Protein 5CW2 (pdb70)

Structure (mmCIF, N/CA/C/O backbone):
data_5CW2
#
_entry.id   5CW2
#
_cell.length_a   61.800
_cell.length_b   105.010
_cell.length_c   108.950
_cell.angle_alpha   90.00
_cell.angle_beta   90.11
_cell.angle_gamma   90.00
#
_symmetry.space_group_name_H-M   'P 1 21 1'
#
loop_
_entity.id
_entity.type
_entity.pdbx_description
1 polymer 'Putative epoxide hydrolase EPHA'
2 non-polymer 1,3-DIPHENYLUREA
3 non-polymer 'SODIUM ION'
4 water water
#
loop_
_atom_site.group_PDB
_atom_site.id
_atom_site.type_symbol
_atom_site.label_atom_id
_atom_site.label_alt_id
_atom_site.label_comp_id
_atom_site.label_asym_id
_atom_site.label_entity_id
_atom_site.label_seq_id
_atom_site.pdbx_PDB_ins_code
_atom_site.Cartn_x
_atom_site.Cartn_y
_atom_site.Cartn_z
_atom_site.occupancy
_atom_site.B_iso_or_equiv
_atom_site.auth_seq_id
_atom_site.auth_comp_id
_atom_site.auth_asym_id
_atom_site.auth_atom_id
_atom_site.pdbx_PDB_model_num
ATOM 1 N N . THR A 1 7 ? -11.211 -11.084 5.865 1.00 36.60 3 THR C N 1
ATOM 2 C CA . THR A 1 7 ? -12.432 -10.607 5.230 1.00 23.72 3 THR C CA 1
ATOM 3 C C . THR A 1 7 ? -12.314 -10.498 3.722 1.00 29.66 3 THR C C 1
ATOM 4 O O . THR A 1 7 ? -12.918 -9.601 3.150 1.00 40.84 3 THR C O 1
ATOM 14 N N . PRO A 1 8 ? -11.548 -11.396 3.065 1.00 27.19 4 PRO C N 1
ATOM 15 C CA . PRO A 1 8 ? -11.801 -11.399 1.637 1.00 30.38 4 PRO C CA 1
ATOM 16 C C . PRO A 1 8 ? -13.134 -12.105 1.423 1.00 33.91 4 PRO C C 1
ATOM 17 O O . PRO A 1 8 ? -13.435 -13.113 2.070 1.00 37.19 4 PRO C O 1
ATOM 28 N N . SER A 1 9 ? -13.943 -11.523 0.553 1.00 26.33 5 SER C N 1
ATOM 29 C CA . SER A 1 9 ? -15.247 -12.046 0.205 1.00 25.91 5 SER C CA 1
ATOM 30 C C . SER A 1 9 ? -15.174 -12.878 -1.045 1.00 16.45 5 SER C C 1
ATOM 31 O O . SER A 1 9 ? -14.185 -12.841 -1.753 1.00 11.28 5 SER C O 1
ATOM 39 N N . GLU A 1 10 ? -16.257 -13.614 -1.287 1.00 26.19 6 GLU C N 1
ATOM 40 C CA . GLU A 1 10 ? -16.465 -14.316 -2.529 1.00 16.91 6 GLU C CA 1
ATOM 41 C C . GLU A 1 10 ? -17.914 -14.129 -2.980 1.00 19.33 6 GLU C C 1
ATOM 42 O O . GLU A 1 10 ? -18.831 -14.018 -2.165 1.00 23.28 6 GLU C O 1
ATOM 54 N N . ARG A 1 11 ? -18.086 -14.034 -4.295 1.00 17.18 7 ARG C N 1
ATOM 55 C CA . ARG A 1 11 ? -19.392 -13.959 -4.911 1.00 18.38 7 ARG C CA 1
ATOM 56 C C . ARG A 1 11 ? -19.352 -14.648 -6.243 1.00 16.84 7 ARG C C 1
ATOM 57 O O . ARG A 1 11 ? -18.306 -14.794 -6.839 1.00 13.38 7 ARG C O 1
ATOM 78 N N . SER A 1 12 ? -20.504 -15.117 -6.684 1.00 24.80 8 SER C N 1
ATOM 79 C CA . SER A 1 12 ? -20.608 -15.718 -7.994 1.00 28.88 8 SER C CA 1
ATOM 80 C C . SER A 1 12 ? -20.791 -14.620 -9.008 1.00 24.25 8 SER C C 1
ATOM 81 O O . SER A 1 12 ? -21.568 -13.692 -8.811 1.00 28.20 8 SER C O 1
ATOM 89 N N . VAL A 1 13 ? -20.052 -14.728 -10.092 1.00 16.23 9 VAL C N 1
ATOM 90 C CA . VAL A 1 13 ? -20.050 -13.685 -11.088 1.00 18.69 9 VAL C CA 1
ATOM 91 C C . VAL A 1 13 ? -20.327 -14.315 -12.458 1.00 18.67 9 VAL C C 1
ATOM 92 O O . VAL A 1 13 ? -19.708 -15.296 -12.827 1.00 15.42 9 VAL C O 1
ATOM 105 N N . GLU A 1 14 ? -21.321 -13.788 -13.173 1.00 13.72 10 GLU C N 1
ATOM 106 C CA . GLU A 1 14 ? -21.579 -14.186 -14.555 1.00 18.55 10 GLU C CA 1
ATOM 107 C C . GLU A 1 14 ? -20.763 -13.364 -15.535 1.00 15.51 10 GLU C C 1
ATOM 108 O O . GLU A 1 14 ? -20.871 -12.153 -15.584 1.00 21.34 10 GLU C O 1
ATOM 120 N N . THR A 1 15 ? -19.950 -14.046 -16.323 1.00 14.68 11 THR C N 1
ATOM 121 C CA . THR A 1 15 ? -19.024 -13.384 -17.214 1.00 12.84 11 THR C CA 1
ATOM 122 C C . THR A 1 15 ? -18.822 -14.184 -18.485 1.00 17.24 11 THR C C 1
ATOM 123 O O . THR A 1 15 ? -18.607 -15.375 -18.435 1.00 20.79 11 THR C O 1
ATOM 134 N N . ASN A 1 16 ? -18.919 -13.526 -19.632 1.00 20.76 12 ASN C N 1
ATOM 135 C CA . ASN A 1 16 ? -18.497 -14.145 -20.878 1.00 19.99 12 ASN C CA 1
ATOM 136 C C . ASN A 1 16 ? -19.201 -15.502 -21.076 1.00 13.59 12 ASN C C 1
ATOM 137 O O . ASN A 1 16 ? -18.638 -16.478 -21.581 1.00 14.04 12 ASN C O 1
ATOM 148 N N . GLY A 1 17 ? -20.464 -15.549 -20.665 1.00 17.66 13 GLY C N 1
ATOM 149 C CA . GLY A 1 17 ? -21.315 -16.682 -20.954 1.00 7.98 13 GLY C CA 1
ATOM 150 C C . GLY A 1 17 ? -21.076 -17.856 -20.038 1.00 18.02 13 GLY C C 1
ATOM 151 O O . GLY A 1 17 ? -21.510 -18.983 -20.322 1.00 18.21 13 GLY C O 1
ATOM 155 N N . VAL A 1 18 ? -20.371 -17.580 -18.938 1.00 21.01 14 VAL C N 1
ATOM 156 C CA . VAL A 1 18 ? -20.082 -18.570 -17.913 1.00 9.61 14 VAL C CA 1
ATOM 157 C C . VAL A 1 18 ? -20.133 -17.906 -16.549 1.00 8.75 14 VAL C C 1
ATOM 158 O O . VAL A 1 18 ? -20.412 -16.735 -16.448 1.00 16.24 14 VAL C O 1
ATOM 171 N N . ARG A 1 19 ? -19.841 -18.669 -15.510 1.00 9.77 15 ARG C N 1
ATOM 172 C CA . ARG A 1 19 ? -19.927 -18.207 -14.138 1.00 4.80 15 ARG C CA 1
ATOM 173 C C . ARG A 1 19 ? -18.688 -18.588 -13.365 1.00 19.96 15 ARG C C 1
ATOM 174 O O . ARG A 1 19 ? -18.401 -19.763 -13.221 1.00 26.08 15 ARG C O 1
ATOM 195 N N . LEU A 1 20 ? -17.994 -17.590 -12.823 1.00 15.73 16 LEU C N 1
ATOM 196 C CA . LEU A 1 20 ? -16.752 -17.799 -12.072 1.00 10.59 16 LEU C CA 1
ATOM 197 C C . LEU A 1 20 ? -16.930 -17.525 -10.585 1.00 9.49 16 LEU C C 1
ATOM 198 O O . LEU A 1 20 ? -17.694 -16.664 -10.179 1.00 17.67 16 LEU C O 1
ATOM 214 N N . ARG A 1 21 ? -16.260 -18.315 -9.768 1.00 14.40 17 ARG C N 1
ATOM 215 C CA . ARG A 1 21 ? -16.179 -18.026 -8.346 1.00 16.92 17 ARG C CA 1
ATOM 216 C C . ARG A 1 21 ? -15.104 -16.988 -8.103 1.00 16.96 17 ARG C C 1
ATOM 217 O O . ARG A 1 21 ? -13.912 -17.216 -8.328 1.00 13.56 17 ARG C O 1
ATOM 238 N N . LEU A 1 22 ? -15.552 -15.847 -7.612 1.00 11.88 18 LEU C N 1
ATOM 239 C CA . LEU A 1 22 ? -14.727 -14.682 -7.506 1.00 13.11 18 LEU C CA 1
ATOM 240 C C . LEU A 1 22 ? -14.390 -14.458 -6.061 1.00 18.88 18 LEU C C 1
ATOM 241 O O . LEU A 1 22 ? -15.285 -14.433 -5.233 1.00 25.99 18 LEU C O 1
ATOM 257 N N . VAL A 1 23 ? -13.109 -14.309 -5.764 1.00 15.23 19 VAL C N 1
ATOM 258 C CA . VAL A 1 23 ? -12.672 -13.799 -4.476 1.00 16.60 19 VAL C CA 1
ATOM 259 C C . VAL A 1 23 ? -12.225 -12.352 -4.672 1.00 23.65 19 VAL C C 1
ATOM 260 O O . VAL A 1 23 ? -11.480 -12.054 -5.593 1.00 27.87 19 VAL C O 1
ATOM 273 N N . GLU A 1 24 ? -12.723 -11.443 -3.841 1.00 15.13 20 GLU C N 1
ATOM 274 C CA . GLU A 1 24 ? -12.328 -10.050 -3.942 1.00 13.73 20 GLU C CA 1
ATOM 275 C C . GLU A 1 24 ? -12.283 -9.387 -2.566 1.00 21.54 20 GLU C C 1
ATOM 276 O O . GLU A 1 24 ? -12.974 -9.809 -1.633 1.00 30.88 20 GLU C O 1
ATOM 288 N N . ALA A 1 25 ? -11.478 -8.332 -2.467 1.00 21.37 21 ALA C N 1
ATOM 289 C CA . ALA A 1 25 ? -11.255 -7.610 -1.226 1.00 27.24 21 ALA C CA 1
ATOM 290 C C . ALA A 1 25 ? -10.996 -6.146 -1.548 1.00 34.71 21 ALA C C 1
ATOM 291 O O . ALA A 1 25 ? -10.535 -5.818 -2.645 1.00 33.13 21 ALA C O 1
ATOM 298 N N . GLY A 1 26 ? -11.280 -5.262 -0.598 1.00 32.91 22 GLY C N 1
ATOM 299 C CA . GLY A 1 26 ? -11.103 -3.842 -0.830 1.00 37.42 22 GLY C CA 1
ATOM 300 C C . GLY A 1 26 ? -12.403 -3.198 -1.291 1.00 41.77 22 GLY C C 1
ATOM 301 O O . GLY A 1 26 ? -13.461 -3.839 -1.260 1.00 40.98 22 GLY C O 1
ATOM 305 N N . GLU A 1 27 ? -12.313 -1.936 -1.730 1.00 31.76 23 GLU C N 1
ATOM 306 C CA . GLU A 1 27 ? -13.474 -1.111 -1.969 1.00 18.37 23 GLU C CA 1
ATOM 307 C C . GLU A 1 27 ? -13.611 -0.801 -3.442 1.00 20.93 23 GLU C C 1
ATOM 308 O O . GLU A 1 27 ? -12.695 -0.302 -4.076 1.00 26.16 23 GLU C O 1
ATOM 320 N N . ARG A 1 28 ? -14.778 -1.138 -3.976 1.00 37.14 24 ARG C N 1
ATOM 321 C CA . ARG A 1 28 ? -15.071 -0.836 -5.369 1.00 41.87 24 ARG C CA 1
ATOM 322 C C . ARG A 1 28 ? -14.861 0.666 -5.591 1.00 36.33 24 ARG C C 1
ATOM 323 O O . ARG A 1 28 ? -15.204 1.482 -4.733 1.00 31.84 24 ARG C O 1
ATOM 344 N N . GLY A 1 29 ? -14.309 1.013 -6.751 1.00 38.72 25 GLY C N 1
ATOM 345 C CA . GLY A 1 29 ? -13.934 2.390 -7.025 1.00 31.41 25 GLY C CA 1
ATOM 346 C C . GLY A 1 29 ? -12.443 2.561 -6.873 1.00 28.81 25 GLY C C 1
ATOM 347 O O . GLY A 1 29 ? -11.844 3.378 -7.569 1.00 31.75 25 GLY C O 1
ATOM 351 N N . ASP A 1 30 ? -11.840 1.787 -5.973 1.00 28.54 26 ASP C N 1
ATOM 352 C CA . ASP A 1 30 ? -10.392 1.743 -5.880 1.00 24.65 26 ASP C CA 1
ATOM 353 C C . ASP A 1 30 ? -9.792 1.099 -7.113 1.00 28.62 26 ASP C C 1
ATOM 354 O O . ASP A 1 30 ? -10.408 0.234 -7.720 1.00 30.57 26 ASP C O 1
ATOM 363 N N . PRO A 1 31 ? -8.568 1.509 -7.475 1.00 22.72 27 PRO C N 1
ATOM 364 C CA . PRO A 1 31 ? -8.068 1.064 -8.771 1.00 28.44 27 PRO C CA 1
ATOM 365 C C . PRO A 1 31 ? -7.982 -0.450 -8.801 1.00 28.92 27 PRO C C 1
ATOM 366 O O . PRO A 1 31 ? -7.674 -1.066 -7.782 1.00 25.14 27 PRO C O 1
ATOM 377 N N . LEU A 1 32 ? -8.294 -1.041 -9.946 1.00 25.10 28 LEU C N 1
ATOM 378 C CA . LEU A 1 32 ? -8.543 -2.476 -9.999 1.00 25.33 28 LEU C CA 1
ATOM 379 C C . LEU A 1 32 ? -7.343 -3.296 -10.468 1.00 23.04 28 LEU C C 1
ATOM 380 O O . LEU A 1 32 ? -6.707 -3.041 -11.487 1.00 18.87 28 LEU C O 1
ATOM 396 N N . VAL A 1 33 ? -7.070 -4.292 -9.645 1.00 24.09 29 VAL C N 1
ATOM 397 C CA . VAL A 1 33 ? -6.041 -5.267 -9.849 1.00 20.46 29 VAL C CA 1
ATOM 398 C C . VAL A 1 33 ? -6.661 -6.665 -9.922 1.00 20.68 29 VAL C C 1
ATOM 399 O O . VAL A 1 33 ? -7.337 -7.090 -9.001 1.00 16.26 29 VAL C O 1
ATOM 412 N N . VAL A 1 34 ? -6.446 -7.364 -11.030 1.00 26.38 30 VAL C N 1
ATOM 413 C CA . VAL A 1 34 ? -7.031 -8.682 -11.230 1.00 21.47 30 VAL C CA 1
ATOM 414 C C . VAL A 1 34 ? -5.945 -9.749 -11.058 1.00 16.79 30 VAL C C 1
ATOM 415 O O . VAL A 1 34 ? -4.851 -9.584 -11.563 1.00 22.00 30 VAL C O 1
ATOM 428 N N . LEU A 1 35 ? -6.242 -10.818 -10.317 1.00 14.81 31 LEU C N 1
ATOM 429 C CA . LEU A 1 35 ? -5.297 -11.909 -10.087 1.00 10.11 31 LEU C CA 1
ATOM 430 C C . LEU A 1 35 ? -5.775 -13.206 -10.697 1.00 11.22 31 LEU C C 1
ATOM 431 O O . LEU A 1 35 ? -6.852 -13.693 -10.383 1.00 23.32 31 LEU C O 1
ATOM 447 N N . ALA A 1 36 ? -4.955 -13.745 -11.588 1.00 7.43 32 ALA C N 1
ATOM 448 C CA . ALA A 1 36 ? -5.293 -14.911 -12.370 1.00 14.10 32 ALA C CA 1
ATOM 449 C C . ALA A 1 36 ? -4.351 -16.046 -12.043 1.00 16.34 32 ALA C C 1
ATOM 450 O O . ALA A 1 36 ? -3.199 -16.034 -12.403 1.00 12.36 32 ALA C O 1
ATOM 457 N N . HIS A 1 37 ? -4.846 -17.032 -11.330 1.00 13.54 33 HIS C N 1
ATOM 458 C CA . HIS A 1 37 ? -4.000 -18.118 -10.936 1.00 8.35 33 HIS C CA 1
ATOM 459 C C . HIS A 1 37 ? -3.498 -18.955 -12.104 1.00 19.01 33 HIS C C 1
ATOM 460 O O . HIS A 1 37 ? -3.667 -18.606 -13.279 1.00 17.75 33 HIS C O 1
ATOM 473 N N . GLY A 1 38 ? -2.869 -20.075 -11.761 1.00 18.57 34 GLY C N 1
ATOM 474 C CA . GLY A 1 38 ? -2.344 -20.984 -12.751 1.00 16.04 34 GLY C CA 1
ATOM 475 C C . GLY A 1 38 ? -2.720 -22.428 -12.563 1.00 16.26 34 GLY C C 1
ATOM 476 O O . GLY A 1 38 ? -3.705 -22.751 -11.918 1.00 15.01 34 GLY C O 1
ATOM 480 N N . PHE A 1 39 ? -1.890 -23.290 -13.143 1.00 28.23 35 PHE C N 1
ATOM 481 C CA . PHE A 1 39 ? -2.099 -24.728 -13.135 1.00 26.22 35 PHE C CA 1
ATOM 482 C C . PHE A 1 39 ? -1.223 -25.464 -12.130 1.00 15.48 35 PHE C C 1
ATOM 483 O O . PHE A 1 39 ? -0.031 -25.212 -12.063 1.00 10.06 35 PHE C O 1
ATOM 500 N N . PRO A 1 40 ? -1.818 -26.349 -11.305 1.00 17.72 36 PRO C N 1
ATOM 501 C CA . PRO A 1 40 ? -3.203 -26.634 -10.913 1.00 20.93 36 PRO C CA 1
ATOM 502 C C . PRO A 1 40 ? -3.523 -25.883 -9.643 1.00 19.41 36 PRO C C 1
ATOM 503 O O . PRO A 1 40 ? -3.300 -26.383 -8.560 1.00 24.28 36 PRO C O 1
ATOM 514 N N . GLU A 1 41 ? -4.012 -24.665 -9.789 1.00 24.20 37 GLU C N 1
ATOM 515 C CA . GLU A 1 41 ? -4.134 -23.792 -8.660 1.00 9.91 37 GLU C CA 1
ATOM 516 C C . GLU A 1 41 ? -5.484 -23.124 -8.665 1.00 13.28 37 GLU C C 1
ATOM 517 O O . GLU A 1 41 ? -6.343 -23.464 -9.459 1.00 21.08 37 GLU C O 1
ATOM 529 N N . LEU A 1 42 ? -5.660 -22.201 -7.731 1.00 15.92 38 LEU C N 1
ATOM 530 C CA . LEU A 1 42 ? -6.933 -21.612 -7.441 1.00 4.56 38 LEU C CA 1
ATOM 531 C C . LEU A 1 42 ? -6.760 -20.146 -7.074 1.00 4.86 38 LEU C C 1
ATOM 532 O O . LEU A 1 42 ? -5.654 -19.628 -7.074 1.00 16.40 38 LEU C O 1
ATOM 548 N N . ALA A 1 43 ? -7.869 -19.480 -6.772 1.00 15.39 39 ALA C N 1
ATOM 549 C CA . ALA A 1 43 ? -7.854 -18.129 -6.229 1.00 15.93 39 ALA C CA 1
ATOM 550 C C . ALA A 1 43 ? -7.295 -18.126 -4.802 1.00 21.03 39 ALA C C 1
ATOM 551 O O . ALA A 1 43 ? -6.946 -17.095 -4.244 1.00 20.41 39 ALA C O 1
ATOM 558 N N . TYR A 1 44 ? -7.223 -19.314 -4.224 1.00 23.49 40 TYR C N 1
ATOM 559 C CA . TYR A 1 44 ? -6.591 -19.551 -2.924 1.00 18.48 40 TYR C CA 1
ATOM 560 C C . TYR A 1 44 ? -5.077 -19.279 -2.904 1.00 14.39 40 TYR C C 1
ATOM 561 O O . TYR A 1 44 ? -4.522 -18.936 -1.871 1.00 16.07 40 TYR C O 1
ATOM 579 N N . SER A 1 45 ? -4.431 -19.434 -4.060 1.00 11.72 41 SER C N 1
ATOM 580 C CA . SER A 1 45 ? -2.993 -19.276 -4.226 1.00 15.56 41 SER C CA 1
ATOM 581 C C . SER A 1 45 ? -2.531 -17.829 -4.168 1.00 24.28 41 SER C C 1
ATOM 582 O O . SER A 1 45 ? -1.326 -17.570 -4.202 1.00 19.61 41 SER C O 1
ATOM 590 N N . TRP A 1 46 ? -3.490 -16.900 -4.128 1.00 27.96 42 TRP C N 1
ATOM 591 C CA . TRP A 1 46 ? -3.212 -15.469 -3.975 1.00 18.22 42 TRP C CA 1
ATOM 592 C C . TRP A 1 46 ? -3.582 -14.995 -2.584 1.00 9.89 42 TRP C C 1
ATOM 593 O O . TRP A 1 46 ? -3.754 -13.811 -2.344 1.00 13.43 42 TRP C O 1
ATOM 614 N N . ARG A 1 47 ? -3.724 -15.939 -1.674 1.00 8.18 43 ARG C N 1
ATOM 615 C CA . ARG A 1 47 ? -4.165 -15.629 -0.327 1.00 14.11 43 ARG C CA 1
ATOM 616 C C . ARG A 1 47 ? -3.247 -14.611 0.377 1.00 23.73 43 ARG C C 1
ATOM 617 O O . ARG A 1 47 ? -3.734 -13.685 1.009 1.00 30.20 43 ARG C O 1
ATOM 638 N N . HIS A 1 48 ? -1.926 -14.754 0.233 1.00 29.10 44 HIS C N 1
ATOM 639 C CA . HIS A 1 48 ? -0.936 -13.840 0.846 1.00 22.74 44 HIS C CA 1
ATOM 640 C C . HIS A 1 48 ? -0.776 -12.492 0.178 1.00 18.39 44 HIS C C 1
ATOM 641 O O . HIS A 1 48 ? -0.207 -11.580 0.759 1.00 14.13 44 HIS C O 1
ATOM 654 N N . GLN A 1 49 ? -1.233 -12.405 -1.070 1.00 29.62 45 GLN C N 1
ATOM 655 C CA . GLN A 1 49 ? -1.094 -11.213 -1.906 1.00 14.41 45 GLN C CA 1
ATOM 656 C C . GLN A 1 49 ? -2.181 -10.240 -1.685 1.00 14.39 45 GLN C C 1
ATOM 657 O O . GLN A 1 49 ? -1.955 -9.043 -1.718 1.00 19.81 45 GLN C O 1
ATOM 671 N N . ILE A 1 50 ? -3.371 -10.775 -1.479 1.00 17.60 46 ILE C N 1
ATOM 672 C CA . ILE A 1 50 ? -4.584 -9.994 -1.583 1.00 21.15 46 ILE C CA 1
ATOM 673 C C . ILE A 1 50 ? -4.662 -8.924 -0.511 1.00 19.79 46 ILE C C 1
ATOM 674 O O . ILE A 1 50 ? -4.930 -7.765 -0.814 1.00 31.20 46 ILE C O 1
ATOM 690 N N . PRO A 1 51 ? -4.422 -9.290 0.742 1.00 20.83 47 PRO C N 1
ATOM 691 C CA . PRO A 1 51 ? -4.462 -8.239 1.767 1.00 11.93 47 PRO C CA 1
ATOM 692 C C . PRO A 1 51 ? -3.386 -7.180 1.618 1.00 8.22 47 PRO C C 1
ATOM 693 O O . PRO A 1 51 ? -3.562 -6.048 2.039 1.00 24.14 47 PRO C O 1
ATOM 704 N N . ALA A 1 52 ? -2.261 -7.557 1.041 1.00 16.08 48 ALA C N 1
ATOM 705 C CA . ALA A 1 52 ? -1.190 -6.623 0.778 1.00 19.44 48 ALA C CA 1
ATOM 706 C C . ALA A 1 52 ? -1.668 -5.591 -0.207 1.00 21.65 48 ALA C C 1
ATOM 707 O O . ALA A 1 52 ? -1.527 -4.381 -0.000 1.00 26.45 48 ALA C O 1
ATOM 714 N N . LEU A 1 53 ? -2.229 -6.099 -1.295 1.00 24.87 49 LEU C N 1
ATOM 715 C CA . LEU A 1 53 ? -2.675 -5.267 -2.401 1.00 24.09 49 LEU C CA 1
ATOM 716 C C . LEU A 1 53 ? -3.819 -4.386 -1.961 1.00 18.57 49 LEU C C 1
ATOM 717 O O . LEU A 1 53 ? -3.907 -3.225 -2.344 1.00 23.93 49 LEU C O 1
ATOM 733 N N . VAL A 1 54 ? -4.681 -4.930 -1.126 1.00 21.93 50 VAL C N 1
ATOM 734 C CA . VAL A 1 54 ? -5.728 -4.131 -0.525 1.00 20.86 50 VAL C CA 1
ATOM 735 C C . VAL A 1 54 ? -5.133 -3.017 0.293 1.00 18.45 50 VAL C C 1
ATOM 736 O O . VAL A 1 54 ? -5.470 -1.865 0.090 1.00 24.33 50 VAL C O 1
ATOM 749 N N . ASP A 1 55 ? -4.246 -3.358 1.219 1.00 31.46 51 ASP C N 1
ATOM 750 C CA . ASP A 1 55 ? -3.661 -2.358 2.108 1.00 29.00 51 ASP C CA 1
ATOM 751 C C . ASP A 1 55 ? -2.955 -1.281 1.298 1.00 35.83 51 ASP C C 1
ATOM 752 O O . ASP A 1 55 ? -2.962 -0.116 1.676 1.00 39.75 51 ASP C O 1
ATOM 761 N N . ALA A 1 56 ? -2.376 -1.683 0.169 1.00 36.54 52 ALA C N 1
ATOM 762 C CA . ALA A 1 56 ? -1.769 -0.759 -0.800 1.00 26.36 52 ALA C CA 1
ATOM 763 C C . ALA A 1 56 ? -2.756 0.148 -1.551 1.00 24.83 52 ALA C C 1
ATOM 764 O O . ALA A 1 56 ? -2.354 0.917 -2.408 1.00 24.58 52 ALA C O 1
ATOM 771 N N . GLY A 1 57 ? -4.040 0.048 -1.243 1.00 26.49 53 GLY C N 1
ATOM 772 C CA . GLY A 1 57 ? -5.019 0.957 -1.801 1.00 28.91 53 GLY C CA 1
ATOM 773 C C . GLY A 1 57 ? -5.718 0.452 -3.049 1.00 29.91 53 GLY C C 1
ATOM 774 O O . GLY A 1 57 ? -6.256 1.251 -3.810 1.00 25.08 53 GLY C O 1
ATOM 778 N N . TYR A 1 58 ? -5.730 -0.865 -3.250 1.00 34.19 54 TYR C N 1
ATOM 779 C CA . TYR A 1 58 ? -6.314 -1.442 -4.458 1.00 31.55 54 TYR C CA 1
ATOM 780 C C . TYR A 1 58 ? -7.586 -2.247 -4.228 1.00 29.83 54 TYR C C 1
ATOM 781 O O . TYR A 1 58 ? -7.875 -2.744 -3.133 1.00 23.75 54 TYR C O 1
ATOM 799 N N . HIS A 1 59 ? -8.356 -2.324 -5.303 1.00 21.38 55 HIS C N 1
ATOM 800 C CA . HIS A 1 59 ? -9.463 -3.238 -5.405 1.00 15.88 55 HIS C CA 1
ATOM 801 C C . HIS A 1 59 ? -8.929 -4.497 -6.014 1.00 9.31 55 HIS C C 1
ATOM 802 O O . HIS A 1 59 ? -8.370 -4.465 -7.083 1.00 20.26 55 HIS C O 1
ATOM 815 N N . VAL A 1 60 ? -9.123 -5.607 -5.335 1.00 17.20 56 VAL C N 1
ATOM 816 C CA . VAL A 1 60 ? -8.550 -6.851 -5.767 1.00 14.84 56 VAL C CA 1
ATOM 817 C C . VAL A 1 60 ? -9.649 -7.801 -6.182 1.00 12.59 56 VAL C C 1
ATOM 818 O O . VAL A 1 60 ? -10.679 -7.876 -5.546 1.00 14.73 56 VAL C O 1
ATOM 831 N N . MET A 1 61 ? -9.414 -8.507 -7.284 1.00 16.86 57 MET C N 1
ATOM 832 C CA . MET A 1 61 ? -10.298 -9.562 -7.768 1.00 11.88 57 MET C CA 1
ATOM 833 C C . MET A 1 61 ? -9.491 -10.815 -8.084 1.00 18.44 57 MET C C 1
ATOM 834 O O . MET A 1 61 ? -8.527 -10.731 -8.818 1.00 33.91 57 MET C O 1
ATOM 848 N N . ALA A 1 62 ? -9.864 -11.955 -7.501 1.00 17.60 58 ALA C N 1
ATOM 849 C CA . ALA A 1 62 ? -9.187 -13.246 -7.723 1.00 18.31 58 ALA C CA 1
ATOM 850 C C . ALA A 1 62 ? -10.181 -14.380 -7.985 1.00 25.59 58 ALA C C 1
ATOM 851 O O . ALA A 1 62 ? -10.549 -15.105 -7.066 1.00 30.16 58 ALA C O 1
ATOM 858 N N . PRO A 1 63 ? -10.594 -14.558 -9.241 1.00 23.71 59 PRO C N 1
ATOM 859 C CA . PRO A 1 63 ? -11.495 -15.642 -9.643 1.00 17.11 59 PRO C CA 1
ATOM 860 C C . PRO A 1 63 ? -10.870 -17.037 -9.621 1.00 14.03 59 PRO C C 1
ATOM 861 O O . PRO A 1 63 ? -9.668 -17.163 -9.796 1.00 5.89 59 PRO C O 1
ATOM 872 N N . ASP A 1 64 ? -11.686 -18.066 -9.406 1.00 16.96 60 ASP C N 1
ATOM 873 C CA . ASP A 1 64 ? -11.313 -19.387 -9.827 1.00 8.42 60 ASP C CA 1
ATOM 874 C C . ASP A 1 64 ? -11.595 -19.365 -11.307 1.00 8.82 60 ASP C C 1
ATOM 875 O O . ASP A 1 64 ? -12.701 -19.097 -11.713 1.00 15.45 60 ASP C O 1
ATOM 884 N N . GLN A 1 65 ? -10.595 -19.599 -12.120 1.00 6.84 61 GLN C N 1
ATOM 885 C CA . GLN A 1 65 ? -10.778 -19.462 -13.541 1.00 6.28 61 GLN C CA 1
ATOM 886 C C . GLN A 1 65 ? -11.499 -20.669 -14.131 1.00 13.36 61 GLN C C 1
ATOM 887 O O . GLN A 1 65 ? -11.666 -21.692 -13.489 1.00 16.96 61 GLN C O 1
ATOM 901 N N . ARG A 1 66 ? -11.970 -20.516 -15.356 1.00 14.42 62 ARG C N 1
ATOM 902 C CA . ARG A 1 66 ? -12.851 -21.491 -15.960 1.00 13.99 62 ARG C CA 1
ATOM 903 C C . ARG A 1 66 ? -12.226 -22.893 -15.916 1.00 21.01 62 ARG C C 1
ATOM 904 O O . ARG A 1 66 ? -11.088 -23.073 -16.317 1.00 30.29 62 ARG C O 1
ATOM 925 N N . GLY A 1 67 ? -12.963 -23.870 -15.395 1.00 10.70 63 GLY C N 1
ATOM 926 C CA . GLY A 1 67 ? -12.434 -25.209 -15.200 1.00 16.09 63 GLY C CA 1
ATOM 927 C C . GLY A 1 67 ? -11.905 -25.485 -13.805 1.00 22.25 63 GLY C C 1
ATOM 928 O O . GLY A 1 67 ? -11.503 -26.601 -13.503 1.00 27.81 63 GLY C O 1
ATOM 932 N N . TYR A 1 68 ? -11.897 -24.478 -12.945 1.00 21.03 64 TYR C N 1
ATOM 933 C CA . TYR A 1 68 ? -11.370 -24.658 -11.600 1.00 10.40 64 TYR C CA 1
ATOM 934 C C . TYR A 1 68 ? -12.326 -24.229 -10.537 1.00 13.97 64 TYR C C 1
ATOM 935 O O . TYR A 1 68 ? -13.166 -23.377 -10.752 1.00 16.07 64 TYR C O 1
ATOM 953 N N . GLY A 1 69 ? -12.113 -24.786 -9.353 1.00 26.40 65 GLY C N 1
ATOM 954 C CA . GLY A 1 69 ? -12.793 -24.353 -8.159 1.00 16.63 65 GLY C CA 1
ATOM 955 C C . GLY A 1 69 ? -14.284 -24.287 -8.287 1.00 17.35 65 GLY C C 1
ATOM 956 O O . GLY A 1 69 ? -14.919 -25.237 -8.719 1.00 20.01 65 GLY C O 1
ATOM 960 N N . GLY A 1 70 ? -14.838 -23.146 -7.909 1.00 12.35 66 GLY C N 1
ATOM 961 C CA . GLY A 1 70 ? -16.267 -23.000 -7.824 1.00 16.22 66 GLY C CA 1
ATOM 962 C C . GLY A 1 70 ? -16.835 -22.494 -9.119 1.00 24.42 66 GLY C C 1
ATOM 963 O O . GLY A 1 70 ? -18.003 -22.136 -9.205 1.00 27.55 66 GLY C O 1
ATOM 967 N N . SER A 1 71 ? -15.990 -22.492 -10.140 1.00 29.30 67 SER C N 1
ATOM 968 C CA . SER A 1 71 ? -16.336 -21.921 -11.426 1.00 17.40 67 SER C CA 1
ATOM 969 C C . SER A 1 71 ? -16.806 -22.950 -12.421 1.00 17.64 67 SER C C 1
ATOM 970 O O . SER A 1 71 ? -16.601 -24.138 -12.240 1.00 20.03 67 SER C O 1
ATOM 978 N N . SER A 1 72 ? -17.436 -22.462 -13.485 1.00 22.41 68 SER C N 1
ATOM 979 C CA . SER A 1 72 ? -17.873 -23.298 -14.589 1.00 20.14 68 SER C CA 1
ATOM 980 C C . SER A 1 72 ? -16.764 -24.148 -15.187 1.00 17.03 68 SER C C 1
ATOM 981 O O . SER A 1 72 ? -15.645 -23.697 -15.400 1.00 27.00 68 SER C O 1
ATOM 989 N N . ALA A 1 73 ? -17.130 -25.381 -15.485 1.00 11.69 69 ALA C N 1
ATOM 990 C CA . ALA A 1 73 ? -16.236 -26.376 -16.013 1.00 9.46 69 ALA C CA 1
ATOM 991 C C . ALA A 1 73 ? -16.801 -27.050 -17.271 1.00 11.58 69 ALA C C 1
ATOM 992 O O . ALA A 1 73 ? -17.201 -28.199 -17.225 1.00 25.20 69 ALA C O 1
ATOM 999 N N . PRO A 1 74 ? -16.824 -26.343 -18.403 1.00 10.87 70 PRO C N 1
ATOM 1000 C CA . PRO A 1 74 ? -17.376 -26.942 -19.620 1.00 11.39 70 PRO C CA 1
ATOM 1001 C C . PRO A 1 74 ? -16.675 -28.217 -20.033 1.00 16.35 70 PRO C C 1
ATOM 1002 O O . PRO A 1 74 ? -15.455 -28.320 -19.979 1.00 22.14 70 PRO C O 1
ATOM 1013 N N . GLU A 1 75 ? -17.479 -29.206 -20.384 1.00 18.32 71 GLU C N 1
ATOM 1014 C CA . GLU A 1 75 ? -16.984 -30.455 -20.911 1.00 16.56 71 GLU C CA 1
ATOM 1015 C C . GLU A 1 75 ? -16.206 -30.247 -22.216 1.00 29.29 71 GLU C C 1
ATOM 1016 O O . GLU A 1 75 ? -15.362 -31.062 -22.571 1.00 31.19 71 GLU C O 1
ATOM 1028 N N . ALA A 1 76 ? -16.471 -29.139 -22.907 1.00 32.90 72 ALA C N 1
ATOM 1029 C CA . ALA A 1 76 ? -15.819 -28.857 -24.182 1.00 23.10 72 ALA C CA 1
ATOM 1030 C C . ALA A 1 76 ? -14.426 -28.307 -23.986 1.00 14.24 72 ALA C C 1
ATOM 1031 O O . ALA A 1 76 ? -14.211 -27.466 -23.129 1.00 27.80 72 ALA C O 1
ATOM 1038 N N . ILE A 1 77 ? -13.483 -28.821 -24.770 1.00 18.53 73 ILE C N 1
ATOM 1039 C CA . ILE A 1 77 ? -12.076 -28.383 -24.734 1.00 21.70 73 ILE C CA 1
ATOM 1040 C C . ILE A 1 77 ? -11.862 -27.016 -25.389 1.00 19.70 73 ILE C C 1
ATOM 1041 O O . ILE A 1 77 ? -11.111 -26.189 -24.877 1.00 10.36 73 ILE C O 1
ATOM 1057 N N . GLU A 1 78 ? -12.519 -26.791 -26.530 1.00 21.52 74 GLU C N 1
ATOM 1058 C CA . GLU A 1 78 ? -12.410 -25.528 -27.269 1.00 10.56 74 GLU C CA 1
ATOM 1059 C C . GLU A 1 78 ? -12.930 -24.382 -26.425 1.00 12.61 74 GLU C C 1
ATOM 1060 O O . GLU A 1 78 ? -12.598 -23.227 -26.665 1.00 23.18 74 GLU C O 1
ATOM 1072 N N . ALA A 1 79 ? -13.751 -24.704 -25.435 1.00 14.13 75 ALA C N 1
ATOM 1073 C CA . ALA A 1 79 ? -14.228 -23.713 -24.476 1.00 18.49 75 ALA C CA 1
ATOM 1074 C C . ALA A 1 79 ? -13.136 -23.134 -23.616 1.00 17.25 75 ALA C C 1
ATOM 1075 O O . ALA A 1 79 ? -13.391 -22.214 -22.863 1.00 18.59 75 ALA C O 1
ATOM 1082 N N . TYR A 1 80 ? -11.934 -23.694 -23.712 1.00 20.36 76 TYR C N 1
ATOM 1083 C CA . TYR A 1 80 ? -10.805 -23.279 -22.885 1.00 17.13 76 TYR C CA 1
ATOM 1084 C C . TYR A 1 80 ? -9.692 -22.567 -23.672 1.00 22.75 76 TYR C C 1
ATOM 1085 O O . TYR A 1 80 ? -8.571 -22.414 -23.177 1.00 20.37 76 TYR C O 1
ATOM 1103 N N . ASP A 1 81 ? -9.985 -22.116 -24.889 1.00 27.52 77 ASP C N 1
ATOM 1104 C CA . ASP A 1 81 ? -8.933 -21.504 -25.663 1.00 17.12 77 ASP C CA 1
ATOM 1105 C C . ASP A 1 81 ? -8.664 -20.096 -25.119 1.00 14.52 77 ASP C C 1
ATOM 1106 O O . ASP A 1 81 ? -9.360 -19.613 -24.250 1.00 16.40 77 ASP C O 1
ATOM 1115 N N . ILE A 1 82 ? -7.621 -19.470 -25.637 1.00 12.03 78 ILE C N 1
ATOM 1116 C CA . ILE A 1 82 ? -7.125 -18.210 -25.133 1.00 11.21 78 ILE C CA 1
ATOM 1117 C C . ILE A 1 82 ? -8.108 -17.064 -25.205 1.00 11.97 78 ILE C C 1
ATOM 1118 O O . ILE A 1 82 ? -8.149 -16.207 -24.316 1.00 15.48 78 ILE C O 1
ATOM 1134 N N . THR A 1 83 ? -8.930 -17.039 -26.238 1.00 18.08 79 THR C N 1
ATOM 1135 C CA . THR A 1 83 ? -9.871 -15.940 -26.407 1.00 12.43 79 THR C CA 1
ATOM 1136 C C . THR A 1 83 ? -10.941 -16.039 -25.347 1.00 7.36 79 THR C C 1
ATOM 1137 O O . THR A 1 83 ? -11.358 -15.044 -24.834 1.00 15.06 79 THR C O 1
ATOM 1148 N N . ARG A 1 84 ? -11.332 -17.264 -25.006 1.00 14.64 80 ARG C N 1
ATOM 1149 C CA . ARG A 1 84 ? -12.305 -17.553 -23.961 1.00 8.29 80 ARG C CA 1
ATOM 1150 C C . ARG A 1 84 ? -11.843 -17.068 -22.590 1.00 7.24 80 ARG C C 1
ATOM 1151 O O . ARG A 1 84 ? -12.528 -16.312 -21.911 1.00 18.14 80 ARG C O 1
ATOM 1172 N N . LEU A 1 85 ? -10.690 -17.568 -22.162 1.00 19.36 81 LEU C N 1
ATOM 1173 C CA . LEU A 1 85 ? -10.062 -17.205 -20.871 1.00 16.02 81 LEU C CA 1
ATOM 1174 C C . LEU A 1 85 ? -9.742 -15.714 -20.610 1.00 19.16 81 LEU C C 1
ATOM 1175 O O . LEU A 1 85 ? -9.925 -15.211 -19.498 1.00 15.97 81 LEU C O 1
ATOM 1191 N N . THR A 1 86 ? -9.260 -14.999 -21.618 1.00 22.18 82 THR C N 1
ATOM 1192 C CA . THR A 1 86 ? -9.078 -13.533 -21.506 1.00 21.59 82 THR C CA 1
ATOM 1193 C C . THR A 1 86 ? -10.403 -12.763 -21.343 1.00 10.31 82 THR C C 1
ATOM 1194 O O . THR A 1 86 ? -10.534 -11.883 -20.490 1.00 14.29 82 THR C O 1
ATOM 1205 N N . ALA A 1 87 ? -11.386 -13.097 -22.170 1.00 19.97 83 ALA C N 1
ATOM 1206 C CA . ALA A 1 87 ? -12.669 -12.390 -22.136 1.00 31.21 83 ALA C CA 1
ATOM 1207 C C . ALA A 1 87 ? -13.391 -12.676 -20.818 1.00 29.77 83 ALA C C 1
ATOM 1208 O O . ALA A 1 87 ? -14.070 -11.806 -20.263 1.00 22.11 83 ALA C O 1
ATOM 1215 N N . ASP A 1 88 ? -13.218 -13.900 -20.320 1.00 35.78 84 ASP C N 1
ATOM 1216 C CA . ASP A 1 88 ? -13.590 -14.239 -18.941 1.00 26.16 84 ASP C CA 1
ATOM 1217 C C . ASP A 1 88 ? -13.156 -13.164 -17.959 1.00 16.51 84 ASP C C 1
ATOM 1218 O O . ASP A 1 88 ? -13.924 -12.749 -17.115 1.00 16.01 84 ASP C O 1
ATOM 1227 N N . LEU A 1 89 ? -11.915 -12.714 -18.081 1.00 16.96 85 LEU C N 1
ATOM 1228 C CA . LEU A 1 89 ? -11.359 -11.763 -17.136 1.00 13.23 85 LEU C CA 1
ATOM 1229 C C . LEU A 1 89 ? -11.884 -10.382 -17.394 1.00 6.41 85 LEU C C 1
ATOM 1230 O O . LEU A 1 89 ? -12.160 -9.641 -16.482 1.00 13.55 85 LEU C O 1
ATOM 1246 N N . MET A 1 90 ? -12.001 -10.016 -18.648 1.00 20.76 86 MET C N 1
ATOM 1247 C CA . MET A 1 90 ? -12.499 -8.681 -18.985 1.00 19.63 86 MET C CA 1
ATOM 1248 C C . MET A 1 90 ? -13.952 -8.446 -18.552 1.00 21.32 86 MET C C 1
ATOM 1249 O O . MET A 1 90 ? -14.363 -7.319 -18.231 1.00 18.05 86 MET C O 1
ATOM 1263 N N . GLY A 1 91 ? -14.742 -9.513 -18.598 1.00 24.51 87 GLY C N 1
ATOM 1264 C CA . GLY A 1 91 ? -16.088 -9.473 -18.039 1.00 23.42 87 GLY C CA 1
ATOM 1265 C C . GLY A 1 91 ? -16.168 -9.174 -16.544 1.00 13.32 87 GLY C C 1
ATOM 1266 O O . GLY A 1 91 ? -17.184 -8.713 -16.061 1.00 13.56 87 GLY C O 1
ATOM 1270 N N . LEU A 1 92 ? -15.084 -9.393 -15.813 1.00 20.53 88 LEU C N 1
ATOM 1271 C CA . LEU A 1 92 ? -14.997 -8.989 -14.405 1.00 21.26 88 LEU C CA 1
ATOM 1272 C C . LEU A 1 92 ? -14.933 -7.474 -14.307 1.00 18.00 88 LEU C C 1
ATOM 1273 O O . LEU A 1 92 ? -15.550 -6.875 -13.436 1.00 17.27 88 LEU C O 1
ATOM 1289 N N . LEU A 1 93 ? -14.166 -6.859 -15.198 1.00 18.44 89 LEU C N 1
ATOM 1290 C CA . LEU A 1 93 ? -14.088 -5.410 -15.250 1.00 17.20 89 LEU C CA 1
ATOM 1291 C C . LEU A 1 93 ? -15.472 -4.895 -15.551 1.00 20.90 89 LEU C C 1
ATOM 1292 O O . LEU A 1 93 ? -15.993 -4.038 -14.826 1.00 21.41 89 LEU C O 1
ATOM 1308 N N . ASP A 1 94 ? -16.057 -5.439 -16.622 1.00 23.58 90 ASP C N 1
ATOM 1309 C CA . ASP A 1 94 ? -17.418 -5.065 -17.031 1.00 18.13 90 ASP C CA 1
ATOM 1310 C C . ASP A 1 94 ? -18.398 -5.115 -15.883 1.00 22.55 90 ASP C C 1
ATOM 1311 O O . ASP A 1 94 ? -19.112 -4.164 -15.655 1.00 32.04 90 ASP C O 1
ATOM 1320 N N . ASP A 1 95 ? -18.439 -6.243 -15.185 1.00 25.74 91 ASP C N 1
ATOM 1321 C CA . ASP A 1 95 ? -19.365 -6.455 -14.070 1.00 22.75 91 ASP C CA 1
ATOM 1322 C C . ASP A 1 95 ? -19.573 -5.246 -13.179 1.00 27.46 91 ASP C C 1
ATOM 1323 O O . ASP A 1 95 ? -20.676 -5.008 -12.709 1.00 24.96 91 ASP C O 1
ATOM 1332 N N . ILE A 1 96 ? -18.519 -4.473 -12.957 1.00 35.87 92 ILE C N 1
ATOM 1333 C CA . ILE A 1 96 ? -18.560 -3.376 -11.986 1.00 24.99 92 ILE C CA 1
ATOM 1334 C C . ILE A 1 96 ? -18.298 -2.042 -12.658 1.00 21.68 92 ILE C C 1
ATOM 1335 O O . ILE A 1 96 ? -18.136 -1.028 -12.002 1.00 25.78 92 ILE C O 1
ATOM 1351 N N . GLY A 1 97 ? -18.253 -2.053 -13.980 1.00 23.47 93 GLY C N 1
ATOM 1352 C CA . GLY A 1 97 ? -18.080 -0.829 -14.733 1.00 28.12 93 GLY C CA 1
ATOM 1353 C C . GLY A 1 97 ? -16.649 -0.431 -15.029 1.00 21.53 93 GLY C C 1
ATOM 1354 O O . GLY A 1 97 ? -16.394 0.701 -15.410 1.00 19.60 93 GLY C O 1
ATOM 1358 N N . ALA A 1 98 ? -15.711 -1.348 -14.856 1.00 22.45 94 ALA C N 1
ATOM 1359 C CA . ALA A 1 98 ? -14.306 -0.982 -14.947 1.00 24.22 94 ALA C CA 1
ATOM 1360 C C . ALA A 1 98 ? -13.772 -0.878 -16.354 1.00 16.89 94 ALA C C 1
ATOM 1361 O O . ALA A 1 98 ? -13.783 -1.817 -17.122 1.00 18.22 94 ALA C O 1
ATOM 1368 N N . GLU A 1 99 ? -13.259 0.296 -16.665 1.00 19.79 95 GLU C N 1
ATOM 1369 C CA . GLU A 1 99 ? -12.724 0.557 -17.981 1.00 23.34 95 GLU C CA 1
ATOM 1370 C C . GLU A 1 99 ? -11.361 -0.099 -18.192 1.00 17.36 95 GLU C C 1
ATOM 1371 O O . GLU A 1 99 ? -11.065 -0.635 -19.254 1.00 18.31 95 GLU C O 1
ATOM 1383 N N . LYS A 1 100 ? -10.514 -0.031 -17.185 1.00 22.63 96 LYS C N 1
ATOM 1384 C CA . LYS A 1 100 ? -9.220 -0.665 -17.300 1.00 20.47 96 LYS C CA 1
ATOM 1385 C C . LYS A 1 100 ? -8.761 -1.175 -15.934 1.00 24.45 96 LYS C C 1
ATOM 1386 O O . LYS A 1 100 ? -9.317 -0.811 -14.891 1.00 26.91 96 LYS C O 1
ATOM 1405 N N . ALA A 1 101 ? -7.793 -2.082 -15.952 1.00 19.68 97 ALA C N 1
ATOM 1406 C CA . ALA A 1 101 ? -7.256 -2.637 -14.716 1.00 21.99 97 ALA C CA 1
ATOM 1407 C C . ALA A 1 101 ? -5.843 -3.166 -14.872 1.00 21.57 97 ALA C C 1
ATOM 1408 O O . ALA A 1 101 ? -5.332 -3.358 -15.978 1.00 22.04 97 ALA C O 1
ATOM 1415 N N . ALA A 1 102 ? -5.245 -3.466 -13.733 1.00 17.16 98 ALA C N 1
ATOM 1416 C CA . ALA A 1 102 ? -3.965 -4.150 -13.701 1.00 14.25 98 ALA C CA 1
ATOM 1417 C C . ALA A 1 102 ? -4.126 -5.676 -13.654 1.00 16.88 98 ALA C C 1
ATOM 1418 O O . ALA A 1 102 ? -4.799 -6.207 -12.792 1.00 17.81 98 ALA C O 1
ATOM 1425 N N . PHE A 1 103 ? -3.469 -6.376 -14.569 1.00 15.58 99 PHE C N 1
ATOM 1426 C CA . PHE A 1 103 ? -3.622 -7.815 -14.673 1.00 13.47 99 PHE C CA 1
ATOM 1427 C C . PHE A 1 103 ? -2.369 -8.564 -14.328 1.00 16.56 99 PHE C C 1
ATOM 1428 O O . PHE A 1 103 ? -1.359 -8.461 -15.024 1.00 18.52 99 PHE C O 1
ATOM 1445 N N . ILE A 1 104 ? -2.467 -9.344 -13.259 1.00 15.91 100 ILE C N 1
ATOM 1446 C CA . ILE A 1 104 ? -1.350 -10.066 -12.700 1.00 16.43 100 ILE C CA 1
ATOM 1447 C C . ILE A 1 104 ? -1.635 -11.523 -12.840 1.00 15.03 100 ILE C C 1
ATOM 1448 O O . ILE A 1 104 ? -2.711 -11.970 -12.503 1.00 15.25 100 ILE C O 1
ATOM 1464 N N . GLY A 1 105 ? -0.662 -12.266 -13.338 1.00 9.96 101 GLY C N 1
ATOM 1465 C CA . GLY A 1 105 ? -0.853 -13.672 -13.569 1.00 7.11 101 GLY C CA 1
ATOM 1466 C C . GLY A 1 105 ? 0.345 -14.518 -13.240 1.00 10.29 101 GLY C C 1
ATOM 1467 O O . GLY A 1 105 ? 1.466 -14.158 -13.530 1.00 12.94 101 GLY C O 1
ATOM 1471 N N . HIS A 1 106 ? 0.088 -15.642 -12.587 1.00 19.32 102 HIS C N 1
ATOM 1472 C CA . HIS A 1 106 ? 1.124 -16.620 -12.320 1.00 27.71 102 HIS C CA 1
ATOM 1473 C C . HIS A 1 106 ? 0.900 -17.878 -13.159 1.00 26.50 102 HIS C C 1
ATOM 1474 O O . HIS A 1 106 ? -0.168 -18.459 -13.112 1.00 35.85 102 HIS C O 1
ATOM 1487 N N . ASP A 1 107 ? 1.898 -18.268 -13.944 1.00 13.63 103 ASP C N 1
ATOM 1488 C CA . ASP A 1 107 ? 1.836 -19.510 -14.681 1.00 10.83 103 ASP C CA 1
ATOM 1489 C C . ASP A 1 107 ? 0.836 -19.365 -15.833 1.00 16.17 103 ASP C C 1
ATOM 1490 O O . ASP A 1 107 ? 0.879 -18.385 -16.560 1.00 19.77 103 ASP C O 1
ATOM 1499 N N . TRP A 1 108 ? -0.061 -20.328 -16.010 1.00 16.67 104 TRP C N 1
ATOM 1500 C CA . TRP A 1 108 ? -1.038 -20.245 -17.084 1.00 8.46 104 TRP C CA 1
ATOM 1501 C C . TRP A 1 108 ? -1.768 -18.918 -17.021 1.00 9.66 104 TRP C C 1
ATOM 1502 O O . TRP A 1 108 ? -2.064 -18.325 -18.040 1.00 16.90 104 TRP C O 1
ATOM 1523 N N . GLY A 1 109 ? -2.034 -18.437 -15.816 1.00 16.62 105 GLY C N 1
ATOM 1524 C CA . GLY A 1 109 ? -2.553 -17.101 -15.627 1.00 10.77 105 GLY C CA 1
ATOM 1525 C C . GLY A 1 109 ? -1.694 -16.055 -16.303 1.00 14.72 105 GLY C C 1
ATOM 1526 O O . GLY A 1 109 ? -2.192 -15.104 -16.873 1.00 18.03 105 GLY C O 1
ATOM 1530 N N . ALA A 1 110 ? -0.386 -16.250 -16.268 1.00 28.19 106 ALA C N 1
ATOM 1531 C CA . ALA A 1 110 ? 0.546 -15.249 -16.778 1.00 22.13 106 ALA C CA 1
ATOM 1532 C C . ALA A 1 110 ? 0.433 -15.211 -18.281 1.00 24.90 106 ALA C C 1
ATOM 1533 O O . ALA A 1 110 ? 0.417 -14.181 -18.924 1.00 25.57 106 ALA C O 1
ATOM 1540 N N . LEU A 1 111 ? 0.348 -16.378 -18.856 1.00 25.55 107 LEU C N 1
ATOM 1541 C CA . LEU A 1 111 ? 0.149 -16.445 -20.265 1.00 23.67 107 LEU C CA 1
ATOM 1542 C C . LEU A 1 111 ? -1.157 -15.709 -20.602 1.00 18.00 107 LEU C C 1
ATOM 1543 O O . LEU A 1 111 ? -1.196 -14.884 -21.504 1.00 18.51 107 LEU C O 1
ATOM 1559 N N . VAL A 1 112 ? -2.211 -15.981 -19.844 1.00 16.77 108 VAL C N 1
ATOM 1560 C CA . VAL A 1 112 ? -3.521 -15.393 -20.103 1.00 13.69 108 VAL C CA 1
ATOM 1561 C C . VAL A 1 112 ? -3.443 -13.883 -20.096 1.00 18.23 108 VAL C C 1
ATOM 1562 O O . VAL A 1 112 ? -4.016 -13.237 -20.974 1.00 17.10 108 VAL C O 1
ATOM 1575 N N . VAL A 1 113 ? -2.719 -13.322 -19.130 1.00 20.82 109 VAL C N 1
ATOM 1576 C CA . VAL A 1 113 ? -2.581 -11.863 -19.019 1.00 21.73 109 VAL C CA 1
ATOM 1577 C C . VAL A 1 113 ? -1.687 -11.286 -20.094 1.00 11.72 109 VAL C C 1
ATOM 1578 O O . VAL A 1 113 ? -1.893 -10.170 -20.544 1.00 16.88 109 VAL C O 1
ATOM 1591 N N . TRP A 1 114 ? -0.682 -12.035 -20.504 1.00 18.21 110 TRP C N 1
ATOM 1592 C CA . TRP A 1 114 ? 0.160 -11.577 -21.588 1.00 15.38 110 TRP C CA 1
ATOM 1593 C C . TRP A 1 114 ? -0.664 -11.453 -22.844 1.00 16.92 110 TRP C C 1
ATOM 1594 O O . TRP A 1 114 ? -0.572 -10.489 -23.581 1.00 13.84 110 TRP C O 1
ATOM 1615 N N . ASN A 1 115 ? -1.469 -12.467 -23.098 1.00 20.81 111 ASN C N 1
ATOM 1616 C CA . ASN A 1 115 ? -2.345 -12.433 -24.241 1.00 9.17 111 ASN C CA 1
ATOM 1617 C C . ASN A 1 115 ? -3.426 -11.374 -24.069 1.00 11.43 111 ASN C C 1
ATOM 1618 O O . ASN A 1 115 ? -3.842 -10.749 -25.023 1.00 12.04 111 ASN C O 1
ATOM 1629 N N . ALA A 1 116 ? -3.860 -11.139 -22.842 1.00 13.12 112 ALA C N 1
ATOM 1630 C CA . ALA A 1 116 ? -4.774 -10.051 -22.584 1.00 7.57 112 ALA C CA 1
ATOM 1631 C C . ALA A 1 116 ? -4.221 -8.689 -22.957 1.00 16.08 112 ALA C C 1
ATOM 1632 O O . ALA A 1 116 ? -4.927 -7.873 -23.498 1.00 24.84 112 ALA C O 1
ATOM 1639 N N . ALA A 1 117 ? -2.973 -8.418 -22.630 1.00 21.98 113 ALA C N 1
ATOM 1640 C CA . ALA A 1 117 ? -2.344 -7.163 -23.025 1.00 12.02 113 ALA C CA 1
ATOM 1641 C C . ALA A 1 117 ? -2.414 -6.892 -24.485 1.00 9.75 113 ALA C C 1
ATOM 1642 O O . ALA A 1 117 ? -2.515 -5.760 -24.898 1.00 18.67 113 ALA C O 1
ATOM 1649 N N . LEU A 1 118 ? -2.263 -7.944 -25.263 1.00 15.51 114 LEU C N 1
ATOM 1650 C CA . LEU A 1 118 ? -2.237 -7.826 -26.705 1.00 16.53 114 LEU C CA 1
ATOM 1651 C C . LEU A 1 118 ? -3.653 -7.803 -27.242 1.00 20.06 114 LEU C C 1
ATOM 1652 O O . LEU A 1 118 ? -3.928 -7.153 -28.241 1.00 19.15 114 LEU C O 1
ATOM 1668 N N . LEU A 1 119 ? -4.559 -8.506 -26.570 1.00 23.57 115 LEU C N 1
ATOM 1669 C CA . LEU A 1 119 ? -5.935 -8.614 -27.061 1.00 24.66 115 LEU C CA 1
ATOM 1670 C C . LEU A 1 119 ? -6.854 -7.500 -26.595 1.00 27.01 115 LEU C C 1
ATOM 1671 O O . LEU A 1 119 ? -7.779 -7.161 -27.307 1.00 40.67 115 LEU C O 1
ATOM 1687 N N . TYR A 1 120 ? -6.608 -6.922 -25.430 1.00 18.69 116 TYR C N 1
ATOM 1688 C CA . TYR A 1 120 ? -7.426 -5.830 -24.922 1.00 11.59 116 TYR C CA 1
ATOM 1689 C C . TYR A 1 120 ? -6.571 -4.699 -24.385 1.00 12.34 116 TYR C C 1
ATOM 1690 O O . TYR A 1 120 ? -6.691 -4.319 -23.235 1.00 17.29 116 TYR C O 1
ATOM 1708 N N . PRO A 1 121 ? -5.719 -4.143 -25.233 1.00 14.03 117 PRO C N 1
ATOM 1709 C CA . PRO A 1 121 ? -4.754 -3.109 -24.868 1.00 17.49 117 PRO C CA 1
ATOM 1710 C C . PRO A 1 121 ? -5.408 -1.912 -24.258 1.00 19.64 117 PRO C C 1
ATOM 1711 O O . PRO A 1 121 ? -4.800 -1.183 -23.494 1.00 20.51 117 PRO C O 1
ATOM 1722 N N . ASP A 1 122 ? -6.658 -1.723 -24.632 1.00 25.77 118 ASP C N 1
ATOM 1723 C CA . ASP A 1 122 ? -7.466 -0.639 -24.123 1.00 23.35 118 ASP C CA 1
ATOM 1724 C C . ASP A 1 122 ? -7.821 -0.850 -22.668 1.00 29.25 118 ASP C C 1
ATOM 1725 O O . ASP A 1 122 ? -7.940 0.101 -21.917 1.00 34.52 118 ASP C O 1
ATOM 1734 N N . ARG A 1 123 ? -7.984 -2.109 -22.274 1.00 32.52 119 ARG C N 1
ATOM 1735 C CA . ARG A 1 123 ? -8.441 -2.446 -20.929 1.00 21.64 119 ARG C CA 1
ATOM 1736 C C . ARG A 1 123 ? -7.300 -2.627 -19.939 1.00 16.63 119 ARG C C 1
ATOM 1737 O O . ARG A 1 123 ? -7.490 -2.628 -18.720 1.00 14.93 119 ARG C O 1
ATOM 1758 N N . VAL A 1 124 ? -6.106 -2.799 -20.472 1.00 26.30 120 VAL C N 1
ATOM 1759 C CA . VAL A 1 124 ? -4.971 -3.214 -19.656 1.00 24.18 120 VAL C CA 1
ATOM 1760 C C . VAL A 1 124 ? -4.013 -2.065 -19.369 1.00 14.32 120 VAL C C 1
ATOM 1761 O O . VAL A 1 124 ? -3.267 -1.599 -20.219 1.00 19.98 120 VAL C O 1
ATOM 1774 N N . ALA A 1 125 ? -4.089 -1.608 -18.131 1.00 15.48 121 ALA C N 1
ATOM 1775 C CA . ALA A 1 125 ? -3.334 -0.465 -17.626 1.00 16.03 121 ALA C CA 1
ATOM 1776 C C . ALA A 1 125 ? -1.932 -0.850 -17.246 1.00 14.63 121 ALA C C 1
ATOM 1777 O O . ALA A 1 125 ? -1.009 -0.047 -17.299 1.00 18.87 121 ALA C O 1
ATOM 1784 N N . ALA A 1 126 ? -1.801 -2.099 -16.840 1.00 16.50 122 ALA C N 1
ATOM 1785 C CA . ALA A 1 126 ? -0.517 -2.685 -16.518 1.00 16.63 122 ALA C CA 1
ATOM 1786 C C . ALA A 1 126 ? -0.648 -4.199 -16.443 1.00 11.39 122 ALA C C 1
ATOM 1787 O O . ALA A 1 126 ? -1.695 -4.722 -16.102 1.00 10.14 122 ALA C O 1
ATOM 1794 N N . VAL A 1 127 ? 0.439 -4.886 -16.763 1.00 20.38 123 VAL C N 1
ATOM 1795 C CA . VAL A 1 127 ? 0.442 -6.344 -16.779 1.00 23.18 123 VAL C CA 1
ATOM 1796 C C . VAL A 1 127 ? 1.703 -6.898 -16.139 1.00 13.98 123 VAL C C 1
ATOM 1797 O O . VAL A 1 127 ? 2.821 -6.446 -16.395 1.00 9.67 123 VAL C O 1
ATOM 1810 N N . ALA A 1 128 ? 1.492 -7.892 -15.288 1.00 17.44 124 ALA C N 1
ATOM 1811 C CA . ALA A 1 128 ? 2.579 -8.590 -14.617 1.00 19.44 124 ALA C CA 1
ATOM 1812 C C . ALA A 1 128 ? 2.388 -10.083 -14.864 1.00 10.10 124 ALA C C 1
ATOM 1813 O O . ALA A 1 128 ? 1.276 -10.558 -14.849 1.00 14.57 124 ALA C O 1
ATOM 1820 N N . GLY A 1 129 ? 3.457 -10.802 -15.177 1.00 12.24 125 GLY C N 1
ATOM 1821 C CA . GLY A 1 129 ? 3.376 -12.236 -15.357 1.00 16.02 125 GLY C CA 1
ATOM 1822 C C . GLY A 1 129 ? 4.406 -12.937 -14.511 1.00 15.52 125 GLY C C 1
ATOM 1823 O O . GLY A 1 129 ? 5.595 -12.679 -14.659 1.00 19.34 125 GLY C O 1
ATOM 1827 N N . LEU A 1 130 ? 3.959 -13.838 -13.650 1.00 16.06 126 LEU C N 1
ATOM 1828 C CA . LEU A 1 130 ? 4.883 -14.587 -12.818 1.00 18.11 126 LEU C CA 1
ATOM 1829 C C . LEU A 1 130 ? 5.242 -15.938 -13.440 1.00 24.84 126 LEU C C 1
ATOM 1830 O O . LEU A 1 130 ? 4.396 -16.633 -14.031 1.00 15.35 126 LEU C O 1
ATOM 1846 N N . SER A 1 131 ? 6.511 -16.307 -13.256 1.00 30.78 127 SER C N 1
ATOM 1847 C CA . SER A 1 131 ? 7.067 -17.566 -13.749 1.00 32.09 127 SER C CA 1
ATOM 1848 C C . SER A 1 131 ? 7.180 -17.611 -15.279 1.00 21.50 127 SER C C 1
ATOM 1849 O O . SER A 1 131 ? 8.283 -17.764 -15.812 1.00 23.80 127 SER C O 1
ATOM 1857 N N . VAL A 1 132 ? 6.053 -17.460 -15.974 1.00 23.90 128 VAL C N 1
ATOM 1858 C CA . VAL A 1 132 ? 6.020 -17.575 -17.444 1.00 26.19 128 VAL C CA 1
ATOM 1859 C C . VAL A 1 132 ? 6.234 -16.216 -18.192 1.00 27.63 128 VAL C C 1
ATOM 1860 O O . VAL A 1 132 ? 5.435 -15.288 -18.061 1.00 20.16 128 VAL C O 1
ATOM 1873 N N . PRO A 1 133 ? 7.323 -16.104 -18.989 1.00 20.79 129 PRO C N 1
ATOM 1874 C CA . PRO A 1 133 ? 7.677 -14.817 -19.581 1.00 16.30 129 PRO C CA 1
ATOM 1875 C C . PRO A 1 133 ? 6.944 -14.511 -20.876 1.00 27.88 129 PRO C C 1
ATOM 1876 O O . PRO A 1 133 ? 6.361 -15.406 -21.463 1.00 22.11 129 PRO C O 1
ATOM 1887 N N . PRO A 1 134 ? 6.980 -13.250 -21.318 1.00 25.12 130 PRO C N 1
ATOM 1888 C CA . PRO A 1 134 ? 6.640 -12.894 -22.696 1.00 24.87 130 PRO C CA 1
ATOM 1889 C C . PRO A 1 134 ? 7.479 -13.669 -23.690 1.00 20.78 130 PRO C C 1
ATOM 1890 O O . PRO A 1 134 ? 8.707 -13.600 -23.623 1.00 21.07 130 PRO C O 1
ATOM 1901 N N . VAL A 1 135 ? 6.827 -14.393 -24.595 1.00 28.65 131 VAL C N 1
ATOM 1902 C CA . VAL A 1 135 ? 7.529 -15.067 -25.682 1.00 24.75 131 VAL C CA 1
ATOM 1903 C C . VAL A 1 135 ? 6.953 -14.646 -27.045 1.00 19.47 131 VAL C C 1
ATOM 1904 O O . VAL A 1 135 ? 5.744 -14.591 -27.238 1.00 20.29 131 VAL C O 1
ATOM 1917 N N . PRO A 1 136 ? 7.824 -14.320 -27.998 1.00 23.56 132 PRO C N 1
ATOM 1918 C CA . PRO A 1 136 ? 7.376 -14.159 -29.381 1.00 27.93 132 PRO C CA 1
ATOM 1919 C C . PRO A 1 136 ? 6.670 -15.383 -29.965 1.00 33.13 132 PRO C C 1
ATOM 1920 O O . PRO A 1 136 ? 7.045 -16.510 -29.659 1.00 34.57 132 PRO C O 1
ATOM 1931 N N . ARG A 1 137 ? 5.650 -15.143 -30.790 1.00 29.78 133 ARG C N 1
ATOM 1932 C CA . ARG A 1 137 ? 4.908 -16.213 -31.454 1.00 31.63 133 ARG C CA 1
ATOM 1933 C C . ARG A 1 137 ? 5.824 -17.092 -32.314 1.00 22.11 133 ARG C C 1
ATOM 1934 O O . ARG A 1 137 ? 6.549 -16.621 -33.189 1.00 21.30 133 ARG C O 1
ATOM 1955 N N . SER A 1 138 ? 5.785 -18.384 -32.044 1.00 18.48 134 SER C N 1
ATOM 1956 C CA . SER A 1 138 ? 6.677 -19.309 -32.709 1.00 24.00 134 SER C CA 1
ATOM 1957 C C . SER A 1 138 ? 6.316 -19.400 -34.145 1.00 19.30 134 SER C C 1
ATOM 1958 O O . SER A 1 138 ? 5.213 -19.083 -34.531 1.00 25.98 134 SER C O 1
ATOM 1966 N N . LEU A 1 139 ? 7.248 -19.871 -34.938 1.00 22.47 135 LEU C N 1
ATOM 1967 C CA . LEU A 1 139 ? 6.992 -20.042 -36.344 1.00 26.18 135 LEU C CA 1
ATOM 1968 C C . LEU A 1 139 ? 6.248 -21.338 -36.593 1.00 21.05 135 LEU C C 1
ATOM 1969 O O . LEU A 1 139 ? 5.544 -21.467 -37.588 1.00 20.05 135 LEU C O 1
ATOM 1985 N N . THR A 1 140 ? 6.410 -22.294 -35.683 1.00 12.20 136 THR C N 1
ATOM 1986 C CA . THR A 1 140 ? 5.763 -23.584 -35.798 1.00 12.40 136 THR C CA 1
ATOM 1987 C C . THR A 1 140 ? 4.803 -23.726 -34.656 1.00 17.20 136 THR C C 1
ATOM 1988 O O . THR A 1 140 ? 4.987 -23.111 -33.610 1.00 22.93 136 THR C O 1
ATOM 1999 N N . ARG A 1 141 ? 3.772 -24.533 -34.844 1.00 19.66 137 ARG C N 1
ATOM 2000 C CA . ARG A 1 141 ? 2.840 -24.718 -33.760 1.00 26.44 137 ARG C CA 1
ATOM 2001 C C . ARG A 1 141 ? 3.535 -25.432 -32.618 1.00 30.69 137 ARG C C 1
ATOM 2002 O O . ARG A 1 141 ? 4.342 -26.334 -32.843 1.00 30.14 137 ARG C O 1
ATOM 2023 N N . PRO A 1 142 ? 3.211 -25.041 -31.383 1.00 25.57 138 PRO C N 1
ATOM 2024 C CA . PRO A 1 142 ? 3.953 -25.462 -30.197 1.00 19.19 138 PRO C CA 1
ATOM 2025 C C . PRO A 1 142 ? 4.196 -26.970 -30.093 1.00 16.50 138 PRO C C 1
ATOM 2026 O O . PRO A 1 142 ? 5.253 -27.382 -29.655 1.00 19.39 138 PRO C O 1
ATOM 2037 N N . THR A 1 143 ? 3.235 -27.789 -30.483 1.00 27.64 139 THR C N 1
ATOM 2038 C CA . THR A 1 143 ? 3.421 -29.228 -30.384 1.00 27.87 139 THR C CA 1
ATOM 2039 C C . THR A 1 143 ? 4.477 -29.685 -31.366 1.00 31.86 139 THR C C 1
ATOM 2040 O O . THR A 1 143 ? 5.146 -30.680 -31.123 1.00 33.84 139 THR C O 1
ATOM 2051 N N . GLU A 1 144 ? 4.640 -28.953 -32.464 1.00 35.02 140 GLU C N 1
ATOM 2052 C CA . GLU A 1 144 ? 5.707 -29.248 -33.418 1.00 32.74 140 GLU C CA 1
ATOM 2053 C C . GLU A 1 144 ? 7.006 -28.808 -32.784 1.00 23.57 140 GLU C C 1
ATOM 2054 O O . GLU A 1 144 ? 7.976 -29.554 -32.764 1.00 21.98 140 GLU C O 1
ATOM 2066 N N . ALA A 1 145 ? 7.005 -27.596 -32.242 1.00 21.81 141 ALA C N 1
ATOM 2067 C CA . ALA A 1 145 ? 8.177 -27.025 -31.582 1.00 22.30 141 ALA C CA 1
ATOM 2068 C C . ALA A 1 145 ? 8.703 -27.924 -30.498 1.00 28.53 141 ALA C C 1
ATOM 2069 O O . ALA A 1 145 ? 9.907 -28.087 -30.345 1.00 37.59 141 ALA C O 1
ATOM 2076 N N . PHE A 1 146 ? 7.785 -28.502 -29.746 1.00 34.08 142 PHE C N 1
ATOM 2077 C CA . PHE A 1 146 ? 8.125 -29.335 -28.593 1.00 32.16 142 PHE C CA 1
ATOM 2078 C C . PHE A 1 146 ? 8.587 -30.730 -28.990 1.00 16.46 142 PHE C C 1
ATOM 2079 O O . PHE A 1 146 ? 9.375 -31.327 -28.292 1.00 8.32 142 PHE C O 1
ATOM 2096 N N . ARG A 1 147 ? 8.080 -31.263 -30.093 1.00 16.36 143 ARG C N 1
ATOM 2097 C CA . ARG A 1 147 ? 8.602 -32.539 -30.552 1.00 16.37 143 ARG C CA 1
ATOM 2098 C C . ARG A 1 147 ? 9.953 -32.345 -31.223 1.00 13.79 143 ARG C C 1
ATOM 2099 O O . ARG A 1 147 ? 10.772 -33.236 -31.259 1.00 18.69 143 ARG C O 1
ATOM 2119 N N . ALA A 1 148 ? 10.146 -31.183 -31.814 1.00 21.70 144 ALA C N 1
ATOM 2120 C CA . ALA A 1 148 ? 11.460 -30.781 -32.293 1.00 20.05 144 ALA C CA 1
ATOM 2121 C C . ALA A 1 148 ? 12.440 -30.754 -31.147 1.00 15.11 144 ALA C C 1
ATOM 2122 O O . ALA A 1 148 ? 13.488 -31.354 -31.185 1.00 15.51 144 ALA C O 1
ATOM 2129 N N . LEU A 1 149 ? 12.053 -30.045 -30.117 1.00 15.23 145 LEU C N 1
ATOM 2130 C CA . LEU A 1 149 ? 12.807 -30.016 -28.903 1.00 5.65 145 LEU C CA 1
ATOM 2131 C C . LEU A 1 149 ? 13.113 -31.368 -28.291 1.00 10.62 145 LEU C C 1
ATOM 2132 O O . LEU A 1 149 ? 14.258 -31.637 -28.028 1.00 15.16 145 LEU C O 1
ATOM 2148 N N . VAL A 1 150 ? 12.114 -32.201 -28.015 1.00 18.27 146 VAL C N 1
ATOM 2149 C CA . VAL A 1 150 ? 12.349 -33.448 -27.260 1.00 16.80 146 VAL C CA 1
ATOM 2150 C C . VAL A 1 150 ? 12.131 -34.759 -28.009 1.00 15.01 146 VAL C C 1
ATOM 2151 O O . VAL A 1 150 ? 12.358 -35.827 -27.471 1.00 17.05 146 VAL C O 1
ATOM 2164 N N . GLY A 1 151 ? 11.690 -34.675 -29.248 1.00 10.16 147 GLY C N 1
ATOM 2165 C CA . GLY A 1 151 ? 11.376 -35.858 -30.012 1.00 15.74 147 GLY C CA 1
ATOM 2166 C C . GLY A 1 151 ? 10.100 -36.549 -29.560 1.00 21.29 147 GLY C C 1
ATOM 2167 O O . GLY A 1 151 ? 9.281 -35.997 -28.833 1.00 19.11 147 GLY C O 1
ATOM 2171 N N . GLU A 1 152 ? 9.973 -37.805 -29.967 1.00 33.56 148 GLU C N 1
ATOM 2172 C CA . GLU A 1 152 ? 8.743 -38.570 -29.811 1.00 26.02 148 GLU C CA 1
ATOM 2173 C C . GLU A 1 152 ? 8.866 -39.821 -28.958 1.00 27.83 148 GLU C C 1
ATOM 2174 O O . GLU A 1 152 ? 7.915 -40.585 -28.844 1.00 36.34 148 GLU C O 1
ATOM 2186 N N . ASP A 1 153 ? 10.030 -40.031 -28.358 1.00 26.22 149 ASP C N 1
ATOM 2187 C CA . ASP A 1 153 ? 10.249 -41.195 -27.504 1.00 26.77 149 ASP C CA 1
ATOM 2188 C C . ASP A 1 153 ? 10.526 -40.754 -26.070 1.00 26.19 149 ASP C C 1
ATOM 2189 O O . ASP A 1 153 ? 9.999 -41.338 -25.130 1.00 26.16 149 ASP C O 1
ATOM 2198 N N . ASN A 1 154 ? 11.310 -39.692 -25.908 1.00 29.50 150 ASN C N 1
ATOM 2199 C CA . ASN A 1 154 ? 11.486 -39.080 -24.597 1.00 15.64 150 ASN C CA 1
ATOM 2200 C C . ASN A 1 154 ? 10.161 -38.687 -24.003 1.00 12.82 150 ASN C C 1
ATOM 2201 O O . ASN A 1 154 ? 9.173 -38.564 -24.711 1.00 16.59 150 ASN C O 1
ATOM 2212 N N . PHE A 1 155 ? 10.147 -38.439 -22.702 1.00 14.43 151 PHE C N 1
ATOM 2213 C CA . PHE A 1 155 ? 8.924 -38.016 -22.036 1.00 17.10 151 PHE C CA 1
ATOM 2214 C C . PHE A 1 155 ? 8.937 -36.534 -21.828 1.00 8.84 151 PHE C C 1
ATOM 2215 O O . PHE A 1 155 ? 9.931 -35.975 -21.431 1.00 16.91 151 PHE C O 1
ATOM 2232 N N . PHE A 1 156 ? 7.818 -35.897 -22.122 1.00 14.62 152 PHE C N 1
ATOM 2233 C CA . PHE A 1 156 ? 7.659 -34.465 -21.886 1.00 17.14 152 PHE C CA 1
ATOM 2234 C C . PHE A 1 156 ? 6.208 -34.184 -21.528 1.00 13.62 152 PHE C C 1
ATOM 2235 O O . PHE A 1 156 ? 5.307 -34.579 -22.225 1.00 14.97 152 PHE C O 1
ATOM 2252 N N . TYR A 1 157 ? 5.989 -33.512 -20.414 1.00 15.74 153 TYR C N 1
ATOM 2253 C CA . TYR A 1 157 ? 4.677 -33.477 -19.832 1.00 13.55 153 TYR C CA 1
ATOM 2254 C C . TYR A 1 157 ? 3.643 -32.819 -20.721 1.00 20.73 153 TYR C C 1
ATOM 2255 O O . TYR A 1 157 ? 2.587 -33.384 -20.914 1.00 25.63 153 TYR C O 1
ATOM 2273 N N . ILE A 1 158 ? 3.943 -31.664 -21.305 1.00 21.53 154 ILE C N 1
ATOM 2274 C CA . ILE A 1 158 ? 2.933 -30.905 -22.044 1.00 15.08 154 ILE C CA 1
ATOM 2275 C C . ILE A 1 158 ? 2.465 -31.731 -23.243 1.00 20.09 154 ILE C C 1
ATOM 2276 O O . ILE A 1 158 ? 1.306 -31.658 -23.646 1.00 22.80 154 ILE C O 1
ATOM 2292 N N . LEU A 1 159 ? 3.360 -32.534 -23.806 1.00 17.49 155 LEU C N 1
ATOM 2293 C CA . LEU A 1 159 ? 2.965 -33.482 -24.834 1.00 16.15 155 LEU C CA 1
ATOM 2294 C C . LEU A 1 159 ? 2.168 -34.630 -24.222 1.00 19.55 155 LEU C C 1
ATOM 2295 O O . LEU A 1 159 ? 1.231 -35.118 -24.830 1.00 23.94 155 LEU C O 1
ATOM 2311 N N . TYR A 1 160 ? 2.531 -35.066 -23.019 1.00 23.80 156 TYR C N 1
ATOM 2312 C CA . TYR A 1 160 ? 1.777 -36.104 -22.311 1.00 13.90 156 TYR C CA 1
ATOM 2313 C C . TYR A 1 160 ? 0.336 -35.692 -21.950 1.00 15.67 156 TYR C C 1
ATOM 2314 O O . TYR A 1 160 ? -0.559 -36.543 -21.863 1.00 24.59 156 TYR C O 1
ATOM 2332 N N . PHE A 1 161 ? 0.111 -34.388 -21.798 1.00 17.34 157 PHE C N 1
ATOM 2333 C CA . PHE A 1 161 ? -1.201 -33.831 -21.428 1.00 21.81 157 PHE C CA 1
ATOM 2334 C C . PHE A 1 161 ? -2.160 -33.671 -22.605 1.00 13.65 157 PHE C C 1
ATOM 2335 O O . PHE A 1 161 ? -3.332 -33.401 -22.403 1.00 20.98 157 PHE C O 1
ATOM 2352 N N . GLN A 1 162 ? -1.665 -33.801 -23.829 1.00 13.08 158 GLN C N 1
ATOM 2353 C CA . GLN A 1 162 ? -2.502 -33.545 -24.991 1.00 17.80 158 GLN C CA 1
ATOM 2354 C C . GLN A 1 162 ? -3.638 -34.573 -25.096 1.00 24.03 158 GLN C C 1
ATOM 2355 O O . GLN A 1 162 ? -4.809 -34.182 -25.082 1.00 20.17 158 GLN C O 1
ATOM 2369 N N . GLU A 1 163 ? -3.332 -35.871 -25.205 1.00 30.21 159 GLU C N 1
ATOM 2370 C CA . GLU A 1 163 ? -4.408 -36.833 -25.461 1.00 26.16 159 GLU C CA 1
ATOM 2371 C C . GLU A 1 163 ? -5.374 -36.771 -24.298 1.00 25.08 159 GLU C C 1
ATOM 2372 O O . GLU A 1 163 ? -4.972 -36.964 -23.158 1.00 36.56 159 GLU C O 1
ATOM 2384 N N . PRO A 1 164 ? -6.651 -36.465 -24.582 1.00 30.70 160 PRO C N 1
ATOM 2385 C CA . PRO A 1 164 ? -7.659 -36.384 -23.526 1.00 22.01 160 PRO C CA 1
ATOM 2386 C C . PRO A 1 164 ? -7.892 -37.681 -22.812 1.00 14.82 160 PRO C C 1
ATOM 2387 O O . PRO A 1 164 ? -8.003 -38.714 -23.451 1.00 14.43 160 PRO C O 1
ATOM 2398 N N . GLY A 1 165 ? -7.973 -37.601 -21.491 1.00 19.02 161 GLY C N 1
ATOM 2399 C CA . GLY A 1 165 ? -8.221 -38.758 -20.660 1.00 22.04 161 GLY C CA 1
ATOM 2400 C C . GLY A 1 165 ? -7.032 -39.324 -19.916 1.00 15.95 161 GLY C C 1
ATOM 2401 O O . GLY A 1 165 ? -7.150 -39.835 -18.802 1.00 20.20 161 GLY C O 1
ATOM 2405 N N . VAL A 1 166 ? -5.874 -39.255 -20.533 1.00 11.12 162 VAL C N 1
ATOM 2406 C CA . VAL A 1 166 ? -4.764 -40.057 -20.040 1.00 15.22 162 VAL C CA 1
ATOM 2407 C C . VAL A 1 166 ? -4.089 -39.427 -18.821 1.00 18.22 162 VAL C C 1
ATOM 2408 O O . VAL A 1 166 ? -3.971 -40.064 -17.757 1.00 14.30 162 VAL C O 1
ATOM 2421 N N . ALA A 1 167 ? -3.697 -38.169 -18.946 1.00 20.81 163 ALA C N 1
ATOM 2422 C CA . ALA A 1 167 ? -3.141 -37.491 -17.790 1.00 11.62 163 ALA C CA 1
ATOM 2423 C C . ALA A 1 167 ? -4.229 -37.268 -16.757 1.00 14.74 163 ALA C C 1
ATOM 2424 O O . ALA A 1 167 ? -3.963 -37.177 -15.570 1.00 20.72 163 ALA C O 1
ATOM 2431 N N . ASP A 1 168 ? -5.465 -37.172 -17.219 1.00 25.81 164 ASP C N 1
ATOM 2432 C CA . ASP A 1 168 ? -6.606 -36.954 -16.326 1.00 29.64 164 ASP C CA 1
ATOM 2433 C C . ASP A 1 168 ? -6.777 -38.092 -15.319 1.00 25.47 164 ASP C C 1
ATOM 2434 O O . ASP A 1 168 ? -6.922 -37.876 -14.133 1.00 26.68 164 ASP C O 1
ATOM 2443 N N . ALA A 1 169 ? -6.754 -39.314 -15.822 1.00 23.85 165 ALA C N 1
ATOM 2444 C CA . ALA A 1 169 ? -6.872 -40.490 -14.988 1.00 24.79 165 ALA C CA 1
ATOM 2445 C C . ALA A 1 169 ? -5.735 -40.500 -14.004 1.00 22.70 165 ALA C C 1
ATOM 2446 O O . ALA A 1 169 ? -5.927 -40.725 -12.810 1.00 30.75 165 ALA C O 1
ATOM 2453 N N . GLU A 1 170 ? -4.544 -40.208 -14.509 1.00 19.75 166 GLU C N 1
ATOM 2454 C CA . GLU A 1 170 ? -3.347 -40.296 -13.697 1.00 15.75 166 GLU C CA 1
ATOM 2455 C C . GLU A 1 170 ? -3.434 -39.315 -12.537 1.00 16.31 166 GLU C C 1
ATOM 2456 O O . GLU A 1 170 ? -3.239 -39.677 -11.394 1.00 17.16 166 GLU C O 1
ATOM 2468 N N . LEU A 1 171 ? -3.717 -38.062 -12.836 1.00 15.14 167 LEU C N 1
ATOM 2469 C CA . LEU A 1 171 ? -3.741 -37.046 -11.800 1.00 8.99 167 LEU C CA 1
ATOM 2470 C C . LEU A 1 171 ? -4.938 -37.153 -10.903 1.00 12.11 167 LEU C C 1
ATOM 2471 O O . LEU A 1 171 ? -4.834 -36.872 -9.728 1.00 16.74 167 LEU C O 1
ATOM 2487 N N . ASP A 1 172 ? -6.078 -37.539 -11.458 1.00 18.75 168 ASP C N 1
ATOM 2488 C CA . ASP A 1 172 ? -7.288 -37.739 -10.664 1.00 17.16 168 ASP C CA 1
ATOM 2489 C C . ASP A 1 172 ? -7.170 -38.929 -9.740 1.00 21.19 168 ASP C C 1
ATOM 2490 O O . ASP A 1 172 ? -7.680 -38.911 -8.629 1.00 32.99 168 ASP C O 1
ATOM 2499 N N . GLY A 1 173 ? -6.502 -39.967 -10.205 1.00 23.76 169 GLY C N 1
ATOM 2500 C CA . GLY A 1 173 ? -6.342 -41.180 -9.433 1.00 25.47 169 GLY C CA 1
ATOM 2501 C C . GLY A 1 173 ? -5.896 -41.013 -7.991 1.00 24.58 169 GLY C C 1
ATOM 2502 O O . GLY A 1 173 ? -6.275 -41.805 -7.140 1.00 23.72 169 GLY C O 1
ATOM 2506 N N . ASP A 1 174 ? -5.088 -39.995 -7.712 1.00 31.97 170 ASP C N 1
ATOM 2507 C CA . ASP A 1 174 ? -4.568 -39.764 -6.363 1.00 23.86 170 ASP C CA 1
ATOM 2508 C C . ASP A 1 174 ? -4.315 -38.281 -6.184 1.00 20.77 170 ASP C C 1
ATOM 2509 O O . ASP A 1 174 ? -3.225 -37.794 -6.451 1.00 21.89 170 ASP C O 1
ATOM 2518 N N . PRO A 1 175 ? -5.339 -37.544 -5.769 1.00 20.56 171 PRO C N 1
ATOM 2519 C CA . PRO A 1 175 ? -5.179 -36.098 -5.802 1.00 17.26 171 PRO C CA 1
ATOM 2520 C C . PRO A 1 175 ? -4.185 -35.621 -4.782 1.00 20.14 171 PRO C C 1
ATOM 2521 O O . PRO A 1 175 ? -3.548 -34.608 -4.994 1.00 21.14 171 PRO C O 1
ATOM 2532 N N . ALA A 1 176 ? -4.056 -36.351 -3.683 1.00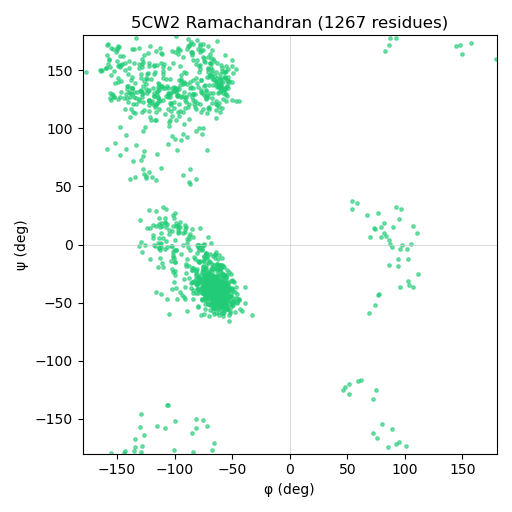 28.52 172 ALA C N 1
ATOM 2533 C CA . ALA A 1 176 ? -3.106 -35.988 -2.647 1.00 21.10 172 ALA C CA 1
ATOM 2534 C C . ALA A 1 176 ? -1.688 -36.152 -3.147 1.00 25.41 172 ALA C C 1
ATOM 2535 O O . ALA A 1 176 ? -0.850 -35.271 -2.972 1.00 34.85 172 ALA C O 1
ATOM 2542 N N . ARG A 1 177 ? -1.404 -37.295 -3.750 1.00 20.37 173 ARG C N 1
ATOM 2543 C CA . ARG A 1 177 ? -0.075 -37.549 -4.269 1.00 15.77 173 ARG C CA 1
ATOM 2544 C C . ARG A 1 177 ? 0.250 -36.466 -5.274 1.00 19.50 173 ARG C C 1
ATOM 2545 O O . ARG A 1 177 ? 1.351 -35.911 -5.274 1.00 34.51 173 ARG C O 1
ATOM 2566 N N . THR A 1 178 ? -0.733 -36.110 -6.091 1.00 19.49 174 THR C N 1
ATOM 2567 C CA . THR A 1 178 ? -0.511 -35.125 -7.132 1.00 15.34 174 THR C CA 1
ATOM 2568 C C . THR A 1 178 ? -0.077 -33.809 -6.500 1.00 15.05 174 THR C C 1
ATOM 2569 O O . THR A 1 178 ? 0.991 -33.282 -6.790 1.00 14.57 174 THR C O 1
ATOM 2580 N N . MET A 1 179 ? -0.884 -33.300 -5.594 1.00 17.79 175 MET C N 1
ATOM 2581 C CA . MET A 1 179 ? -0.654 -31.961 -5.078 1.00 22.65 175 MET C CA 1
ATOM 2582 C C . MET A 1 179 ? 0.665 -31.873 -4.286 1.00 27.04 175 MET C C 1
ATOM 2583 O O . MET A 1 179 ? 1.402 -30.875 -4.360 1.00 31.04 175 MET C O 1
ATOM 2597 N N . ARG A 1 180 ? 0.986 -32.929 -3.553 1.00 27.44 176 ARG C N 1
ATOM 2598 C CA . ARG A 1 180 ? 2.188 -32.922 -2.718 1.00 21.69 176 ARG C CA 1
ATOM 2599 C C . ARG A 1 180 ? 3.456 -33.075 -3.543 1.00 5.85 176 ARG C C 1
ATOM 2600 O O . ARG A 1 180 ? 4.442 -32.394 -3.282 1.00 12.53 176 ARG C O 1
ATOM 2621 N N . ARG A 1 181 ? 3.424 -33.920 -4.566 1.00 26.15 177 ARG C N 1
ATOM 2622 C CA . ARG A 1 181 ? 4.547 -33.985 -5.504 1.00 23.29 177 ARG C CA 1
ATOM 2623 C C . ARG A 1 181 ? 4.621 -32.737 -6.412 1.00 14.74 177 ARG C C 1
ATOM 2624 O O . ARG A 1 181 ? 5.698 -32.336 -6.830 1.00 17.25 177 ARG C O 1
ATOM 2645 N N . MET A 1 182 ? 3.487 -32.127 -6.728 1.00 17.73 178 MET C N 1
ATOM 2646 C CA . MET A 1 182 ? 3.499 -30.914 -7.537 1.00 22.02 178 MET C CA 1
ATOM 2647 C C . MET A 1 182 ? 4.195 -29.786 -6.814 1.00 26.11 178 MET C C 1
ATOM 2648 O O . MET A 1 182 ? 5.024 -29.069 -7.383 1.00 16.11 178 MET C O 1
ATOM 2662 N N . PHE A 1 183 ? 3.795 -29.610 -5.559 1.00 19.91 179 PHE C N 1
ATOM 2663 C CA . PHE A 1 183 ? 4.278 -28.534 -4.749 1.00 3.49 179 PHE C CA 1
ATOM 2664 C C . PHE A 1 183 ? 5.654 -28.794 -4.213 1.00 14.70 179 PHE C C 1
ATOM 2665 O O . PHE A 1 183 ? 6.478 -27.888 -4.148 1.00 23.90 179 PHE C O 1
ATOM 2682 N N . GLY A 1 184 ? 5.926 -30.023 -3.807 1.00 24.64 180 GLY C N 1
ATOM 2683 C CA . GLY A 1 184 ? 7.213 -30.302 -3.213 1.00 18.33 180 GLY C CA 1
ATOM 2684 C C . GLY A 1 184 ? 8.190 -30.923 -4.166 1.00 15.73 180 GLY C C 1
ATOM 2685 O O . GLY A 1 184 ? 9.382 -30.963 -3.898 1.00 16.41 180 GLY C O 1
ATOM 2689 N N . GLY A 1 185 ? 7.682 -31.407 -5.283 1.00 21.87 181 GLY C N 1
ATOM 2690 C CA . GLY A 1 185 ? 8.484 -32.202 -6.174 1.00 21.76 181 GLY C CA 1
ATOM 2691 C C . GLY A 1 185 ? 8.976 -31.447 -7.371 1.00 19.04 181 GLY C C 1
ATOM 2692 O O . GLY A 1 185 ? 9.770 -31.990 -8.122 1.00 31.71 181 GLY C O 1
ATOM 2696 N N . LEU A 1 186 ? 8.544 -30.207 -7.561 1.00 21.24 182 LEU C N 1
ATOM 2697 C CA . LEU A 1 186 ? 8.990 -29.474 -8.749 1.00 29.18 182 LEU C CA 1
ATOM 2698 C C . LEU A 1 186 ? 10.363 -28.859 -8.508 1.00 32.83 182 LEU C C 1
ATOM 2699 O O . LEU A 1 186 ? 10.549 -28.099 -7.574 1.00 39.39 182 LEU C O 1
ATOM 2715 N N . THR A 1 187 ? 11.312 -29.208 -9.373 1.00 27.46 183 THR C N 1
ATOM 2716 C CA . THR A 1 187 ? 12.712 -28.903 -9.180 1.00 24.82 183 THR C CA 1
ATOM 2717 C C . THR A 1 187 ? 13.381 -28.809 -10.521 1.00 26.82 183 THR C C 1
ATOM 2718 O O . THR A 1 187 ? 12.976 -29.500 -11.443 1.00 27.48 183 THR C O 1
ATOM 2729 N N . SER A 1 188 ? 14.413 -27.968 -10.620 1.00 31.72 184 SER C N 1
ATOM 2730 C CA . SER A 1 188 ? 15.284 -27.944 -11.792 1.00 33.45 184 SER C CA 1
ATOM 2731 C C . SER A 1 188 ? 16.549 -28.798 -11.588 1.00 30.71 184 SER C C 1
ATOM 2732 O O . SER A 1 188 ? 17.531 -28.634 -12.303 1.00 29.20 184 SER C O 1
ATOM 2740 N N . ASP A 1 189 ? 16.514 -29.713 -10.622 1.00 25.18 185 ASP C N 1
ATOM 2741 C CA . ASP A 1 189 ? 17.638 -30.612 -10.354 1.00 26.30 185 ASP C CA 1
ATOM 2742 C C . ASP A 1 189 ? 17.902 -31.489 -11.580 1.00 20.19 185 ASP C C 1
ATOM 2743 O O . ASP A 1 189 ? 16.960 -31.941 -12.219 1.00 17.67 185 ASP C O 1
ATOM 2752 N N . PRO A 1 190 ? 19.180 -31.690 -11.944 1.00 28.46 186 PRO C N 1
ATOM 2753 C CA . PRO A 1 190 ? 19.487 -32.477 -13.146 1.00 31.52 186 PRO C CA 1
ATOM 2754 C C . PRO A 1 190 ? 19.402 -33.982 -12.989 1.00 18.70 186 PRO C C 1
ATOM 2755 O O . PRO A 1 190 ? 19.388 -34.674 -13.996 1.00 22.20 186 PRO C O 1
ATOM 2766 N N . ASP A 1 191 ? 19.358 -34.492 -11.772 1.00 15.39 187 ASP C N 1
ATOM 2767 C CA . ASP A 1 191 ? 19.184 -35.923 -11.622 1.00 24.19 187 ASP C CA 1
ATOM 2768 C C . ASP A 1 191 ? 17.746 -36.193 -11.968 1.00 29.61 187 ASP C C 1
ATOM 2769 O O . ASP A 1 191 ? 17.417 -37.113 -12.713 1.00 28.49 187 ASP C O 1
ATOM 2778 N N . ALA A 1 192 ? 16.894 -35.325 -11.447 1.00 30.96 188 ALA C N 1
ATOM 2779 C CA . ALA A 1 192 ? 15.461 -35.417 -11.649 1.00 18.30 188 ALA C CA 1
ATOM 2780 C C . ALA A 1 192 ? 15.067 -35.220 -13.098 1.00 21.83 188 ALA C C 1
ATOM 2781 O O . ALA A 1 192 ? 14.351 -36.034 -13.651 1.00 25.37 188 ALA C O 1
ATOM 2788 N N . ALA A 1 193 ? 15.545 -34.144 -13.707 1.00 23.73 189 ALA C N 1
ATOM 2789 C CA . ALA A 1 193 ? 15.202 -33.812 -15.081 1.00 26.00 189 ALA C CA 1
ATOM 2790 C C . ALA A 1 193 ? 15.411 -35.012 -15.968 1.00 18.24 189 ALA C C 1
ATOM 2791 O O . ALA A 1 193 ? 14.545 -35.404 -16.752 1.00 29.05 189 ALA C O 1
ATOM 2798 N N . HIS A 1 194 ? 16.591 -35.593 -15.828 1.00 24.61 190 HIS C N 1
ATOM 2799 C CA . HIS A 1 194 ? 16.985 -36.753 -16.612 1.00 24.90 190 HIS C CA 1
ATOM 2800 C C . HIS A 1 194 ? 15.966 -37.864 -16.441 1.00 17.42 190 HIS C C 1
ATOM 2801 O O . HIS A 1 194 ? 15.626 -38.550 -17.386 1.00 29.82 190 HIS C O 1
ATOM 2814 N N . ARG A 1 195 ? 15.461 -38.027 -15.233 1.00 12.12 191 ARG C N 1
ATOM 2815 C CA . ARG A 1 195 ? 14.550 -39.118 -14.943 1.00 11.66 191 ARG C CA 1
ATOM 2816 C C . ARG A 1 195 ? 13.108 -38.825 -15.368 1.00 18.50 191 ARG C C 1
ATOM 2817 O O . ARG A 1 195 ? 12.331 -39.728 -15.654 1.00 14.73 191 ARG C O 1
ATOM 2838 N N . MET A 1 196 ? 12.758 -37.546 -15.402 1.00 27.39 192 MET C N 1
ATOM 2839 C CA . MET A 1 196 ? 11.503 -37.102 -15.984 1.00 13.94 192 MET C CA 1
ATOM 2840 C C . MET A 1 196 ? 11.502 -37.309 -17.481 1.00 18.40 192 MET C C 1
ATOM 2841 O O . MET A 1 196 ? 10.498 -37.698 -18.036 1.00 26.14 192 MET C O 1
ATOM 2855 N N . LEU A 1 197 ? 12.614 -37.048 -18.148 1.00 13.68 193 LEU C N 1
ATOM 2856 C CA . LEU A 1 197 ? 12.620 -37.160 -19.580 1.00 4.57 193 LEU C CA 1
ATOM 2857 C C . LEU A 1 197 ? 12.644 -38.578 -20.090 1.00 15.74 193 LEU C C 1
ATOM 2858 O O . LEU A 1 197 ? 12.229 -38.827 -21.218 1.00 25.18 193 LEU C O 1
ATOM 2874 N N . GLN A 1 198 ? 13.072 -39.533 -19.291 1.00 11.80 194 GLN C N 1
ATOM 2875 C CA . GLN A 1 198 ? 13.464 -40.803 -19.886 1.00 17.56 194 GLN C CA 1
ATOM 2876 C C . GLN A 1 198 ? 12.266 -41.557 -20.423 1.00 21.78 194 GLN C C 1
ATOM 2877 O O . GLN A 1 198 ? 11.213 -41.599 -19.792 1.00 27.85 194 GLN C O 1
ATOM 2891 N N . PRO A 1 199 ? 12.414 -42.145 -21.611 1.00 21.45 195 PRO C N 1
ATOM 2892 C CA . PRO A 1 199 ? 11.332 -42.931 -22.217 1.00 25.08 195 PRO C CA 1
ATOM 2893 C C . PRO A 1 199 ? 10.848 -44.109 -21.387 1.00 20.01 195 PRO C C 1
ATOM 2894 O O . PRO A 1 199 ? 11.610 -44.714 -20.650 1.00 26.42 195 PRO C O 1
ATOM 2905 N N . GLY A 1 200 ? 9.564 -44.406 -21.546 1.00 18.93 196 GLY C N 1
ATOM 2906 C CA . GLY A 1 200 ? 8.881 -45.471 -20.842 1.00 24.87 196 GLY C CA 1
ATOM 2907 C C . GLY A 1 200 ? 7.454 -45.025 -20.554 1.00 32.08 196 GLY C C 1
ATOM 2908 O O . GLY A 1 200 ? 7.109 -43.859 -20.733 1.00 35.64 196 GLY C O 1
ATOM 2912 N N . PRO A 1 201 ? 6.618 -45.949 -20.087 1.00 28.66 197 PRO C N 1
ATOM 2913 C CA . PRO A 1 201 ? 5.186 -45.727 -19.899 1.00 16.99 197 PRO C CA 1
ATOM 2914 C C . PRO A 1 201 ? 4.794 -44.878 -18.707 1.00 19.89 197 PRO C C 1
ATOM 2915 O O . PRO A 1 201 ? 3.636 -44.488 -18.638 1.00 33.73 197 PRO C O 1
ATOM 2926 N N . ALA A 1 202 ? 5.717 -44.573 -17.809 1.00 15.53 198 ALA C N 1
ATOM 2927 C CA . ALA A 1 202 ? 5.345 -43.967 -16.535 1.00 17.26 198 ALA C CA 1
ATOM 2928 C C . ALA A 1 202 ? 4.770 -42.566 -16.704 1.00 19.57 198 ALA C C 1
ATOM 2929 O O . ALA A 1 202 ? 5.011 -41.889 -17.698 1.00 26.34 198 ALA C O 1
ATOM 2936 N N . GLY A 1 203 ? 4.012 -42.136 -15.708 1.00 23.75 199 GLY C N 1
ATOM 2937 C CA . GLY A 1 203 ? 3.306 -40.879 -15.782 1.00 23.34 199 GLY C CA 1
ATOM 2938 C C . GLY A 1 203 ? 4.175 -39.722 -15.402 1.00 8.69 199 GLY C C 1
ATOM 2939 O O . GLY A 1 203 ? 5.316 -39.897 -15.094 1.00 20.94 199 GLY C O 1
ATOM 2943 N N . PHE A 1 204 ? 3.589 -38.542 -15.416 1.00 11.56 200 PHE C N 1
ATOM 2944 C CA . PHE A 1 204 ? 4.217 -37.321 -14.971 1.00 11.39 200 PHE C CA 1
ATOM 2945 C C . PHE A 1 204 ? 4.321 -37.281 -13.442 1.00 11.81 200 PHE C C 1
ATOM 2946 O O . PHE A 1 204 ? 5.377 -37.094 -12.870 1.00 8.79 200 PHE C O 1
ATOM 2963 N N . ILE A 1 205 ? 3.198 -37.438 -12.775 1.00 16.70 201 ILE C N 1
ATOM 2964 C CA . ILE A 1 205 ? 3.188 -37.523 -11.330 1.00 16.13 201 ILE C CA 1
ATOM 2965 C C . ILE A 1 205 ? 4.041 -38.705 -10.844 1.00 19.51 201 ILE C C 1
ATOM 2966 O O . ILE A 1 205 ? 4.621 -38.666 -9.772 1.00 17.49 201 ILE C O 1
ATOM 2982 N N . ASP A 1 206 ? 4.106 -39.764 -11.635 1.00 18.93 202 ASP C N 1
ATOM 2983 C CA . ASP A 1 206 ? 4.932 -40.891 -11.286 1.00 11.60 202 ASP C CA 1
ATOM 2984 C C . ASP A 1 206 ? 6.357 -40.448 -11.307 1.00 18.89 202 ASP C C 1
ATOM 2985 O O . ASP A 1 206 ? 7.117 -40.752 -10.400 1.00 40.42 202 ASP C O 1
ATOM 2994 N N . ARG A 1 207 ? 6.725 -39.718 -12.348 1.00 25.33 203 ARG C N 1
ATOM 2995 C CA . ARG A 1 207 ? 8.105 -39.285 -12.536 1.00 16.40 203 ARG C CA 1
ATOM 2996 C C . ARG A 1 207 ? 8.542 -38.287 -11.496 1.00 16.31 203 ARG C C 1
ATOM 2997 O O . ARG A 1 207 ? 9.734 -38.080 -11.276 1.00 28.67 203 ARG C O 1
ATOM 3018 N N . LEU A 1 208 ? 7.574 -37.673 -10.849 1.00 10.96 204 LEU C N 1
ATOM 3019 C CA . LEU A 1 208 ? 7.871 -36.650 -9.884 1.00 11.13 204 LEU C CA 1
ATOM 3020 C C . LEU A 1 208 ? 8.367 -37.191 -8.553 1.00 23.52 204 LEU C C 1
ATOM 3021 O O . LEU A 1 208 ? 7.877 -38.202 -8.052 1.00 30.01 204 LEU C O 1
ATOM 3037 N N . PRO A 1 209 ? 9.333 -36.497 -7.947 1.00 15.51 205 PRO C N 1
ATOM 3038 C CA . PRO A 1 209 ? 9.729 -36.971 -6.635 1.00 19.72 205 PRO C CA 1
ATOM 3039 C C . PRO A 1 209 ? 8.673 -36.723 -5.593 1.00 31.20 205 PRO C C 1
ATOM 3040 O O . PRO A 1 209 ? 7.872 -35.802 -5.697 1.00 34.64 205 PRO C O 1
ATOM 3051 N N . GLU A 1 210 ? 8.660 -37.588 -4.595 1.00 29.44 206 GLU C N 1
ATOM 3052 C CA . GLU A 1 210 ? 7.812 -37.406 -3.443 1.00 32.76 206 GLU C CA 1
ATOM 3053 C C . GLU A 1 210 ? 8.576 -36.939 -2.216 1.00 38.12 206 GLU C C 1
ATOM 3054 O O . GLU A 1 210 ? 9.189 -37.733 -1.520 1.00 40.62 206 GLU C O 1
ATOM 3066 N N . PRO A 1 211 ? 8.481 -35.651 -1.916 1.00 46.12 207 PRO C N 1
ATOM 3067 C CA . PRO A 1 211 ? 9.119 -35.083 -0.731 1.00 46.34 207 PRO C CA 1
ATOM 3068 C C . PRO A 1 211 ? 8.713 -35.700 0.605 1.00 40.86 207 PRO C C 1
ATOM 3069 O O . PRO A 1 211 ? 7.540 -35.987 0.845 1.00 49.06 207 PRO C O 1
ATOM 3080 N N . GLU A 1 212 ? 9.709 -35.860 1.474 1.00 31.45 208 GLU C N 1
ATOM 3081 C CA . GLU A 1 212 ? 9.516 -36.453 2.789 1.00 28.20 208 GLU C CA 1
ATOM 3082 C C . GLU A 1 212 ? 8.668 -35.581 3.676 1.00 26.24 208 GLU C C 1
ATOM 3083 O O . GLU A 1 212 ? 7.639 -36.018 4.202 1.00 35.76 208 GLU C O 1
ATOM 3095 N N . ALA A 1 213 ? 9.137 -34.350 3.861 1.00 20.25 209 ALA C N 1
ATOM 3096 C CA . ALA A 1 213 ? 8.423 -33.372 4.659 1.00 18.08 209 ALA C CA 1
ATOM 3097 C C . ALA A 1 213 ? 7.811 -32.251 3.810 1.00 25.23 209 ALA C C 1
ATOM 3098 O O . ALA A 1 213 ? 8.279 -31.960 2.713 1.00 19.54 209 ALA C O 1
ATOM 3105 N N . LEU A 1 214 ? 6.764 -31.627 4.340 1.00 24.88 210 LEU C N 1
ATOM 3106 C CA . LEU A 1 214 ? 6.108 -30.513 3.672 1.00 16.02 210 LEU C CA 1
ATOM 3107 C C . LEU A 1 214 ? 7.074 -29.393 3.357 1.00 17.44 210 LEU C C 1
ATOM 3108 O O . LEU A 1 214 ? 8.024 -29.160 4.099 1.00 24.08 210 LEU C O 1
ATOM 3124 N N . PRO A 1 215 ? 6.825 -28.674 2.262 1.00 20.86 211 PRO C N 1
ATOM 3125 C CA . PRO A 1 215 ? 7.696 -27.535 2.007 1.00 14.97 211 PRO C CA 1
ATOM 3126 C C . PRO A 1 215 ? 7.565 -26.523 3.113 1.00 13.11 211 PRO C C 1
ATOM 3127 O O . PRO A 1 215 ? 6.556 -26.514 3.794 1.00 15.88 211 PRO C O 1
ATOM 3138 N N . ASP A 1 216 ? 8.585 -25.702 3.302 1.00 16.55 212 ASP C N 1
ATOM 3139 C CA . ASP A 1 216 ? 8.636 -24.794 4.443 1.00 23.74 212 ASP C CA 1
ATOM 3140 C C . ASP A 1 216 ? 7.556 -23.726 4.294 1.00 32.88 212 ASP C C 1
ATOM 3141 O O . ASP A 1 216 ? 7.061 -23.189 5.280 1.00 31.11 212 ASP C O 1
ATOM 3150 N N . TRP A 1 217 ? 7.185 -23.441 3.045 1.00 27.68 213 TRP C N 1
ATOM 3151 C CA . TRP A 1 217 ? 6.199 -22.403 2.726 1.00 9.11 213 TRP C CA 1
ATOM 3152 C C . TRP A 1 217 ? 4.754 -22.848 2.684 1.00 13.07 213 TRP C C 1
ATOM 3153 O O . TRP A 1 217 ? 3.875 -22.055 2.366 1.00 16.81 213 TRP C O 1
ATOM 3174 N N . LEU A 1 218 ? 4.500 -24.102 3.023 1.00 10.70 214 LEU C N 1
ATOM 3175 C CA . LEU A 1 218 ? 3.181 -24.652 2.872 1.00 17.45 214 LEU C CA 1
ATOM 3176 C C . LEU A 1 218 ? 2.791 -25.557 4.037 1.00 30.69 214 LEU C C 1
ATOM 3177 O O . LEU A 1 218 ? 3.464 -26.541 4.351 1.00 37.59 214 LEU C O 1
ATOM 3193 N N . THR A 1 219 ? 1.686 -25.205 4.678 1.00 27.00 215 THR C N 1
ATOM 3194 C CA . THR A 1 219 ? 1.191 -25.972 5.792 1.00 28.25 215 THR C CA 1
ATOM 3195 C C . THR A 1 219 ? 0.274 -27.097 5.313 1.00 23.16 215 THR C C 1
ATOM 3196 O O . THR A 1 219 ? -0.070 -27.182 4.151 1.00 22.32 215 THR C O 1
ATOM 3207 N N . ALA A 1 220 ? -0.087 -27.967 6.240 1.00 23.88 216 ALA C N 1
ATOM 3208 C CA . ALA A 1 220 ? -1.013 -29.060 6.015 1.00 13.37 216 ALA C CA 1
ATOM 3209 C C . ALA A 1 220 ? -2.406 -28.609 5.622 1.00 14.13 216 ALA C C 1
ATOM 3210 O O . ALA A 1 220 ? -3.007 -29.162 4.718 1.00 18.62 216 ALA C O 1
ATOM 3217 N N . GLU A 1 221 ? -2.924 -27.622 6.333 1.00 16.56 217 GLU C N 1
ATOM 3218 C CA . GLU A 1 221 ? -4.253 -27.068 6.094 1.00 15.79 217 GLU C CA 1
ATOM 3219 C C . GLU A 1 221 ? -4.375 -26.558 4.663 1.00 24.03 217 GLU C C 1
ATOM 3220 O O . GLU A 1 221 ? -5.277 -26.946 3.915 1.00 28.08 217 GLU C O 1
ATOM 3232 N N . GLU A 1 222 ? -3.444 -25.684 4.297 1.00 27.94 218 GLU C N 1
ATOM 3233 C CA . GLU A 1 222 ? -3.364 -25.130 2.959 1.00 20.93 218 GLU C CA 1
ATOM 3234 C C . GLU A 1 222 ? -3.370 -26.261 1.938 1.00 24.27 218 GLU C C 1
ATOM 3235 O O . GLU A 1 222 ? -4.255 -26.341 1.089 1.00 28.80 218 GLU C O 1
ATOM 3247 N N . LEU A 1 223 ? -2.398 -27.158 2.044 1.00 22.33 219 LEU C N 1
ATOM 3248 C CA . LEU A 1 223 ? -2.280 -28.262 1.102 1.00 25.65 219 LEU C CA 1
ATOM 3249 C C . LEU A 1 223 ? -3.560 -29.080 1.039 1.00 32.84 219 LEU C C 1
ATOM 3250 O O . LEU A 1 223 ? -3.952 -29.573 -0.020 1.00 34.41 219 LEU C O 1
ATOM 3266 N N . ASP A 1 224 ? -4.203 -29.251 2.182 1.00 31.67 220 ASP C N 1
ATOM 3267 C CA . ASP A 1 224 ? -5.406 -30.064 2.235 1.00 35.88 220 ASP C CA 1
ATOM 3268 C C . ASP A 1 224 ? -6.503 -29.402 1.419 1.00 33.98 220 ASP C C 1
ATOM 3269 O O . ASP A 1 224 ? -7.316 -30.073 0.784 1.00 37.30 220 ASP C O 1
ATOM 3278 N N . HIS A 1 225 ? -6.493 -28.077 1.402 1.00 28.18 221 HIS C N 1
ATOM 3279 C CA . HIS A 1 225 ? -7.511 -27.319 0.697 1.00 28.87 221 HIS C CA 1
ATOM 3280 C C . HIS A 1 225 ? -7.468 -27.605 -0.799 1.00 24.97 221 HIS C C 1
ATOM 3281 O O . HIS A 1 225 ? -8.488 -27.906 -1.426 1.00 33.07 221 HIS C O 1
ATOM 3294 N N . TYR A 1 226 ? -6.272 -27.542 -1.369 1.00 24.92 222 TYR C N 1
ATOM 3295 C CA . TYR A 1 226 ? -6.052 -27.847 -2.788 1.00 27.79 222 TYR C CA 1
ATOM 3296 C C . TYR A 1 226 ? -6.553 -29.234 -3.148 1.00 21.67 222 TYR C C 1
ATOM 3297 O O . TYR A 1 226 ? -7.271 -29.406 -4.123 1.00 19.64 222 TYR C O 1
ATOM 3315 N N . ILE A 1 227 ? -6.152 -30.205 -2.334 1.00 26.94 223 ILE C N 1
ATOM 3316 C CA . ILE A 1 227 ? -6.485 -31.605 -2.507 1.00 20.86 223 ILE C CA 1
ATOM 3317 C C . ILE A 1 227 ? -7.975 -31.811 -2.472 1.00 17.51 223 ILE C C 1
ATOM 3318 O O . ILE A 1 227 ? -8.517 -32.591 -3.240 1.00 16.97 223 ILE C O 1
ATOM 3334 N N . ALA A 1 228 ? -8.630 -31.137 -1.535 1.00 24.25 224 ALA C N 1
ATOM 3335 C CA . ALA A 1 228 ? -10.094 -31.165 -1.424 1.00 23.84 224 ALA C CA 1
ATOM 3336 C C . ALA A 1 228 ? -10.773 -30.669 -2.685 1.00 16.14 224 ALA C C 1
ATOM 3337 O O . ALA A 1 228 ? -11.563 -31.383 -3.300 1.00 13.55 224 ALA C O 1
ATOM 3344 N N . GLU A 1 229 ? -10.472 -29.436 -3.066 1.00 13.76 225 GLU C N 1
ATOM 3345 C CA . GLU A 1 229 ? -11.093 -28.859 -4.235 1.00 13.76 225 GLU C CA 1
ATOM 3346 C C . GLU A 1 229 ? -10.829 -29.637 -5.504 1.00 20.36 225 GLU C C 1
ATOM 3347 O O . GLU A 1 229 ? -11.723 -29.788 -6.330 1.00 22.65 225 GLU C O 1
ATOM 3359 N N . PHE A 1 230 ? -9.612 -30.130 -5.691 1.00 22.86 226 PHE C N 1
ATOM 3360 C CA . PHE A 1 230 ? -9.302 -30.879 -6.906 1.00 14.12 226 PHE C CA 1
ATOM 3361 C C . PHE A 1 230 ? -9.784 -32.328 -6.792 1.00 12.94 226 PHE C C 1
ATOM 3362 O O . PHE A 1 230 ? -10.035 -32.982 -7.779 1.00 21.19 226 PHE C O 1
ATOM 3379 N N . THR A 1 231 ? -9.981 -32.809 -5.582 1.00 16.62 227 THR C N 1
ATOM 3380 C CA . THR A 1 231 ? -10.695 -34.061 -5.403 1.00 15.47 227 THR C CA 1
ATOM 3381 C C . THR A 1 231 ? -12.153 -33.902 -5.845 1.00 16.81 227 THR C C 1
ATOM 3382 O O . THR A 1 231 ? -12.693 -34.770 -6.526 1.00 23.82 227 THR C O 1
ATOM 3393 N N . ARG A 1 232 ? -12.779 -32.789 -5.475 1.00 17.73 228 ARG C N 1
ATOM 3394 C CA . ARG A 1 232 ? -14.126 -32.488 -5.939 1.00 19.38 228 ARG C CA 1
ATOM 3395 C C . ARG A 1 232 ? -14.213 -32.246 -7.435 1.00 28.37 228 ARG C C 1
ATOM 3396 O O . ARG A 1 232 ? -15.024 -32.863 -8.105 1.00 34.85 228 ARG C O 1
ATOM 3417 N N . THR A 1 233 ? -13.397 -31.350 -7.971 1.00 23.58 229 THR C N 1
ATOM 3418 C CA . THR A 1 233 ? -13.491 -30.995 -9.387 1.00 17.00 229 THR C CA 1
ATOM 3419 C C . THR A 1 233 ? -12.802 -31.959 -10.325 1.00 21.70 229 THR C C 1
ATOM 3420 O O . THR A 1 233 ? -13.255 -32.177 -11.442 1.00 20.32 229 THR C O 1
ATOM 3431 N N . GLY A 1 234 ? -11.695 -32.530 -9.882 1.00 28.71 230 GLY C N 1
ATOM 3432 C CA . GLY A 1 234 ? -10.802 -33.209 -10.796 1.00 27.62 230 GLY C CA 1
ATOM 3433 C C . GLY A 1 234 ? -9.841 -32.216 -11.414 1.00 14.40 230 GLY C C 1
ATOM 3434 O O . GLY A 1 234 ? -9.857 -31.050 -11.057 1.00 16.50 230 GLY C O 1
ATOM 3438 N N . PHE A 1 235 ? -9.041 -32.694 -12.368 1.00 21.37 231 PHE C N 1
ATOM 3439 C CA . PHE A 1 235 ? -8.027 -31.896 -13.056 1.00 15.01 231 PHE C CA 1
ATOM 3440 C C . PHE A 1 235 ? -8.244 -31.660 -14.559 1.00 14.91 231 PHE C C 1
ATOM 3441 O O . PHE A 1 235 ? -7.424 -31.008 -15.207 1.00 19.35 231 PHE C O 1
ATOM 3458 N N . THR A 1 236 ? -9.337 -32.162 -15.120 1.00 15.57 232 THR C N 1
ATOM 3459 C CA . THR A 1 236 ? -9.566 -32.036 -16.550 1.00 16.95 232 THR C CA 1
ATOM 3460 C C . THR A 1 236 ? -9.644 -30.563 -16.958 1.00 28.35 232 THR C C 1
ATOM 3461 O O . THR A 1 236 ? -9.073 -30.169 -17.974 1.00 47.69 232 THR C O 1
ATOM 3472 N N . GLY A 1 237 ? -10.280 -29.738 -16.137 1.00 25.30 233 GLY C N 1
ATOM 3473 C CA . GLY A 1 237 ? -10.524 -28.344 -16.479 1.00 12.99 233 GLY C CA 1
ATOM 3474 C C . GLY A 1 237 ? -9.277 -27.561 -16.803 1.00 7.70 233 GLY C C 1
ATOM 3475 O O . GLY A 1 237 ? -9.235 -26.887 -17.803 1.00 13.13 233 GLY C O 1
ATOM 3479 N N . GLY A 1 238 ? -8.270 -27.646 -15.951 1.00 13.73 234 GLY C N 1
ATOM 3480 C CA . GLY A 1 238 ? -6.960 -27.075 -16.233 1.00 23.73 234 GLY C CA 1
ATOM 3481 C C . GLY A 1 238 ? -6.142 -27.748 -17.332 1.00 8.77 234 GLY C C 1
ATOM 3482 O O . GLY A 1 238 ? -5.356 -27.120 -17.990 1.00 6.93 234 GLY C O 1
ATOM 3486 N N . LEU A 1 239 ? -6.340 -29.039 -17.510 1.00 14.83 235 LEU C N 1
ATOM 3487 C CA . LEU A 1 239 ? -5.590 -29.802 -18.479 1.00 13.59 235 LEU C CA 1
ATOM 3488 C C . LEU A 1 239 ? -6.020 -29.420 -19.846 1.00 8.81 235 LEU C C 1
ATOM 3489 O O . LEU A 1 239 ? -5.262 -29.473 -20.799 1.00 20.42 235 LEU C O 1
ATOM 3505 N N . ASN A 1 240 ? -7.280 -29.051 -19.941 1.00 13.88 236 ASN C N 1
ATOM 3506 C CA . ASN A 1 240 ? -7.855 -28.635 -21.194 1.00 5.90 236 ASN C CA 1
ATOM 3507 C C . ASN A 1 240 ? -7.339 -27.281 -21.630 1.00 7.30 236 ASN C C 1
ATOM 3508 O O . ASN A 1 240 ? -7.598 -26.884 -22.743 1.00 13.48 236 ASN C O 1
ATOM 3519 N N . TRP A 1 241 ? -6.619 -26.577 -20.755 1.00 14.50 237 TRP C N 1
ATOM 3520 C CA . TRP A 1 241 ? -5.885 -25.353 -21.139 1.00 15.75 237 TRP C CA 1
ATOM 3521 C C . TRP A 1 241 ? -4.672 -25.685 -21.992 1.00 11.39 237 TRP C C 1
ATOM 3522 O O . TRP A 1 241 ? -4.332 -24.978 -22.926 1.00 25.33 237 TRP C O 1
ATOM 3543 N N . TYR A 1 242 ? -4.027 -26.786 -21.674 1.00 8.44 238 TYR C N 1
ATOM 3544 C CA . TYR A 1 242 ? -2.891 -27.237 -22.439 1.00 6.18 238 TYR C CA 1
ATOM 3545 C C . TYR A 1 242 ? -3.278 -27.855 -23.735 1.00 10.40 238 TYR C C 1
ATOM 3546 O O . TYR A 1 242 ? -2.477 -27.985 -24.641 1.00 9.11 238 TYR C O 1
ATOM 3564 N N . ARG A 1 243 ? -4.500 -28.344 -23.787 1.00 11.50 239 ARG C N 1
ATOM 3565 C CA . ARG A 1 243 ? -4.973 -29.016 -24.975 1.00 14.54 239 ARG C CA 1
ATOM 3566 C C . ARG A 1 243 ? -5.368 -28.007 -26.064 1.00 16.53 239 ARG C C 1
ATOM 3567 O O . ARG A 1 243 ? -5.728 -28.372 -27.191 1.00 18.48 239 ARG C O 1
ATOM 3588 N N . ASN A 1 244 ? -5.223 -26.729 -25.735 1.00 20.77 240 ASN C N 1
ATOM 3589 C CA . ASN A 1 244 ? -5.557 -25.640 -26.642 1.00 16.14 240 ASN C CA 1
ATOM 3590 C C . ASN A 1 244 ? -4.400 -24.838 -27.198 1.00 16.77 240 ASN C C 1
ATOM 3591 O O . ASN A 1 244 ? -4.602 -23.870 -27.895 1.00 17.82 240 ASN C O 1
ATOM 3602 N N . MET A 1 245 ? -3.182 -25.254 -26.903 1.00 31.60 241 MET C N 1
ATOM 3603 C CA . MET A 1 245 ? -1.991 -24.514 -27.314 1.00 17.69 241 MET C CA 1
ATOM 3604 C C . MET A 1 245 ? -1.905 -24.284 -28.834 1.00 15.00 241 MET C C 1
ATOM 3605 O O . MET A 1 245 ? -1.711 -23.159 -29.299 1.00 17.42 241 MET C O 1
ATOM 3619 N N . ASP A 1 246 ? -2.070 -25.344 -29.603 1.00 16.49 242 ASP C N 1
ATOM 3620 C CA . ASP A 1 246 ? -2.075 -25.244 -31.061 1.00 24.87 242 ASP C CA 1
ATOM 3621 C C . ASP A 1 246 ? -3.213 -24.377 -31.615 1.00 19.62 242 ASP C C 1
ATOM 3622 O O . ASP A 1 246 ? -3.004 -23.550 -32.497 1.00 22.19 242 ASP C O 1
ATOM 3631 N N . ARG A 1 247 ? -4.415 -24.559 -31.082 1.00 25.63 243 ARG C N 1
ATOM 3632 C CA . ARG A 1 247 ? -5.578 -23.744 -31.454 1.00 19.20 243 ARG C CA 1
ATOM 3633 C C . ARG A 1 247 ? -5.312 -22.272 -31.131 1.00 18.44 243 ARG C C 1
ATOM 3634 O O . ARG A 1 247 ? -5.602 -21.410 -31.948 1.00 15.75 243 ARG C O 1
ATOM 3655 N N . ASN A 1 248 ? -4.743 -21.996 -29.950 1.00 27.32 244 ASN C N 1
ATOM 3656 C CA . ASN A 1 248 ? -4.356 -20.639 -29.512 1.00 18.78 244 ASN C CA 1
ATOM 3657 C C . ASN A 1 248 ? -3.251 -20.057 -30.351 1.00 15.56 244 ASN C C 1
ATOM 3658 O O . ASN A 1 248 ? -3.106 -18.856 -30.451 1.00 14.94 244 ASN C O 1
ATOM 3669 N N . TRP A 1 249 ? -2.421 -20.926 -30.888 1.00 12.17 245 TRP C N 1
ATOM 3670 C CA . TRP A 1 249 ? -1.469 -20.509 -31.881 1.00 16.50 245 TRP C CA 1
ATOM 3671 C C . TRP A 1 249 ? -2.191 -20.064 -33.177 1.00 16.44 245 TRP C C 1
ATOM 3672 O O . TRP A 1 249 ? -1.904 -18.991 -33.704 1.00 15.83 245 TRP C O 1
ATOM 3693 N N . GLU A 1 250 ? -3.110 -20.874 -33.697 1.00 22.24 246 GLU C N 1
ATOM 3694 C CA . GLU A 1 250 ? -3.906 -20.432 -34.858 1.00 22.38 246 GLU C CA 1
ATOM 3695 C C . GLU A 1 250 ? -4.656 -19.135 -34.616 1.00 24.74 246 GLU C C 1
ATOM 3696 O O . GLU A 1 250 ? -4.679 -18.270 -35.473 1.00 32.66 246 GLU C O 1
ATOM 3708 N N . LEU A 1 251 ? -5.316 -19.021 -33.475 1.00 18.09 247 LEU C N 1
ATOM 3709 C CA . LEU A 1 251 ? -6.144 -17.871 -33.172 1.00 11.52 247 LEU C CA 1
ATOM 3710 C C . LEU A 1 251 ? -5.438 -16.537 -33.153 1.00 13.35 247 LEU C C 1
ATOM 3711 O O . LEU A 1 251 ? -6.085 -15.503 -33.201 1.00 21.69 247 LEU C O 1
ATOM 3727 N N . THR A 1 252 ? -4.115 -16.545 -33.061 1.00 23.23 248 THR C N 1
ATOM 3728 C CA . THR A 1 252 ? -3.349 -15.327 -32.753 1.00 20.65 248 THR C CA 1
ATOM 3729 C C . THR A 1 252 ? -2.321 -14.952 -33.830 1.00 19.04 248 THR C C 1
ATOM 3730 O O . THR A 1 252 ? -1.433 -14.145 -33.608 1.00 24.90 248 THR C O 1
ATOM 3741 N N . GLU A 1 253 ? -2.441 -15.552 -34.997 1.00 21.97 249 GLU C N 1
ATOM 3742 C CA . GLU A 1 253 ? -1.618 -15.177 -36.134 1.00 26.25 249 GLU C CA 1
ATOM 3743 C C . GLU A 1 253 ? -1.562 -13.650 -36.279 1.00 26.77 249 GLU C C 1
ATOM 3744 O O . GLU A 1 253 ? -0.483 -13.080 -36.476 1.00 22.96 249 GLU C O 1
ATOM 3756 N N . HIS A 1 254 ? -2.714 -12.996 -36.112 1.00 18.83 250 HIS C N 1
ATOM 3757 C CA . HIS A 1 254 ? -2.849 -11.538 -36.309 1.00 19.45 250 HIS C CA 1
ATOM 3758 C C . HIS A 1 254 ? -2.200 -10.643 -35.265 1.00 16.68 250 HIS C C 1
ATOM 3759 O O . HIS A 1 254 ? -2.392 -9.438 -35.317 1.00 28.87 250 HIS C O 1
ATOM 3772 N N . LEU A 1 255 ? -1.447 -11.196 -34.325 1.00 29.65 251 LEU C N 1
ATOM 3773 C CA . LEU A 1 255 ? -0.665 -10.353 -33.395 1.00 44.99 251 LEU C CA 1
ATOM 3774 C C . LEU A 1 255 ? 0.848 -10.644 -33.430 1.00 57.04 251 LEU C C 1
ATOM 3775 O O . LEU A 1 255 ? 1.566 -10.451 -32.438 1.00 53.28 251 LEU C O 1
ATOM 3791 N N . ALA A 1 256 ? 1.338 -11.084 -34.581 1.00 64.45 252 ALA C N 1
ATOM 3792 C CA . ALA A 1 256 ? 2.745 -11.435 -34.717 1.00 69.83 252 ALA C CA 1
ATOM 3793 C C . ALA A 1 256 ? 3.645 -10.205 -34.756 1.00 65.36 252 ALA C C 1
ATOM 3794 O O . ALA A 1 256 ? 4.854 -10.307 -34.511 1.00 64.14 252 ALA C O 1
ATOM 3801 N N . GLY A 1 257 ? 3.062 -9.051 -35.073 1.00 56.82 253 GLY C N 1
ATOM 3802 C CA . GLY A 1 257 ? 3.793 -7.793 -35.058 1.00 57.15 253 GLY C CA 1
ATOM 3803 C C . GLY A 1 257 ? 3.284 -6.878 -33.951 1.00 61.41 253 GLY C C 1
ATOM 3804 O O . GLY A 1 257 ? 3.761 -5.749 -33.754 1.00 62.15 253 GLY C O 1
ATOM 3808 N N . ALA A 1 258 ? 2.300 -7.384 -33.212 1.00 58.16 254 ALA C N 1
ATOM 3809 C CA . ALA A 1 258 ? 1.719 -6.644 -32.098 1.00 41.32 254 ALA C CA 1
ATOM 3810 C C . ALA A 1 258 ? 2.599 -6.708 -30.876 1.00 32.04 254 ALA C C 1
ATOM 3811 O O . ALA A 1 258 ? 3.354 -7.657 -30.674 1.00 29.86 254 ALA C O 1
ATOM 3818 N N . THR A 1 259 ? 2.476 -5.684 -30.049 1.00 35.87 255 THR C N 1
ATOM 3819 C CA . THR A 1 259 ? 3.387 -5.494 -28.952 1.00 37.72 255 THR C CA 1
ATOM 3820 C C . THR A 1 259 ? 2.641 -5.037 -27.700 1.00 43.47 255 THR C C 1
ATOM 3821 O O . THR A 1 259 ? 1.512 -4.542 -27.787 1.00 47.14 255 THR C O 1
ATOM 3832 N N . ILE A 1 260 ? 3.260 -5.265 -26.542 1.00 32.67 256 ILE C N 1
ATOM 3833 C CA . ILE A 1 260 ? 2.765 -4.752 -25.282 1.00 20.91 256 ILE C CA 1
ATOM 3834 C C . ILE A 1 260 ? 3.503 -3.480 -24.982 1.00 22.61 256 ILE C C 1
ATOM 3835 O O . ILE A 1 260 ? 4.704 -3.497 -24.676 1.00 20.36 256 ILE C O 1
ATOM 3851 N N . THR A 1 261 ? 2.770 -2.382 -25.066 1.00 13.23 257 THR C N 1
ATOM 3852 C CA . THR A 1 261 ? 3.301 -1.076 -24.755 1.00 16.87 257 THR C CA 1
ATOM 3853 C C . THR A 1 261 ? 3.004 -0.705 -23.325 1.00 24.40 257 THR C C 1
ATOM 3854 O O . THR A 1 261 ? 3.459 0.314 -22.822 1.00 23.38 257 THR C O 1
ATOM 3865 N N . ALA A 1 262 ? 2.192 -1.532 -22.687 1.00 32.24 258 ALA C N 1
ATOM 3866 C CA . ALA A 1 262 ? 1.794 -1.283 -21.325 1.00 20.28 258 ALA C CA 1
ATOM 3867 C C . ALA A 1 262 ? 3.000 -1.483 -20.451 1.00 9.50 258 ALA C C 1
ATOM 3868 O O . ALA A 1 262 ? 3.905 -2.204 -20.820 1.00 15.91 258 ALA C O 1
ATOM 3875 N N . PRO A 1 263 ? 3.008 -0.851 -19.278 1.00 17.56 259 PRO C N 1
ATOM 3876 C CA . PRO A 1 263 ? 4.030 -1.089 -18.263 1.00 17.28 259 PRO C CA 1
ATOM 3877 C C . PRO A 1 263 ? 4.059 -2.543 -17.828 1.00 17.87 259 PRO C C 1
ATOM 3878 O O . PRO A 1 263 ? 3.074 -3.033 -17.298 1.00 20.84 259 PRO C O 1
ATOM 3889 N N . ALA A 1 264 ? 5.173 -3.222 -18.068 1.00 17.73 260 ALA C N 1
ATOM 3890 C CA . ALA A 1 264 ? 5.266 -4.651 -17.797 1.00 21.15 260 ALA C CA 1
ATOM 3891 C C . ALA A 1 264 ? 6.175 -4.975 -16.622 1.00 17.84 260 ALA C C 1
ATOM 3892 O O . ALA A 1 264 ? 7.081 -4.229 -16.286 1.00 19.22 260 ALA C O 1
ATOM 3899 N N . LEU A 1 265 ? 5.882 -6.099 -15.988 1.00 20.07 261 LEU C N 1
ATOM 3900 C CA . LEU A 1 265 ? 6.789 -6.737 -15.043 1.00 19.79 261 LEU C CA 1
ATOM 3901 C C . LEU A 1 265 ? 6.787 -8.256 -15.239 1.00 20.96 261 LEU C C 1
ATOM 3902 O O . LEU A 1 265 ? 5.735 -8.887 -15.313 1.00 18.21 261 LEU C O 1
ATOM 3918 N N . PHE A 1 266 ? 7.981 -8.823 -15.339 1.00 18.89 262 PHE C N 1
ATOM 3919 C CA . PHE A 1 266 ? 8.181 -10.270 -15.337 1.00 17.15 262 PHE C CA 1
ATOM 3920 C C . PHE A 1 266 ? 8.974 -10.674 -14.076 1.00 16.29 262 PHE C C 1
ATOM 3921 O O . PHE A 1 266 ? 9.908 -10.008 -13.668 1.00 18.29 262 PHE C O 1
ATOM 3938 N N . LEU A 1 267 ? 8.576 -11.773 -13.458 1.00 14.63 263 LEU C N 1
ATOM 3939 C CA . LEU A 1 267 ? 9.073 -12.147 -12.165 1.00 16.14 263 LEU C CA 1
ATOM 3940 C C . LEU A 1 267 ? 8.952 -13.645 -11.975 1.00 23.90 263 LEU C C 1
ATOM 3941 O O . LEU A 1 267 ? 7.865 -14.204 -12.075 1.00 19.46 263 LEU C O 1
ATOM 3957 N N . ALA A 1 268 ? 10.080 -14.272 -11.661 1.00 28.01 264 ALA C N 1
ATOM 3958 C CA . ALA A 1 268 ? 10.200 -15.716 -11.605 1.00 21.52 264 ALA C CA 1
ATOM 3959 C C . ALA A 1 268 ? 11.184 -16.147 -10.548 1.00 17.37 264 ALA C C 1
ATOM 3960 O O . ALA A 1 268 ? 12.076 -15.409 -10.181 1.00 14.21 264 ALA C O 1
ATOM 3967 N N . GLY A 1 269 ? 10.975 -17.348 -10.027 1.00 23.16 265 GLY C N 1
ATOM 3968 C CA . GLY A 1 269 ? 11.965 -17.990 -9.212 1.00 16.69 265 GLY C CA 1
ATOM 3969 C C . GLY A 1 269 ? 13.041 -18.412 -10.156 1.00 19.89 265 GLY C C 1
ATOM 3970 O O . GLY A 1 269 ? 12.763 -19.048 -11.156 1.00 35.64 265 GLY C O 1
ATOM 3974 N N . ALA A 1 270 ? 14.274 -18.040 -9.867 1.00 19.58 266 ALA C N 1
ATOM 3975 C CA . ALA A 1 270 ? 15.360 -18.368 -10.767 1.00 12.49 266 ALA C CA 1
ATOM 3976 C C . ALA A 1 270 ? 15.460 -19.855 -10.991 1.00 7.59 266 ALA C C 1
ATOM 3977 O O . ALA A 1 270 ? 16.046 -20.288 -11.952 1.00 20.17 266 ALA C O 1
ATOM 3984 N N . ALA A 1 271 ? 14.855 -20.634 -10.113 1.00 12.91 267 ALA C N 1
ATOM 3985 C CA . ALA A 1 271 ? 14.943 -22.098 -10.167 1.00 18.61 267 ALA C CA 1
ATOM 3986 C C . ALA A 1 271 ? 13.704 -22.753 -10.763 1.00 31.93 267 ALA C C 1
ATOM 3987 O O . ALA A 1 271 ? 13.496 -23.953 -10.596 1.00 43.19 267 ALA C O 1
ATOM 3994 N N . ASP A 1 272 ? 12.870 -21.964 -11.434 1.00 32.20 268 ASP C N 1
ATOM 3995 C CA . ASP A 1 272 ? 11.648 -22.479 -12.048 1.00 15.20 268 ASP C CA 1
ATOM 3996 C C . ASP A 1 272 ? 11.936 -23.352 -13.265 1.00 15.34 268 ASP C C 1
ATOM 3997 O O . ASP A 1 272 ? 12.481 -22.868 -14.257 1.00 10.79 268 ASP C O 1
ATOM 4006 N N . PRO A 1 273 ? 11.564 -24.641 -13.202 1.00 13.98 269 PRO C N 1
ATOM 4007 C CA . PRO A 1 273 ? 11.803 -25.557 -14.323 1.00 18.04 269 PRO C CA 1
ATOM 4008 C C . PRO A 1 273 ? 11.286 -25.105 -15.696 1.00 16.21 269 PRO C C 1
ATOM 4009 O O . PRO A 1 273 ? 11.800 -25.582 -16.703 1.00 22.01 269 PRO C O 1
ATOM 4020 N N . VAL A 1 274 ? 10.286 -24.235 -15.748 1.00 19.27 270 VAL C N 1
ATOM 4021 C CA . VAL A 1 274 ? 9.619 -23.952 -17.019 1.00 20.24 270 VAL C CA 1
ATOM 4022 C C . VAL A 1 274 ? 10.387 -22.908 -17.839 1.00 19.52 270 VAL C C 1
ATOM 4023 O O . VAL A 1 274 ? 10.152 -22.745 -19.035 1.00 18.36 270 VAL C O 1
ATOM 4036 N N . LEU A 1 275 ? 11.368 -22.260 -17.222 1.00 23.19 271 LEU C N 1
ATOM 4037 C CA 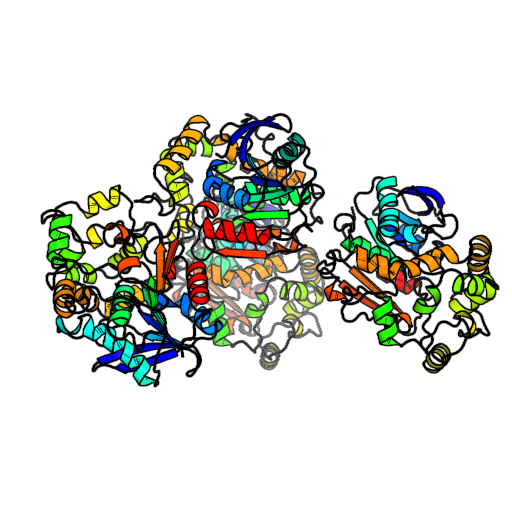. LEU A 1 275 ? 12.219 -21.314 -17.944 1.00 14.56 271 LEU C CA 1
ATOM 4038 C C . LEU A 1 275 ? 13.268 -21.992 -18.830 1.00 18.55 271 LEU C C 1
ATOM 4039 O O . LEU A 1 275 ? 13.980 -21.340 -19.580 1.00 28.36 271 LEU C O 1
ATOM 4055 N N . GLY A 1 276 ? 13.344 -23.303 -18.787 1.00 11.75 272 GLY C N 1
ATOM 4056 C CA . GLY A 1 276 ? 14.227 -24.009 -19.676 1.00 9.46 272 GLY C CA 1
ATOM 4057 C C . GLY A 1 276 ? 13.630 -23.984 -21.064 1.00 26.16 272 GLY C C 1
ATOM 4058 O O . GLY A 1 276 ? 14.343 -23.853 -22.044 1.00 32.05 272 GLY C O 1
ATOM 4062 N N . PHE A 1 277 ? 12.310 -24.107 -21.162 1.00 33.29 273 PHE C N 1
ATOM 4063 C CA . PHE A 1 277 ? 11.646 -24.081 -22.464 1.00 33.60 273 PHE C CA 1
ATOM 4064 C C . PHE A 1 277 ? 10.690 -22.900 -22.572 1.00 26.31 273 PHE C C 1
ATOM 4065 O O . PHE A 1 277 ? 10.054 -22.740 -23.603 1.00 32.40 273 PHE C O 1
ATOM 4082 N N . MET A 1 278 ? 10.582 -22.088 -21.516 1.00 23.30 274 MET C N 1
ATOM 4083 C CA . MET A 1 278 ? 9.902 -20.805 -21.613 1.00 25.94 274 MET C CA 1
ATOM 4084 C C . MET A 1 278 ? 10.868 -19.657 -21.366 1.00 27.00 274 MET C C 1
ATOM 4085 O O . MET A 1 278 ? 10.659 -18.839 -20.479 1.00 25.66 274 MET C O 1
ATOM 4099 N N . ARG A 1 279 ? 11.952 -19.627 -22.144 1.00 26.27 275 ARG C N 1
ATOM 4100 C CA . ARG A 1 279 ? 13.044 -18.684 -21.866 1.00 29.10 275 ARG C CA 1
ATOM 4101 C C . ARG A 1 279 ? 12.564 -17.229 -21.842 1.00 27.67 275 ARG C C 1
ATOM 4102 O O . ARG A 1 279 ? 11.662 -16.870 -22.585 1.00 34.28 275 ARG C O 1
ATOM 4123 N N . PRO A 1 280 ? 13.139 -16.403 -20.954 1.00 25.46 276 PRO C N 1
ATOM 4124 C CA . PRO A 1 280 ? 12.740 -14.991 -20.940 1.00 23.71 276 PRO C CA 1
ATOM 4125 C C . PRO A 1 280 ? 13.689 -14.044 -21.679 1.00 19.38 276 PRO C C 1
ATOM 4126 O O . PRO A 1 280 ? 13.581 -12.850 -21.446 1.00 17.81 276 PRO C O 1
ATOM 4137 N N . GLU A 1 281 ? 14.544 -14.551 -22.571 1.00 18.90 277 GLU C N 1
ATOM 4138 C CA . GLU A 1 281 ? 15.551 -13.699 -23.213 1.00 28.37 277 GLU C CA 1
ATOM 4139 C C . GLU A 1 281 ? 14.886 -12.685 -24.138 1.00 29.04 277 GLU C C 1
ATOM 4140 O O . GLU A 1 281 ? 15.276 -11.521 -24.195 1.00 23.81 277 GLU C O 1
ATOM 4152 N N . ARG A 1 282 ? 13.862 -13.127 -24.848 1.00 33.61 278 ARG C N 1
ATOM 4153 C CA . ARG A 1 282 ? 13.221 -12.303 -25.873 1.00 26.38 278 ARG C CA 1
ATOM 4154 C C . ARG A 1 282 ? 11.926 -11.629 -25.399 1.00 25.16 278 ARG C C 1
ATOM 4155 O O . ARG A 1 282 ? 11.068 -11.333 -26.211 1.00 34.81 278 ARG C O 1
ATOM 4176 N N . ALA A 1 283 ? 11.788 -11.378 -24.100 1.00 22.69 279 ALA C N 1
ATOM 4177 C CA . ALA A 1 283 ? 10.580 -10.792 -23.553 1.00 5.50 279 ALA C CA 1
ATOM 4178 C C . ALA A 1 283 ? 10.383 -9.319 -23.957 1.00 34.57 279 ALA C C 1
ATOM 4179 O O . ALA A 1 283 ? 9.250 -8.806 -24.012 1.00 29.18 279 ALA C O 1
ATOM 4186 N N . THR A 1 284 ? 11.488 -8.633 -24.226 1.00 33.64 280 THR C N 1
ATOM 4187 C CA . THR A 1 284 ? 11.452 -7.229 -24.648 1.00 29.19 280 THR C CA 1
ATOM 4188 C C . THR A 1 284 ? 11.136 -7.107 -26.133 1.00 27.72 280 THR C C 1
ATOM 4189 O O . THR A 1 284 ? 10.954 -6.010 -26.659 1.00 28.35 280 THR C O 1
ATOM 4200 N N . GLU A 1 285 ? 11.101 -8.240 -26.816 1.00 24.23 281 GLU C N 1
ATOM 4201 C CA . GLU A 1 285 ? 10.602 -8.274 -28.176 1.00 24.31 281 GLU C CA 1
ATOM 4202 C C . GLU A 1 285 ? 9.065 -8.108 -28.170 1.00 23.75 281 GLU C C 1
ATOM 4203 O O . GLU A 1 285 ? 8.470 -7.595 -29.119 1.00 26.44 281 GLU C O 1
ATOM 4215 N N . VAL A 1 286 ? 8.431 -8.481 -27.071 1.00 19.41 282 VAL C N 1
ATOM 4216 C CA . VAL A 1 286 ? 6.979 -8.451 -26.981 1.00 22.49 282 VAL C CA 1
ATOM 4217 C C . VAL A 1 286 ? 6.560 -7.304 -26.099 1.00 25.24 282 VAL C C 1
ATOM 4218 O O . VAL A 1 286 ? 5.687 -6.528 -26.447 1.00 22.37 282 VAL C O 1
ATOM 4231 N N . ALA A 1 287 ? 7.218 -7.202 -24.955 1.00 28.79 283 ALA C N 1
ATOM 4232 C CA . ALA A 1 287 ? 6.927 -6.159 -24.005 1.00 26.00 283 ALA C CA 1
ATOM 4233 C C . ALA A 1 287 ? 7.834 -4.974 -24.257 1.00 28.22 283 ALA C C 1
ATOM 4234 O O . ALA A 1 287 ? 8.976 -4.941 -23.780 1.00 21.57 283 ALA C O 1
ATOM 4241 N N . VAL A 1 288 ? 7.334 -4.002 -25.019 1.00 26.18 284 VAL C N 1
ATOM 4242 C CA . VAL A 1 288 ? 8.198 -2.929 -25.501 1.00 17.04 284 VAL C CA 1
ATOM 4243 C C . VAL A 1 288 ? 8.039 -1.629 -24.743 1.00 21.00 284 VAL C C 1
ATOM 4244 O O . VAL A 1 288 ? 8.885 -0.753 -24.835 1.00 27.07 284 VAL C O 1
ATOM 4257 N N . GLY A 1 289 ? 6.989 -1.501 -23.954 1.00 23.23 285 GLY C N 1
ATOM 4258 C CA . GLY A 1 289 ? 6.939 -0.395 -23.029 1.00 23.57 285 GLY C CA 1
ATOM 4259 C C . GLY A 1 289 ? 7.926 -0.570 -21.879 1.00 25.95 285 GLY C C 1
ATOM 4260 O O . GLY A 1 289 ? 8.938 -1.258 -22.001 1.00 36.97 285 GLY C O 1
ATOM 4264 N N . PRO A 1 290 ? 7.655 0.085 -20.750 1.00 15.16 286 PRO C N 1
ATOM 4265 C CA . PRO A 1 290 ? 8.449 -0.220 -19.571 1.00 15.81 286 PRO C CA 1
ATOM 4266 C C . PRO A 1 290 ? 8.394 -1.687 -19.220 1.00 18.25 286 PRO C C 1
ATOM 4267 O O . PRO A 1 290 ? 7.336 -2.294 -19.238 1.00 20.51 286 PRO C O 1
ATOM 4278 N N . TYR A 1 291 ? 9.569 -2.246 -18.950 1.00 23.62 287 TYR C N 1
ATOM 4279 C CA . TYR A 1 291 ? 9.727 -3.663 -18.676 1.00 15.04 287 TYR C CA 1
ATOM 4280 C C . TYR A 1 291 ? 10.707 -3.884 -17.555 1.00 23.41 287 TYR C C 1
ATOM 4281 O O . TYR A 1 291 ? 11.612 -3.091 -17.322 1.00 32.00 287 TYR C O 1
ATOM 4299 N N . ARG A 1 292 ? 10.503 -4.981 -16.855 1.00 19.95 288 ARG C N 1
ATOM 4300 C CA . ARG A 1 292 ? 11.356 -5.324 -15.763 1.00 22.66 288 ARG C CA 1
ATOM 4301 C C . ARG A 1 292 ? 11.343 -6.815 -15.472 1.00 27.56 288 ARG C C 1
ATOM 4302 O O . ARG A 1 292 ? 10.290 -7.437 -15.347 1.00 18.48 288 ARG C O 1
ATOM 4323 N N . GLN A 1 293 ? 12.545 -7.371 -15.372 1.00 30.33 289 GLN C N 1
ATOM 4324 C CA . GLN A 1 293 ? 12.740 -8.755 -14.983 1.00 26.36 289 GLN C CA 1
ATOM 4325 C C . GLN A 1 293 ? 13.238 -8.866 -13.547 1.00 28.40 289 GLN C C 1
ATOM 4326 O O . GLN A 1 293 ? 14.198 -8.205 -13.139 1.00 25.95 289 GLN C O 1
ATOM 4340 N N . VAL A 1 294 ? 12.553 -9.709 -12.789 1.00 31.48 290 VAL C N 1
ATOM 4341 C CA . VAL A 1 294 ? 12.924 -10.006 -11.417 1.00 32.32 290 VAL C CA 1
ATOM 4342 C C . VAL A 1 294 ? 13.074 -11.526 -11.237 1.00 31.01 290 VAL C C 1
ATOM 4343 O O . VAL A 1 294 ? 12.071 -12.215 -11.124 1.00 26.73 290 VAL C O 1
ATOM 4356 N N . LEU A 1 295 ? 14.314 -12.039 -11.227 1.00 22.37 291 LEU C N 1
ATOM 4357 C CA . LEU A 1 295 ? 14.567 -13.440 -10.874 1.00 15.80 291 LEU C CA 1
ATOM 4358 C C . LEU A 1 295 ? 14.895 -13.536 -9.393 1.00 9.54 291 LEU C C 1
ATOM 4359 O O . LEU A 1 295 ? 15.740 -12.832 -8.908 1.00 12.76 291 LEU C O 1
ATOM 4375 N N . LEU A 1 296 ? 14.197 -14.407 -8.680 1.00 21.19 292 LEU C N 1
ATOM 4376 C CA . LEU A 1 296 ? 14.430 -14.623 -7.253 1.00 15.11 292 LEU C CA 1
ATOM 4377 C C . LEU A 1 296 ? 15.334 -15.834 -7.033 1.00 15.71 292 LEU C C 1
ATOM 4378 O O . LEU A 1 296 ? 14.961 -16.964 -7.345 1.00 17.21 292 LEU C O 1
ATOM 4394 N N . ASP A 1 297 ? 16.533 -15.571 -6.514 1.00 24.68 293 ASP C N 1
ATOM 4395 C CA . ASP A 1 297 ? 17.526 -16.597 -6.213 1.00 19.93 293 ASP C CA 1
ATOM 4396 C C . ASP A 1 297 ? 17.021 -17.669 -5.305 1.00 25.58 293 ASP C C 1
ATOM 4397 O O . ASP A 1 297 ? 16.477 -17.381 -4.236 1.00 33.17 293 ASP C O 1
ATOM 4406 N N . GLY A 1 298 ? 17.234 -18.910 -5.738 1.00 17.96 294 GLY C N 1
ATOM 4407 C CA . GLY A 1 298 ? 16.817 -20.070 -4.991 1.00 5.37 294 GLY C CA 1
ATOM 4408 C C . GLY A 1 298 ? 15.315 -20.297 -4.911 1.00 13.87 294 GLY C C 1
ATOM 4409 O O . GLY A 1 298 ? 14.883 -21.172 -4.167 1.00 22.75 294 GLY C O 1
ATOM 4413 N N . ALA A 1 299 ? 14.512 -19.513 -5.632 1.00 18.12 295 ALA C N 1
ATOM 4414 C CA . ALA A 1 299 ? 13.065 -19.745 -5.675 1.00 5.53 295 ALA C CA 1
ATOM 4415 C C . ALA A 1 299 ? 12.744 -20.587 -6.874 1.00 7.96 295 ALA C C 1
ATOM 4416 O O . ALA A 1 299 ? 13.373 -20.461 -7.905 1.00 22.46 295 ALA C O 1
ATOM 4423 N N . GLY A 1 300 ? 11.746 -21.440 -6.739 1.00 12.56 296 GLY C N 1
ATOM 4424 C CA . GLY A 1 300 ? 11.300 -22.270 -7.837 1.00 20.04 296 GLY C CA 1
ATOM 4425 C C . GLY A 1 300 ? 9.971 -21.811 -8.408 1.00 29.73 296 GLY C C 1
ATOM 4426 O O . GLY A 1 300 ? 9.734 -20.612 -8.566 1.00 49.21 296 GLY C O 1
ATOM 4430 N N . HIS A 1 301 ? 9.093 -22.761 -8.712 1.00 14.29 297 HIS C N 1
ATOM 4431 C CA . HIS A 1 301 ? 7.844 -22.471 -9.418 1.00 19.42 297 HIS C CA 1
ATOM 4432 C C . HIS A 1 301 ? 6.739 -21.711 -8.672 1.00 23.98 297 HIS C C 1
ATOM 4433 O O . HIS A 1 301 ? 6.218 -20.732 -9.197 1.00 32.74 297 HIS C O 1
ATOM 4446 N N . TRP A 1 302 ? 6.369 -22.158 -7.478 1.00 18.33 298 TRP C N 1
ATOM 4447 C CA . TRP A 1 302 ? 5.170 -21.677 -6.813 1.00 14.02 298 TRP C CA 1
ATOM 4448 C C . TRP A 1 302 ? 5.472 -20.346 -6.121 1.00 13.44 298 TRP C C 1
ATOM 4449 O O . TRP A 1 302 ? 5.285 -20.179 -4.925 1.00 8.47 298 TRP C O 1
ATOM 4470 N N . VAL A 1 303 ? 5.943 -19.398 -6.915 1.00 12.82 299 VAL C N 1
ATOM 4471 C CA . VAL A 1 303 ? 6.637 -18.196 -6.408 1.00 20.94 299 VAL C CA 1
ATOM 4472 C C . VAL A 1 303 ? 5.912 -17.285 -5.434 1.00 17.19 299 VAL C C 1
ATOM 4473 O O . VAL A 1 303 ? 6.519 -16.770 -4.503 1.00 13.71 299 VAL C O 1
ATOM 4486 N N . GLN A 1 304 ? 4.644 -17.022 -5.698 1.00 22.91 300 GLN C N 1
ATOM 4487 C CA . GLN A 1 304 ? 3.860 -16.100 -4.884 1.00 21.25 300 GLN C CA 1
ATOM 4488 C C . GLN A 1 304 ? 3.593 -16.708 -3.516 1.00 14.25 300 GLN C C 1
ATOM 4489 O O . GLN A 1 304 ? 3.331 -16.016 -2.552 1.00 17.32 300 GLN C O 1
ATOM 4503 N N . GLN A 1 305 ? 3.666 -18.026 -3.462 1.00 19.00 301 GLN C N 1
ATOM 4504 C CA . GLN A 1 305 ? 3.376 -18.781 -2.270 1.00 14.63 301 GLN C CA 1
ATOM 4505 C C . GLN A 1 305 ? 4.661 -18.972 -1.480 1.00 17.85 301 GLN C C 1
ATOM 4506 O O . GLN A 1 305 ? 4.649 -18.937 -0.263 1.00 19.17 301 GLN C O 1
ATOM 4520 N N . GLU A 1 306 ? 5.774 -19.168 -2.176 1.00 18.95 302 GLU C N 1
ATOM 4521 C CA . GLU A 1 306 ? 7.063 -19.388 -1.533 1.00 17.29 302 GLU C CA 1
ATOM 4522 C C . GLU A 1 306 ? 7.670 -18.099 -0.968 1.00 26.53 302 GLU C C 1
ATOM 4523 O O . GLU A 1 306 ? 8.143 -18.065 0.173 1.00 24.17 302 GLU C O 1
ATOM 4535 N N . ARG A 1 307 ? 7.647 -17.046 -1.784 1.00 26.51 303 ARG C N 1
ATOM 4536 C CA . ARG A 1 307 ? 8.292 -15.779 -1.479 1.00 13.24 303 ARG C CA 1
ATOM 4537 C C . ARG A 1 307 ? 7.303 -14.645 -1.426 1.00 13.39 303 ARG C C 1
ATOM 4538 O O . ARG A 1 307 ? 7.421 -13.684 -2.155 1.00 21.62 303 ARG C O 1
ATOM 4559 N N . PRO A 1 308 ? 6.314 -14.752 -0.557 1.00 16.40 304 PRO C N 1
ATOM 4560 C CA . PRO A 1 308 ? 5.155 -13.863 -0.528 1.00 17.35 304 PRO C CA 1
ATOM 4561 C C . PRO A 1 308 ? 5.458 -12.401 -0.236 1.00 22.68 304 PRO C C 1
ATOM 4562 O O . PRO A 1 308 ? 4.847 -11.550 -0.846 1.00 26.59 304 PRO C O 1
ATOM 4573 N N . GLN A 1 309 ? 6.387 -12.102 0.654 1.00 21.02 305 GLN C N 1
ATOM 4574 C CA . GLN A 1 309 ? 6.673 -10.711 1.022 1.00 14.51 305 GLN C CA 1
ATOM 4575 C C . GLN A 1 309 ? 7.422 -10.056 -0.101 1.00 11.16 305 GLN C C 1
ATOM 4576 O O . GLN A 1 309 ? 7.289 -8.878 -0.356 1.00 14.47 305 GLN C O 1
ATOM 4590 N N . GLU A 1 310 ? 8.226 -10.865 -0.756 1.00 13.00 306 GLU C N 1
ATOM 4591 C CA . GLU A 1 310 ? 9.045 -10.453 -1.871 1.00 15.61 306 GLU C CA 1
ATOM 4592 C C . GLU A 1 310 ? 8.182 -10.121 -3.097 1.00 28.19 306 GLU C C 1
ATOM 4593 O O . GLU A 1 310 ? 8.394 -9.114 -3.800 1.00 24.00 306 GLU C O 1
ATOM 4605 N N . VAL A 1 311 ? 7.213 -10.999 -3.349 1.00 28.41 307 VAL C N 1
ATOM 4606 C CA . VAL A 1 311 ? 6.305 -10.888 -4.492 1.00 24.49 307 VAL C CA 1
ATOM 4607 C C . VAL A 1 311 ? 5.300 -9.771 -4.211 1.00 22.97 307 VAL C C 1
ATOM 4608 O O . VAL A 1 311 ? 4.928 -9.002 -5.097 1.00 24.09 307 VAL C O 1
ATOM 4621 N N . ASN A 1 312 ? 4.900 -9.639 -2.957 1.00 16.63 308 ASN C N 1
ATOM 4622 C CA . ASN A 1 312 ? 4.123 -8.484 -2.574 1.00 11.54 308 ASN C CA 1
ATOM 4623 C C . ASN A 1 312 ? 4.925 -7.229 -2.902 1.00 15.44 308 ASN C C 1
ATOM 4624 O O . ASN A 1 312 ? 4.536 -6.500 -3.815 1.00 25.35 308 ASN C O 1
ATOM 4635 N N . ALA A 1 313 ? 6.102 -7.052 -2.293 1.00 21.26 309 ALA C N 1
ATOM 4636 C CA . ALA A 1 313 ? 6.894 -5.827 -2.490 1.00 19.59 309 ALA C CA 1
ATOM 4637 C C . ALA A 1 313 ? 7.125 -5.503 -3.975 1.00 19.46 309 ALA C C 1
ATOM 4638 O O . ALA A 1 313 ? 6.975 -4.360 -4.391 1.00 22.17 309 ALA C O 1
ATOM 4645 N N . ALA A 1 314 ? 7.486 -6.486 -4.789 1.00 15.81 310 ALA C N 1
ATOM 4646 C CA . ALA A 1 314 ? 7.597 -6.210 -6.217 1.00 13.41 310 ALA C CA 1
ATOM 4647 C C . ALA A 1 314 ? 6.250 -5.793 -6.857 1.00 27.53 310 ALA C C 1
ATOM 4648 O O . ALA A 1 314 ? 6.199 -4.844 -7.640 1.00 28.52 310 ALA C O 1
ATOM 4655 N N . LEU A 1 315 ? 5.158 -6.484 -6.550 1.00 30.97 311 LEU C N 1
ATOM 4656 C CA . LEU A 1 315 ? 3.873 -6.081 -7.111 1.00 19.11 311 LEU C CA 1
ATOM 4657 C C . LEU A 1 315 ? 3.518 -4.681 -6.698 1.00 19.31 311 LEU C C 1
ATOM 4658 O O . LEU A 1 315 ? 3.222 -3.837 -7.519 1.00 21.36 311 LEU C O 1
ATOM 4674 N N . ILE A 1 316 ? 3.579 -4.417 -5.414 1.00 17.18 312 ILE C N 1
ATOM 4675 C CA . ILE A 1 316 ? 3.200 -3.133 -4.910 1.00 12.28 312 ILE C CA 1
ATOM 4676 C C . ILE A 1 316 ? 4.083 -2.019 -5.478 1.00 20.45 312 ILE C C 1
ATOM 4677 O O . ILE A 1 316 ? 3.588 -0.974 -5.860 1.00 29.80 312 ILE C O 1
ATOM 4693 N N . ASP A 1 317 ? 5.388 -2.229 -5.541 1.00 27.38 313 ASP C N 1
ATOM 4694 C CA . ASP A 1 317 ? 6.264 -1.190 -6.057 1.00 27.99 313 ASP C CA 1
ATOM 4695 C C . ASP A 1 317 ? 6.049 -1.019 -7.563 1.00 34.04 313 ASP C C 1
ATOM 4696 O O . ASP A 1 317 ? 6.111 0.090 -8.081 1.00 37.40 313 ASP C O 1
ATOM 4705 N N . PHE A 1 318 ? 5.787 -2.111 -8.272 1.00 34.51 314 PHE C N 1
ATOM 4706 C CA . PHE A 1 318 ? 5.482 -2.022 -9.699 1.00 24.28 314 PHE C CA 1
ATOM 4707 C C . PHE A 1 318 ? 4.284 -1.141 -9.872 1.00 30.59 314 PHE C C 1
ATOM 4708 O O . PHE A 1 318 ? 4.255 -0.285 -10.740 1.00 33.07 314 PHE C O 1
ATOM 4725 N N . LEU A 1 319 ? 3.292 -1.350 -9.022 1.00 38.16 315 LEU C N 1
ATOM 4726 C CA . LEU A 1 319 ? 2.026 -0.660 -9.180 1.00 45.24 315 LEU C CA 1
ATOM 4727 C C . LEU A 1 319 ? 2.021 0.774 -8.679 1.00 53.60 315 LEU C C 1
ATOM 4728 O O . LEU A 1 319 ? 1.104 1.531 -9.014 1.00 59.46 315 LEU C O 1
ATOM 4744 N N . ARG A 1 320 ? 3.012 1.169 -7.884 1.00 47.98 316 ARG C N 1
ATOM 4745 C CA . ARG A 1 320 ? 2.982 2.516 -7.332 1.00 42.83 316 ARG C CA 1
ATOM 4746 C C . ARG A 1 320 ? 3.336 3.506 -8.433 1.00 34.49 316 ARG C C 1
ATOM 4747 O O . ARG A 1 320 ? 4.326 3.351 -9.143 1.00 28.70 316 ARG C O 1
ATOM 4768 N N . GLY A 1 321 ? 2.489 4.513 -8.578 1.00 33.24 317 GLY C N 1
ATOM 4769 C CA . GLY A 1 321 ? 2.737 5.588 -9.507 1.00 40.34 317 GLY C CA 1
ATOM 4770 C C . GLY A 1 321 ? 2.099 5.410 -10.861 1.00 52.73 317 GLY C C 1
ATOM 4771 O O . GLY A 1 321 ? 2.050 6.370 -11.623 1.00 60.68 317 GLY C O 1
ATOM 4775 N N . LEU A 1 322 ? 1.606 4.214 -11.177 1.00 53.27 318 LEU C N 1
ATOM 4776 C CA . LEU A 1 322 ? 0.987 4.004 -12.495 1.00 49.32 318 LEU C CA 1
ATOM 4777 C C . LEU A 1 322 ? -0.456 4.557 -12.590 1.00 43.17 318 LEU C C 1
ATOM 4778 O O . LEU A 1 322 ? -1.202 4.622 -11.603 1.00 37.05 318 LEU C O 1
ATOM 4794 N N . GLU A 1 323 ? -0.790 4.997 -13.802 1.00 46.08 319 GLU C N 1
ATOM 4795 C CA . GLU A 1 323 ? -2.147 5.365 -14.217 1.00 51.23 319 GLU C CA 1
ATOM 4796 C C . GLU A 1 323 ? -3.007 4.130 -14.478 1.00 34.09 319 GLU C C 1
ATOM 4797 O O . GLU A 1 323 ? -2.952 3.602 -15.587 1.00 29.54 319 GLU C O 1
ATOM 4809 N N . LEU A 1 324 ? -3.789 3.660 -13.501 1.00 28.90 320 LEU C N 1
ATOM 4810 C CA . LEU A 1 324 ? -4.599 2.427 -13.711 1.00 35.84 320 LEU C CA 1
ATOM 4811 C C . LEU A 1 324 ? -6.102 2.696 -13.752 1.00 32.34 320 LEU C C 1
ATOM 4812 O O . LEU A 1 324 ? -6.919 1.776 -13.783 1.00 24.03 320 LEU C O 1
ATOM 4828 N N . GLN A 1 325 ? -6.444 3.977 -13.796 1.00 42.42 321 GLN C N 1
ATOM 4829 C CA . GLN A 1 325 ? -7.829 4.411 -13.772 1.00 32.00 321 GLN C CA 1
ATOM 4830 C C . GLN A 1 325 ? -7.982 5.563 -14.740 1.00 29.88 321 GLN C C 1
ATOM 4831 O O . GLN A 1 325 ? -7.044 6.309 -14.987 1.00 31.20 321 GLN C O 1
ATOM 4846 N N . THR B 1 7 ? 35.993 -8.435 -5.828 1.00 37.81 3 THR A N 1
ATOM 4847 C CA . THR B 1 7 ? 36.085 -9.886 -5.711 1.00 38.51 3 THR A CA 1
ATOM 4848 C C . THR B 1 7 ? 36.940 -10.256 -4.493 1.00 24.61 3 THR A C 1
ATOM 4849 O O . THR B 1 7 ? 37.935 -9.605 -4.227 1.00 29.16 3 THR A O 1
ATOM 4859 N N . PRO B 1 8 ? 36.539 -11.305 -3.763 1.00 20.94 4 PRO A N 1
ATOM 4860 C CA . PRO B 1 8 ? 37.005 -11.422 -2.386 1.00 17.77 4 PRO A CA 1
ATOM 4861 C C . PRO B 1 8 ? 38.392 -11.976 -2.225 1.00 30.51 4 PRO A C 1
ATOM 4862 O O . PRO B 1 8 ? 38.799 -12.928 -2.894 1.00 31.53 4 PRO A O 1
ATOM 4873 N N . SER B 1 9 ? 39.099 -11.344 -1.297 1.00 34.93 5 SER A N 1
ATOM 4874 C CA . SER B 1 9 ? 40.422 -11.747 -0.879 1.00 29.68 5 SER A CA 1
ATOM 4875 C C . SER B 1 9 ? 40.311 -12.813 0.181 1.00 27.00 5 SER A C 1
ATOM 4876 O O . SER B 1 9 ? 39.249 -12.999 0.765 1.00 27.27 5 SER A O 1
ATOM 4884 N N . GLU B 1 10 ? 41.408 -13.523 0.404 1.00 26.30 6 GLU A N 1
ATOM 4885 C CA . GLU B 1 10 ? 41.544 -14.297 1.611 1.00 26.80 6 GLU A CA 1
ATOM 4886 C C . GLU B 1 10 ? 42.984 -14.190 2.142 1.00 26.70 6 GLU A C 1
ATOM 4887 O O . GLU B 1 10 ? 43.955 -14.229 1.385 1.00 26.49 6 GLU A O 1
ATOM 4899 N N . ARG B 1 11 ? 43.099 -14.002 3.453 1.00 26.01 7 ARG A N 1
ATOM 4900 C CA . ARG B 1 11 ? 44.394 -13.957 4.111 1.00 22.42 7 ARG A CA 1
ATOM 4901 C C . ARG B 1 11 ? 44.382 -14.562 5.488 1.00 18.88 7 ARG A C 1
ATOM 4902 O O . ARG B 1 11 ? 43.342 -14.734 6.086 1.00 21.62 7 ARG A O 1
ATOM 4923 N N . SER B 1 12 ? 45.569 -14.886 5.977 1.00 20.78 8 SER A N 1
ATOM 4924 C CA . SER B 1 12 ? 45.722 -15.449 7.306 1.00 28.77 8 SER A CA 1
ATOM 4925 C C . SER B 1 12 ? 45.759 -14.316 8.274 1.00 32.41 8 SER A C 1
ATOM 4926 O O . SER B 1 12 ? 46.332 -13.269 7.983 1.00 38.29 8 SER A O 1
ATOM 4934 N N . VAL B 1 13 ? 45.142 -14.518 9.425 1.00 29.90 9 VAL A N 1
ATOM 4935 C CA . VAL B 1 13 ? 45.116 -13.481 10.428 1.00 24.27 9 VAL A CA 1
ATOM 4936 C C . VAL B 1 13 ? 45.428 -14.103 11.807 1.00 20.93 9 VAL A C 1
ATOM 4937 O O . VAL B 1 13 ? 44.892 -15.123 12.173 1.00 16.70 9 VAL A O 1
ATOM 4950 N N . GLU B 1 14 ? 46.419 -13.521 12.482 1.00 20.96 10 GLU A N 1
ATOM 4951 C CA . GLU B 1 14 ? 46.765 -13.795 13.877 1.00 8.75 10 GLU A CA 1
ATOM 4952 C C . GLU B 1 14 ? 45.903 -13.032 14.855 1.00 13.69 10 GLU A C 1
ATOM 4953 O O . GLU B 1 14 ? 45.948 -11.816 14.893 1.00 24.04 10 GLU A O 1
ATOM 4965 N N . THR B 1 15 ? 45.157 -13.743 15.687 1.00 16.21 11 THR A N 1
ATOM 4966 C CA . THR B 1 15 ? 44.185 -13.102 16.566 1.00 10.05 11 THR A CA 1
ATOM 4967 C C . THR B 1 15 ? 43.896 -13.886 17.815 1.00 14.67 11 THR A C 1
ATOM 4968 O O . THR B 1 15 ? 43.566 -15.045 17.741 1.00 20.63 11 THR A O 1
ATOM 4979 N N . ASN B 1 16 ? 43.996 -13.236 18.967 1.00 14.93 12 ASN A N 1
ATOM 4980 C CA . ASN B 1 16 ? 43.554 -13.849 20.213 1.00 14.97 12 ASN A CA 1
ATOM 4981 C C . ASN B 1 16 ? 44.294 -15.174 20.491 1.00 18.39 12 ASN A C 1
ATOM 4982 O O . ASN B 1 16 ? 43.743 -16.117 21.046 1.00 25.26 12 ASN A O 1
ATOM 4993 N N . GLY B 1 17 ? 45.574 -15.229 20.121 1.00 12.21 13 GLY A N 1
ATOM 4994 C CA . GLY B 1 17 ? 46.385 -16.406 20.347 1.00 7.17 13 GLY A CA 1
ATOM 4995 C C . GLY B 1 17 ? 46.119 -17.596 19.454 1.00 9.10 13 GLY A C 1
ATOM 4996 O O . GLY B 1 17 ? 46.589 -18.695 19.741 1.00 18.14 13 GLY A O 1
ATOM 5000 N N . VAL B 1 18 ? 45.373 -17.371 18.371 1.00 19.20 14 VAL A N 1
ATOM 5001 C CA . VAL B 1 18 ? 45.117 -18.375 17.334 1.00 15.30 14 VAL A CA 1
ATOM 5002 C C . VAL B 1 18 ? 45.302 -17.692 16.001 1.00 9.64 14 VAL A C 1
ATOM 5003 O O . VAL B 1 18 ? 45.679 -16.544 15.975 1.00 17.97 14 VAL A O 1
ATOM 5016 N N . ARG B 1 19 ? 45.064 -18.406 14.908 1.00 7.24 15 ARG A N 1
ATOM 5017 C CA . ARG B 1 19 ? 45.036 -17.824 13.575 1.00 6.94 15 ARG A CA 1
ATOM 5018 C C . ARG B 1 19 ? 43.880 -18.356 12.758 1.00 12.40 15 ARG A C 1
ATOM 5019 O O . ARG B 1 19 ? 43.687 -19.558 12.606 1.00 19.03 15 ARG A O 1
ATOM 5040 N N . LEU B 1 20 ? 43.150 -17.408 12.195 1.00 15.82 16 LEU A N 1
ATOM 5041 C CA . LEU B 1 20 ? 41.954 -17.643 11.419 1.00 11.85 16 LEU A CA 1
ATOM 5042 C C . LEU B 1 20 ? 42.180 -17.345 9.959 1.00 11.55 16 LEU A C 1
ATOM 5043 O O . LEU B 1 20 ? 42.959 -16.481 9.589 1.00 16.48 16 LEU A O 1
ATOM 5059 N N . ARG B 1 21 ? 41.516 -18.087 9.110 1.00 14.87 17 ARG A N 1
ATOM 5060 C CA . ARG B 1 21 ? 41.507 -17.742 7.701 1.00 21.37 17 ARG A CA 1
ATOM 5061 C C . ARG B 1 21 ? 40.451 -16.671 7.512 1.00 18.16 17 ARG A C 1
ATOM 5062 O O . ARG B 1 21 ? 39.318 -16.833 7.952 1.00 25.09 17 ARG A O 1
ATOM 5083 N N . LEU B 1 22 ? 40.828 -15.583 6.862 1.00 13.08 18 LEU A N 1
ATOM 5084 C CA . LEU B 1 22 ? 39.970 -14.434 6.712 1.00 16.05 18 LEU A CA 1
ATOM 5085 C C . LEU B 1 22 ? 39.628 -14.256 5.243 1.00 16.17 18 LEU A C 1
ATOM 5086 O O . LEU B 1 22 ? 40.533 -14.218 4.409 1.00 17.63 18 LEU A O 1
ATOM 5102 N N . VAL B 1 23 ? 38.335 -14.187 4.924 1.00 17.64 19 VAL A N 1
ATOM 5103 C CA . VAL B 1 23 ? 37.895 -13.723 3.606 1.00 22.81 19 VAL A CA 1
ATOM 5104 C C . VAL B 1 23 ? 37.616 -12.239 3.745 1.00 18.06 19 VAL A C 1
ATOM 5105 O O . VAL B 1 23 ? 37.101 -11.792 4.761 1.00 10.01 19 VAL A O 1
ATOM 5118 N N . GLU B 1 24 ? 37.986 -11.467 2.736 1.00 16.63 20 GLU A N 1
ATOM 5119 C CA . GLU B 1 24 ? 37.979 -10.030 2.874 1.00 16.44 20 GLU A CA 1
ATOM 5120 C C . GLU B 1 24 ? 37.681 -9.404 1.543 1.00 18.59 20 GLU A C 1
ATOM 5121 O O . GLU B 1 24 ? 38.195 -9.845 0.539 1.00 19.74 20 GLU A O 1
ATOM 5133 N N . ALA B 1 25 ? 36.871 -8.355 1.556 1.00 21.44 21 ALA A N 1
ATOM 5134 C CA . ALA B 1 25 ? 36.564 -7.589 0.362 1.00 21.76 21 ALA A CA 1
ATOM 5135 C C . ALA B 1 25 ? 36.318 -6.153 0.769 1.00 26.64 21 ALA A C 1
ATOM 5136 O O . ALA B 1 25 ? 35.927 -5.874 1.898 1.00 31.03 21 ALA A O 1
ATOM 5143 N N . GLY B 1 26 ? 36.562 -5.238 -0.153 1.00 25.15 22 GLY A N 1
ATOM 5144 C CA . GLY B 1 26 ? 36.338 -3.835 0.106 1.00 21.87 22 GLY A CA 1
ATOM 5145 C C . GLY B 1 26 ? 37.637 -3.144 0.417 1.00 20.59 22 GLY A C 1
ATOM 5146 O O . GLY B 1 26 ? 38.700 -3.747 0.311 1.00 24.58 22 GLY A O 1
ATOM 5150 N N . GLU B 1 27 ? 37.533 -1.876 0.802 1.00 18.95 23 GLU A N 1
ATOM 5151 C CA . GLU B 1 27 ? 38.679 -1.035 1.039 1.00 17.18 23 GLU A CA 1
ATOM 5152 C C . GLU B 1 27 ? 38.857 -0.848 2.538 1.00 27.75 23 GLU A C 1
ATOM 5153 O O . GLU B 1 27 ? 37.929 -0.499 3.249 1.00 32.24 23 GLU A O 1
ATOM 5165 N N . ARG B 1 28 ? 40.058 -1.130 3.014 1.00 28.72 24 ARG A N 1
ATOM 5166 C CA . ARG B 1 28 ? 40.396 -0.875 4.396 1.00 30.97 24 ARG A CA 1
ATOM 5167 C C . ARG B 1 28 ? 40.220 0.611 4.622 1.00 33.57 24 ARG A C 1
ATOM 5168 O O . ARG B 1 28 ? 40.665 1.416 3.819 1.00 29.50 24 ARG A O 1
ATOM 5189 N N . GLY B 1 29 ? 39.541 0.971 5.703 1.00 39.00 25 GLY A N 1
ATOM 5190 C CA . GLY B 1 29 ? 39.189 2.360 5.948 1.00 34.15 25 GLY A CA 1
ATOM 5191 C C . GLY B 1 29 ? 37.701 2.611 5.837 1.00 33.57 25 GLY A C 1
ATOM 5192 O O . GLY B 1 29 ? 37.192 3.555 6.436 1.00 36.75 25 GLY A O 1
ATOM 5196 N N . ASP B 1 30 ? 37.000 1.782 5.064 1.00 28.87 26 ASP A N 1
ATOM 5197 C CA . ASP B 1 30 ? 35.550 1.903 4.982 1.00 19.17 26 ASP A CA 1
ATOM 5198 C C . ASP B 1 30 ? 34.965 1.348 6.257 1.00 11.80 26 ASP A C 1
ATOM 5199 O O . ASP B 1 30 ? 35.642 0.638 6.975 1.00 16.66 26 ASP A O 1
ATOM 5208 N N . PRO B 1 31 ? 33.714 1.696 6.558 1.00 19.36 27 PRO A N 1
ATOM 5209 C CA . PRO B 1 31 ? 33.142 1.107 7.761 1.00 28.40 27 PRO A CA 1
ATOM 5210 C C . PRO B 1 31 ? 33.041 -0.418 7.681 1.00 21.88 27 PRO A C 1
ATOM 5211 O O . PRO B 1 31 ? 32.563 -1.030 6.720 1.00 15.46 27 PRO A O 1
ATOM 5222 N N . LEU B 1 32 ? 33.530 -1.031 8.741 1.00 17.34 28 LEU A N 1
ATOM 5223 C CA . LEU B 1 32 ? 33.871 -2.426 8.705 1.00 22.29 28 LEU A CA 1
ATOM 5224 C C . LEU B 1 32 ? 32.721 -3.286 9.223 1.00 25.96 28 LEU A C 1
ATOM 5225 O O . LEU B 1 32 ? 32.079 -2.986 10.229 1.00 26.87 28 LEU A O 1
ATOM 5241 N N . VAL B 1 33 ? 32.492 -4.372 8.506 1.00 24.15 29 VAL A N 1
ATOM 5242 C CA . VAL B 1 33 ? 31.465 -5.322 8.840 1.00 19.57 29 VAL A CA 1
ATOM 5243 C C . VAL B 1 33 ? 32.090 -6.695 9.027 1.00 19.81 29 VAL A C 1
ATOM 5244 O O . VAL B 1 33 ? 32.788 -7.193 8.139 1.00 14.25 29 VAL A O 1
ATOM 5257 N N . VAL B 1 34 ? 31.865 -7.275 10.206 1.00 21.10 30 VAL A N 1
ATOM 5258 C CA . VAL B 1 34 ? 32.347 -8.612 10.529 1.00 25.66 30 VAL A CA 1
ATOM 5259 C C . VAL B 1 34 ? 31.190 -9.621 10.439 1.00 24.89 30 VAL A C 1
ATOM 5260 O O . VAL B 1 34 ? 30.175 -9.476 11.116 1.00 27.68 30 VAL A O 1
ATOM 5273 N N . LEU B 1 35 ? 31.359 -10.628 9.583 1.00 13.58 31 LEU A N 1
ATOM 5274 C CA . LEU B 1 35 ? 30.387 -11.692 9.397 1.00 13.58 31 LEU A CA 1
ATOM 5275 C C . LEU B 1 35 ? 30.860 -12.961 10.091 1.00 14.64 31 LEU A C 1
ATOM 5276 O O . LEU B 1 35 ? 31.996 -13.415 9.866 1.00 12.60 31 LEU A O 1
ATOM 5292 N N . ALA B 1 36 ? 29.996 -13.525 10.934 1.00 13.24 32 ALA A N 1
ATOM 5293 C CA . ALA B 1 36 ? 30.339 -14.700 11.734 1.00 9.51 32 ALA A CA 1
ATOM 5294 C C . ALA B 1 36 ? 29.460 -15.874 11.336 1.00 12.96 32 ALA A C 1
ATOM 5295 O O . ALA B 1 36 ? 28.288 -15.893 11.619 1.00 22.03 32 ALA A O 1
ATOM 5302 N N . HIS B 1 37 ? 30.024 -16.842 10.637 1.00 19.58 33 HIS A N 1
ATOM 5303 C CA . HIS B 1 37 ? 29.233 -17.960 10.161 1.00 15.68 33 HIS A CA 1
ATOM 5304 C C . HIS B 1 37 ? 28.740 -18.829 11.307 1.00 17.00 33 HIS A C 1
ATOM 5305 O O . HIS B 1 37 ? 28.994 -18.548 12.477 1.00 19.60 33 HIS A O 1
ATOM 5318 N N . GLY B 1 38 ? 28.055 -19.908 10.948 1.00 16.64 34 GLY A N 1
ATOM 5319 C CA . GLY B 1 38 ? 27.512 -20.836 11.913 1.00 9.20 34 GLY A CA 1
ATOM 5320 C C . GLY B 1 38 ? 27.878 -22.291 11.721 1.00 10.57 34 GLY A C 1
ATOM 5321 O O . GLY B 1 38 ? 28.798 -22.638 11.002 1.00 10.63 34 GLY A O 1
ATOM 5325 N N . PHE B 1 39 ? 27.107 -23.135 12.397 1.00 22.99 35 PHE A N 1
ATOM 5326 C CA . PHE B 1 39 ? 27.317 -24.580 12.427 1.00 18.57 35 PHE A CA 1
ATOM 5327 C C . PHE B 1 39 ? 26.404 -25.346 11.483 1.00 16.31 35 PHE A C 1
ATOM 5328 O O . PHE B 1 39 ? 25.209 -25.089 11.466 1.00 18.36 35 PHE A O 1
ATOM 5345 N N . PRO B 1 40 ? 26.958 -26.290 10.689 1.00 16.09 36 PRO A N 1
ATOM 5346 C CA . PRO B 1 40 ? 28.357 -26.539 10.312 1.00 8.72 36 PRO A CA 1
ATOM 5347 C C . PRO B 1 40 ?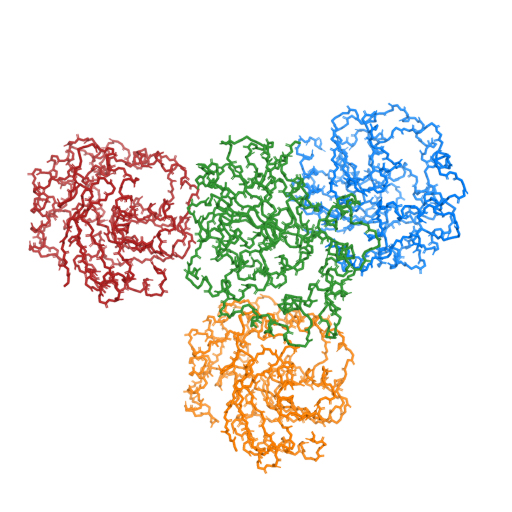 28.669 -25.742 9.069 1.00 15.49 36 PRO A C 1
ATOM 5348 O O . PRO B 1 40 ? 28.384 -26.189 7.967 1.00 17.01 36 PRO A O 1
ATOM 5359 N N . GLU B 1 41 ? 29.187 -24.534 9.236 1.00 16.15 37 GLU A N 1
ATOM 5360 C CA . GLU B 1 41 ? 29.392 -23.707 8.077 1.00 14.05 37 GLU A CA 1
ATOM 5361 C C . GLU B 1 41 ? 30.755 -23.045 8.077 1.00 12.43 37 GLU A C 1
ATOM 5362 O O . GLU B 1 41 ? 31.663 -23.454 8.801 1.00 15.20 37 GLU A O 1
ATOM 5374 N N . LEU B 1 42 ? 30.887 -22.074 7.181 1.00 12.13 38 LEU A N 1
ATOM 5375 C CA . LEU B 1 42 ? 32.154 -21.554 6.755 1.00 9.71 38 LEU A CA 1
ATOM 5376 C C . LEU B 1 42 ? 31.991 -20.120 6.274 1.00 12.31 38 LEU A C 1
ATOM 5377 O O . LEU B 1 42 ? 30.892 -19.661 6.085 1.00 5.47 38 LEU A O 1
ATOM 5393 N N . ALA B 1 43 ? 33.104 -19.412 6.075 1.00 27.72 39 ALA A N 1
ATOM 5394 C CA . ALA B 1 43 ? 33.080 -18.057 5.514 1.00 19.18 39 ALA A CA 1
ATOM 5395 C C . ALA B 1 43 ? 32.398 -18.052 4.144 1.00 17.76 39 ALA A C 1
ATOM 5396 O O . ALA B 1 43 ? 31.939 -17.025 3.664 1.00 11.90 39 ALA A O 1
ATOM 5403 N N . TYR B 1 44 ? 32.332 -19.238 3.545 1.00 20.29 40 TYR A N 1
ATOM 5404 C CA . TYR B 1 44 ? 31.683 -19.487 2.262 1.00 23.16 40 TYR A CA 1
ATOM 5405 C C . TYR B 1 44 ? 30.219 -19.121 2.301 1.00 19.29 40 TYR A C 1
ATOM 5406 O O . TYR B 1 44 ? 29.666 -18.591 1.341 1.00 22.04 40 TYR A O 1
ATOM 5424 N N . SER B 1 45 ? 29.613 -19.406 3.443 1.00 16.03 41 SER A N 1
ATOM 5425 C CA . SER B 1 45 ? 28.197 -19.226 3.673 1.00 18.85 41 SER A CA 1
ATOM 5426 C C . SER B 1 45 ? 27.741 -17.768 3.550 1.00 21.41 41 SER A C 1
ATOM 5427 O O . SER B 1 45 ? 26.538 -17.500 3.561 1.00 21.51 41 SER A O 1
ATOM 5435 N N . TRP B 1 46 ? 28.692 -16.840 3.432 1.00 16.58 42 TRP A N 1
ATOM 5436 C CA . TRP B 1 46 ? 28.392 -15.426 3.186 1.00 10.25 42 TRP A CA 1
ATOM 5437 C C . TRP B 1 46 ? 28.764 -14.979 1.765 1.00 9.87 42 TRP A C 1
ATOM 5438 O O . TRP B 1 46 ? 28.911 -13.801 1.489 1.00 11.16 42 TRP A O 1
ATOM 5459 N N . ARG B 1 47 ? 28.924 -15.928 0.862 1.00 12.39 43 ARG A N 1
ATOM 5460 C CA . ARG B 1 47 ? 29.306 -15.609 -0.506 1.00 14.60 43 ARG A CA 1
ATOM 5461 C C . ARG B 1 47 ? 28.346 -14.640 -1.254 1.00 19.60 43 ARG A C 1
ATOM 5462 O O . ARG B 1 47 ? 28.755 -13.894 -2.136 1.00 15.55 43 ARG A O 1
ATOM 5483 N N . HIS B 1 48 ? 27.071 -14.634 -0.896 1.00 22.75 44 HIS A N 1
ATOM 5484 C CA . HIS B 1 48 ? 26.098 -13.739 -1.535 1.00 19.21 44 HIS A CA 1
ATOM 5485 C C . HIS B 1 48 ? 25.936 -12.390 -0.865 1.00 18.84 44 HIS A C 1
ATOM 5486 O O . HIS B 1 48 ? 25.406 -11.464 -1.470 1.00 13.12 44 HIS A O 1
ATOM 5499 N N . GLN B 1 49 ? 26.373 -12.302 0.390 1.00 18.84 45 GLN A N 1
ATOM 5500 C CA . GLN B 1 49 ? 26.255 -11.090 1.192 1.00 15.14 45 GLN A CA 1
ATOM 5501 C C . GLN B 1 49 ? 27.387 -10.142 0.954 1.00 10.33 45 GLN A C 1
ATOM 5502 O O . GLN B 1 49 ? 27.208 -8.937 1.037 1.00 25.18 45 GLN A O 1
ATOM 5516 N N . ILE B 1 50 ? 28.557 -10.681 0.657 1.00 14.36 46 ILE A N 1
ATOM 5517 C CA . ILE B 1 50 ? 29.750 -9.874 0.733 1.00 18.86 46 ILE A CA 1
ATOM 5518 C C . ILE B 1 50 ? 29.822 -8.902 -0.419 1.00 11.45 46 ILE A C 1
ATOM 5519 O O . ILE B 1 50 ? 30.031 -7.714 -0.199 1.00 19.01 46 ILE A O 1
ATOM 5535 N N . PRO B 1 51 ? 29.665 -9.392 -1.648 1.00 17.84 47 PRO A N 1
ATOM 5536 C CA . PRO B 1 51 ? 29.554 -8.446 -2.764 1.00 24.48 47 PRO A CA 1
ATOM 5537 C C . PRO B 1 51 ? 28.617 -7.264 -2.511 1.00 17.14 47 PRO A C 1
ATOM 5538 O O . PRO B 1 51 ? 28.977 -6.130 -2.783 1.00 21.06 47 PRO A O 1
ATOM 5549 N N . ALA B 1 52 ? 27.431 -7.536 -1.990 1.00 20.03 48 ALA A N 1
ATOM 5550 C CA . ALA B 1 52 ? 26.441 -6.500 -1.738 1.00 18.55 48 ALA A CA 1
ATOM 5551 C C . ALA B 1 52 ? 26.910 -5.527 -0.689 1.00 27.39 48 ALA A C 1
ATOM 5552 O O . ALA B 1 52 ? 26.797 -4.330 -0.887 1.00 35.10 48 ALA A O 1
ATOM 5559 N N . LEU B 1 53 ? 27.424 -6.039 0.430 1.00 27.86 49 LEU A N 1
ATOM 5560 C CA . LEU B 1 53 ? 27.901 -5.186 1.525 1.00 30.85 49 LEU A CA 1
ATOM 5561 C C . LEU B 1 53 ? 29.064 -4.333 1.072 1.00 27.83 49 LEU A C 1
ATOM 5562 O O . LEU B 1 53 ? 29.230 -3.201 1.500 1.00 27.88 49 LEU A O 1
ATOM 5578 N N . VAL B 1 54 ? 29.859 -4.878 0.172 1.00 29.96 50 VAL A N 1
ATOM 5579 C CA . VAL B 1 54 ? 30.902 -4.095 -0.469 1.00 25.33 50 VAL A CA 1
ATOM 5580 C C . VAL B 1 54 ? 30.295 -3.000 -1.353 1.00 22.69 50 VAL A C 1
ATOM 5581 O O . VAL B 1 54 ? 30.601 -1.826 -1.182 1.00 21.38 50 VAL A O 1
ATOM 5594 N N . ASP B 1 55 ? 29.424 -3.389 -2.278 1.00 24.41 51 ASP A N 1
ATOM 5595 C CA . ASP B 1 55 ? 28.770 -2.449 -3.185 1.00 26.09 51 ASP A CA 1
ATOM 5596 C C . ASP B 1 55 ? 28.050 -1.394 -2.358 1.00 23.28 51 ASP A C 1
ATOM 5597 O O . ASP B 1 55 ? 27.890 -0.262 -2.786 1.00 21.55 51 ASP A O 1
ATOM 5606 N N . ALA B 1 56 ? 27.660 -1.785 -1.148 1.00 25.85 52 ALA A N 1
ATOM 5607 C CA . ALA B 1 56 ? 26.968 -0.915 -0.188 1.00 21.47 52 ALA A CA 1
ATOM 5608 C C . ALA B 1 56 ? 27.839 0.167 0.447 1.00 22.46 52 ALA A C 1
ATOM 5609 O O . ALA B 1 56 ? 27.329 1.066 1.100 1.00 25.91 52 ALA A O 1
ATOM 5616 N N . GLY B 1 57 ? 29.150 0.072 0.265 1.00 28.09 53 GLY A N 1
ATOM 5617 C CA . GLY B 1 57 ? 30.067 1.019 0.863 1.00 21.19 53 GLY A CA 1
ATOM 5618 C C . GLY B 1 57 ? 30.936 0.462 1.983 1.00 18.51 53 GLY A C 1
ATOM 5619 O O . GLY B 1 57 ? 31.602 1.235 2.661 1.00 19.81 53 GLY A O 1
ATOM 5623 N N . TYR B 1 58 ? 30.946 -0.856 2.188 1.00 21.64 54 TYR A N 1
ATOM 5624 C CA . TYR B 1 58 ? 31.565 -1.423 3.400 1.00 25.17 54 TYR A CA 1
ATOM 5625 C C . TYR B 1 58 ? 32.840 -2.235 3.220 1.00 28.65 54 TYR A C 1
ATOM 5626 O O . TYR B 1 58 ? 33.221 -2.670 2.128 1.00 28.90 54 TYR A O 1
ATOM 5644 N N . HIS B 1 59 ? 33.498 -2.423 4.350 1.00 18.57 55 HIS A N 1
ATOM 5645 C CA . HIS B 1 59 ? 34.630 -3.308 4.447 1.00 18.43 55 HIS A CA 1
ATOM 5646 C C . HIS B 1 59 ? 34.152 -4.531 5.176 1.00 15.21 55 HIS A C 1
ATOM 5647 O O . HIS B 1 59 ? 33.749 -4.466 6.314 1.00 10.70 55 HIS A O 1
ATOM 5660 N N . VAL B 1 60 ? 34.193 -5.649 4.490 1.00 21.90 56 VAL A N 1
ATOM 5661 C CA . VAL B 1 60 ? 33.617 -6.852 5.006 1.00 22.34 56 VAL A CA 1
ATOM 5662 C C . VAL B 1 60 ? 34.733 -7.763 5.414 1.00 24.58 56 VAL A C 1
ATOM 5663 O O . VAL B 1 60 ? 35.752 -7.847 4.743 1.00 20.08 56 VAL A O 1
ATOM 5676 N N . MET B 1 61 ? 34.508 -8.457 6.520 1.00 25.93 57 MET A N 1
ATOM 5677 C CA . MET B 1 61 ? 35.451 -9.414 7.058 1.00 27.48 57 MET A CA 1
ATOM 5678 C C . MET B 1 61 ? 34.726 -10.670 7.489 1.00 29.06 57 MET A C 1
ATOM 5679 O O . MET B 1 61 ? 33.933 -10.594 8.411 1.00 35.85 57 MET A O 1
ATOM 5693 N N . ALA B 1 62 ? 34.983 -11.803 6.832 1.00 18.81 58 ALA A N 1
ATOM 5694 C CA . ALA B 1 62 ? 34.403 -13.085 7.229 1.00 13.53 58 ALA A CA 1
ATOM 5695 C C . ALA B 1 62 ? 35.443 -14.198 7.413 1.00 17.26 58 ALA A C 1
ATOM 5696 O O . ALA B 1 62 ? 35.836 -14.852 6.454 1.00 29.68 58 ALA A O 1
ATOM 5703 N N . PRO B 1 63 ? 35.861 -14.448 8.655 1.00 18.48 59 PRO A N 1
ATOM 5704 C CA . PRO B 1 63 ? 36.776 -15.554 8.925 1.00 20.16 59 PRO A CA 1
ATOM 5705 C C . PRO B 1 63 ? 36.128 -16.940 8.837 1.00 12.79 59 PRO A C 1
ATOM 5706 O O . PRO B 1 63 ? 34.920 -17.031 8.946 1.00 13.00 59 PRO A O 1
ATOM 5717 N N . ASP B 1 64 ? 36.913 -17.986 8.610 1.00 11.25 60 ASP A N 1
ATOM 5718 C CA . ASP B 1 64 ? 36.539 -19.280 9.117 1.00 11.73 60 ASP A CA 1
ATOM 5719 C C . ASP B 1 64 ? 36.786 -19.177 10.616 1.00 10.39 60 ASP A C 1
ATOM 5720 O O . ASP B 1 64 ? 37.865 -18.816 11.024 1.00 19.74 60 ASP A O 1
ATOM 5729 N N . GLN B 1 65 ? 35.793 -19.466 11.436 1.00 10.99 61 GLN A N 1
ATOM 5730 C CA . GLN B 1 65 ? 35.939 -19.301 12.858 1.00 9.79 61 GLN A CA 1
ATOM 5731 C C . GLN B 1 65 ? 36.583 -20.520 13.484 1.00 22.03 61 GLN A C 1
ATOM 5732 O O . GLN B 1 65 ? 36.654 -21.585 12.890 1.00 34.64 61 GLN A O 1
ATOM 5746 N N . ARG B 1 66 ? 37.041 -20.346 14.711 1.00 15.74 62 ARG A N 1
ATOM 5747 C CA . ARG B 1 66 ? 37.905 -21.307 15.366 1.00 16.98 62 ARG A CA 1
ATOM 5748 C C . ARG B 1 66 ? 37.343 -22.729 15.275 1.00 17.02 62 ARG A C 1
ATOM 5749 O O . ARG B 1 66 ? 36.214 -22.967 15.653 1.00 21.18 62 ARG A O 1
ATOM 5770 N N . GLY B 1 67 ? 38.126 -23.664 14.747 1.00 10.41 63 GLY A N 1
ATOM 5771 C CA . GLY B 1 67 ? 37.654 -25.019 14.523 1.00 12.66 63 GLY A CA 1
ATOM 5772 C C . GLY B 1 67 ? 37.179 -25.340 13.117 1.00 17.27 63 GLY A C 1
ATOM 5773 O O . GLY B 1 67 ? 36.788 -26.461 12.847 1.00 16.16 63 GLY A O 1
ATOM 5777 N N . TYR B 1 68 ? 37.218 -24.362 12.217 1.00 21.53 64 TYR A N 1
ATOM 5778 C CA . TYR B 1 68 ? 36.693 -24.552 10.876 1.00 13.07 64 TYR A CA 1
ATOM 5779 C C . TYR B 1 68 ? 37.634 -24.184 9.762 1.00 19.13 64 TYR A C 1
ATOM 5780 O O . TYR B 1 68 ? 38.486 -23.332 9.914 1.00 16.85 64 TYR A O 1
ATOM 5798 N N . GLY B 1 69 ? 37.406 -24.798 8.608 1.00 27.29 65 GLY A N 1
ATOM 5799 C CA . GLY B 1 69 ? 38.115 -24.432 7.407 1.00 22.68 65 GLY A CA 1
ATOM 5800 C C . GLY B 1 69 ? 39.590 -24.294 7.653 1.00 17.29 65 GLY A C 1
ATOM 5801 O O . GLY B 1 69 ? 40.214 -25.198 8.181 1.00 18.87 65 GLY A O 1
ATOM 5805 N N . GLY B 1 70 ? 40.132 -23.141 7.299 1.00 11.37 66 GLY A N 1
ATOM 5806 C CA . GLY B 1 70 ? 41.561 -22.940 7.332 1.00 11.74 66 GLY A CA 1
ATOM 5807 C C . GLY B 1 70 ? 42.055 -22.394 8.637 1.00 15.80 66 GLY A C 1
ATOM 5808 O O . GLY B 1 70 ? 43.158 -21.893 8.714 1.00 17.83 66 GLY A O 1
ATOM 5812 N N . SER B 1 71 ? 41.226 -22.498 9.669 1.00 23.01 67 SER A N 1
ATOM 5813 C CA . SER B 1 71 ? 41.516 -21.865 10.934 1.00 15.84 67 SER A CA 1
ATOM 5814 C C . SER B 1 71 ? 42.144 -22.858 11.881 1.00 20.49 67 SER A C 1
ATOM 5815 O O . SER B 1 71 ? 42.161 -24.049 11.605 1.00 30.24 67 SER A O 1
ATOM 5823 N N . SER B 1 72 ? 42.670 -22.357 12.993 1.00 17.24 68 SER A N 1
ATOM 5824 C CA . SER B 1 72 ? 43.121 -23.216 14.078 1.00 23.13 68 SER A CA 1
ATOM 5825 C C . SER B 1 72 ? 41.966 -24.052 14.595 1.00 22.22 68 SER A C 1
ATOM 5826 O O . SER B 1 72 ? 40.851 -23.570 14.740 1.00 19.66 68 SER A O 1
ATOM 5834 N N . ALA B 1 73 ? 42.259 -25.313 14.870 1.00 21.43 69 ALA A N 1
ATOM 5835 C CA . ALA B 1 73 ? 41.318 -26.207 15.508 1.00 17.19 69 ALA A CA 1
ATOM 5836 C C . ALA B 1 73 ? 41.938 -26.877 16.760 1.00 6.08 69 ALA A C 1
ATOM 5837 O O . ALA B 1 73 ? 42.409 -28.001 16.719 1.00 12.41 69 ALA A O 1
ATOM 5844 N N . PRO B 1 74 ? 41.951 -26.158 17.883 1.00 9.90 70 PRO A N 1
ATOM 5845 C CA . PRO B 1 74 ? 42.462 -26.650 19.166 1.00 17.37 70 PRO A CA 1
ATOM 5846 C C . PRO B 1 74 ? 41.840 -27.951 19.594 1.00 17.70 70 PRO A C 1
ATOM 5847 O O . PRO B 1 74 ? 40.645 -28.131 19.512 1.00 20.07 70 PRO A O 1
ATOM 5858 N N . GLU B 1 75 ? 42.677 -28.863 20.038 1.00 17.67 71 GLU A N 1
ATOM 5859 C CA . GLU B 1 75 ? 42.198 -30.094 20.607 1.00 8.52 71 GLU A CA 1
ATOM 5860 C C . GLU B 1 75 ? 41.397 -29.911 21.885 1.00 20.53 71 GLU A C 1
ATOM 5861 O O . GLU B 1 75 ? 40.529 -30.720 22.185 1.00 25.37 71 GLU A O 1
ATOM 5873 N N . ALA B 1 76 ? 41.702 -28.873 22.659 1.00 16.02 72 ALA A N 1
ATOM 5874 C CA . ALA B 1 76 ? 41.027 -28.665 23.925 1.00 8.74 72 ALA A CA 1
ATOM 5875 C C . ALA B 1 76 ? 39.644 -28.109 23.723 1.00 2.44 72 ALA A C 1
ATOM 5876 O O . ALA B 1 76 ? 39.468 -27.174 22.991 1.00 15.50 72 ALA A O 1
ATOM 5883 N N . ILE B 1 77 ? 38.669 -28.728 24.377 1.00 17.33 73 ILE A N 1
ATOM 5884 C CA . ILE B 1 77 ? 37.252 -28.341 24.284 1.00 24.45 73 ILE A CA 1
ATOM 5885 C C . ILE B 1 77 ? 36.999 -26.907 24.807 1.00 19.76 73 ILE A C 1
ATOM 5886 O O . ILE B 1 77 ? 36.271 -26.126 24.184 1.00 8.68 73 ILE A O 1
ATOM 5902 N N . GLU B 1 78 ? 37.631 -26.579 25.939 1.00 16.29 74 GLU A N 1
ATOM 5903 C CA . GLU B 1 78 ? 37.503 -25.282 26.608 1.00 9.89 74 GLU A CA 1
ATOM 5904 C C . GLU B 1 78 ? 38.073 -24.167 25.776 1.00 14.97 74 GLU A C 1
ATOM 5905 O O . GLU B 1 78 ? 37.811 -23.005 26.041 1.00 22.13 74 GLU A O 1
ATOM 5917 N N . ALA B 1 79 ? 38.899 -24.517 24.799 1.00 16.94 75 ALA A N 1
ATOM 5918 C CA . ALA B 1 79 ? 39.442 -23.531 23.877 1.00 18.33 75 ALA A CA 1
ATOM 5919 C C . ALA B 1 79 ? 38.361 -22.897 23.026 1.00 17.06 75 ALA A C 1
ATOM 5920 O O . ALA B 1 79 ? 38.611 -21.932 22.337 1.00 14.16 75 ALA A O 1
ATOM 5927 N N . TYR B 1 80 ? 37.152 -23.444 23.095 1.00 24.42 76 TYR A N 1
ATOM 5928 C CA . TYR B 1 80 ? 36.068 -23.047 22.205 1.00 17.81 76 TYR A CA 1
ATOM 5929 C C . TYR B 1 80 ? 34.900 -22.335 22.937 1.00 21.05 76 TYR A C 1
ATOM 5930 O O . TYR B 1 80 ? 33.807 -22.199 22.377 1.00 17.09 76 TYR A O 1
ATOM 5948 N N . ASP B 1 81 ? 35.134 -21.837 24.154 1.00 27.53 77 ASP A N 1
ATOM 5949 C CA . ASP B 1 81 ? 34.063 -21.161 24.887 1.00 24.24 77 ASP A CA 1
ATOM 5950 C C . ASP B 1 81 ? 33.839 -19.733 24.364 1.00 16.12 77 ASP A C 1
ATOM 5951 O O . ASP B 1 81 ? 34.581 -19.244 23.527 1.00 16.19 77 ASP A O 1
ATOM 5960 N N . ILE B 1 82 ? 32.785 -19.096 24.852 1.00 10.18 78 ILE A N 1
ATOM 5961 C CA . ILE B 1 82 ? 32.262 -17.863 24.269 1.00 13.46 78 ILE A CA 1
ATOM 5962 C C . ILE B 1 82 ? 33.193 -16.663 24.465 1.00 9.25 78 ILE A C 1
ATOM 5963 O O . ILE B 1 82 ? 33.196 -15.733 23.671 1.00 18.38 78 ILE A O 1
ATOM 5979 N N . THR B 1 83 ? 33.983 -16.668 25.520 1.00 14.02 79 THR A N 1
ATOM 5980 C CA . THR B 1 83 ? 35.003 -15.635 25.688 1.00 20.18 79 THR A CA 1
ATOM 5981 C C . THR B 1 83 ? 36.093 -15.666 24.610 1.00 18.60 79 THR A C 1
ATOM 5982 O O . THR B 1 83 ? 36.554 -14.615 24.155 1.00 16.78 79 THR A O 1
ATOM 5993 N N . ARG B 1 84 ? 36.467 -16.877 24.203 1.00 11.76 80 ARG A N 1
ATOM 5994 C CA . ARG B 1 84 ? 37.471 -17.125 23.174 1.00 12.79 80 ARG A CA 1
ATOM 5995 C C . ARG B 1 84 ? 37.009 -16.708 21.772 1.00 22.33 80 ARG A C 1
ATOM 5996 O O . ARG B 1 84 ? 37.646 -15.900 21.056 1.00 20.68 80 ARG A O 1
ATOM 6017 N N . LEU B 1 85 ? 35.883 -17.290 21.393 1.00 25.29 81 LEU A N 1
ATOM 6018 C CA . LEU B 1 85 ? 35.212 -16.965 20.153 1.00 14.85 81 LEU A CA 1
ATOM 6019 C C . LEU B 1 85 ? 35.015 -15.456 19.981 1.00 16.17 81 LEU A C 1
ATOM 6020 O O . LEU B 1 85 ? 35.370 -14.908 18.947 1.00 15.44 81 LEU A O 1
ATOM 6036 N N . THR B 1 86 ? 34.479 -14.784 20.992 1.00 15.58 82 THR A N 1
ATOM 6037 C CA . THR B 1 86 ? 34.255 -13.334 20.928 1.00 11.06 82 THR A CA 1
ATOM 6038 C C . THR B 1 86 ? 35.526 -12.509 20.829 1.00 3.23 82 THR A C 1
ATOM 6039 O O . THR B 1 86 ? 35.541 -11.504 20.168 1.00 18.08 82 THR A O 1
ATOM 6050 N N . ALA B 1 87 ? 36.595 -12.900 21.492 1.00 16.09 83 ALA A N 1
ATOM 6051 C CA . ALA B 1 87 ? 37.833 -12.134 21.377 1.00 15.23 83 ALA A CA 1
ATOM 6052 C C . ALA B 1 87 ? 38.479 -12.345 20.004 1.00 19.76 83 ALA A C 1
ATOM 6053 O O . ALA B 1 87 ? 39.054 -11.423 19.444 1.00 22.58 83 ALA A O 1
ATOM 6060 N N . ASP B 1 88 ? 38.375 -13.551 19.457 1.00 25.79 84 ASP A N 1
ATOM 6061 C CA . ASP B 1 88 ? 38.824 -13.789 18.090 1.00 18.05 84 ASP A CA 1
ATOM 6062 C C . ASP B 1 88 ? 38.321 -12.708 17.146 1.00 20.79 84 ASP A C 1
ATOM 6063 O O . ASP B 1 88 ? 39.072 -12.176 16.344 1.00 23.44 84 ASP A O 1
ATOM 6072 N N . LEU B 1 89 ? 37.045 -12.365 17.240 1.00 16.26 85 LEU A N 1
ATOM 6073 C CA . LEU B 1 89 ? 36.483 -11.412 16.303 1.00 10.71 85 LEU A CA 1
ATOM 6074 C C . LEU B 1 89 ? 36.991 -10.033 16.566 1.00 6.81 85 LEU A C 1
ATOM 6075 O O . LEU B 1 89 ? 37.234 -9.268 15.660 1.00 20.71 85 LEU A O 1
ATOM 6091 N N . MET B 1 90 ? 37.172 -9.709 17.818 1.00 6.98 86 MET A N 1
ATOM 6092 C CA . MET B 1 90 ? 37.678 -8.399 18.173 1.00 16.69 86 MET A CA 1
ATOM 6093 C C . MET B 1 90 ? 39.109 -8.204 17.664 1.00 20.89 86 MET A C 1
ATOM 6094 O O . MET B 1 90 ? 39.499 -7.121 17.223 1.00 22.78 86 MET A O 1
ATOM 6108 N N . GLY B 1 91 ? 39.895 -9.270 17.712 1.00 22.69 87 GLY A N 1
ATOM 6109 C CA . GLY B 1 91 ? 41.258 -9.202 17.221 1.00 13.49 87 GLY A CA 1
ATOM 6110 C C . GLY B 1 91 ? 41.407 -8.896 15.747 1.00 19.47 87 GLY A C 1
ATOM 6111 O O . GLY B 1 91 ? 42.482 -8.506 15.323 1.00 17.18 87 GLY A O 1
ATOM 6115 N N . LEU B 1 92 ? 40.332 -9.070 14.976 1.00 27.57 88 LEU A N 1
ATOM 6116 C CA . LEU B 1 92 ? 40.306 -8.736 13.543 1.00 13.24 88 LEU A CA 1
ATOM 6117 C C . LEU B 1 92 ? 40.298 -7.235 13.415 1.00 10.07 88 LEU A C 1
ATOM 6118 O O . LEU B 1 92 ? 40.935 -6.661 12.552 1.00 11.42 88 LEU A O 1
ATOM 6134 N N . LEU B 1 93 ? 39.532 -6.614 14.295 1.00 22.85 89 LEU A N 1
ATOM 6135 C CA . LEU B 1 93 ? 39.462 -5.169 14.405 1.00 23.99 89 LEU A CA 1
ATOM 6136 C C . LEU B 1 93 ? 40.788 -4.631 14.858 1.00 25.50 89 LEU A C 1
ATOM 6137 O O . LEU B 1 93 ? 41.292 -3.673 14.279 1.00 22.88 89 LEU A O 1
ATOM 6153 N N . ASP B 1 94 ? 41.334 -5.235 15.918 1.00 27.46 90 ASP A N 1
ATOM 6154 C CA . ASP B 1 94 ? 42.685 -4.893 16.382 1.00 20.62 90 ASP A CA 1
ATOM 6155 C C . ASP B 1 94 ? 43.649 -4.926 15.217 1.00 20.38 90 ASP A C 1
ATOM 6156 O O . ASP B 1 94 ? 44.382 -3.986 14.968 1.00 27.26 90 ASP A O 1
ATOM 6165 N N . ASP B 1 95 ? 43.626 -6.039 14.511 1.00 21.97 91 ASP A N 1
ATOM 6166 C CA . ASP B 1 95 ? 44.526 -6.284 13.397 1.00 26.17 91 ASP A CA 1
ATOM 6167 C C . ASP B 1 95 ? 44.662 -5.102 12.441 1.00 27.71 91 ASP A C 1
ATOM 6168 O O . ASP B 1 95 ? 45.771 -4.695 12.114 1.00 24.82 91 ASP A O 1
ATOM 6177 N N . ILE B 1 96 ? 43.547 -4.543 11.993 1.00 35.78 92 ILE A N 1
ATOM 6178 C CA . ILE B 1 96 ? 43.611 -3.435 11.052 1.00 27.05 92 ILE A CA 1
ATOM 6179 C C . ILE B 1 96 ? 43.432 -2.129 11.784 1.00 24.44 92 ILE A C 1
ATOM 6180 O O . ILE B 1 96 ? 43.550 -1.068 11.190 1.00 34.04 92 ILE A O 1
ATOM 6196 N N . GLY B 1 97 ? 43.155 -2.200 13.078 1.00 16.03 93 GLY A N 1
ATOM 6197 C CA . GLY B 1 97 ? 43.178 -1.008 13.899 1.00 25.09 93 GLY A CA 1
ATOM 6198 C C . GLY B 1 97 ? 41.842 -0.300 14.019 1.00 33.79 93 GLY A C 1
ATOM 6199 O O . GLY B 1 97 ? 41.799 0.922 14.128 1.00 40.63 93 GLY A O 1
ATOM 6203 N N . ALA B 1 98 ? 40.751 -1.057 13.994 1.00 34.40 94 ALA A N 1
ATOM 6204 C CA . ALA B 1 98 ? 39.425 -0.465 14.148 1.00 32.60 94 ALA A CA 1
ATOM 6205 C C . ALA B 1 98 ? 38.869 -0.508 15.569 1.00 14.60 94 ALA A C 1
ATOM 6206 O O . ALA B 1 98 ? 38.895 -1.516 16.247 1.00 20.60 94 ALA A O 1
ATOM 6213 N N . GLU B 1 99 ? 38.343 0.633 15.977 1.00 14.90 95 GLU A N 1
ATOM 6214 C CA . GLU B 1 99 ? 37.755 0.822 17.292 1.00 23.60 95 GLU A CA 1
ATOM 6215 C C . GLU B 1 99 ? 36.415 0.137 17.417 1.00 22.41 95 GLU A C 1
ATOM 6216 O O . GLU B 1 99 ? 35.999 -0.261 18.494 1.00 24.39 95 GLU A O 1
ATOM 6228 N N . LYS B 1 100 ? 35.715 0.062 16.302 1.00 26.86 96 LYS A N 1
ATOM 6229 C CA . LYS B 1 100 ? 34.358 -0.450 16.289 1.00 17.89 96 LYS A CA 1
ATOM 6230 C C . LYS B 1 100 ? 34.069 -1.095 14.963 1.00 24.21 96 LYS A C 1
ATOM 6231 O O . LYS B 1 100 ? 34.716 -0.777 13.966 1.00 23.07 96 LYS A O 1
ATOM 6250 N N . ALA B 1 101 ? 33.079 -1.978 14.936 1.00 25.00 97 ALA A N 1
ATOM 6251 C CA . ALA B 1 101 ? 32.563 -2.458 13.666 1.00 18.92 97 ALA A CA 1
ATOM 6252 C C . ALA B 1 101 ? 31.143 -2.940 13.813 1.00 18.44 97 ALA A C 1
ATOM 6253 O O . ALA B 1 101 ? 30.550 -2.922 14.884 1.00 17.79 97 ALA A O 1
ATOM 6260 N N . ALA B 1 102 ? 30.608 -3.401 12.707 1.00 21.00 98 ALA A N 1
ATOM 6261 C CA . ALA B 1 102 ? 29.323 -4.047 12.729 1.00 28.60 98 ALA A CA 1
ATOM 6262 C C . ALA B 1 102 ? 29.500 -5.564 12.757 1.00 19.91 98 ALA A C 1
ATOM 6263 O O . ALA B 1 102 ? 30.296 -6.117 12.024 1.00 16.65 98 ALA A O 1
ATOM 6270 N N . PHE B 1 103 ? 28.740 -6.225 13.616 1.00 19.45 99 PHE A N 1
ATOM 6271 C CA . PHE B 1 103 ? 28.845 -7.648 13.782 1.00 17.58 99 PHE A CA 1
ATOM 6272 C C . PHE B 1 103 ? 27.557 -8.302 13.414 1.00 20.57 99 PHE A C 1
ATOM 6273 O O . PHE B 1 103 ? 26.538 -8.020 14.014 1.00 14.97 99 PHE A O 1
ATOM 6290 N N . ILE B 1 104 ? 27.630 -9.182 12.419 1.00 22.30 100 ILE A N 1
ATOM 6291 C CA . ILE B 1 104 ? 26.500 -9.906 11.884 1.00 20.12 100 ILE A CA 1
ATOM 6292 C C . ILE B 1 104 ? 26.879 -11.357 11.869 1.00 14.55 100 ILE A C 1
ATOM 6293 O O . ILE B 1 104 ? 27.932 -11.724 11.380 1.00 15.89 100 ILE A O 1
ATOM 6309 N N . GLY B 1 105 ? 26.001 -12.195 12.371 1.00 18.11 101 GLY A N 1
ATOM 6310 C CA . GLY B 1 105 ? 26.287 -13.606 12.403 1.00 19.66 101 GLY A CA 1
ATOM 6311 C C . GLY B 1 105 ? 25.057 -14.438 12.147 1.00 19.64 101 GLY A C 1
ATOM 6312 O O . GLY B 1 105 ? 23.929 -13.985 12.369 1.00 16.22 101 GLY A O 1
ATOM 6316 N N . HIS B 1 106 ? 25.285 -15.659 11.681 1.00 15.19 102 HIS A N 1
ATOM 6317 C CA . HIS B 1 106 ? 24.211 -16.611 11.510 1.00 22.16 102 HIS A CA 1
ATOM 6318 C C . HIS B 1 106 ? 24.427 -17.828 12.401 1.00 18.26 102 HIS A C 1
ATOM 6319 O O . HIS B 1 106 ? 25.513 -18.375 12.417 1.00 18.78 102 HIS A O 1
ATOM 6332 N N . ASP B 1 107 ? 23.390 -18.208 13.152 1.00 12.57 103 ASP A N 1
ATOM 6333 C CA . ASP B 1 107 ? 23.376 -19.431 13.948 1.00 9.92 103 ASP A CA 1
ATOM 6334 C C . ASP B 1 107 ? 24.247 -19.283 15.213 1.00 13.20 103 ASP A C 1
ATOM 6335 O O . ASP B 1 107 ? 24.033 -18.387 16.000 1.00 17.56 103 ASP A O 1
ATOM 6344 N N . TRP B 1 108 ? 25.199 -20.182 15.427 1.00 19.34 104 TRP A N 1
ATOM 6345 C CA . TRP B 1 108 ? 26.176 -20.002 16.485 1.00 13.96 104 TRP A CA 1
ATOM 6346 C C . TRP B 1 108 ? 26.918 -18.665 16.351 1.00 8.80 104 TRP A C 1
ATOM 6347 O O . TRP B 1 108 ? 27.162 -17.985 17.332 1.00 16.44 104 TRP A O 1
ATOM 6368 N N . GLY B 1 109 ? 27.282 -18.287 15.137 1.00 16.76 105 GLY A N 1
ATOM 6369 C CA . GLY B 1 109 ? 27.846 -16.977 14.877 1.00 8.48 105 GLY A CA 1
ATOM 6370 C C . GLY B 1 109 ? 26.981 -15.826 15.364 1.00 11.77 105 GLY A C 1
ATOM 6371 O O . GLY B 1 109 ? 27.485 -14.762 15.669 1.00 16.54 105 GLY A O 1
ATOM 6375 N N . ALA B 1 110 ? 25.674 -16.037 15.459 1.00 19.20 106 ALA A N 1
ATOM 6376 C CA . ALA B 1 110 ? 24.756 -15.019 15.983 1.00 16.51 106 ALA A CA 1
ATOM 6377 C C . ALA B 1 110 ? 24.779 -15.021 17.511 1.00 17.49 106 ALA A C 1
ATOM 6378 O O . ALA B 1 110 ? 24.664 -14.010 18.162 1.00 18.92 106 ALA A O 1
ATOM 6385 N N . LEU B 1 111 ? 24.955 -16.183 18.086 1.00 23.04 107 LEU A N 1
ATOM 6386 C CA . LEU B 1 111 ? 25.161 -16.266 19.505 1.00 27.04 107 LEU A CA 1
ATOM 6387 C C . LEU B 1 111 ? 26.461 -15.572 19.904 1.00 19.20 107 LEU A C 1
ATOM 6388 O O . LEU B 1 111 ? 26.558 -14.940 20.954 1.00 12.06 107 LEU A O 1
ATOM 6404 N N . VAL B 1 112 ? 27.465 -15.715 19.049 1.00 16.42 108 VAL A N 1
ATOM 6405 C CA . VAL B 1 112 ? 28.737 -15.073 19.247 1.00 11.78 108 VAL A CA 1
ATOM 6406 C C . VAL B 1 112 ? 28.542 -13.579 19.210 1.00 13.28 108 VAL A C 1
ATOM 6407 O O . VAL B 1 112 ? 29.029 -12.892 20.093 1.00 25.24 108 VAL A O 1
ATOM 6420 N N . VAL B 1 113 ? 27.838 -13.070 18.202 1.00 13.78 109 VAL A N 1
ATOM 6421 C CA . VAL B 1 113 ? 27.684 -11.617 18.025 1.00 14.56 109 VAL A CA 1
ATOM 6422 C C . VAL B 1 113 ? 26.817 -11.035 19.144 1.00 14.91 109 VAL A C 1
ATOM 6423 O O . VAL B 1 113 ? 27.084 -9.945 19.663 1.00 19.54 109 VAL A O 1
ATOM 6436 N N . TRP B 1 114 ? 25.779 -11.762 19.528 1.00 21.87 110 TRP A N 1
ATOM 6437 C CA . TRP B 1 114 ? 24.930 -11.313 20.613 1.00 13.47 110 TRP A CA 1
ATOM 6438 C C . TRP B 1 114 ? 25.802 -11.201 21.884 1.00 10.69 110 TRP A C 1
ATOM 6439 O O . TRP B 1 114 ? 25.773 -10.201 22.575 1.00 12.18 110 TRP A O 1
ATOM 6460 N N . ASN B 1 115 ? 26.595 -12.219 22.173 1.00 13.27 111 ASN A N 1
ATOM 6461 C CA . ASN B 1 115 ? 27.498 -12.152 23.324 1.00 17.67 111 ASN A CA 1
ATOM 6462 C C . ASN B 1 115 ? 28.551 -11.057 23.247 1.00 23.16 111 ASN A C 1
ATOM 6463 O O . ASN B 1 115 ? 28.843 -10.392 24.236 1.00 12.87 111 ASN A O 1
ATOM 6474 N N . ALA B 1 116 ? 29.140 -10.872 22.078 1.00 22.36 112 ALA A N 1
ATOM 6475 C CA . ALA B 1 116 ? 30.067 -9.775 21.881 1.00 16.71 112 ALA A CA 1
ATOM 6476 C C . ALA B 1 116 ? 29.427 -8.420 22.173 1.00 19.05 112 ALA A C 1
ATOM 6477 O O . ALA B 1 116 ? 30.085 -7.503 22.641 1.00 20.26 112 ALA A O 1
ATOM 6484 N N . ALA B 1 117 ? 28.146 -8.281 21.878 1.00 23.20 113 ALA A N 1
ATOM 6485 C CA . ALA B 1 117 ? 27.462 -7.023 22.165 1.00 27.72 113 ALA A CA 1
ATOM 6486 C C . ALA B 1 117 ? 27.460 -6.678 23.621 1.00 24.11 113 ALA A C 1
ATOM 6487 O O . ALA B 1 117 ? 27.534 -5.512 23.985 1.00 23.03 113 ALA A O 1
ATOM 6494 N N . LEU B 1 118 ? 27.324 -7.713 24.434 1.00 27.88 114 LEU A N 1
ATOM 6495 C CA . LEU B 1 118 ? 27.342 -7.597 25.877 1.00 22.05 114 LEU A CA 1
ATOM 6496 C C . LEU B 1 118 ? 28.734 -7.489 26.431 1.00 20.15 114 LEU A C 1
ATOM 6497 O O . LEU B 1 118 ? 28.973 -6.786 27.391 1.00 23.82 114 LEU A O 1
ATOM 6513 N N . LEU B 1 119 ? 29.651 -8.231 25.843 1.00 22.38 115 LEU A N 1
ATOM 6514 C CA . LEU B 1 119 ? 30.993 -8.321 26.377 1.00 23.95 115 LEU A CA 1
ATOM 6515 C C . LEU B 1 119 ? 31.909 -7.209 25.924 1.00 19.29 115 LEU A C 1
ATOM 6516 O O . LEU B 1 119 ? 32.908 -6.961 26.564 1.00 22.12 115 LEU A O 1
ATOM 6532 N N . TYR B 1 120 ? 31.606 -6.555 24.816 1.00 23.67 116 TYR A N 1
ATOM 6533 C CA . TYR B 1 120 ? 32.444 -5.452 24.355 1.00 22.68 116 TYR A CA 1
ATOM 6534 C C . TYR B 1 120 ? 31.645 -4.255 23.816 1.00 16.43 116 TYR A C 1
ATOM 6535 O O . TYR B 1 120 ? 31.874 -3.824 22.699 1.00 19.87 116 TYR A O 1
ATOM 6553 N N . PRO B 1 121 ? 30.737 -3.690 24.611 1.00 13.87 117 PRO A N 1
ATOM 6554 C CA . PRO B 1 121 ? 29.771 -2.684 24.152 1.00 19.46 117 PRO A CA 1
ATOM 6555 C C . PRO B 1 121 ? 30.428 -1.499 23.471 1.00 26.41 117 PRO A C 1
ATOM 6556 O O . PRO B 1 121 ? 29.833 -0.740 22.695 1.00 24.70 117 PRO A O 1
ATOM 6567 N N . ASP B 1 122 ? 31.698 -1.372 23.815 1.00 36.63 118 ASP A N 1
ATOM 6568 C CA . ASP B 1 122 ? 32.597 -0.344 23.326 1.00 32.74 118 ASP A CA 1
ATOM 6569 C C . ASP B 1 122 ? 33.052 -0.522 21.869 1.00 36.27 118 ASP A C 1
ATOM 6570 O O . ASP B 1 122 ? 33.420 0.454 21.228 1.00 36.03 118 ASP A O 1
ATOM 6579 N N . ARG B 1 123 ? 33.028 -1.752 21.352 1.00 32.34 119 ARG A N 1
ATOM 6580 C CA . ARG B 1 123 ? 33.549 -2.060 20.015 1.00 22.54 119 ARG A CA 1
ATOM 6581 C C . ARG B 1 123 ? 32.424 -2.462 19.040 1.00 17.62 119 ARG A C 1
ATOM 6582 O O . ARG B 1 123 ? 32.605 -2.558 17.805 1.00 13.20 119 ARG A O 1
ATOM 6603 N N . VAL B 1 124 ? 31.246 -2.690 19.602 1.00 16.68 120 VAL A N 1
ATOM 6604 C CA . VAL B 1 124 ? 30.087 -3.036 18.774 1.00 27.31 120 VAL A CA 1
ATOM 6605 C C . VAL B 1 124 ? 29.129 -1.847 18.594 1.00 21.98 120 VAL A C 1
ATOM 6606 O O . VAL B 1 124 ? 28.538 -1.299 19.526 1.00 25.12 120 VAL A O 1
ATOM 6619 N N . ALA B 1 125 ? 29.045 -1.424 17.349 1.00 18.96 121 ALA A N 1
ATOM 6620 C CA . ALA B 1 125 ? 28.319 -0.234 16.962 1.00 21.66 121 ALA A CA 1
ATOM 6621 C C . ALA B 1 125 ? 26.963 -0.599 16.400 1.00 23.74 121 ALA A C 1
ATOM 6622 O O . ALA B 1 125 ? 26.102 0.248 16.199 1.00 24.13 121 ALA A O 1
ATOM 6629 N N . ALA B 1 126 ? 26.802 -1.888 16.147 1.00 33.78 122 ALA A N 1
ATOM 6630 C CA . ALA B 1 126 ? 25.559 -2.462 15.661 1.00 24.51 122 ALA A CA 1
ATOM 6631 C C . ALA B 1 126 ? 25.752 -3.953 15.563 1.00 18.71 122 ALA A C 1
ATOM 6632 O O . ALA B 1 126 ? 26.844 -4.423 15.288 1.00 21.92 122 ALA A O 1
ATOM 6639 N N . VAL B 1 127 ? 24.683 -4.692 15.778 1.00 14.43 123 VAL A N 1
ATOM 6640 C CA . VAL B 1 127 ? 24.760 -6.131 15.749 1.00 19.00 123 VAL A CA 1
ATOM 6641 C C . VAL B 1 127 ? 23.504 -6.631 15.072 1.00 19.03 123 VAL A C 1
ATOM 6642 O O . VAL B 1 127 ? 22.451 -6.013 15.164 1.00 20.08 123 VAL A O 1
ATOM 6655 N N . ALA B 1 128 ? 23.636 -7.731 14.349 1.00 18.81 124 ALA A N 1
ATOM 6656 C CA . ALA B 1 128 ? 22.501 -8.383 13.731 1.00 16.73 124 ALA A CA 1
ATOM 6657 C C . ALA B 1 128 ? 22.679 -9.846 14.024 1.00 13.52 124 ALA A C 1
ATOM 6658 O O . ALA B 1 128 ? 23.787 -10.318 14.017 1.00 15.62 124 ALA A O 1
ATOM 6665 N N . GLY B 1 129 ? 21.596 -10.536 14.351 1.00 15.34 125 GLY A N 1
ATOM 6666 C CA . GLY B 1 129 ? 21.633 -11.959 14.590 1.00 14.07 125 GLY A CA 1
ATOM 6667 C C . GLY B 1 129 ? 20.675 -12.631 13.651 1.00 17.97 125 GLY A C 1
ATOM 6668 O O . GLY B 1 129 ? 19.511 -12.283 13.616 1.00 20.57 125 GLY A O 1
ATOM 6672 N N . LEU B 1 130 ? 21.186 -13.577 12.877 1.00 18.16 126 LEU A N 1
ATOM 6673 C CA . LEU B 1 130 ? 20.389 -14.354 11.960 1.00 4.30 126 LEU A CA 1
ATOM 6674 C C . LEU B 1 130 ? 20.045 -15.698 12.579 1.00 4.30 126 LEU A C 1
ATOM 6675 O O . LEU B 1 130 ? 20.886 -16.345 13.176 1.00 12.82 126 LEU A O 1
ATOM 6691 N N . SER B 1 131 ? 18.780 -16.086 12.464 1.00 21.08 127 SER A N 1
ATOM 6692 C CA . SER B 1 131 ? 18.282 -17.401 12.883 1.00 24.98 127 SER A CA 1
ATOM 6693 C C . SER B 1 131 ? 18.162 -17.557 14.403 1.00 19.76 127 SER A C 1
ATOM 6694 O O . SER B 1 131 ? 17.115 -17.958 14.898 1.00 20.11 127 SER A O 1
ATOM 6702 N N . VAL B 1 132 ? 19.229 -17.257 15.137 1.00 18.93 128 VAL A N 1
ATOM 6703 C CA . VAL B 1 132 ? 19.191 -17.379 16.593 1.00 19.64 128 VAL A CA 1
ATOM 6704 C C . VAL B 1 132 ? 19.050 -16.001 17.284 1.00 23.23 128 VAL A C 1
ATOM 6705 O O . VAL B 1 132 ? 19.901 -15.140 17.122 1.00 30.32 128 VAL A O 1
ATOM 6718 N N . PRO B 1 133 ? 17.967 -15.797 18.065 1.00 20.44 129 PRO A N 1
ATOM 6719 C CA . PRO B 1 133 ? 17.683 -14.510 18.682 1.00 14.98 129 PRO A CA 1
ATOM 6720 C C . PRO B 1 133 ? 18.385 -14.304 20.009 1.00 25.78 129 PRO A C 1
ATOM 6721 O O . PRO B 1 133 ? 18.871 -15.280 20.586 1.00 22.94 129 PRO A O 1
ATOM 6732 N N . PRO B 1 134 ? 18.425 -13.048 20.497 1.00 23.05 130 PRO A N 1
ATOM 6733 C CA . PRO B 1 134 ? 18.817 -12.802 21.880 1.00 19.60 130 PRO A CA 1
ATOM 6734 C C . PRO B 1 134 ? 17.805 -13.364 22.830 1.00 15.96 130 PRO A C 1
ATOM 6735 O O . PRO B 1 134 ? 16.611 -13.199 22.654 1.00 20.98 130 PRO A O 1
ATOM 6746 N N . VAL B 1 135 ? 18.305 -13.994 23.870 1.00 23.45 131 VAL A N 1
ATOM 6747 C CA . VAL B 1 135 ? 17.461 -14.691 24.799 1.00 16.72 131 VAL A CA 1
ATOM 6748 C C . VAL B 1 135 ? 18.056 -14.454 26.179 1.00 15.42 131 VAL A C 1
ATOM 6749 O O . VAL B 1 135 ? 19.247 -14.597 26.365 1.00 20.62 131 VAL A O 1
ATOM 6762 N N . PRO B 1 136 ? 17.231 -14.027 27.142 1.00 21.72 132 PRO A N 1
ATOM 6763 C CA . PRO B 1 136 ? 17.724 -13.825 28.499 1.00 18.49 132 PRO A CA 1
ATOM 6764 C C . PRO B 1 136 ? 18.488 -15.029 28.993 1.00 21.23 132 PRO A C 1
ATOM 6765 O O . PRO B 1 136 ? 18.229 -16.120 28.491 1.00 27.48 132 PRO A O 1
ATOM 6776 N N . ARG B 1 137 ? 19.426 -14.831 29.923 1.00 23.33 133 ARG A N 1
ATOM 6777 C CA . ARG B 1 137 ? 20.164 -15.934 30.526 1.00 21.60 133 ARG A CA 1
ATOM 6778 C C . ARG B 1 137 ? 19.213 -16.815 31.309 1.00 20.47 133 ARG A C 1
ATOM 6779 O O . ARG B 1 137 ? 18.326 -16.333 32.006 1.00 27.03 133 ARG A O 1
ATOM 6800 N N . SER B 1 138 ? 19.381 -18.118 31.173 1.00 16.78 134 SER A N 1
ATOM 6801 C CA . SER B 1 138 ? 18.486 -19.031 31.850 1.00 26.26 134 SER A CA 1
ATOM 6802 C C . SER B 1 138 ? 18.854 -19.012 33.298 1.00 18.04 134 SER A C 1
ATOM 6803 O O . SER B 1 138 ? 19.938 -18.596 33.649 1.00 30.70 134 SER A O 1
ATOM 6811 N N . LEU B 1 139 ? 17.940 -19.456 34.140 1.00 19.38 135 LEU A N 1
ATOM 6812 C CA . LEU B 1 139 ? 18.235 -19.651 35.541 1.00 19.64 135 LEU A CA 1
ATOM 6813 C C . LEU B 1 139 ? 19.066 -20.903 35.760 1.00 20.49 135 LEU A C 1
ATOM 6814 O O . LEU B 1 139 ? 19.933 -20.941 36.625 1.00 28.38 135 LEU A O 1
ATOM 6830 N N . THR B 1 140 ? 18.764 -21.927 34.976 1.00 17.33 136 THR A N 1
ATOM 6831 C CA . THR B 1 140 ? 19.347 -23.248 35.117 1.00 20.52 136 THR A CA 1
ATOM 6832 C C . THR B 1 140 ? 20.354 -23.405 33.992 1.00 21.77 136 THR A C 1
ATOM 6833 O O . THR B 1 140 ? 20.219 -22.759 32.961 1.00 30.50 136 THR A O 1
ATOM 6844 N N . ARG B 1 141 ? 21.395 -24.206 34.185 1.00 19.42 137 ARG A N 1
ATOM 6845 C CA . ARG B 1 141 ? 22.344 -24.391 33.108 1.00 16.54 137 ARG A CA 1
ATOM 6846 C C . ARG B 1 141 ? 21.601 -25.081 31.959 1.00 15.89 137 ARG A C 1
ATOM 6847 O O . ARG B 1 141 ? 20.770 -25.939 32.204 1.00 14.79 137 ARG A O 1
ATOM 6868 N N . PRO B 1 142 ? 21.876 -24.681 30.709 1.00 17.42 138 PRO A N 1
ATOM 6869 C CA . PRO B 1 142 ? 21.285 -25.215 29.482 1.00 17.53 138 PRO A CA 1
ATOM 6870 C C . PRO B 1 142 ? 21.059 -26.718 29.443 1.00 15.88 138 PRO A C 1
ATOM 6871 O O . PRO B 1 142 ? 19.979 -27.170 29.098 1.00 15.29 138 PRO A O 1
ATOM 6882 N N . THR B 1 143 ? 22.090 -27.474 29.773 1.00 21.22 139 THR A N 1
ATOM 6883 C CA . THR B 1 143 ? 22.062 -28.934 29.671 1.00 25.39 139 THR A CA 1
ATOM 6884 C C . THR B 1 143 ? 20.934 -29.472 30.549 1.00 26.55 139 THR A C 1
ATOM 6885 O O . THR B 1 143 ? 20.374 -30.551 30.320 1.00 33.74 139 THR A O 1
ATOM 6896 N N . GLU B 1 144 ? 20.537 -28.631 31.490 1.00 24.60 140 GLU A N 1
ATOM 6897 C CA . GLU B 1 144 ? 19.499 -29.010 32.437 1.00 28.27 140 GLU A CA 1
ATOM 6898 C C . GLU B 1 144 ? 18.166 -28.406 32.017 1.00 21.48 140 GLU A C 1
ATOM 6899 O O . GLU B 1 144 ? 17.125 -29.013 32.184 1.00 20.37 140 GLU A O 1
ATOM 6911 N N . ALA B 1 145 ? 18.206 -27.233 31.405 1.00 26.42 141 ALA A N 1
ATOM 6912 C CA . ALA B 1 145 ? 17.015 -26.665 30.795 1.00 20.32 141 ALA A CA 1
ATOM 6913 C C . ALA B 1 145 ? 16.518 -27.610 29.710 1.00 20.77 141 ALA A C 1
ATOM 6914 O O . ALA B 1 145 ? 15.317 -27.824 29.537 1.00 24.19 141 ALA A O 1
ATOM 6921 N N . PHE B 1 146 ? 17.461 -28.190 28.980 1.00 24.08 142 PHE A N 1
ATOM 6922 C CA . PHE B 1 146 ? 17.132 -29.012 27.821 1.00 20.76 142 PHE A CA 1
ATOM 6923 C C . PHE B 1 146 ? 16.639 -30.416 28.216 1.00 14.48 142 PHE A C 1
ATOM 6924 O O . PHE B 1 146 ? 15.720 -30.952 27.611 1.00 18.36 142 PHE A O 1
ATOM 6941 N N . ARG B 1 147 ? 17.210 -30.991 29.254 1.00 16.15 143 ARG A N 1
ATOM 6942 C CA . ARG B 1 147 ? 16.722 -32.273 29.732 1.00 18.35 143 ARG A CA 1
ATOM 6943 C C . ARG B 1 147 ? 15.350 -32.099 30.322 1.00 14.12 143 ARG A C 1
ATOM 6944 O O . ARG B 1 147 ? 14.571 -33.018 30.379 1.00 14.54 143 ARG A O 1
ATOM 6965 N N . ALA B 1 148 ? 15.072 -30.897 30.793 1.00 28.27 144 ALA A N 1
ATOM 6966 C CA . ALA B 1 148 ? 13.775 -30.582 31.384 1.00 20.59 144 ALA A CA 1
ATOM 6967 C C . ALA B 1 148 ? 12.742 -30.443 30.292 1.00 15.57 144 ALA A C 1
ATOM 6968 O O . ALA B 1 148 ? 11.634 -30.911 30.389 1.00 11.32 144 ALA A O 1
ATOM 6975 N N . LEU B 1 149 ? 13.147 -29.800 29.223 1.00 18.51 145 LEU A N 1
ATOM 6976 C CA . LEU B 1 149 ? 12.293 -29.700 28.080 1.00 14.75 145 LEU A CA 1
ATOM 6977 C C . LEU B 1 149 ? 11.981 -31.054 27.425 1.00 11.96 145 LEU A C 1
ATOM 6978 O O . LEU B 1 149 ? 10.824 -31.314 27.125 1.00 13.83 145 LEU A O 1
ATOM 6994 N N . VAL B 1 150 ? 12.979 -31.907 27.193 1.00 16.95 146 VAL A N 1
ATOM 6995 C CA . VAL B 1 150 ? 12.723 -33.162 26.462 1.00 13.48 146 VAL A CA 1
ATOM 6996 C C . VAL B 1 150 ? 12.872 -34.441 27.266 1.00 10.08 146 VAL A C 1
ATOM 6997 O O . VAL B 1 150 ? 12.579 -35.502 26.754 1.00 19.43 146 VAL A O 1
ATOM 7010 N N . GLY B 1 151 ? 13.302 -34.364 28.515 1.00 7.04 147 GLY A N 1
ATOM 7011 C CA . GLY B 1 151 ? 13.603 -35.568 29.263 1.00 11.75 147 GLY A CA 1
ATOM 7012 C C . GLY B 1 151 ? 14.924 -36.178 28.835 1.00 18.72 147 GLY A C 1
ATOM 7013 O O . GLY B 1 151 ? 15.710 -35.553 28.138 1.00 16.61 147 GLY A O 1
ATOM 7017 N N . GLU B 1 152 ? 15.164 -37.420 29.241 1.00 30.13 148 GLU A N 1
ATOM 7018 C CA . GLU B 1 152 ? 16.434 -38.103 28.951 1.00 30.32 148 GLU A CA 1
ATOM 7019 C C . GLU B 1 152 ? 16.282 -39.445 28.219 1.00 28.16 148 GLU A C 1
ATOM 7020 O O . GLU B 1 152 ? 17.231 -40.224 28.162 1.00 32.34 148 GLU A O 1
ATOM 7032 N N . ASP B 1 153 ? 15.096 -39.705 27.668 1.00 24.05 149 ASP A N 1
ATOM 7033 C CA . ASP B 1 153 ? 14.859 -40.873 26.816 1.00 23.46 149 ASP A CA 1
ATOM 7034 C C . ASP B 1 153 ? 14.598 -40.420 25.369 1.00 19.54 149 ASP A C 1
ATOM 7035 O O . ASP B 1 153 ? 15.130 -40.992 24.431 1.00 20.71 149 ASP A O 1
ATOM 7044 N N . ASN B 1 154 ? 13.812 -39.364 25.191 1.00 23.35 150 ASN A N 1
ATOM 7045 C CA . ASN B 1 154 ? 13.724 -38.710 23.894 1.00 11.15 150 ASN A CA 1
ATOM 7046 C C . ASN B 1 154 ? 15.081 -38.277 23.381 1.00 9.13 150 ASN A C 1
ATOM 7047 O O . ASN B 1 154 ? 15.946 -37.899 24.145 1.00 17.65 150 ASN A O 1
ATOM 7058 N N . PHE B 1 155 ? 15.224 -38.265 22.062 1.00 21.20 151 PHE A N 1
ATOM 7059 C CA . PHE B 1 155 ? 16.431 -37.767 21.412 1.00 17.67 151 PHE A CA 1
ATOM 7060 C C . PHE B 1 155 ? 16.364 -36.287 21.190 1.00 10.92 151 PHE A C 1
ATOM 7061 O O . PHE B 1 155 ? 15.369 -35.770 20.734 1.00 12.73 151 PHE A O 1
ATOM 7078 N N . PHE B 1 156 ? 17.450 -35.610 21.515 1.00 12.75 152 PHE A N 1
ATOM 7079 C CA . PHE B 1 156 ? 17.585 -34.190 21.239 1.00 12.75 152 PHE A CA 1
ATOM 7080 C C . PHE B 1 156 ? 19.016 -33.875 20.861 1.00 8.25 152 PHE A C 1
ATOM 7081 O O . PHE B 1 156 ? 19.934 -34.186 21.582 1.00 21.25 152 PHE A O 1
ATOM 7098 N N . TYR B 1 157 ? 19.200 -33.236 19.724 1.00 15.33 153 TYR A N 1
ATOM 7099 C CA . TYR B 1 157 ? 20.512 -33.156 19.118 1.00 9.98 153 TYR A CA 1
ATOM 7100 C C . TYR B 1 157 ? 21.545 -32.450 19.965 1.00 13.97 153 TYR A C 1
ATOM 7101 O O . TYR B 1 157 ? 22.686 -32.864 19.974 1.00 16.49 153 TYR A O 1
ATOM 7119 N N . ILE B 1 158 ? 21.170 -31.401 20.685 1.00 18.68 154 ILE A N 1
ATOM 7120 C CA . ILE B 1 158 ? 22.156 -30.651 21.467 1.00 20.49 154 ILE A CA 1
ATOM 7121 C C . ILE B 1 158 ? 22.670 -31.520 22.624 1.00 25.20 154 ILE A C 1
ATOM 7122 O O . ILE B 1 158 ? 23.826 -31.412 23.028 1.00 25.32 154 ILE A O 1
ATOM 7138 N N . LEU B 1 159 ? 21.822 -32.385 23.163 1.00 19.79 155 LEU A N 1
ATOM 7139 C CA . LEU B 1 159 ? 22.264 -33.300 24.209 1.00 12.84 155 LEU A CA 1
ATOM 7140 C C . LEU B 1 159 ? 23.116 -34.447 23.634 1.00 15.66 155 LEU A C 1
ATOM 7141 O O . LEU B 1 159 ? 24.114 -34.838 24.216 1.00 24.30 155 LEU A O 1
ATOM 7157 N N . TYR B 1 160 ? 22.730 -34.973 22.481 1.00 18.76 156 TYR A N 1
ATOM 7158 C CA . TYR B 1 160 ? 23.517 -35.976 21.766 1.00 16.33 156 TYR A CA 1
ATOM 7159 C C . TYR B 1 160 ? 24.952 -35.548 21.381 1.00 14.07 156 TYR A C 1
ATOM 7160 O O . TYR B 1 160 ? 25.879 -36.368 21.345 1.00 14.86 156 TYR A O 1
ATOM 7178 N N . PHE B 1 161 ? 25.113 -34.255 21.119 1.00 10.78 157 PHE A N 1
ATOM 7179 C CA . PHE B 1 161 ? 26.386 -33.646 20.761 1.00 11.28 157 PHE A CA 1
ATOM 7180 C C . PHE B 1 161 ? 27.351 -33.487 21.933 1.00 19.05 157 PHE A C 1
ATOM 7181 O O . PHE B 1 161 ? 28.503 -33.113 21.742 1.00 20.70 157 PHE A O 1
ATOM 7198 N N . GLN B 1 162 ? 26.874 -33.727 23.148 1.00 19.48 158 GLN A N 1
ATOM 7199 C CA . GLN B 1 162 ? 27.641 -33.389 24.330 1.00 15.63 158 GLN A CA 1
ATOM 7200 C C . GLN B 1 162 ? 28.848 -34.303 24.490 1.00 12.44 158 GLN A C 1
ATOM 7201 O O . GLN B 1 162 ? 29.953 -33.822 24.472 1.00 16.52 158 GLN A O 1
ATOM 7215 N N . GLU B 1 163 ? 28.647 -35.607 24.652 1.00 14.98 159 GLU A N 1
ATOM 7216 C CA . GLU B 1 163 ? 29.758 -36.506 24.957 1.00 18.42 159 GLU A CA 1
ATOM 7217 C C . GLU B 1 163 ? 30.742 -36.504 23.807 1.00 25.46 159 GLU A C 1
ATOM 7218 O O . GLU B 1 163 ? 30.349 -36.825 22.692 1.00 36.60 159 GLU A O 1
ATOM 7230 N N . PRO B 1 164 ? 32.010 -36.105 24.051 1.00 22.97 160 PRO A N 1
ATOM 7231 C CA . PRO B 1 164 ? 33.035 -36.227 23.009 1.00 20.30 160 PRO A CA 1
ATOM 7232 C C . PRO B 1 164 ? 33.136 -37.589 22.334 1.00 20.22 160 PRO A C 1
ATOM 7233 O O . PRO B 1 164 ? 33.031 -38.623 22.981 1.00 25.48 160 PRO A O 1
ATOM 7244 N N . GLY B 1 165 ? 33.349 -37.559 21.024 1.00 26.35 161 GLY A N 1
ATOM 7245 C CA . GLY B 1 165 ? 33.477 -38.762 20.221 1.00 29.17 161 GLY A CA 1
ATOM 7246 C C . GLY B 1 165 ? 32.249 -39.294 19.499 1.00 22.51 161 GLY A C 1
ATOM 7247 O O . GLY B 1 165 ? 32.387 -39.812 18.398 1.00 23.42 161 GLY A O 1
ATOM 7251 N N . VAL B 1 166 ? 31.060 -39.201 20.077 1.00 17.41 162 VAL A N 1
ATOM 7252 C CA . VAL B 1 166 ? 29.957 -39.929 19.460 1.00 24.28 162 VAL A CA 1
ATOM 7253 C C . VAL B 1 166 ? 29.351 -39.223 18.255 1.00 15.61 162 VAL A C 1
ATOM 7254 O O . VAL B 1 166 ? 29.231 -39.830 17.186 1.00 16.42 162 VAL A O 1
ATOM 7267 N N . ALA B 1 167 ? 28.941 -37.971 18.406 1.00 16.57 163 ALA A N 1
ATOM 7268 C CA . ALA B 1 167 ? 28.380 -37.267 17.256 1.00 16.80 163 ALA A CA 1
ATOM 7269 C C . ALA B 1 167 ? 29.460 -37.009 16.234 1.00 22.94 163 ALA A C 1
ATOM 7270 O O . ALA B 1 167 ? 29.175 -36.910 15.051 1.00 25.83 163 ALA A O 1
ATOM 7277 N N . ASP B 1 168 ? 30.701 -36.893 16.692 1.00 19.71 164 ASP A N 1
ATOM 7278 C CA . ASP B 1 168 ? 31.845 -36.676 15.796 1.00 24.09 164 ASP A CA 1
ATOM 7279 C C . ASP B 1 168 ? 32.050 -37.832 14.830 1.00 19.48 164 ASP A C 1
ATOM 7280 O O . ASP B 1 168 ? 32.220 -37.639 13.646 1.00 18.77 164 ASP A O 1
ATOM 7289 N N . ALA B 1 169 ? 32.026 -39.040 15.364 1.00 14.88 165 ALA A N 1
ATOM 7290 C CA . ALA B 1 169 ? 32.120 -40.223 14.550 1.00 16.00 165 ALA A CA 1
ATOM 7291 C C . ALA B 1 169 ? 30.952 -40.324 13.571 1.00 14.84 165 ALA A C 1
ATOM 7292 O O . ALA B 1 169 ? 31.146 -40.692 12.412 1.00 22.96 165 ALA A O 1
ATOM 7299 N N . GLU B 1 170 ? 29.740 -40.012 14.016 1.00 19.57 166 GLU A N 1
ATOM 7300 C CA . GLU B 1 170 ? 28.596 -40.072 13.107 1.00 14.48 166 GLU A CA 1
ATOM 7301 C C . GLU B 1 170 ? 28.728 -39.087 11.987 1.00 13.66 166 GLU A C 1
ATOM 7302 O O . GLU B 1 170 ? 28.637 -39.428 10.818 1.00 21.77 166 GLU A O 1
ATOM 7314 N N . LEU B 1 171 ? 28.915 -37.841 12.348 1.00 13.03 167 LEU A N 1
ATOM 7315 C CA . LEU B 1 171 ? 28.973 -36.819 11.337 1.00 11.51 167 LEU A CA 1
ATOM 7316 C C . LEU B 1 171 ? 30.164 -37.017 10.419 1.00 12.82 167 LEU A C 1
ATOM 7317 O O . LEU B 1 171 ? 30.027 -36.868 9.213 1.00 17.86 167 LEU A O 1
ATOM 7333 N N . ASP B 1 172 ? 31.322 -37.390 10.971 1.00 23.59 168 ASP A N 1
ATOM 7334 C CA . ASP B 1 172 ? 32.516 -37.634 10.132 1.00 19.82 168 ASP A CA 1
ATOM 7335 C C . ASP B 1 172 ? 32.460 -38.905 9.314 1.00 11.44 168 ASP A C 1
ATOM 7336 O O . ASP B 1 172 ? 33.132 -38.988 8.315 1.00 12.88 168 ASP A O 1
ATOM 7345 N N . GLY B 1 173 ? 31.723 -39.913 9.766 1.00 15.22 169 GLY A N 1
ATOM 7346 C CA . GLY B 1 173 ? 31.560 -41.146 9.015 1.00 18.42 169 GLY A CA 1
ATOM 7347 C C . GLY B 1 173 ? 31.127 -41.028 7.549 1.00 21.17 169 GLY A C 1
ATOM 7348 O O . GLY B 1 173 ? 31.398 -41.909 6.727 1.00 19.89 169 GLY A O 1
ATOM 7352 N N . ASP B 1 174 ? 30.445 -39.939 7.222 1.00 26.00 170 ASP A N 1
ATOM 7353 C CA . ASP B 1 174 ? 29.930 -39.722 5.876 1.00 25.06 170 ASP A CA 1
ATOM 7354 C C . ASP B 1 174 ? 29.688 -38.239 5.710 1.00 20.12 170 ASP A C 1
ATOM 7355 O O . ASP B 1 174 ? 28.571 -37.763 5.861 1.00 22.47 170 ASP A O 1
ATOM 7364 N N . PRO B 1 175 ? 30.741 -37.494 5.399 1.00 12.88 171 PRO A N 1
ATOM 7365 C CA . PRO B 1 175 ? 30.562 -36.054 5.334 1.00 16.72 171 PRO A CA 1
ATOM 7366 C C . PRO B 1 175 ? 29.536 -35.661 4.269 1.00 25.04 171 PRO A C 1
ATOM 7367 O O . PRO B 1 175 ? 28.846 -34.669 4.479 1.00 27.16 171 PRO A O 1
ATOM 7378 N N . ALA B 1 176 ? 29.405 -36.438 3.194 1.00 27.49 172 ALA A N 1
ATOM 7379 C CA . ALA B 1 176 ? 28.417 -36.162 2.157 1.00 14.43 172 ALA A CA 1
ATOM 7380 C C . ALA B 1 176 ? 27.012 -36.256 2.707 1.00 19.55 172 ALA A C 1
ATOM 7381 O O . ALA B 1 176 ? 26.207 -35.378 2.475 1.00 25.43 172 ALA A O 1
ATOM 7388 N N . ARG B 1 177 ? 26.704 -37.342 3.409 1.00 28.52 173 ARG A N 1
ATOM 7389 C CA . ARG B 1 177 ? 25.356 -37.555 3.951 1.00 16.37 173 ARG A CA 1
ATOM 7390 C C . ARG B 1 177 ? 25.016 -36.411 4.875 1.00 16.35 173 ARG A C 1
ATOM 7391 O O . ARG B 1 177 ? 23.956 -35.798 4.776 1.00 29.89 173 ARG A O 1
ATOM 7412 N N . THR B 1 178 ? 25.952 -36.083 5.743 1.00 12.10 174 THR A N 1
ATOM 7413 C CA . THR B 1 178 ? 25.748 -35.029 6.706 1.00 8.19 174 THR A CA 1
ATOM 7414 C C . THR B 1 178 ? 25.333 -33.674 6.109 1.00 11.58 174 THR A C 1
ATOM 7415 O O . THR B 1 178 ? 24.315 -33.105 6.492 1.00 11.36 174 THR A O 1
ATOM 7426 N N . MET B 1 179 ? 26.140 -33.163 5.188 1.00 14.63 175 MET A N 1
ATOM 7427 C CA . MET B 1 179 ? 25.902 -31.868 4.546 1.00 22.21 175 MET A CA 1
ATOM 7428 C C . MET B 1 179 ? 24.623 -31.847 3.659 1.00 12.45 175 MET A C 1
ATOM 7429 O O . MET B 1 179 ? 23.858 -30.862 3.659 1.00 17.92 175 MET A O 1
ATOM 7443 N N . ARG B 1 180 ? 24.384 -32.928 2.921 1.00 21.75 176 ARG A N 1
ATOM 7444 C CA . ARG B 1 180 ? 23.148 -33.075 2.152 1.00 21.00 176 ARG A CA 1
ATOM 7445 C C . ARG B 1 180 ? 21.917 -33.011 3.023 1.00 19.43 176 ARG A C 1
ATOM 7446 O O . ARG B 1 180 ? 20.977 -32.257 2.741 1.00 19.50 176 ARG A O 1
ATOM 7467 N N . ARG B 1 181 ? 21.898 -33.835 4.061 1.00 21.58 177 ARG A N 1
ATOM 7468 C CA . ARG B 1 181 ? 20.757 -33.866 4.961 1.00 9.28 177 ARG A CA 1
ATOM 7469 C C . ARG B 1 181 ? 20.695 -32.628 5.840 1.00 9.40 177 ARG A C 1
ATOM 7470 O O . ARG B 1 181 ? 19.628 -32.249 6.282 1.00 21.35 177 ARG A O 1
ATOM 7491 N N . MET B 1 182 ? 21.824 -31.989 6.112 1.00 18.45 178 MET A N 1
ATOM 7492 C CA . MET B 1 182 ? 21.786 -30.699 6.809 1.00 17.61 178 MET A CA 1
ATOM 7493 C C . MET B 1 182 ? 21.034 -29.683 6.009 1.00 21.21 178 MET A C 1
ATOM 7494 O O . MET B 1 182 ? 20.046 -29.120 6.447 1.00 13.54 178 MET A O 1
ATOM 7508 N N . PHE B 1 183 ? 21.539 -29.428 4.814 1.00 29.45 179 PHE A N 1
ATOM 7509 C CA . PHE B 1 183 ? 20.974 -28.383 4.008 1.00 19.05 179 PHE A CA 1
ATOM 7510 C C . PHE B 1 183 ? 19.584 -28.709 3.467 1.00 16.33 179 PHE A C 1
ATOM 7511 O O . PHE B 1 183 ? 18.763 -27.814 3.223 1.00 19.59 179 PHE A O 1
ATOM 7528 N N . GLY B 1 184 ? 19.319 -29.987 3.254 1.00 16.23 180 GLY A N 1
ATOM 7529 C CA . GLY B 1 184 ? 18.045 -30.380 2.702 1.00 11.22 180 GLY A CA 1
ATOM 7530 C C . GLY B 1 184 ? 17.085 -30.920 3.706 1.00 11.05 180 GLY A C 1
ATOM 7531 O O . GLY B 1 184 ? 15.892 -30.876 3.486 1.00 21.09 180 GLY A O 1
ATOM 7535 N N . GLY B 1 185 ? 17.594 -31.377 4.828 1.00 22.96 181 GLY A N 1
ATOM 7536 C CA . GLY B 1 185 ? 16.805 -32.202 5.708 1.00 29.79 181 GLY A CA 1
ATOM 7537 C C . GLY B 1 185 ? 16.372 -31.468 6.943 1.00 26.62 181 GLY A C 1
ATOM 7538 O O . GLY B 1 185 ? 15.635 -32.045 7.739 1.00 34.56 181 GLY A O 1
ATOM 7542 N N . LEU B 1 186 ? 16.776 -30.207 7.119 1.00 29.03 182 LEU A N 1
ATOM 7543 C CA . LEU B 1 186 ? 16.164 -29.423 8.207 1.00 32.26 182 LEU A CA 1
ATOM 7544 C C . LEU B 1 186 ? 14.787 -28.947 7.821 1.00 28.61 182 LEU A C 1
ATOM 7545 O O . LEU B 1 186 ? 14.604 -28.389 6.765 1.00 37.72 182 LEU A O 1
ATOM 7561 N N . THR B 1 187 ? 13.824 -29.145 8.699 1.00 14.72 183 THR A N 1
ATOM 7562 C CA . THR B 1 187 ? 12.456 -28.785 8.444 1.00 23.20 183 THR A CA 1
ATOM 7563 C C . THR B 1 187 ? 11.836 -28.782 9.797 1.00 25.84 183 THR A C 1
ATOM 7564 O O . THR B 1 187 ? 12.338 -29.465 10.676 1.00 15.88 183 THR A O 1
ATOM 7575 N N . SER B 1 188 ? 10.825 -27.946 9.999 1.00 35.18 184 SER A N 1
ATOM 7576 C CA . SER B 1 188 ? 10.087 -27.992 11.237 1.00 29.16 184 SER A CA 1
ATOM 7577 C C . SER B 1 188 ? 8.765 -28.732 11.007 1.00 30.94 184 SER A C 1
ATOM 7578 O O . SER B 1 188 ? 7.810 -28.528 11.732 1.00 32.19 184 SER A O 1
ATOM 7586 N N . ASP B 1 189 ? 8.746 -29.605 10.003 1.00 20.97 185 ASP A N 1
ATOM 7587 C CA . ASP B 1 189 ? 7.608 -30.471 9.722 1.00 27.13 185 ASP A CA 1
ATOM 7588 C C . ASP B 1 189 ? 7.312 -31.358 10.931 1.00 21.72 185 ASP A C 1
ATOM 7589 O O . ASP B 1 189 ? 8.230 -31.900 11.522 1.00 29.78 185 ASP A O 1
ATOM 7598 N N . PRO B 1 190 ? 6.037 -31.464 11.341 1.00 28.28 186 PRO A N 1
ATOM 7599 C CA . PRO B 1 190 ? 5.790 -32.224 12.569 1.00 24.31 186 PRO A CA 1
ATOM 7600 C C . PRO B 1 190 ? 5.902 -33.739 12.499 1.00 11.80 186 PRO A C 1
ATOM 7601 O O . PRO B 1 190 ? 6.077 -34.333 13.546 1.00 16.57 186 PRO A O 1
ATOM 7612 N N . ASP B 1 191 ? 5.821 -34.344 11.333 1.00 10.78 187 ASP A N 1
ATOM 7613 C CA . ASP B 1 191 ? 6.034 -35.778 11.237 1.00 15.73 187 ASP A CA 1
ATOM 7614 C C . ASP B 1 191 ? 7.502 -36.055 11.400 1.00 22.77 187 ASP A C 1
ATOM 7615 O O . ASP B 1 191 ? 7.912 -37.002 12.072 1.00 22.58 187 ASP A O 1
ATOM 7624 N N . ALA B 1 192 ? 8.291 -35.195 10.777 1.00 23.22 188 ALA A N 1
ATOM 7625 C CA . ALA B 1 192 ? 9.725 -35.253 10.902 1.00 19.45 188 ALA A CA 1
ATOM 7626 C C . ALA B 1 192 ? 10.105 -35.074 12.353 1.00 25.99 188 ALA A C 1
ATOM 7627 O O . ALA B 1 192 ? 10.810 -35.895 12.934 1.00 32.16 188 ALA A O 1
ATOM 7634 N N . ALA B 1 193 ? 9.608 -33.996 12.940 1.00 27.87 189 ALA A N 1
ATOM 7635 C CA . ALA B 1 193 ? 9.985 -33.603 14.286 1.00 30.57 189 ALA A CA 1
ATOM 7636 C C . ALA B 1 193 ? 9.768 -34.761 15.230 1.00 23.69 189 ALA A C 1
ATOM 7637 O O . ALA B 1 193 ? 10.576 -35.039 16.118 1.00 30.61 189 ALA A O 1
ATOM 7644 N N . HIS B 1 194 ? 8.671 -35.463 15.002 1.00 25.34 190 HIS A N 1
ATOM 7645 C CA . HIS B 1 194 ? 8.288 -36.599 15.831 1.00 28.14 190 HIS A CA 1
ATOM 7646 C C . HIS B 1 194 ? 9.322 -37.707 15.745 1.00 16.28 190 HIS A C 1
ATOM 7647 O O . HIS B 1 194 ? 9.690 -38.283 16.751 1.00 16.70 190 HIS A O 1
ATOM 7660 N N . ARG B 1 195 ? 9.775 -38.003 14.536 1.00 13.68 191 ARG A N 1
ATOM 7661 C CA . ARG B 1 195 ? 10.746 -39.064 14.320 1.00 16.13 191 ARG A CA 1
ATOM 7662 C C . ARG B 1 195 ? 12.150 -38.663 14.777 1.00 21.11 191 ARG A C 1
ATOM 7663 O O . ARG B 1 195 ? 12.936 -39.510 15.188 1.00 16.12 191 ARG A O 1
ATOM 7684 N N . MET B 1 196 ? 12.454 -37.367 14.711 1.00 31.64 192 MET A N 1
ATOM 7685 C CA . MET B 1 196 ? 13.677 -36.825 15.316 1.00 20.41 192 MET A CA 1
ATOM 7686 C C . MET B 1 196 ? 13.687 -36.972 16.829 1.00 9.51 192 MET A C 1
ATOM 7687 O O . MET B 1 196 ? 14.698 -37.324 17.384 1.00 17.14 192 MET A O 1
ATOM 7701 N N . LEU B 1 197 ? 12.572 -36.710 17.493 1.00 5.58 193 LEU A N 1
ATOM 7702 C CA . LEU B 1 197 ? 12.489 -36.944 18.912 1.00 2.33 193 LEU A CA 1
ATOM 7703 C C . LEU B 1 197 ? 12.396 -38.392 19.333 1.00 15.69 193 LEU A C 1
ATOM 7704 O O . LEU B 1 197 ? 12.524 -38.683 20.495 1.00 17.98 193 LEU A O 1
ATOM 7720 N N . GLN B 1 198 ? 12.158 -39.321 18.433 1.00 28.50 194 GLN A N 1
ATOM 7721 C CA . GLN B 1 198 ? 11.929 -40.692 18.892 1.00 36.29 194 GLN A CA 1
ATOM 7722 C C . GLN B 1 198 ? 13.113 -41.272 19.652 1.00 28.93 194 GLN A C 1
ATOM 7723 O O . GLN B 1 198 ? 14.260 -41.124 19.230 1.00 22.74 194 GLN A O 1
ATOM 7737 N N . PRO B 1 199 ? 12.832 -41.934 20.783 1.00 17.41 195 PRO A N 1
ATOM 7738 C CA . PRO B 1 199 ? 13.850 -42.741 21.457 1.00 16.05 195 PRO A CA 1
ATOM 7739 C C . PRO B 1 199 ? 14.414 -43.881 20.612 1.00 20.67 195 PRO A C 1
ATOM 7740 O O . PRO B 1 199 ? 13.681 -44.588 19.920 1.00 27.25 195 PRO A O 1
ATOM 7751 N N . GLY B 1 200 ? 15.736 -44.016 20.678 1.00 25.33 196 GLY A N 1
ATOM 7752 C CA . GLY B 1 200 ? 16.466 -45.120 20.091 1.00 22.37 196 GLY A CA 1
ATOM 7753 C C . GLY B 1 200 ? 17.918 -44.738 19.846 1.00 17.66 196 GLY A C 1
ATOM 7754 O O . GLY B 1 200 ? 18.287 -43.582 20.007 1.00 20.54 196 GLY A O 1
ATOM 7758 N N . PRO B 1 201 ? 18.739 -45.716 19.440 1.00 27.53 197 PRO A N 1
ATOM 7759 C CA . PRO B 1 201 ? 20.153 -45.638 19.046 1.00 20.51 197 PRO A CA 1
ATOM 7760 C C . PRO B 1 201 ? 20.493 -44.670 17.926 1.00 16.84 197 PRO A C 1
ATOM 7761 O O . PRO B 1 201 ? 21.601 -44.147 17.933 1.00 28.52 197 PRO A O 1
ATOM 7772 N N . ALA B 1 202 ? 19.581 -44.433 16.991 1.00 15.35 198 ALA A N 1
ATOM 7773 C CA . ALA B 1 202 ? 19.916 -43.657 15.807 1.00 18.51 198 ALA A CA 1
ATOM 7774 C C . ALA B 1 202 ? 20.447 -42.287 16.165 1.00 18.52 198 ALA A C 1
ATOM 7775 O O . ALA B 1 202 ? 20.075 -41.709 17.179 1.00 20.72 198 ALA A O 1
ATOM 7782 N N . GLY B 1 203 ? 21.342 -41.796 15.318 1.00 19.12 199 GLY A N 1
ATOM 7783 C CA . GLY B 1 203 ? 21.936 -40.485 15.481 1.00 11.56 199 GLY A CA 1
ATOM 7784 C C . GLY B 1 203 ? 21.144 -39.347 14.913 1.00 9.40 199 GLY A C 1
ATOM 7785 O O . GLY B 1 203 ? 19.977 -39.455 14.616 1.00 19.70 199 GLY A O 1
ATOM 7789 N N . PHE B 1 204 ? 21.828 -38.244 14.738 1.00 11.52 200 PHE A N 1
ATOM 7790 C CA . PHE B 1 204 ? 21.219 -37.026 14.284 1.00 11.57 200 PHE A CA 1
ATOM 7791 C C . PHE B 1 204 ? 20.955 -37.058 12.797 1.00 20.33 200 PHE A C 1
ATOM 7792 O O . PHE B 1 204 ? 19.823 -36.952 12.347 1.00 13.38 200 PHE A O 1
ATOM 7809 N N . ILE B 1 205 ? 22.032 -37.201 12.036 1.00 26.70 201 ILE A N 1
ATOM 7810 C CA . ILE B 1 205 ? 21.966 -37.344 10.580 1.00 24.98 201 ILE A CA 1
ATOM 7811 C C . ILE B 1 205 ? 21.050 -38.511 10.215 1.00 23.31 201 ILE A C 1
ATOM 7812 O O . ILE B 1 205 ? 20.325 -38.485 9.230 1.00 23.57 201 ILE A O 1
ATOM 7828 N N . ASP B 1 206 ? 21.108 -39.552 11.027 1.00 16.64 202 ASP A N 1
ATOM 7829 C CA . ASP B 1 206 ? 20.290 -40.708 10.815 1.00 10.96 202 ASP A CA 1
ATOM 7830 C C . ASP B 1 206 ? 18.863 -40.257 10.787 1.00 15.99 202 ASP A C 1
ATOM 7831 O O . ASP B 1 206 ? 18.100 -40.619 9.908 1.00 25.26 202 ASP A O 1
ATOM 7840 N N . ARG B 1 207 ? 18.520 -39.426 11.754 1.00 20.22 203 ARG A N 1
ATOM 7841 C CA . ARG B 1 207 ? 17.148 -38.992 11.944 1.00 13.27 203 ARG A CA 1
ATOM 7842 C C . ARG B 1 207 ? 16.699 -37.943 10.950 1.00 26.27 203 ARG A C 1
ATOM 7843 O O . ARG B 1 207 ? 15.536 -37.549 10.944 1.00 46.05 203 ARG A O 1
ATOM 7864 N N . LEU B 1 208 ? 17.611 -37.484 10.112 1.00 20.54 204 LEU A N 1
ATOM 7865 C CA . LEU B 1 208 ? 17.269 -36.438 9.191 1.00 13.48 204 LEU A CA 1
ATOM 7866 C C . LEU B 1 208 ? 16.777 -36.993 7.855 1.00 22.04 204 LEU A C 1
ATOM 7867 O O . LEU B 1 208 ? 17.325 -37.967 7.346 1.00 33.96 204 LEU A O 1
ATOM 7883 N N . PRO B 1 209 ? 15.728 -36.388 7.276 1.00 18.15 205 PRO A N 1
ATOM 7884 C CA . PRO B 1 209 ? 15.329 -36.894 5.959 1.00 18.36 205 PRO A CA 1
ATOM 7885 C C . PRO B 1 209 ? 16.385 -36.545 4.929 1.00 26.89 205 PRO A C 1
ATOM 7886 O O . PRO B 1 209 ? 17.016 -35.505 5.050 1.00 23.21 205 PRO A O 1
ATOM 7897 N N . GLU B 1 210 ? 16.593 -37.417 3.954 1.00 36.18 206 GLU A N 1
ATOM 7898 C CA . GLU B 1 210 ? 17.593 -37.194 2.924 1.00 36.21 206 GLU A CA 1
ATOM 7899 C C . GLU B 1 210 ? 16.905 -36.641 1.674 1.00 35.19 206 GLU A C 1
ATOM 7900 O O . GLU B 1 210 ? 15.892 -37.171 1.225 1.00 27.42 206 GLU A O 1
ATOM 7912 N N . PRO B 1 211 ? 17.445 -35.555 1.111 1.00 46.03 207 PRO A N 1
ATOM 7913 C CA . PRO B 1 211 ? 16.695 -34.894 0.045 1.00 47.43 207 PRO A CA 1
ATOM 7914 C C . PRO B 1 211 ? 16.714 -35.666 -1.271 1.00 42.86 207 PRO A C 1
ATOM 7915 O O . PRO B 1 211 ? 17.734 -36.210 -1.712 1.00 47.20 207 PRO A O 1
ATOM 7926 N N . GLU B 1 212 ? 15.550 -35.721 -1.900 1.00 33.32 208 GLU A N 1
ATOM 7927 C CA . GLU B 1 2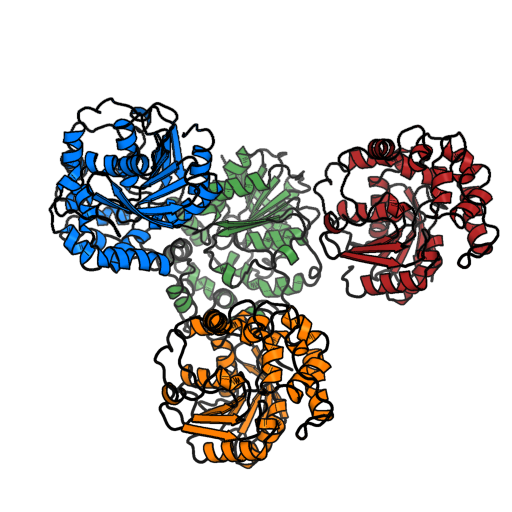12 ? 15.427 -36.365 -3.191 1.00 38.23 208 GLU A CA 1
ATOM 7928 C C . GLU B 1 212 ? 16.177 -35.592 -4.257 1.00 39.76 208 GLU A C 1
ATOM 7929 O O . GLU B 1 212 ? 16.923 -36.167 -5.062 1.00 41.43 208 GLU A O 1
ATOM 7941 N N . ALA B 1 213 ? 15.978 -34.279 -4.239 1.00 33.15 209 ALA A N 1
ATOM 7942 C CA . ALA B 1 213 ? 16.689 -33.398 -5.115 1.00 22.30 209 ALA A CA 1
ATOM 7943 C C . ALA B 1 213 ? 17.315 -32.282 -4.297 1.00 23.16 209 ALA A C 1
ATOM 7944 O O . ALA B 1 213 ? 16.876 -31.991 -3.160 1.00 25.56 209 ALA A O 1
ATOM 7951 N N . LEU B 1 214 ? 18.332 -31.652 -4.881 1.00 21.44 210 LEU A N 1
ATOM 7952 C CA . LEU B 1 214 ? 18.938 -30.483 -4.261 1.00 20.37 210 LEU A CA 1
ATOM 7953 C C . LEU B 1 214 ? 17.970 -29.375 -3.971 1.00 22.01 210 LEU A C 1
ATOM 7954 O O . LEU B 1 214 ? 17.032 -29.141 -4.766 1.00 16.53 210 LEU A O 1
ATOM 7970 N N . PRO B 1 215 ? 18.185 -28.661 -2.838 1.00 28.69 211 PRO A N 1
ATOM 7971 C CA . PRO B 1 215 ? 17.389 -27.443 -2.639 1.00 25.65 211 PRO A CA 1
ATOM 7972 C C . PRO B 1 215 ? 17.598 -26.549 -3.851 1.00 26.31 211 PRO A C 1
ATOM 7973 O O . PRO B 1 215 ? 18.641 -26.649 -4.481 1.00 16.17 211 PRO A O 1
ATOM 7984 N N . ASP B 1 216 ? 16.629 -25.699 -4.166 1.00 26.38 212 ASP A N 1
ATOM 7985 C CA . ASP B 1 216 ? 16.674 -24.826 -5.329 1.00 23.36 212 ASP A CA 1
ATOM 7986 C C . ASP B 1 216 ? 17.770 -23.783 -5.169 1.00 30.80 212 ASP A C 1
ATOM 7987 O O . ASP B 1 216 ? 18.261 -23.222 -6.154 1.00 30.04 212 ASP A O 1
ATOM 7996 N N . TRP B 1 217 ? 18.164 -23.555 -3.912 1.00 25.99 213 TRP A N 1
ATOM 7997 C CA . TRP B 1 217 ? 19.148 -22.525 -3.560 1.00 10.00 213 TRP A CA 1
ATOM 7998 C C . TRP B 1 217 ? 20.564 -22.995 -3.385 1.00 10.26 213 TRP A C 1
ATOM 7999 O O . TRP B 1 217 ? 21.399 -22.230 -2.905 1.00 20.89 213 TRP A O 1
ATOM 8020 N N . LEU B 1 218 ? 20.854 -24.219 -3.794 1.00 10.83 214 LEU A N 1
ATOM 8021 C CA . LEU B 1 218 ? 22.176 -24.770 -3.594 1.00 19.63 214 LEU A CA 1
ATOM 8022 C C . LEU B 1 218 ? 22.662 -25.656 -4.737 1.00 23.31 214 LEU A C 1
ATOM 8023 O O . LEU B 1 218 ? 22.098 -26.717 -5.018 1.00 23.23 214 LEU A O 1
ATOM 8039 N N . THR B 1 219 ? 23.734 -25.220 -5.384 1.00 24.78 215 THR A N 1
ATOM 8040 C CA . THR B 1 219 ? 24.301 -25.989 -6.472 1.00 32.82 215 THR A CA 1
ATOM 8041 C C . THR B 1 219 ? 25.162 -27.111 -5.919 1.00 30.92 215 THR A C 1
ATOM 8042 O O . THR B 1 219 ? 25.582 -27.073 -4.779 1.00 30.32 215 THR A O 1
ATOM 8053 N N . ALA B 1 220 ? 25.393 -28.131 -6.727 1.00 25.95 216 ALA A N 1
ATOM 8054 C CA . ALA B 1 220 ? 26.213 -29.235 -6.298 1.00 18.94 216 ALA A CA 1
ATOM 8055 C C . ALA B 1 220 ? 27.641 -28.743 -6.105 1.00 20.93 216 ALA A C 1
ATOM 8056 O O . ALA B 1 220 ? 28.385 -29.273 -5.289 1.00 25.68 216 ALA A O 1
ATOM 8063 N N . GLU B 1 221 ? 28.011 -27.698 -6.828 1.00 25.60 217 GLU A N 1
ATOM 8064 C CA . GLU B 1 221 ? 29.358 -27.124 -6.732 1.00 27.29 217 GLU A CA 1
ATOM 8065 C C . GLU B 1 221 ? 29.602 -26.505 -5.343 1.00 18.71 217 GLU A C 1
ATOM 8066 O O . GLU B 1 221 ? 30.613 -26.757 -4.703 1.00 10.70 217 GLU A O 1
ATOM 8078 N N . GLU B 1 222 ? 28.666 -25.665 -4.918 1.00 20.30 218 GLU A N 1
ATOM 8079 C CA . GLU B 1 222 ? 28.645 -25.073 -3.589 1.00 13.85 218 GLU A CA 1
ATOM 8080 C C . GLU B 1 222 ? 28.645 -26.138 -2.494 1.00 13.73 218 GLU A C 1
ATOM 8081 O O . GLU B 1 222 ? 29.484 -26.168 -1.625 1.00 11.60 218 GLU A O 1
ATOM 8093 N N . LEU B 1 223 ? 27.687 -27.033 -2.546 1.00 21.74 219 LEU A N 1
ATOM 8094 C CA . LEU B 1 223 ? 27.648 -28.139 -1.615 1.00 25.54 219 LEU A CA 1
ATOM 8095 C C . LEU B 1 223 ? 28.998 -28.864 -1.551 1.00 26.43 219 LEU A C 1
ATOM 8096 O O . LEU B 1 223 ? 29.562 -29.121 -0.473 1.00 30.64 219 LEU A O 1
ATOM 8112 N N . ASP B 1 224 ? 29.520 -29.194 -2.723 1.00 27.14 220 ASP A N 1
ATOM 8113 C CA . ASP B 1 224 ? 30.711 -30.029 -2.823 1.00 25.46 220 ASP A CA 1
ATOM 8114 C C . ASP B 1 224 ? 31.865 -29.386 -2.089 1.00 10.30 220 ASP A C 1
ATOM 8115 O O . ASP B 1 224 ? 32.753 -30.052 -1.587 1.00 12.92 220 ASP A O 1
ATOM 8124 N N . HIS B 1 225 ? 31.793 -28.076 -1.967 1.00 15.81 221 HIS A N 1
ATOM 8125 C CA . HIS B 1 225 ? 32.811 -27.313 -1.287 1.00 24.84 221 HIS A CA 1
ATOM 8126 C C . HIS B 1 225 ? 32.747 -27.504 0.231 1.00 24.32 221 HIS A C 1
ATOM 8127 O O . HIS B 1 225 ? 33.763 -27.711 0.901 1.00 28.87 221 HIS A O 1
ATOM 8140 N N . TYR B 1 226 ? 31.542 -27.456 0.779 1.00 33.71 222 TYR A N 1
ATOM 8141 C CA . TYR B 1 226 ? 31.340 -27.749 2.200 1.00 21.69 222 TYR A CA 1
ATOM 8142 C C . TYR B 1 226 ? 31.819 -29.136 2.526 1.00 15.52 222 TYR A C 1
ATOM 8143 O O . TYR B 1 226 ? 32.587 -29.328 3.439 1.00 17.81 222 TYR A O 1
ATOM 8161 N N . ILE B 1 227 ? 31.337 -30.094 1.750 1.00 20.41 223 ILE A N 1
ATOM 8162 C CA . ILE B 1 227 ? 31.703 -31.489 1.911 1.00 12.33 223 ILE A CA 1
ATOM 8163 C C . ILE B 1 227 ? 33.210 -31.701 1.898 1.00 12.55 223 ILE A C 1
ATOM 8164 O O . ILE B 1 227 ? 33.730 -32.400 2.755 1.00 21.58 223 ILE A O 1
ATOM 8180 N N . ALA B 1 228 ? 33.914 -31.131 0.918 1.00 21.90 224 ALA A N 1
ATOM 8181 C CA . ALA B 1 228 ? 35.382 -31.202 0.899 1.00 23.41 224 ALA A CA 1
ATOM 8182 C C . ALA B 1 228 ? 35.969 -30.643 2.170 1.00 22.13 224 ALA A C 1
ATOM 8183 O O . ALA B 1 228 ? 36.725 -31.329 2.855 1.00 25.25 224 ALA A O 1
ATOM 8190 N N . GLU B 1 229 ? 35.633 -29.402 2.499 1.00 19.89 225 GLU A N 1
ATOM 8191 C CA . GLU B 1 229 ? 36.255 -28.784 3.661 1.00 13.73 225 GLU A CA 1
ATOM 8192 C C . GLU B 1 229 ? 35.971 -29.505 4.976 1.00 16.04 225 GLU A C 1
ATOM 8193 O O . GLU B 1 229 ? 36.830 -29.578 5.853 1.00 15.64 225 GLU A O 1
ATOM 8205 N N . PHE B 1 230 ? 34.780 -30.051 5.133 1.00 23.48 226 PHE A N 1
ATOM 8206 C CA . PHE B 1 230 ? 34.475 -30.783 6.354 1.00 9.81 226 PHE A CA 1
ATOM 8207 C C . PHE B 1 230 ? 35.018 -32.207 6.321 1.00 7.36 226 PHE A C 1
ATOM 8208 O O . PHE B 1 230 ? 35.284 -32.793 7.351 1.00 16.44 226 PHE A O 1
ATOM 8225 N N . THR B 1 231 ? 35.243 -32.741 5.139 1.00 11.59 227 THR A N 1
ATOM 8226 C CA . THR B 1 231 ? 35.999 -33.970 5.019 1.00 16.24 227 THR A CA 1
ATOM 8227 C C . THR B 1 231 ? 37.420 -33.755 5.492 1.00 18.35 227 THR A C 1
ATOM 8228 O O . THR B 1 231 ? 37.932 -34.548 6.279 1.00 21.81 227 THR A O 1
ATOM 8239 N N . ARG B 1 232 ? 38.052 -32.682 5.011 1.00 21.12 228 ARG A N 1
ATOM 8240 C CA . ARG B 1 232 ? 39.406 -32.325 5.435 1.00 20.30 228 ARG A CA 1
ATOM 8241 C C . ARG B 1 232 ? 39.501 -32.019 6.926 1.00 19.52 228 ARG A C 1
ATOM 8242 O O . ARG B 1 232 ? 40.338 -32.578 7.608 1.00 23.15 228 ARG A O 1
ATOM 8263 N N . THR B 1 233 ? 38.658 -31.139 7.448 1.00 21.78 229 THR A N 1
ATOM 8264 C CA . THR B 1 233 ? 38.767 -30.771 8.862 1.00 16.34 229 THR A CA 1
ATOM 8265 C C . THR B 1 233 ? 38.085 -31.708 9.844 1.00 7.11 229 THR A C 1
ATOM 8266 O O . THR B 1 233 ? 38.527 -31.844 10.962 1.00 12.96 229 THR A O 1
ATOM 8277 N N . GLY B 1 234 ? 36.999 -32.341 9.455 1.00 15.31 230 GLY A N 1
ATOM 8278 C CA . GLY B 1 234 ? 36.153 -33.006 10.429 1.00 23.96 230 GLY A CA 1
ATOM 8279 C C . GLY B 1 234 ? 35.119 -32.059 11.022 1.00 16.79 230 GLY A C 1
ATOM 8280 O O . GLY B 1 234 ? 35.103 -30.867 10.696 1.00 18.48 230 GLY A O 1
ATOM 8284 N N . PHE B 1 235 ? 34.267 -32.604 11.893 1.00 16.76 231 PHE A N 1
ATOM 8285 C CA . PHE B 1 235 ? 33.151 -31.873 12.486 1.00 7.93 231 PHE A CA 1
ATOM 8286 C C . PHE B 1 235 ? 33.343 -31.625 13.983 1.00 12.34 231 PHE A C 1
ATOM 8287 O O . PHE B 1 235 ? 32.518 -30.979 14.611 1.00 17.24 231 PHE A O 1
ATOM 8304 N N . THR B 1 236 ? 34.438 -32.121 14.551 1.00 17.43 232 THR A N 1
ATOM 8305 C CA . THR B 1 236 ? 34.708 -31.985 15.982 1.00 15.22 232 THR A CA 1
ATOM 8306 C C . THR B 1 236 ? 34.805 -30.522 16.417 1.00 18.02 232 THR A C 1
ATOM 8307 O O . THR B 1 236 ? 34.154 -30.128 17.371 1.00 24.83 232 THR A O 1
ATOM 8318 N N . GLY B 1 237 ? 35.592 -29.717 15.708 1.00 18.98 233 GLY A N 1
ATOM 8319 C CA . GLY B 1 237 ? 35.801 -28.310 16.049 1.00 19.59 233 GLY A CA 1
ATOM 8320 C C . GLY B 1 237 ? 34.557 -27.462 16.276 1.00 19.96 233 GLY A C 1
ATOM 8321 O O . GLY B 1 237 ? 34.498 -26.663 17.193 1.00 15.95 233 GLY A O 1
ATOM 8325 N N . GLY B 1 238 ? 33.569 -27.610 15.413 1.00 26.98 234 GLY A N 1
ATOM 8326 C CA . GLY B 1 238 ? 32.269 -27.009 15.636 1.00 24.11 234 GLY A CA 1
ATOM 8327 C C . GLY B 1 238 ? 31.405 -27.687 16.681 1.00 3.58 234 GLY A C 1
ATOM 8328 O O . GLY B 1 238 ? 30.577 -27.063 17.287 1.00 7.80 234 GLY A O 1
ATOM 8332 N N . LEU B 1 239 ? 31.614 -28.972 16.895 1.00 10.54 235 LEU A N 1
ATOM 8333 C CA . LEU B 1 239 ? 30.813 -29.715 17.849 1.00 12.34 235 LEU A CA 1
ATOM 8334 C C . LEU B 1 239 ? 31.190 -29.329 19.251 1.00 11.37 235 LEU A C 1
ATOM 8335 O O . LEU B 1 239 ? 30.390 -29.401 20.174 1.00 10.88 235 LEU A O 1
ATOM 8351 N N . ASN B 1 240 ? 32.444 -28.938 19.401 1.00 15.22 236 ASN A N 1
ATOM 8352 C CA . ASN B 1 240 ? 32.967 -28.514 20.678 1.00 4.59 236 ASN A CA 1
ATOM 8353 C C . ASN B 1 240 ? 32.404 -27.183 21.105 1.00 6.90 236 ASN A C 1
ATOM 8354 O O . ASN B 1 240 ? 32.523 -26.845 22.262 1.00 13.99 236 ASN A O 1
ATOM 8365 N N . TRP B 1 241 ? 31.798 -26.426 20.183 1.00 17.25 237 TRP A N 1
ATOM 8366 C CA . TRP B 1 241 ? 31.097 -25.182 20.542 1.00 16.84 237 TRP A CA 1
ATOM 8367 C C . TRP B 1 241 ? 29.839 -25.505 21.347 1.00 17.98 237 TRP A C 1
ATOM 8368 O O . TRP B 1 241 ? 29.471 -24.765 22.249 1.00 25.40 237 TRP A O 1
ATOM 8389 N N . TYR B 1 242 ? 29.176 -26.603 21.003 1.00 16.19 238 TYR A N 1
ATOM 8390 C CA . TYR B 1 242 ? 28.031 -27.095 21.766 1.00 18.58 238 TYR A CA 1
ATOM 8391 C C . TYR B 1 242 ? 28.395 -27.682 23.096 1.00 15.12 238 TYR A C 1
ATOM 8392 O O . TYR B 1 242 ? 27.603 -27.698 24.013 1.00 12.41 238 TYR A O 1
ATOM 8410 N N . ARG B 1 243 ? 29.591 -28.228 23.175 1.00 17.39 239 ARG A N 1
ATOM 8411 C CA . ARG B 1 243 ? 30.066 -28.836 24.403 1.00 16.69 239 ARG A CA 1
ATOM 8412 C C . ARG B 1 243 ? 30.412 -27.788 25.475 1.00 15.15 239 ARG A C 1
ATOM 8413 O O . ARG B 1 243 ? 30.610 -28.105 26.644 1.00 24.15 239 ARG A O 1
ATOM 8434 N N . ASN B 1 244 ? 30.384 -26.528 25.060 1.00 18.95 240 ASN A N 1
ATOM 8435 C CA . ASN B 1 244 ? 30.705 -25.377 25.891 1.00 12.73 240 ASN A CA 1
ATOM 8436 C C . ASN B 1 244 ? 29.501 -24.550 26.293 1.00 10.38 240 ASN A C 1
ATOM 8437 O O . ASN B 1 244 ? 29.631 -23.416 26.718 1.00 19.78 240 ASN A O 1
ATOM 8448 N N . MET B 1 245 ? 28.310 -25.080 26.139 1.00 17.73 241 MET A N 1
ATOM 8449 C CA . MET B 1 245 ? 27.119 -24.313 26.505 1.00 18.39 241 MET A CA 1
ATOM 8450 C C . MET B 1 245 ? 27.015 -24.066 28.017 1.00 13.90 241 MET A C 1
ATOM 8451 O O . MET B 1 245 ? 26.839 -22.926 28.459 1.00 17.52 241 MET A O 1
ATOM 8465 N N . ASP B 1 246 ? 27.146 -25.128 28.799 1.00 21.57 242 ASP A N 1
ATOM 8466 C CA . ASP B 1 246 ? 27.161 -25.011 30.255 1.00 21.98 242 ASP A CA 1
ATOM 8467 C C . ASP B 1 246 ? 28.297 -24.141 30.737 1.00 17.85 242 ASP A C 1
ATOM 8468 O O . ASP B 1 246 ? 28.125 -23.307 31.624 1.00 21.86 242 ASP A O 1
ATOM 8477 N N . ARG B 1 247 ? 29.465 -24.336 30.142 1.00 15.92 243 ARG A N 1
ATOM 8478 C CA . ARG B 1 247 ? 30.643 -23.561 30.487 1.00 8.35 243 ARG A CA 1
ATOM 8479 C C . ARG B 1 247 ? 30.383 -22.086 30.221 1.00 10.09 243 ARG A C 1
ATOM 8480 O O . ARG B 1 247 ? 30.583 -21.245 31.083 1.00 13.07 243 ARG A O 1
ATOM 8501 N N . ASN B 1 248 ? 29.898 -21.779 29.025 1.00 16.30 244 ASN A N 1
ATOM 8502 C CA . ASN B 1 248 ? 29.580 -20.404 28.658 1.00 18.15 244 ASN A CA 1
ATOM 8503 C C . ASN B 1 248 ? 28.552 -19.825 29.593 1.00 22.62 244 ASN A C 1
ATOM 8504 O O . ASN B 1 248 ? 28.542 -18.644 29.875 1.00 19.27 244 ASN A O 1
ATOM 8515 N N . TRP B 1 249 ? 27.664 -20.672 30.065 1.00 33.11 245 TRP A N 1
ATOM 8516 C CA . TRP B 1 249 ? 26.725 -20.245 31.070 1.00 26.37 245 TRP A CA 1
ATOM 8517 C C . TRP B 1 249 ? 27.414 -19.886 32.411 1.00 24.47 245 TRP A C 1
ATOM 8518 O O . TRP B 1 249 ? 27.047 -18.879 33.031 1.00 16.76 245 TRP A O 1
ATOM 8539 N N . GLU B 1 250 ? 28.377 -20.694 32.871 1.00 29.00 246 GLU A N 1
ATOM 8540 C CA . GLU B 1 250 ? 29.197 -20.306 34.040 1.00 18.04 246 GLU A CA 1
ATOM 8541 C C . GLU B 1 250 ? 29.862 -18.954 33.822 1.00 13.49 246 GLU A C 1
ATOM 8542 O O . GLU B 1 250 ? 29.776 -18.069 34.647 1.00 13.78 246 GLU A O 1
ATOM 8554 N N . LEU B 1 251 ? 30.540 -18.823 32.690 1.00 21.15 247 LEU A N 1
ATOM 8555 C CA . LEU B 1 251 ? 31.364 -17.657 32.364 1.00 20.81 247 LEU A CA 1
ATOM 8556 C C . LEU B 1 251 ? 30.649 -16.323 32.208 1.00 19.24 247 LEU A C 1
ATOM 8557 O O . LEU B 1 251 ? 31.300 -15.303 32.037 1.00 21.77 247 LEU A O 1
ATOM 8573 N N . THR B 1 252 ? 29.322 -16.321 32.240 1.00 26.88 248 THR A N 1
ATOM 8574 C CA . THR B 1 252 ? 28.540 -15.119 31.939 1.00 15.30 248 THR A CA 1
ATOM 8575 C C . THR B 1 252 ? 27.479 -14.816 32.983 1.00 13.67 248 THR A C 1
ATOM 8576 O O . THR B 1 252 ? 26.516 -14.108 32.710 1.00 25.46 248 THR A O 1
ATOM 8587 N N . GLU B 1 253 ? 27.640 -15.341 34.181 1.00 17.67 249 GLU A N 1
ATOM 8588 C CA . GLU B 1 253 ? 26.696 -15.013 35.226 1.00 22.10 249 GLU A CA 1
ATOM 8589 C C . GLU B 1 253 ? 26.658 -13.495 35.421 1.00 26.07 249 GLU A C 1
ATOM 8590 O O . GLU B 1 253 ? 25.616 -12.931 35.758 1.00 25.13 249 GLU A O 1
ATOM 8602 N N . HIS B 1 254 ? 27.773 -12.826 35.123 1.00 27.76 250 HIS A N 1
ATOM 8603 C CA . HIS B 1 254 ? 27.876 -11.371 35.311 1.00 23.77 250 HIS A CA 1
ATOM 8604 C C . HIS B 1 254 ? 27.132 -10.540 34.269 1.00 20.15 250 HIS A C 1
ATOM 8605 O O . HIS B 1 254 ? 27.156 -9.321 34.340 1.00 17.72 250 HIS A O 1
ATOM 8618 N N . LEU B 1 255 ? 26.470 -11.184 33.310 1.00 29.27 251 LEU A N 1
ATOM 8619 C CA . LEU B 1 255 ? 25.710 -10.467 32.271 1.00 30.71 251 LEU A CA 1
ATOM 8620 C C . LEU B 1 255 ? 24.251 -10.817 32.328 1.00 36.90 251 LEU A C 1
ATOM 8621 O O . LEU B 1 255 ? 23.490 -10.603 31.378 1.00 36.95 251 LEU A O 1
ATOM 8637 N N . ALA B 1 256 ? 23.873 -11.389 33.455 1.00 38.42 252 ALA A N 1
ATOM 8638 C CA . ALA B 1 256 ? 22.482 -11.508 33.791 1.00 35.02 252 ALA A CA 1
ATOM 8639 C C . ALA B 1 256 ? 21.970 -10.096 34.031 1.00 21.91 252 ALA A C 1
ATOM 8640 O O . ALA B 1 256 ? 22.563 -9.338 34.780 1.00 22.60 252 ALA A O 1
ATOM 8647 N N . GLY B 1 257 ? 20.904 -9.734 33.329 1.00 29.02 253 GLY A N 1
ATOM 8648 C CA . GLY B 1 257 ? 20.297 -8.422 33.463 1.00 29.24 253 GLY A CA 1
ATOM 8649 C C . GLY B 1 257 ? 20.945 -7.382 32.570 1.00 29.17 253 GLY A C 1
ATOM 8650 O O . GLY B 1 257 ? 20.385 -6.311 32.315 1.00 24.25 253 GLY A O 1
ATOM 8654 N N . ALA B 1 258 ? 22.145 -7.694 32.091 1.00 33.56 254 ALA A N 1
ATOM 8655 C CA . ALA B 1 258 ? 22.842 -6.794 31.180 1.00 18.78 254 ALA A CA 1
ATOM 8656 C C . ALA B 1 258 ? 22.100 -6.717 29.866 1.00 22.38 254 ALA A C 1
ATOM 8657 O O . ALA B 1 258 ? 21.323 -7.600 29.529 1.00 23.49 254 ALA A O 1
ATOM 8664 N N . THR B 1 259 ? 22.357 -5.655 29.118 1.00 22.61 255 THR A N 1
ATOM 8665 C CA . THR B 1 259 ? 21.526 -5.341 27.974 1.00 29.79 255 THR A CA 1
ATOM 8666 C C . THR B 1 259 ? 22.338 -4.788 26.817 1.00 31.93 255 THR A C 1
ATOM 8667 O O . THR B 1 259 ? 23.388 -4.184 27.026 1.00 33.47 255 THR A O 1
ATOM 8678 N N . ILE B 1 260 ? 21.849 -5.036 25.601 1.00 27.18 256 ILE A N 1
ATOM 8679 C CA . ILE B 1 260 ? 22.418 -4.453 24.398 1.00 23.42 256 ILE A CA 1
ATOM 8680 C C . ILE B 1 260 ? 21.637 -3.197 24.065 1.00 27.17 256 ILE A C 1
ATOM 8681 O O . ILE B 1 260 ? 20.412 -3.213 23.928 1.00 19.98 256 ILE A O 1
ATOM 8697 N N . THR B 1 261 ? 22.371 -2.111 23.907 1.00 25.73 257 THR A N 1
ATOM 8698 C CA . THR B 1 261 ? 21.774 -0.811 23.669 1.00 25.17 257 THR A CA 1
ATOM 8699 C C . THR B 1 261 ? 22.122 -0.304 22.272 1.00 19.95 257 THR A C 1
ATOM 8700 O O . THR B 1 261 ? 21.668 0.742 21.833 1.00 16.13 257 THR A O 1
ATOM 8711 N N . ALA B 1 262 ? 22.934 -1.074 21.570 1.00 24.21 258 ALA A N 1
ATOM 8712 C CA . ALA B 1 262 ? 23.291 -0.709 20.233 1.00 19.56 258 ALA A CA 1
ATOM 8713 C C . ALA B 1 262 ? 22.095 -1.053 19.379 1.00 17.99 258 ALA A C 1
ATOM 8714 O O . ALA B 1 262 ? 21.187 -1.727 19.849 1.00 23.56 258 ALA A O 1
ATOM 8721 N N . PRO B 1 263 ? 22.077 -0.580 18.131 1.00 20.30 259 PRO A N 1
ATOM 8722 C CA . PRO B 1 263 ? 21.058 -0.935 17.144 1.00 15.45 259 PRO A CA 1
ATOM 8723 C C . PRO B 1 263 ? 21.095 -2.425 16.799 1.00 14.68 259 PRO A C 1
ATOM 8724 O O . PRO B 1 263 ? 22.143 -2.938 16.409 1.00 14.47 259 PRO A O 1
ATOM 8735 N N . ALA B 1 264 ? 19.975 -3.110 16.980 1.00 15.56 260 ALA A N 1
ATOM 8736 C CA . ALA B 1 264 ? 19.933 -4.549 16.801 1.00 20.07 260 ALA A CA 1
ATOM 8737 C C . ALA B 1 264 ? 18.978 -4.924 15.690 1.00 23.79 260 ALA A C 1
ATOM 8738 O O . ALA B 1 264 ? 18.063 -4.182 15.365 1.00 24.59 260 ALA A O 1
ATOM 8745 N N . LEU B 1 265 ? 19.227 -6.078 15.095 1.00 22.49 261 LEU A N 1
ATOM 8746 C CA . LEU B 1 265 ? 18.286 -6.689 14.185 1.00 15.83 261 LEU A CA 1
ATOM 8747 C C . LEU B 1 265 ? 18.261 -8.169 14.491 1.00 25.46 261 LEU A C 1
ATOM 8748 O O . LEU B 1 265 ? 19.290 -8.763 14.807 1.00 31.56 261 LEU A O 1
ATOM 8764 N N . PHE B 1 266 ? 17.071 -8.741 14.421 1.00 29.23 262 PHE A N 1
ATOM 8765 C CA . PHE B 1 266 ? 16.923 -10.167 14.379 1.00 23.47 262 PHE A CA 1
ATOM 8766 C C . PHE B 1 266 ? 16.250 -10.493 13.038 1.00 25.47 262 PHE A C 1
ATOM 8767 O O . PHE B 1 266 ? 15.434 -9.718 12.530 1.00 17.14 262 PHE A O 1
ATOM 8784 N N . LEU B 1 267 ? 16.626 -11.649 12.485 1.00 23.78 263 LEU A N 1
ATOM 8785 C CA . LEU B 1 267 ? 16.266 -12.038 11.154 1.00 17.17 263 LEU A CA 1
ATOM 8786 C C . LEU B 1 267 ? 16.329 -13.545 11.060 1.00 20.29 263 LEU A C 1
ATOM 8787 O O . LEU B 1 267 ? 17.343 -14.154 11.379 1.00 12.13 263 LEU A O 1
ATOM 8803 N N . ALA B 1 268 ? 15.230 -14.145 10.617 1.00 23.34 264 ALA A N 1
ATOM 8804 C CA . ALA B 1 268 ? 15.094 -15.594 10.648 1.00 23.81 264 ALA A CA 1
ATOM 8805 C C . ALA B 1 268 ? 14.042 -16.065 9.670 1.00 20.32 264 ALA A C 1
ATOM 8806 O O . ALA B 1 268 ? 13.115 -15.340 9.349 1.00 12.65 264 ALA A O 1
ATOM 8813 N N . GLY B 1 269 ? 14.200 -17.286 9.180 1.00 21.22 265 GLY A N 1
ATOM 8814 C CA . GLY B 1 269 ? 13.171 -17.886 8.383 1.00 19.95 265 GLY A CA 1
ATOM 8815 C C . GLY B 1 269 ? 12.154 -18.297 9.399 1.00 21.05 265 GLY A C 1
ATOM 8816 O O . GLY B 1 269 ? 12.509 -18.847 10.427 1.00 28.28 265 GLY A O 1
ATOM 8820 N N . ALA B 1 270 ? 10.894 -17.990 9.139 1.00 23.65 266 ALA A N 1
ATOM 8821 C CA . ALA B 1 270 ? 9.837 -18.352 10.062 1.00 17.42 266 ALA A CA 1
ATOM 8822 C C . ALA B 1 270 ? 9.820 -19.849 10.293 1.00 14.53 266 ALA A C 1
ATOM 8823 O O . ALA B 1 270 ? 9.412 -20.300 11.344 1.00 17.36 266 ALA A O 1
ATOM 8830 N N . ALA B 1 271 ? 10.320 -20.607 9.321 1.00 18.96 267 ALA A N 1
ATOM 8831 C CA . ALA B 1 271 ? 10.253 -22.080 9.340 1.00 18.71 267 ALA A CA 1
ATOM 8832 C C . ALA B 1 271 ? 11.480 -22.736 9.965 1.00 24.55 267 ALA A C 1
ATOM 8833 O O . ALA B 1 271 ? 11.644 -23.955 9.888 1.00 31.23 267 ALA A O 1
ATOM 8840 N N . ASP B 1 272 ? 12.331 -21.926 10.584 1.00 26.31 268 ASP A N 1
ATOM 8841 C CA . ASP B 1 272 ? 13.538 -22.411 11.266 1.00 20.84 268 ASP A CA 1
ATOM 8842 C C . ASP B 1 272 ? 13.214 -23.206 12.549 1.00 18.36 268 ASP A C 1
ATOM 8843 O O . ASP B 1 272 ? 12.647 -22.668 13.497 1.00 11.37 268 ASP A O 1
ATOM 8852 N N . PRO B 1 273 ? 13.572 -24.499 12.583 1.00 20.23 269 PRO A N 1
ATOM 8853 C CA . PRO B 1 273 ? 13.246 -25.356 13.731 1.00 17.76 269 PRO A CA 1
ATOM 8854 C C . PRO B 1 273 ? 13.799 -24.890 15.078 1.00 17.97 269 PRO A C 1
ATOM 8855 O O . PRO B 1 273 ? 13.341 -25.342 16.124 1.00 16.30 269 PRO A O 1
ATOM 8866 N N . VAL B 1 274 ? 14.781 -24.003 15.060 1.00 21.49 270 VAL A N 1
ATOM 8867 C CA . VAL B 1 274 ? 15.459 -23.643 16.298 1.00 23.52 270 VAL A CA 1
ATOM 8868 C C . VAL B 1 274 ? 14.703 -22.565 17.074 1.00 26.54 270 VAL A C 1
ATOM 8869 O O . VAL B 1 274 ? 14.879 -22.435 18.285 1.00 26.84 270 VAL A O 1
ATOM 8882 N N . LEU B 1 275 ? 13.830 -21.820 16.401 1.00 24.69 271 LEU A N 1
ATOM 8883 C CA . LEU B 1 275 ? 12.971 -20.876 17.112 1.00 15.26 271 LEU A CA 1
ATOM 8884 C C . LEU B 1 275 ? 11.958 -21.637 17.952 1.00 27.53 271 LEU A C 1
ATOM 8885 O O . LEU B 1 275 ? 11.223 -21.048 18.739 1.00 33.41 271 LEU A O 1
ATOM 8901 N N . GLY B 1 276 ? 11.903 -22.947 17.781 1.00 21.33 272 GLY A N 1
ATOM 8902 C CA . GLY B 1 276 ? 11.019 -23.748 18.590 1.00 17.10 272 GLY A CA 1
ATOM 8903 C C . GLY B 1 276 ? 11.443 -23.720 20.041 1.00 8.14 272 GLY A C 1
ATOM 8904 O O . GLY B 1 276 ? 10.614 -23.739 20.924 1.00 9.99 272 GLY A O 1
ATOM 8908 N N . PHE B 1 277 ? 12.741 -23.677 20.281 1.00 12.04 273 PHE A N 1
ATOM 8909 C CA . PHE B 1 277 ? 13.276 -23.694 21.645 1.00 16.71 273 PHE A CA 1
ATOM 8910 C C . PHE B 1 277 ? 14.254 -22.537 21.872 1.00 18.10 273 PHE A C 1
ATOM 8911 O O . PHE B 1 277 ? 14.690 -22.301 22.998 1.00 25.80 273 PHE A O 1
ATOM 8928 N N . MET B 1 278 ? 14.570 -21.792 20.817 1.00 17.23 274 MET A N 1
ATOM 8929 C CA . MET B 1 278 ? 15.334 -20.569 20.987 1.00 15.67 274 MET A CA 1
ATOM 8930 C C . MET B 1 278 ? 14.476 -19.354 20.662 1.00 18.57 274 MET A C 1
ATOM 8931 O O . MET B 1 278 ? 14.721 -18.586 19.743 1.00 24.48 274 MET A O 1
ATOM 8945 N N . ARG B 1 279 ? 13.480 -19.175 21.509 1.00 18.69 275 ARG A N 1
ATOM 8946 C CA . ARG B 1 279 ? 12.336 -18.351 21.204 1.00 22.07 275 ARG A CA 1
ATOM 8947 C C . ARG B 1 279 ? 12.715 -16.883 21.205 1.00 28.18 275 ARG A C 1
ATOM 8948 O O . ARG B 1 279 ? 13.559 -16.473 21.988 1.00 36.50 275 ARG A O 1
ATOM 8969 N N . PRO B 1 280 ? 12.120 -16.089 20.303 1.00 25.66 276 PRO A N 1
ATOM 8970 C CA . PRO B 1 280 ? 12.547 -14.697 20.202 1.00 26.18 276 PRO A CA 1
ATOM 8971 C C . PRO B 1 280 ? 11.558 -13.717 20.814 1.00 22.84 276 PRO A C 1
ATOM 8972 O O . PRO B 1 280 ? 11.757 -12.514 20.679 1.00 19.13 276 PRO A O 1
ATOM 8983 N N . GLU B 1 281 ? 10.547 -14.226 21.518 1.00 25.40 277 GLU A N 1
ATOM 8984 C CA . GLU B 1 281 ? 9.514 -13.364 22.099 1.00 34.72 277 GLU A CA 1
ATOM 8985 C C . GLU B 1 281 ? 10.111 -12.501 23.204 1.00 39.42 277 GLU A C 1
ATOM 8986 O O . GLU B 1 281 ? 9.518 -11.503 23.608 1.00 42.33 277 GLU A O 1
ATOM 8998 N N . ARG B 1 282 ? 11.284 -12.885 23.694 1.00 39.43 278 ARG A N 1
ATOM 8999 C CA . ARG B 1 282 ? 11.943 -12.150 24.785 1.00 30.29 278 ARG A CA 1
ATOM 9000 C C . ARG B 1 282 ? 13.242 -11.451 24.370 1.00 20.99 278 ARG A C 1
ATOM 9001 O O . ARG B 1 282 ? 14.017 -11.019 25.203 1.00 22.17 278 ARG A O 1
ATOM 9022 N N . ALA B 1 283 ? 13.459 -11.326 23.068 1.00 28.24 279 ALA A N 1
ATOM 9023 C CA . ALA B 1 283 ? 14.631 -10.658 22.531 1.00 15.94 279 ALA A CA 1
ATOM 9024 C C . ALA B 1 283 ? 14.801 -9.266 23.103 1.00 24.01 279 ALA A C 1
ATOM 9025 O O . ALA B 1 283 ? 15.919 -8.769 23.268 1.00 19.15 279 ALA A O 1
ATOM 9032 N N . THR B 1 284 ? 13.666 -8.646 23.395 1.00 33.35 280 THR A N 1
ATOM 9033 C CA . THR B 1 284 ? 13.586 -7.228 23.720 1.00 25.61 280 THR A CA 1
ATOM 9034 C C . THR B 1 284 ? 13.829 -6.951 25.197 1.00 28.49 280 THR A C 1
ATOM 9035 O O . THR B 1 284 ? 13.871 -5.797 25.618 1.00 30.29 280 THR A O 1
ATOM 9046 N N . GLU B 1 285 ? 13.983 -8.012 25.982 1.00 23.54 281 GLU A N 1
ATOM 9047 C CA . GLU B 1 285 ? 14.493 -7.868 27.334 1.00 24.63 281 GLU A CA 1
ATOM 9048 C C . GLU B 1 285 ? 16.012 -7.701 27.319 1.00 24.98 281 GLU A C 1
ATOM 9049 O O . GLU B 1 285 ? 16.599 -7.073 28.192 1.00 27.65 281 GLU A O 1
ATOM 9061 N N . VAL B 1 286 ? 16.654 -8.284 26.326 1.00 30.06 282 VAL A N 1
ATOM 9062 C CA . VAL B 1 286 ? 18.099 -8.270 26.250 1.00 22.14 282 VAL A CA 1
ATOM 9063 C C . VAL B 1 286 ? 18.540 -7.099 25.409 1.00 15.25 282 VAL A C 1
ATOM 9064 O O . VAL B 1 286 ? 19.458 -6.383 25.743 1.00 18.52 282 VAL A O 1
ATOM 9077 N N . ALA B 1 287 ? 17.836 -6.915 24.308 1.00 22.14 283 ALA A N 1
ATOM 9078 C CA . ALA B 1 287 ? 18.159 -5.903 23.328 1.00 21.91 283 ALA A CA 1
ATOM 9079 C C . ALA B 1 287 ? 17.245 -4.706 23.455 1.00 29.08 283 ALA A C 1
ATOM 9080 O O . ALA B 1 287 ? 16.153 -4.678 22.863 1.00 20.01 283 ALA A O 1
ATOM 9087 N N . VAL B 1 288 ? 17.691 -3.712 24.220 1.00 30.42 284 VAL A N 1
ATOM 9088 C CA . VAL B 1 288 ? 16.802 -2.628 24.644 1.00 21.01 284 VAL A CA 1
ATOM 9089 C C . VAL B 1 288 ? 16.942 -1.342 23.855 1.00 17.31 284 VAL A C 1
ATOM 9090 O O . VAL B 1 288 ? 16.140 -0.444 23.988 1.00 16.87 284 VAL A O 1
ATOM 9103 N N . GLY B 1 289 ? 17.948 -1.260 23.006 1.00 24.21 285 GLY A N 1
ATOM 9104 C CA . GLY B 1 289 ? 18.031 -0.134 22.105 1.00 26.04 285 GLY A CA 1
ATOM 9105 C C . GLY B 1 289 ? 17.135 -0.333 20.893 1.00 23.91 285 GLY A C 1
ATOM 9106 O O . GLY B 1 289 ? 16.092 -0.976 20.969 1.00 31.14 285 GLY A O 1
ATOM 9110 N N . PRO B 1 290 ? 17.526 0.242 19.760 1.00 13.55 286 PRO A N 1
ATOM 9111 C CA . PRO B 1 290 ? 16.798 -0.069 18.536 1.00 22.08 286 PRO A CA 1
ATOM 9112 C C . PRO B 1 290 ? 16.777 -1.557 18.195 1.00 19.16 286 PRO A C 1
ATOM 9113 O O . PRO B 1 290 ? 17.798 -2.233 18.179 1.00 20.37 286 PRO A O 1
ATOM 9124 N N . TYR B 1 291 ? 15.571 -2.043 17.922 1.00 18.28 287 TYR A N 1
ATOM 9125 C CA . TYR B 1 291 ? 15.326 -3.451 17.652 1.00 21.61 287 TYR A CA 1
ATOM 9126 C C . TYR B 1 291 ? 14.309 -3.672 16.561 1.00 24.39 287 TYR A C 1
ATOM 9127 O O . TYR B 1 291 ? 13.260 -3.057 16.540 1.00 21.79 287 TYR A O 1
ATOM 9145 N N . ARG B 1 292 ? 14.654 -4.576 15.659 1.00 24.48 288 ARG A N 1
ATOM 9146 C CA . ARG B 1 292 ? 13.773 -5.016 14.610 1.00 25.90 288 ARG A CA 1
ATOM 9147 C C . ARG B 1 292 ? 13.831 -6.535 14.592 1.00 22.00 288 ARG A C 1
ATOM 9148 O O . ARG B 1 292 ? 14.908 -7.126 14.616 1.00 21.23 288 ARG A O 1
ATOM 9169 N N . GLN B 1 293 ? 12.659 -7.152 14.571 1.00 20.65 289 GLN A N 1
ATOM 9170 C CA . GLN B 1 293 ? 12.519 -8.531 14.153 1.00 15.58 289 GLN A CA 1
ATOM 9171 C C . GLN B 1 293 ? 12.009 -8.654 12.698 1.00 17.27 289 GLN A C 1
ATOM 9172 O O . GLN B 1 293 ? 11.055 -7.991 12.280 1.00 15.92 289 GLN A O 1
ATOM 9186 N N . VAL B 1 294 ? 12.685 -9.502 11.934 1.00 21.86 290 VAL A N 1
ATOM 9187 C CA . VAL B 1 294 ? 12.257 -9.878 10.603 1.00 21.63 290 VAL A CA 1
ATOM 9188 C C . VAL B 1 294 ? 12.111 -11.394 10.591 1.00 16.75 290 VAL A C 1
ATOM 9189 O O . VAL B 1 294 ? 13.046 -12.089 10.969 1.00 16.62 290 VAL A O 1
ATOM 9202 N N . LEU B 1 295 ? 10.918 -11.886 10.234 1.00 17.23 291 LEU A N 1
ATOM 9203 C CA . LEU B 1 295 ? 10.690 -13.312 10.006 1.00 15.31 291 LEU A CA 1
ATOM 9204 C C . LEU B 1 295 ? 10.339 -13.519 8.560 1.00 12.86 291 LEU A C 1
ATOM 9205 O O . LEU B 1 295 ? 9.384 -12.957 8.062 1.00 23.18 291 LEU A O 1
ATOM 9221 N N . LEU B 1 296 ? 11.129 -14.329 7.886 1.00 17.74 292 LEU A N 1
ATOM 9222 C CA . LEU B 1 296 ? 10.944 -14.553 6.472 1.00 24.18 292 LEU A CA 1
ATOM 9223 C C . LEU B 1 296 ? 10.059 -15.769 6.227 1.00 27.33 292 LEU A C 1
ATOM 9224 O O . LEU B 1 296 ? 10.395 -16.906 6.552 1.00 32.67 292 LEU A O 1
ATOM 9240 N N . ASP B 1 297 ? 8.891 -15.490 5.669 1.00 24.90 293 ASP A N 1
ATOM 9241 C CA . ASP B 1 297 ? 7.865 -16.503 5.473 1.00 20.94 293 ASP A CA 1
ATOM 9242 C C . ASP B 1 297 ? 8.194 -17.514 4.412 1.00 16.85 293 ASP A C 1
ATOM 9243 O O . ASP B 1 297 ? 8.491 -17.167 3.272 1.00 22.47 293 ASP A O 1
ATOM 9252 N N . GLY B 1 298 ? 8.108 -18.781 4.809 1.00 16.85 294 GLY A N 1
ATOM 9253 C CA . GLY B 1 298 ? 8.474 -19.885 3.953 1.00 13.05 294 GLY A CA 1
ATOM 9254 C C . GLY B 1 298 ? 9.948 -20.261 3.998 1.00 17.42 294 GLY A C 1
ATOM 9255 O O . GLY B 1 298 ? 10.381 -21.186 3.304 1.00 25.42 294 GLY A O 1
ATOM 9259 N N . ALA B 1 299 ? 10.719 -19.541 4.810 1.00 18.32 295 ALA A N 1
ATOM 9260 C CA . ALA B 1 299 ? 12.160 -19.719 4.853 1.00 11.82 295 ALA A CA 1
ATOM 9261 C C . ALA B 1 299 ? 12.565 -20.495 6.080 1.00 11.78 295 ALA A C 1
ATOM 9262 O O . ALA B 1 299 ? 12.005 -20.346 7.142 1.00 13.67 295 ALA A O 1
ATOM 9269 N N . GLY B 1 300 ? 13.559 -21.340 5.900 1.00 19.56 296 GLY A N 1
ATOM 9270 C CA . GLY B 1 300 ? 14.009 -22.223 6.949 1.00 20.78 296 GLY A CA 1
ATOM 9271 C C . GLY B 1 300 ? 15.317 -21.732 7.504 1.00 19.36 296 GLY A C 1
ATOM 9272 O O . GLY B 1 300 ? 15.496 -20.529 7.671 1.00 28.45 296 GLY A O 1
ATOM 9276 N N . HIS B 1 301 ? 16.241 -22.653 7.754 1.00 21.71 297 HIS A N 1
ATOM 9277 C CA . HIS B 1 301 ? 17.425 -22.354 8.571 1.00 16.30 297 HIS A CA 1
ATOM 9278 C C . HIS B 1 301 ? 18.521 -21.538 7.900 1.00 13.27 297 HIS A C 1
ATOM 9279 O O . HIS B 1 301 ? 19.007 -20.576 8.474 1.00 20.55 297 HIS A O 1
ATOM 9292 N N . TRP B 1 302 ? 18.889 -21.909 6.688 1.00 12.91 298 TRP A N 1
ATOM 9293 C CA . TRP B 1 302 ? 20.099 -21.422 6.066 1.00 14.68 298 TRP A CA 1
ATOM 9294 C C . TRP B 1 302 ? 19.802 -20.121 5.347 1.00 10.51 298 TRP A C 1
ATOM 9295 O O . TRP B 1 302 ? 20.063 -19.951 4.163 1.00 15.32 298 TRP A O 1
ATOM 9316 N N . VAL B 1 303 ? 19.243 -19.196 6.090 1.00 5.81 299 VAL A N 1
ATOM 9317 C CA . VAL B 1 303 ? 18.594 -18.033 5.499 1.00 18.18 299 VAL A CA 1
ATOM 9318 C C . VAL B 1 303 ? 19.483 -17.168 4.624 1.00 17.09 299 VAL A C 1
ATOM 9319 O O . VAL B 1 303 ? 19.030 -16.685 3.612 1.00 23.41 299 VAL A O 1
ATOM 9332 N N . GLN B 1 304 ? 20.730 -16.947 5.003 1.00 18.15 300 GLN A N 1
ATOM 9333 C CA . GLN B 1 304 ? 21.637 -16.144 4.187 1.00 13.27 300 GLN A CA 1
ATOM 9334 C C . GLN B 1 304 ? 21.798 -16.747 2.781 1.00 14.59 300 GLN A C 1
ATOM 9335 O O . GLN B 1 304 ? 21.958 -16.031 1.807 1.00 11.19 300 GLN A O 1
ATOM 9349 N N . GLN B 1 305 ? 21.760 -18.069 2.688 1.00 21.34 301 GLN A N 1
ATOM 9350 C CA . GLN B 1 305 ? 21.979 -18.769 1.426 1.00 13.58 301 GLN A CA 1
ATOM 9351 C C . GLN B 1 305 ? 20.650 -18.993 0.726 1.00 10.43 301 GLN A C 1
ATOM 9352 O O . GLN B 1 305 ? 20.590 -19.051 -0.500 1.00 23.52 301 GLN A O 1
ATOM 9366 N N . GLU B 1 306 ? 19.583 -19.120 1.510 1.00 17.25 302 GLU A N 1
ATOM 9367 C CA . GLU B 1 306 ? 18.233 -19.325 0.968 1.00 9.30 302 GLU A CA 1
ATOM 9368 C C . GLU B 1 306 ? 17.688 -18.078 0.325 1.00 20.62 302 GLU A C 1
ATOM 9369 O O . GLU B 1 306 ? 17.172 -18.108 -0.801 1.00 25.38 302 GLU A O 1
ATOM 9381 N N . ARG B 1 307 ? 17.802 -16.986 1.067 1.00 19.46 303 ARG A N 1
ATOM 9382 C CA . ARG B 1 307 ? 17.174 -15.728 0.727 1.00 12.32 303 ARG A CA 1
ATOM 9383 C C . ARG B 1 307 ? 18.172 -14.607 0.667 1.00 16.65 303 ARG A C 1
ATOM 9384 O O . ARG B 1 307 ? 18.050 -13.621 1.387 1.00 18.20 303 ARG A O 1
ATOM 9405 N N . PRO B 1 308 ? 19.163 -14.745 -0.202 1.00 15.14 304 PRO A N 1
ATOM 9406 C CA . PRO B 1 308 ? 20.224 -13.751 -0.270 1.00 15.21 304 PRO A CA 1
ATOM 9407 C C . PRO B 1 308 ? 19.740 -12.352 -0.634 1.00 20.82 304 PRO A C 1
ATOM 9408 O O . PRO B 1 308 ? 20.286 -11.387 -0.126 1.00 21.14 304 PRO A O 1
ATOM 9419 N N . GLN B 1 309 ? 18.725 -12.215 -1.472 1.00 28.53 305 GLN A N 1
ATOM 9420 C CA . GLN B 1 309 ? 18.357 -10.872 -1.904 1.00 23.80 305 GLN A CA 1
ATOM 9421 C C . GLN B 1 309 ? 17.765 -10.165 -0.728 1.00 24.86 305 GLN A C 1
ATOM 9422 O O . GLN B 1 309 ? 18.147 -9.052 -0.397 1.00 20.11 305 GLN A O 1
ATOM 9436 N N . GLU B 1 310 ? 16.862 -10.880 -0.076 1.00 24.78 306 GLU A N 1
ATOM 9437 C CA . GLU B 1 310 ? 16.097 -10.385 1.041 1.00 19.20 306 GLU A CA 1
ATOM 9438 C C . GLU B 1 310 ? 17.052 -10.075 2.192 1.00 20.02 306 GLU A C 1
ATOM 9439 O O . GLU B 1 310 ? 16.954 -9.010 2.820 1.00 26.56 306 GLU A O 1
ATOM 9451 N N . VAL B 1 311 ? 18.015 -10.971 2.428 1.00 19.92 307 VAL A N 1
ATOM 9452 C CA . VAL B 1 311 ? 18.960 -10.844 3.547 1.00 12.27 307 VAL A CA 1
ATOM 9453 C C . VAL B 1 311 ? 19.868 -9.616 3.359 1.00 16.66 307 VAL A C 1
ATOM 9454 O O . VAL B 1 311 ? 20.104 -8.829 4.277 1.00 16.43 307 VAL A O 1
ATOM 9467 N N . ASN B 1 312 ? 20.379 -9.449 2.153 1.00 15.17 308 ASN A N 1
ATOM 9468 C CA . ASN B 1 312 ? 21.211 -8.302 1.855 1.00 14.12 308 ASN A CA 1
ATOM 9469 C C . ASN B 1 312 ? 20.435 -6.992 1.909 1.00 9.77 308 ASN A C 1
ATOM 9470 O O . ASN B 1 312 ? 20.986 -6.002 2.338 1.00 19.26 308 ASN A O 1
ATOM 9481 N N . ALA B 1 313 ? 19.170 -6.962 1.478 1.00 23.39 309 ALA A N 1
ATOM 9482 C CA . ALA B 1 313 ? 18.362 -5.731 1.564 1.00 24.78 309 ALA A CA 1
ATOM 9483 C C . ALA B 1 313 ? 18.113 -5.364 3.021 1.00 21.24 309 ALA A C 1
ATOM 9484 O O . ALA B 1 313 ? 18.271 -4.206 3.416 1.00 18.26 309 ALA A O 1
ATOM 9491 N N . ALA B 1 314 ? 17.743 -6.347 3.829 1.00 20.07 310 ALA A N 1
ATOM 9492 C CA . ALA B 1 314 ? 17.524 -6.096 5.253 1.00 17.37 310 ALA A CA 1
ATOM 9493 C C . ALA B 1 314 ? 18.808 -5.671 5.980 1.00 19.70 310 ALA A C 1
ATOM 9494 O O . ALA B 1 314 ? 18.777 -4.777 6.818 1.00 22.33 310 ALA A O 1
ATOM 9501 N N . LEU B 1 315 ? 19.938 -6.302 5.674 1.00 28.02 311 LEU A N 1
ATOM 9502 C CA . LEU B 1 315 ? 21.210 -5.897 6.281 1.00 22.12 311 LEU A CA 1
ATOM 9503 C C . LEU B 1 315 ? 21.638 -4.522 5.873 1.00 16.72 311 LEU A C 1
ATOM 9504 O O . LEU B 1 315 ? 21.931 -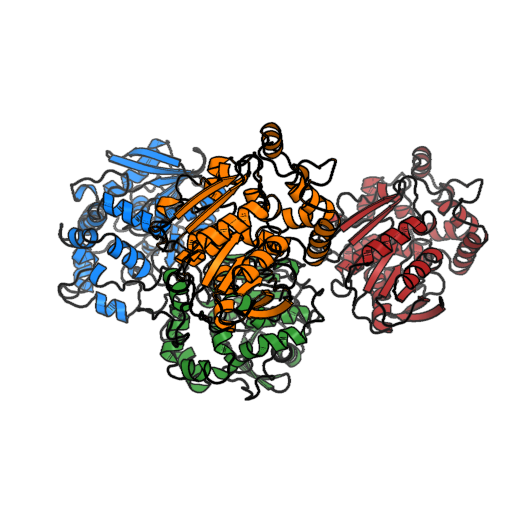3.683 6.693 1.00 18.03 311 LEU A O 1
ATOM 9520 N N . ILE B 1 316 ? 21.715 -4.311 4.580 1.00 17.23 312 ILE A N 1
ATOM 9521 C CA . ILE B 1 316 ? 22.129 -3.033 4.068 1.00 15.23 312 ILE A CA 1
ATOM 9522 C C . ILE B 1 316 ? 21.223 -1.925 4.564 1.00 26.19 312 ILE A C 1
ATOM 9523 O O . ILE B 1 316 ? 21.686 -0.825 4.845 1.00 30.46 312 ILE A O 1
ATOM 9539 N N . ASP B 1 317 ? 19.933 -2.194 4.670 1.00 31.90 313 ASP A N 1
ATOM 9540 C CA . ASP B 1 317 ? 19.033 -1.170 5.171 1.00 33.91 313 ASP A CA 1
ATOM 9541 C C . ASP B 1 317 ? 19.173 -1.003 6.668 1.00 24.74 313 ASP A C 1
ATOM 9542 O O . ASP B 1 317 ? 19.020 0.095 7.185 1.00 22.96 313 ASP A O 1
ATOM 9551 N N . PHE B 1 318 ? 19.440 -2.095 7.367 1.00 19.94 314 PHE A N 1
ATOM 9552 C CA . PHE B 1 318 ? 19.672 -2.015 8.792 1.00 21.93 314 PHE A CA 1
ATOM 9553 C C . PHE B 1 318 ? 20.835 -1.095 8.993 1.00 26.30 314 PHE A C 1
ATOM 9554 O O . PHE B 1 318 ? 20.823 -0.255 9.883 1.00 33.03 314 PHE A O 1
ATOM 9571 N N . LEU B 1 319 ? 21.831 -1.243 8.133 1.00 21.44 315 LEU A N 1
ATOM 9572 C CA . LEU B 1 319 ? 23.072 -0.510 8.280 1.00 19.62 315 LEU A CA 1
ATOM 9573 C C . LEU B 1 319 ? 23.080 0.848 7.634 1.00 25.24 315 LEU A C 1
ATOM 9574 O O . LEU B 1 319 ? 24.127 1.476 7.559 1.00 31.97 315 LEU A O 1
ATOM 9590 N N . ARG B 1 320 ? 21.949 1.310 7.134 1.00 31.73 316 ARG A N 1
ATOM 9591 C CA . ARG B 1 320 ? 21.953 2.599 6.473 1.00 26.32 316 ARG A CA 1
ATOM 9592 C C . ARG B 1 320 ? 22.064 3.723 7.484 1.00 28.02 316 ARG A C 1
ATOM 9593 O O . ARG B 1 320 ? 22.865 4.638 7.309 1.00 35.91 316 ARG A O 1
ATOM 9614 N N . GLY B 1 321 ? 21.294 3.643 8.560 1.00 31.92 317 GLY A N 1
ATOM 9615 C CA . GLY B 1 321 ? 21.219 4.746 9.501 1.00 36.32 317 GLY A CA 1
ATOM 9616 C C . GLY B 1 321 ? 22.536 5.065 10.178 1.00 34.79 317 GLY A C 1
ATOM 9617 O O . GLY B 1 321 ? 22.844 6.216 10.487 1.00 32.07 317 GLY A O 1
ATOM 9621 N N . LEU B 1 322 ? 23.340 4.027 10.348 1.00 32.50 318 LEU A N 1
ATOM 9622 C CA . LEU B 1 322 ? 24.248 3.940 11.485 1.00 25.30 318 LEU A CA 1
ATOM 9623 C C . LEU B 1 322 ? 25.621 4.592 11.318 1.00 23.33 318 LEU A C 1
ATOM 9624 O O . LEU B 1 322 ? 26.229 4.532 10.263 1.00 29.17 318 LEU A O 1
ATOM 9640 N N . GLU B 1 323 ? 26.062 5.245 12.395 1.00 25.73 319 GLU A N 1
ATOM 9641 C CA . GLU B 1 323 ? 27.434 5.719 12.592 1.00 34.94 319 GLU A CA 1
ATOM 9642 C C . GLU B 1 323 ? 28.303 4.564 13.078 1.00 32.90 319 GLU A C 1
ATOM 9643 O O . GLU B 1 323 ? 28.301 4.247 14.274 1.00 28.74 319 GLU A O 1
ATOM 9655 N N . LEU B 1 324 ? 29.026 3.926 12.160 1.00 29.97 320 LEU A N 1
ATOM 9656 C CA . LEU B 1 324 ? 29.689 2.665 12.480 1.00 32.70 320 LEU A CA 1
ATOM 9657 C C . LEU B 1 324 ? 31.174 2.807 12.738 1.00 35.62 320 LEU A C 1
ATOM 9658 O O . LEU B 1 324 ? 31.842 1.825 13.050 1.00 39.43 320 LEU A O 1
ATOM 9674 N N . GLN B 1 325 ? 31.688 4.027 12.616 1.00 39.27 321 GLN A N 1
ATOM 9675 C CA . GLN B 1 325 ? 33.122 4.263 12.746 1.00 40.19 321 GLN A CA 1
ATOM 9676 C C . GLN B 1 325 ? 33.427 5.034 14.026 1.00 53.66 321 GLN A C 1
ATOM 9677 O O . GLN B 1 325 ? 32.571 5.679 14.626 1.00 52.89 321 GLN A O 1
ATOM 9692 N N . THR C 1 7 ? 19.159 -44.821 -57.999 1.00 38.64 3 THR B N 1
ATOM 9693 C CA . THR C 1 7 ? 17.918 -44.180 -57.562 1.00 33.25 3 THR B CA 1
ATOM 9694 C C . THR C 1 7 ? 18.199 -42.868 -56.839 1.00 47.00 3 THR B C 1
ATOM 9695 O O . THR C 1 7 ? 17.707 -42.670 -55.773 1.00 60.77 3 THR B O 1
ATOM 9705 N N . PRO C 1 8 ? 18.990 -41.948 -57.403 1.00 46.35 4 PRO B N 1
ATOM 9706 C CA . PRO C 1 8 ? 19.106 -40.706 -56.623 1.00 36.94 4 PRO B CA 1
ATOM 9707 C C . PRO C 1 8 ? 17.810 -39.896 -56.691 1.00 32.71 4 PRO B C 1
ATOM 9708 O O . PRO C 1 8 ? 17.657 -38.972 -57.487 1.00 28.11 4 PRO B O 1
ATOM 9719 N N . SER C 1 9 ? 16.868 -40.306 -55.846 1.00 28.21 5 SER B N 1
ATOM 9720 C CA . SER C 1 9 ? 15.566 -39.683 -55.717 1.00 21.49 5 SER B CA 1
ATOM 9721 C C . SER C 1 9 ? 15.504 -38.994 -54.364 1.00 25.16 5 SER B C 1
ATOM 9722 O O . SER C 1 9 ? 16.327 -39.256 -53.491 1.00 24.61 5 SER B O 1
ATOM 9730 N N . GLU C 1 10 ? 14.530 -38.107 -54.196 1.00 30.10 6 GLU B N 1
ATOM 9731 C CA . GLU C 1 10 ? 14.280 -37.529 -52.891 1.00 25.40 6 GLU B CA 1
ATOM 9732 C C . GLU C 1 10 ? 12.848 -37.765 -52.370 1.00 18.90 6 GLU B C 1
ATOM 9733 O O . GLU C 1 10 ? 11.890 -37.987 -53.115 1.00 9.18 6 GLU B O 1
ATOM 9745 N N . ARG C 1 11 ? 12.752 -37.765 -51.046 1.00 23.41 7 ARG B N 1
ATOM 9746 C CA . ARG C 1 11 ? 11.492 -37.882 -50.357 1.00 18.59 7 ARG B CA 1
ATOM 9747 C C . ARG C 1 11 ? 11.671 -37.268 -48.996 1.00 14.17 7 ARG B C 1
ATOM 9748 O O . ARG C 1 11 ? 12.772 -37.189 -48.492 1.00 16.78 7 ARG B O 1
ATOM 9769 N N . SER C 1 12 ? 10.584 -36.779 -48.437 1.00 18.00 8 SER B N 1
ATOM 9770 C CA . SER C 1 12 ? 10.603 -36.234 -47.108 1.00 16.14 8 SER B CA 1
ATOM 9771 C C . SER C 1 12 ? 10.247 -37.350 -46.179 1.00 17.38 8 SER B C 1
ATOM 9772 O O . SER C 1 12 ? 9.483 -38.236 -46.528 1.00 22.91 8 SER B O 1
ATOM 9780 N N . VAL C 1 13 ? 10.801 -37.295 -44.984 1.00 21.15 9 VAL B N 1
ATOM 9781 C CA . VAL C 1 13 ? 10.695 -38.403 -44.074 1.00 17.51 9 VAL B CA 1
ATOM 9782 C C . VAL C 1 13 ? 10.495 -37.852 -42.661 1.00 16.36 9 VAL B C 1
ATOM 9783 O O . VAL C 1 13 ? 11.224 -36.988 -42.205 1.00 10.20 9 VAL B O 1
ATOM 9796 N N . GLU C 1 14 ? 9.426 -38.326 -42.023 1.00 20.95 10 GLU B N 1
ATOM 9797 C CA . GLU C 1 14 ? 9.126 -38.038 -40.630 1.00 14.72 10 GLU B CA 1
ATOM 9798 C C . GLU C 1 14 ? 10.023 -38.835 -39.713 1.00 12.58 10 GLU B C 1
ATOM 9799 O O . GLU C 1 14 ? 9.959 -40.053 -39.703 1.00 20.43 10 GLU B O 1
ATOM 9811 N N . THR C 1 15 ? 10.858 -38.147 -38.942 1.00 23.33 11 THR B N 1
ATOM 9812 C CA . THR C 1 15 ? 11.830 -38.802 -38.066 1.00 16.19 11 THR B CA 1
ATOM 9813 C C . THR C 1 15 ? 12.092 -37.966 -36.825 1.00 20.23 11 THR B C 1
ATOM 9814 O O . THR C 1 15 ? 12.417 -36.797 -36.904 1.00 28.70 11 THR B O 1
ATOM 9825 N N . ASN C 1 16 ? 11.918 -38.584 -35.669 1.00 16.67 12 ASN B N 1
ATOM 9826 C CA . ASN C 1 16 ? 12.351 -37.997 -34.410 1.00 18.68 12 ASN B CA 1
ATOM 9827 C C . ASN C 1 16 ? 11.567 -36.746 -34.037 1.00 22.24 12 ASN B C 1
ATOM 9828 O O . ASN C 1 16 ? 12.043 -35.890 -33.295 1.00 31.81 12 ASN B O 1
ATOM 9839 N N . GLY C 1 17 ? 10.344 -36.651 -34.532 1.00 16.29 13 GLY B N 1
ATOM 9840 C CA . GLY C 1 17 ? 9.531 -35.501 -34.237 1.00 19.72 13 GLY B CA 1
ATOM 9841 C C . GLY C 1 17 ? 9.839 -34.358 -35.153 1.00 11.18 13 GLY B C 1
ATOM 9842 O O . GLY C 1 17 ? 9.327 -33.259 -34.956 1.00 20.53 13 GLY B O 1
ATOM 9846 N N . VAL C 1 18 ? 10.673 -34.613 -36.157 1.00 16.14 14 VAL B N 1
ATOM 9847 C CA . VAL C 1 18 ? 10.924 -33.633 -37.202 1.00 10.16 14 VAL B CA 1
ATOM 9848 C C . VAL C 1 18 ? 10.747 -34.282 -38.578 1.00 12.48 14 VAL B C 1
ATOM 9849 O O . VAL C 1 18 ? 10.390 -35.452 -38.695 1.00 15.46 14 VAL B O 1
ATOM 9862 N N . ARG C 1 19 ? 10.990 -33.482 -39.614 1.00 16.02 15 ARG B N 1
ATOM 9863 C CA . ARG C 1 19 ? 10.822 -33.907 -40.987 1.00 18.59 15 ARG B CA 1
ATOM 9864 C C . ARG C 1 19 ? 12.105 -33.586 -41.713 1.00 11.50 15 ARG B C 1
ATOM 9865 O O . ARG C 1 19 ? 12.558 -32.465 -41.650 1.00 15.10 15 ARG B O 1
ATOM 9886 N N . LEU C 1 20 ? 12.654 -34.568 -42.430 1.00 12.10 16 LEU B N 1
ATOM 9887 C CA . LEU C 1 20 ? 13.912 -34.375 -43.156 1.00 16.18 16 LEU B CA 1
ATOM 9888 C C . LEU C 1 20 ? 13.733 -34.614 -44.624 1.00 12.25 16 LEU B C 1
ATOM 9889 O O . LEU C 1 20 ? 13.014 -35.512 -45.027 1.00 14.87 16 LEU B O 1
ATOM 9905 N N . ARG C 1 21 ? 14.402 -33.826 -45.441 1.00 11.52 17 ARG B N 1
ATOM 9906 C CA . ARG C 1 21 ? 14.469 -34.157 -46.845 1.00 15.18 17 ARG B CA 1
ATOM 9907 C C . ARG C 1 21 ? 15.577 -35.169 -47.071 1.00 17.37 17 ARG B C 1
ATOM 9908 O O . ARG C 1 21 ? 16.749 -34.891 -46.808 1.00 20.02 17 ARG B O 1
ATOM 9929 N N . LEU C 1 22 ? 15.204 -36.325 -47.604 1.00 12.27 18 LEU B N 1
ATOM 9930 C CA . LEU C 1 22 ? 16.104 -37.444 -47.726 1.00 9.27 18 LEU B CA 1
ATOM 9931 C C . LEU C 1 22 ? 16.449 -37.672 -49.178 1.00 17.57 18 LEU B C 1
ATOM 9932 O O . LEU C 1 22 ? 15.561 -37.622 -50.024 1.00 18.58 18 LEU B O 1
ATOM 9948 N N . VAL C 1 23 ? 17.734 -37.888 -49.468 1.00 26.31 19 VAL B N 1
ATOM 9949 C CA . VAL C 1 23 ? 18.168 -38.339 -50.795 1.00 18.92 19 VAL B CA 1
ATOM 9950 C C . VAL C 1 23 ? 18.492 -39.807 -50.656 1.00 16.64 19 VAL B C 1
ATOM 9951 O O . VAL C 1 23 ? 19.308 -40.178 -49.842 1.00 14.26 19 VAL B O 1
ATOM 9964 N N . GLU C 1 24 ? 17.822 -40.648 -51.430 1.00 19.41 20 GLU B N 1
ATOM 9965 C CA . GLU C 1 24 ? 17.856 -42.090 -51.189 1.00 25.18 20 GLU B CA 1
ATOM 9966 C C . GLU C 1 24 ? 18.237 -42.769 -52.474 1.00 24.73 20 GLU B C 1
ATOM 9967 O O . GLU C 1 24 ? 17.623 -42.470 -53.474 1.00 22.62 20 GLU B O 1
ATOM 9979 N N . ALA C 1 25 ? 19.219 -43.670 -52.456 1.00 22.27 21 ALA B N 1
ATOM 9980 C CA . ALA C 1 25 ? 19.565 -44.425 -53.656 1.00 19.91 21 ALA B CA 1
ATOM 9981 C C . ALA C 1 25 ? 19.780 -45.909 -53.375 1.00 13.40 21 ALA B C 1
ATOM 9982 O O . ALA C 1 25 ? 20.101 -46.275 -52.264 1.00 17.29 21 ALA B O 1
ATOM 9989 N N . GLY C 1 26 ? 19.614 -46.751 -54.392 1.00 9.75 22 GLY B N 1
ATOM 9990 C CA . GLY C 1 26 ? 19.815 -48.186 -54.265 1.00 20.38 22 GLY B CA 1
ATOM 9991 C C . GLY C 1 26 ? 18.560 -48.967 -53.925 1.00 32.07 22 GLY B C 1
ATOM 9992 O O . GLY C 1 26 ? 17.491 -48.386 -53.738 1.00 39.05 22 GLY B O 1
ATOM 9996 N N . GLU C 1 27 ? 18.699 -50.294 -53.848 1.00 34.08 23 GLU B N 1
ATOM 9997 C CA . GLU C 1 27 ? 17.592 -51.196 -53.525 1.00 35.93 23 GLU B CA 1
ATOM 9998 C C . GLU C 1 27 ? 17.360 -51.334 -52.033 1.00 30.79 23 GLU B C 1
ATOM 9999 O O . GLU C 1 27 ? 18.267 -51.626 -51.274 1.00 29.35 23 GLU B O 1
ATOM 10011 N N . ARG C 1 28 ? 16.114 -51.162 -51.628 1.00 30.12 24 ARG B N 1
ATOM 10012 C CA . ARG C 1 28 ? 15.758 -51.226 -50.224 1.00 38.96 24 ARG B CA 1
ATOM 10013 C C . ARG C 1 28 ? 15.810 -52.669 -49.765 1.00 35.56 24 ARG B C 1
ATOM 10014 O O . ARG C 1 28 ? 15.319 -53.555 -50.449 1.00 34.35 24 ARG B O 1
ATOM 10035 N N . GLY C 1 29 ? 16.455 -52.900 -48.626 1.00 32.82 25 GLY B N 1
ATOM 10036 C CA . GLY C 1 29 ? 16.696 -54.246 -48.142 1.00 33.92 25 GLY B CA 1
ATOM 10037 C C . GLY C 1 29 ? 18.117 -54.683 -48.406 1.00 32.83 25 GLY B C 1
ATOM 10038 O O . GLY C 1 29 ? 18.506 -55.778 -48.027 1.00 38.38 25 GLY B O 1
ATOM 10042 N N . ASP C 1 30 ? 18.883 -53.837 -49.086 1.00 33.15 26 ASP B N 1
ATOM 10043 C CA . ASP C 1 30 ? 20.327 -54.038 -49.208 1.00 32.85 26 ASP B CA 1
ATOM 10044 C C . ASP C 1 30 ? 21.023 -53.454 -47.977 1.00 30.24 26 ASP B C 1
ATOM 10045 O O . ASP C 1 30 ? 20.368 -52.831 -47.150 1.00 36.84 26 ASP B O 1
ATOM 10054 N N . PRO C 1 31 ? 22.343 -53.672 -47.828 1.00 23.45 27 PRO B N 1
ATOM 10055 C CA . PRO C 1 31 ? 22.967 -53.031 -46.674 1.00 26.44 27 PRO B CA 1
ATOM 10056 C C . PRO C 1 31 ? 22.814 -51.527 -46.734 1.00 20.36 27 PRO B C 1
ATOM 10057 O O . PRO C 1 31 ? 22.976 -50.902 -47.782 1.00 25.17 27 PRO B O 1
ATOM 10068 N N . LEU C 1 32 ? 22.479 -50.960 -45.591 1.00 16.85 28 LEU B N 1
ATOM 10069 C CA . LEU C 1 32 ? 22.134 -49.559 -45.521 1.00 18.78 28 LEU B CA 1
ATOM 10070 C C . LEU C 1 32 ? 23.331 -48.713 -45.074 1.00 21.71 28 LEU B C 1
ATOM 10071 O O . LEU C 1 32 ? 24.003 -48.968 -44.069 1.00 16.22 28 LEU B O 1
ATOM 10087 N N . VAL C 1 33 ? 23.567 -47.688 -45.876 1.00 25.92 29 VAL B N 1
ATOM 10088 C CA . VAL C 1 33 ? 24.665 -46.772 -45.697 1.00 19.29 29 VAL B CA 1
ATOM 10089 C C . VAL C 1 33 ? 24.105 -45.355 -45.545 1.00 17.28 29 VAL B C 1
ATOM 10090 O O . VAL C 1 33 ? 23.553 -44.782 -46.485 1.00 20.41 29 VAL B O 1
ATOM 10103 N N . VAL C 1 34 ? 24.209 -44.825 -44.331 1.00 14.45 30 VAL B N 1
ATOM 10104 C CA . VAL C 1 34 ? 23.637 -43.528 -43.992 1.00 14.14 30 VAL B CA 1
ATOM 10105 C C . VAL C 1 34 ? 24.775 -42.520 -44.081 1.00 16.98 30 VAL B C 1
ATOM 10106 O O . VAL C 1 34 ? 25.819 -42.746 -43.492 1.00 17.00 30 VAL B O 1
ATOM 10119 N N . LEU C 1 35 ? 24.582 -41.433 -44.836 1.00 23.68 31 LEU B N 1
ATOM 10120 C CA . LEU C 1 35 ? 25.587 -40.370 -44.993 1.00 13.31 31 LEU B CA 1
ATOM 10121 C C . LEU C 1 35 ? 25.143 -39.054 -44.381 1.00 6.89 31 LEU B C 1
ATOM 10122 O O . LEU C 1 35 ? 24.049 -38.610 -44.644 1.00 15.29 31 LEU B O 1
ATOM 10138 N N . ALA C 1 36 ? 26.012 -38.415 -43.606 1.00 12.40 32 ALA B N 1
ATOM 10139 C CA . ALA C 1 36 ? 25.674 -37.178 -42.900 1.00 11.88 32 ALA B CA 1
ATOM 10140 C C . ALA C 1 36 ? 26.569 -35.995 -43.275 1.00 13.88 32 ALA B C 1
ATOM 10141 O O . ALA C 1 36 ? 27.719 -35.934 -42.878 1.00 18.42 32 ALA B O 1
ATOM 10148 N N . HIS C 1 37 ? 26.034 -35.042 -44.029 1.00 16.67 33 HIS B N 1
ATOM 10149 C CA . HIS C 1 37 ? 26.839 -33.920 -44.471 1.00 10.25 33 HIS B CA 1
ATOM 10150 C C . HIS C 1 37 ? 27.334 -33.070 -43.283 1.00 18.40 33 HIS B C 1
ATOM 10151 O O . HIS C 1 37 ? 27.000 -33.341 -42.123 1.00 17.99 33 HIS B O 1
ATOM 10164 N N . GLY C 1 38 ? 28.166 -32.075 -43.586 1.00 10.10 34 GLY B N 1
ATOM 10165 C CA . GLY C 1 38 ? 28.755 -31.217 -42.589 1.00 8.91 34 GLY B CA 1
ATOM 10166 C C . GLY C 1 38 ? 28.330 -29.773 -42.666 1.00 12.85 34 GLY B C 1
ATOM 10167 O O . GLY C 1 38 ? 27.264 -29.451 -43.185 1.00 21.51 34 GLY B O 1
ATOM 10171 N N . PHE C 1 39 ? 29.184 -28.901 -42.136 1.00 17.94 35 PHE B N 1
ATOM 10172 C CA . PHE C 1 39 ? 28.910 -27.473 -42.113 1.00 19.95 35 PHE B CA 1
ATOM 10173 C C . PHE C 1 39 ? 29.706 -26.700 -43.156 1.00 17.99 35 PHE B C 1
ATOM 10174 O O . PHE C 1 39 ? 30.919 -26.893 -43.227 1.00 13.61 35 PHE B O 1
ATOM 10191 N N . PRO C 1 40 ? 29.038 -25.823 -43.960 1.00 20.88 36 PRO B N 1
ATOM 10192 C CA . PRO C 1 40 ? 27.597 -25.635 -44.186 1.00 20.40 36 PRO B CA 1
ATOM 10193 C C . PRO C 1 40 ? 27.217 -26.354 -45.489 1.00 22.91 36 PRO B C 1
ATOM 10194 O O . PRO C 1 40 ? 27.322 -25.820 -46.592 1.00 24.40 36 PRO B O 1
ATOM 10205 N N . GLU C 1 41 ? 26.826 -27.607 -45.356 1.00 17.37 37 GLU B N 1
ATOM 10206 C CA . GLU C 1 41 ? 26.727 -28.453 -46.506 1.00 6.56 37 GLU B CA 1
ATOM 10207 C C . GLU C 1 41 ? 25.360 -29.093 -46.505 1.00 10.02 37 GLU B C 1
ATOM 10208 O O . GLU C 1 41 ? 24.516 -28.748 -45.697 1.00 21.90 37 GLU B O 1
ATOM 10220 N N . LEU C 1 42 ? 25.165 -30.016 -47.438 1.00 18.80 38 LEU B N 1
ATOM 10221 C CA . LEU C 1 42 ? 23.875 -30.530 -47.813 1.00 6.21 38 LEU B CA 1
ATOM 10222 C C . LEU C 1 42 ? 24.111 -31.948 -48.247 1.00 5.55 38 LEU B C 1
ATOM 10223 O O . LEU C 1 42 ? 25.236 -32.373 -48.372 1.00 17.68 38 LEU B O 1
ATOM 10239 N N . ALA C 1 43 ? 23.052 -32.694 -48.464 1.00 4.61 39 ALA B N 1
ATOM 10240 C CA . ALA C 1 43 ? 23.193 -34.036 -48.973 1.00 12.60 39 ALA B CA 1
ATOM 10241 C C . ALA C 1 43 ? 23.816 -34.021 -50.371 1.00 24.74 39 ALA B C 1
ATOM 10242 O O . ALA C 1 43 ? 24.325 -35.028 -50.853 1.00 19.18 39 ALA B O 1
ATOM 10249 N N . TYR C 1 44 ? 23.782 -32.847 -50.997 1.00 30.88 40 TYR B N 1
ATOM 10250 C CA . TYR C 1 44 ? 24.386 -32.593 -52.317 1.00 21.55 40 TYR B CA 1
ATOM 10251 C C . TYR C 1 44 ? 25.909 -32.760 -52.326 1.00 13.51 40 TYR B C 1
ATOM 10252 O O . TYR C 1 44 ? 26.506 -32.997 -53.350 1.00 10.63 40 TYR B O 1
ATOM 10270 N N . SER C 1 45 ? 26.522 -32.629 -51.156 1.00 11.06 41 SER B N 1
ATOM 10271 C CA . SER C 1 45 ? 27.920 -32.927 -50.938 1.00 16.90 41 SER B CA 1
ATOM 10272 C C . SER C 1 45 ? 28.305 -34.388 -51.160 1.00 17.91 41 SER B C 1
ATOM 10273 O O . SER C 1 45 ? 29.476 -34.679 -51.352 1.00 19.88 41 SER B O 1
ATOM 10281 N N . TRP C 1 46 ? 27.335 -35.303 -51.098 1.00 17.74 42 TRP B N 1
ATOM 10282 C CA . TRP C 1 46 ? 27.574 -36.732 -51.328 1.00 10.26 42 TRP B CA 1
ATOM 10283 C C . TRP C 1 46 ? 27.269 -37.168 -52.745 1.00 14.70 42 TRP B C 1
ATOM 10284 O O . TRP C 1 46 ? 27.219 -38.352 -53.057 1.00 19.95 42 TRP B O 1
ATOM 10305 N N . ARG C 1 47 ? 27.058 -36.196 -53.606 1.00 17.64 43 ARG B N 1
ATOM 10306 C CA . ARG C 1 47 ? 26.687 -36.478 -54.974 1.00 20.27 43 ARG B CA 1
ATOM 10307 C C . ARG C 1 47 ? 27.693 -37.399 -55.696 1.00 18.28 43 ARG B C 1
ATOM 10308 O O . ARG C 1 47 ? 27.293 -38.324 -56.365 1.00 23.53 43 ARG B O 1
ATOM 10329 N N . HIS C 1 48 ? 28.991 -37.192 -55.518 1.00 26.60 44 HIS B N 1
ATOM 10330 C CA . HIS C 1 48 ? 29.991 -38.088 -56.101 1.00 12.82 44 HIS B CA 1
ATOM 10331 C C . HIS C 1 48 ? 30.041 -39.504 -55.480 1.00 22.83 44 HIS B C 1
ATOM 10332 O O . HIS C 1 48 ? 30.462 -40.473 -56.124 1.00 25.20 44 HIS B O 1
ATOM 10345 N N . GLN C 1 49 ? 29.621 -39.600 -54.220 1.00 28.17 45 GLN B N 1
ATOM 10346 C CA . GLN C 1 49 ? 29.752 -40.806 -53.401 1.00 20.64 45 GLN B CA 1
ATOM 10347 C C . GLN C 1 49 ? 28.649 -41.779 -53.611 1.00 15.10 45 GLN B C 1
ATOM 10348 O O . GLN C 1 49 ? 28.873 -42.978 -53.631 1.00 21.81 45 GLN B O 1
ATOM 10362 N N . ILE C 1 50 ? 27.447 -41.235 -53.710 1.00 17.17 46 ILE B N 1
ATOM 10363 C CA . ILE C 1 50 ? 26.227 -42.012 -53.730 1.00 18.41 46 ILE B CA 1
ATOM 10364 C C . ILE C 1 50 ? 26.258 -43.034 -54.864 1.00 22.01 46 ILE B C 1
ATOM 10365 O O . ILE C 1 50 ? 26.003 -44.221 -54.653 1.00 20.69 46 ILE B O 1
ATOM 10381 N N . PRO C 1 51 ? 26.608 -42.596 -56.067 1.00 30.10 47 PRO B N 1
ATOM 10382 C CA . PRO C 1 51 ? 26.651 -43.585 -57.150 1.00 33.93 47 PRO B CA 1
ATOM 10383 C C . PRO C 1 51 ? 27.590 -44.763 -56.903 1.00 26.19 47 PRO B C 1
ATOM 10384 O O . PRO C 1 51 ? 27.195 -45.904 -57.084 1.00 29.37 47 PRO B O 1
ATOM 10395 N N . ALA C 1 52 ? 28.829 -44.493 -56.537 1.00 25.31 48 ALA B N 1
ATOM 10396 C CA . ALA C 1 52 ? 29.789 -45.563 -56.337 1.00 31.52 48 ALA B CA 1
ATOM 10397 C C . ALA C 1 52 ? 29.260 -46.560 -55.327 1.00 26.76 48 ALA B C 1
ATOM 10398 O O . ALA C 1 52 ? 29.458 -47.761 -55.467 1.00 25.96 48 ALA B O 1
ATOM 10405 N N . LEU C 1 53 ? 28.574 -46.047 -54.310 1.00 30.28 49 LEU B N 1
ATOM 10406 C CA . LEU C 1 53 ? 28.062 -46.869 -53.217 1.00 17.08 49 LEU B CA 1
ATOM 10407 C C . LEU C 1 53 ? 26.855 -47.691 -53.657 1.00 15.62 49 LEU B C 1
ATOM 10408 O O . LEU C 1 53 ? 26.736 -48.864 -53.335 1.00 16.80 49 LEU B O 1
ATOM 10424 N N . VAL C 1 54 ? 25.978 -47.104 -54.444 1.00 28.64 50 VAL B N 1
ATOM 10425 C CA . VAL C 1 54 ? 24.883 -47.891 -55.002 1.00 24.79 50 VAL B CA 1
ATOM 10426 C C . VAL C 1 54 ? 25.369 -48.925 -56.013 1.00 20.03 50 VAL B C 1
ATOM 10427 O O . VAL C 1 54 ? 24.786 -49.988 -56.129 1.00 19.48 50 VAL B O 1
ATOM 10440 N N . ASP C 1 55 ? 26.425 -48.617 -56.753 1.00 17.43 51 ASP B N 1
ATOM 10441 C CA . ASP C 1 55 ? 27.021 -49.609 -57.637 1.00 23.05 51 ASP B CA 1
ATOM 10442 C C . ASP C 1 55 ? 27.709 -50.702 -56.820 1.00 16.85 51 ASP B C 1
ATOM 10443 O O . ASP C 1 55 ? 27.631 -51.872 -57.162 1.00 20.58 51 ASP B O 1
ATOM 10452 N N . ALA C 1 56 ? 28.356 -50.336 -55.723 1.00 20.37 52 ALA B N 1
ATOM 10453 C CA . ALA C 1 56 ? 29.005 -51.325 -54.874 1.00 20.69 52 ALA B CA 1
ATOM 10454 C C . ALA C 1 56 ? 27.999 -52.237 -54.202 1.00 38.67 52 ALA B C 1
ATOM 10455 O O . ALA C 1 56 ? 28.389 -53.216 -53.570 1.00 53.13 52 ALA B O 1
ATOM 10462 N N . GLY C 1 57 ? 26.714 -51.904 -54.302 1.00 34.82 53 GLY B N 1
ATOM 10463 C CA . GLY C 1 57 ? 25.661 -52.765 -53.792 1.00 26.14 53 GLY B CA 1
ATOM 10464 C C . GLY C 1 57 ? 24.962 -52.308 -52.528 1.00 29.75 53 GLY B C 1
ATOM 10465 O O . GLY C 1 57 ? 24.268 -53.114 -51.911 1.00 26.63 53 GLY B O 1
ATOM 10469 N N . TYR C 1 58 ? 25.117 -51.038 -52.147 1.00 30.28 54 TYR B N 1
ATOM 10470 C CA . TYR C 1 58 ? 24.489 -50.526 -50.926 1.00 26.81 54 TYR B CA 1
ATOM 10471 C C . TYR C 1 58 ? 23.239 -49.715 -51.198 1.00 15.11 54 TYR B C 1
ATOM 10472 O O . TYR C 1 58 ? 23.029 -49.185 -52.290 1.00 23.57 54 TYR B O 1
ATOM 10490 N N . HIS C 1 59 ? 22.389 -49.664 -50.183 1.00 19.70 55 HIS B N 1
ATOM 10491 C CA . HIS C 1 59 ? 21.229 -48.793 -50.179 1.00 17.43 55 HIS B CA 1
ATOM 10492 C C . HIS C 1 59 ? 21.633 -47.533 -49.461 1.00 22.54 55 HIS B C 1
ATOM 10493 O O . HIS C 1 59 ? 21.931 -47.562 -48.278 1.00 20.70 55 HIS B O 1
ATOM 10506 N N . VAL C 1 60 ? 21.652 -46.424 -50.175 1.00 21.61 56 VAL B N 1
ATOM 10507 C CA . VAL C 1 60 ? 22.262 -45.230 -49.642 1.00 27.97 56 VAL B CA 1
ATOM 10508 C C . VAL C 1 60 ? 21.176 -44.296 -49.160 1.00 21.96 56 VAL B C 1
ATOM 10509 O O . VAL C 1 60 ? 20.170 -44.098 -49.832 1.00 27.26 56 VAL B O 1
ATOM 10522 N N . MET C 1 61 ? 21.387 -43.757 -47.967 1.00 17.00 57 MET B N 1
ATOM 10523 C CA . MET C 1 61 ? 20.594 -42.662 -47.440 1.00 23.59 57 MET B CA 1
ATOM 10524 C C . MET C 1 61 ? 21.490 -41.476 -47.110 1.00 17.88 57 MET B C 1
ATOM 10525 O O . MET C 1 61 ? 22.521 -41.654 -46.495 1.00 9.80 57 MET B O 1
ATOM 10539 N N . ALA C 1 62 ? 21.076 -40.283 -47.532 1.0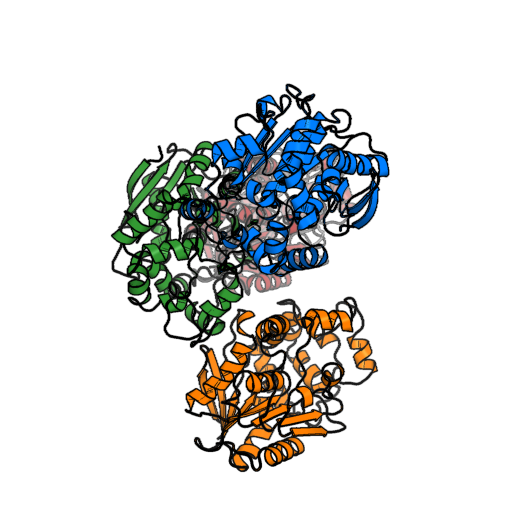0 17.92 58 ALA B N 1
ATOM 10540 C CA . ALA C 1 62 ? 21.829 -39.040 -47.335 1.00 13.46 58 ALA B CA 1
ATOM 10541 C C . ALA C 1 62 ? 20.869 -37.868 -47.158 1.00 13.55 58 ALA B C 1
ATOM 10542 O O . ALA C 1 62 ? 20.334 -37.359 -48.139 1.00 26.51 58 ALA B O 1
ATOM 10549 N N . PRO C 1 63 ? 20.643 -37.432 -45.916 1.00 12.33 59 PRO B N 1
ATOM 10550 C CA . PRO C 1 63 ? 19.648 -36.380 -45.680 1.00 23.98 59 PRO B CA 1
ATOM 10551 C C . PRO C 1 63 ? 20.216 -34.958 -45.599 1.00 24.36 59 PRO B C 1
ATOM 10552 O O . PRO C 1 63 ? 21.389 -34.801 -45.267 1.00 13.59 59 PRO B O 1
ATOM 10563 N N . ASP C 1 64 ? 19.396 -33.956 -45.932 1.00 28.42 60 ASP B N 1
ATOM 10564 C CA . ASP C 1 64 ? 19.605 -32.623 -45.408 1.00 15.59 60 ASP B CA 1
ATOM 10565 C C . ASP C 1 64 ? 19.249 -32.792 -43.943 1.00 14.63 60 ASP B C 1
ATOM 10566 O O . ASP C 1 64 ? 18.133 -33.166 -43.623 1.00 14.92 60 ASP B O 1
ATOM 10575 N N . GLN C 1 65 ? 20.201 -32.549 -43.061 1.00 19.40 61 GLN B N 1
ATOM 10576 C CA . GLN C 1 65 ? 19.999 -32.754 -41.649 1.00 9.45 61 GLN B CA 1
ATOM 10577 C C . GLN C 1 65 ? 19.239 -31.573 -41.033 1.00 15.29 61 GLN B C 1
ATOM 10578 O O . GLN C 1 65 ? 18.934 -30.605 -41.710 1.00 20.65 61 GLN B O 1
ATOM 10592 N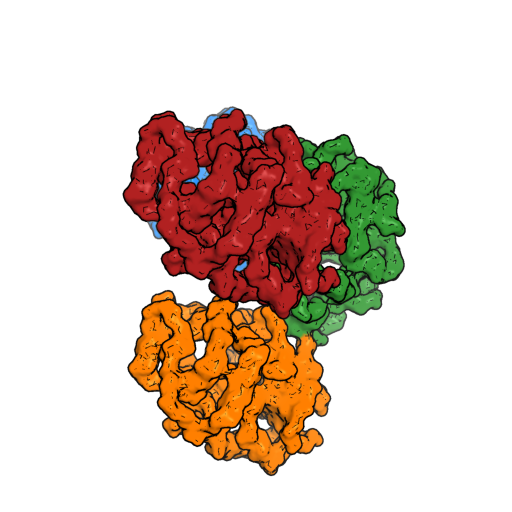 N . ARG C 1 66 ? 18.916 -31.664 -39.750 1.00 14.85 62 ARG B N 1
ATOM 10593 C CA . ARG C 1 66 ? 18.121 -30.642 -39.095 1.00 15.12 62 ARG B CA 1
ATOM 10594 C C . ARG C 1 66 ? 18.783 -29.281 -39.267 1.00 13.69 62 ARG B C 1
ATOM 10595 O O . ARG C 1 66 ? 19.978 -29.156 -39.090 1.00 16.98 62 ARG B O 1
ATOM 10616 N N . GLY C 1 67 ? 17.998 -28.266 -39.598 1.00 16.45 63 GLY B N 1
ATOM 10617 C CA . GLY C 1 67 ? 18.505 -26.932 -39.870 1.00 10.63 63 GLY B CA 1
ATOM 10618 C C . GLY C 1 67 ? 18.974 -26.654 -41.290 1.00 11.37 63 GLY B C 1
ATOM 10619 O O . GLY C 1 67 ? 19.462 -25.570 -41.586 1.00 15.92 63 GLY B O 1
ATOM 10623 N N . TYR C 1 68 ? 18.802 -27.631 -42.169 1.00 14.77 64 TYR B N 1
ATOM 10624 C CA . TYR C 1 68 ? 19.405 -27.579 -43.488 1.00 10.97 64 TYR B CA 1
ATOM 10625 C C . TYR C 1 68 ? 18.433 -27.846 -44.591 1.00 9.50 64 TYR B C 1
ATOM 10626 O O . TYR C 1 68 ? 17.596 -28.709 -44.483 1.00 16.22 64 TYR B O 1
ATOM 10644 N N . GLY C 1 69 ? 18.616 -27.133 -45.689 1.00 14.61 65 GLY B N 1
ATOM 10645 C CA . GLY C 1 69 ? 17.954 -27.433 -46.935 1.00 13.09 65 GLY B CA 1
ATOM 10646 C C . GLY C 1 69 ? 16.459 -27.599 -46.870 1.00 18.69 65 GLY B C 1
ATOM 10647 O O . GLY C 1 69 ? 15.739 -26.689 -46.498 1.00 27.49 65 GLY B O 1
ATOM 10651 N N . GLY C 1 70 ? 15.989 -28.775 -47.249 1.00 15.59 66 GLY B N 1
ATOM 10652 C CA . GLY C 1 70 ? 14.567 -29.010 -47.298 1.00 13.32 66 GLY B CA 1
ATOM 10653 C C . GLY C 1 70 ? 14.058 -29.556 -46.000 1.00 16.14 66 GLY B C 1
ATOM 10654 O O . GLY C 1 70 ? 12.947 -30.037 -45.933 1.00 26.45 66 GLY B O 1
ATOM 10658 N N . SER C 1 71 ? 14.875 -29.482 -44.959 1.00 21.64 67 SER B N 1
ATOM 10659 C CA . SER C 1 71 ? 14.519 -30.086 -43.692 1.00 8.30 67 SER B CA 1
ATOM 10660 C C . SER C 1 71 ? 14.031 -29.091 -42.666 1.00 14.60 67 SER B C 1
ATOM 10661 O O . SER C 1 71 ? 14.166 -27.892 -42.815 1.00 23.01 67 SER B O 1
ATOM 10669 N N . SER C 1 72 ? 13.448 -29.637 -41.614 1.00 18.50 68 SER B N 1
ATOM 10670 C CA . SER C 1 72 ? 13.083 -28.869 -40.448 1.00 20.09 68 SER B CA 1
ATOM 10671 C C . SER C 1 72 ? 14.220 -28.004 -39.951 1.00 16.77 68 SER B C 1
ATOM 10672 O O . SER C 1 72 ? 15.383 -28.372 -40.035 1.00 20.59 68 SER B O 1
ATOM 10680 N N . ALA C 1 73 ? 13.844 -26.863 -39.400 1.00 13.70 69 ALA B N 1
ATOM 10681 C CA . ALA C 1 73 ? 14.773 -25.912 -38.837 1.00 18.55 69 ALA B CA 1
ATOM 10682 C C . ALA C 1 73 ? 14.121 -25.205 -37.647 1.00 13.25 69 ALA B C 1
ATOM 10683 O O . ALA C 1 73 ? 13.675 -24.069 -37.767 1.00 20.09 69 ALA B O 1
ATOM 10690 N N . PRO C 1 74 ? 14.041 -25.885 -36.495 1.00 15.96 70 PRO B N 1
ATOM 10691 C CA . PRO C 1 74 ? 13.474 -25.222 -35.328 1.00 9.21 70 PRO B CA 1
ATOM 10692 C C . PRO C 1 74 ? 14.256 -24.020 -34.939 1.00 13.01 70 PRO B C 1
ATOM 10693 O O . PRO C 1 74 ? 15.465 -23.977 -35.026 1.00 12.00 70 PRO B O 1
ATOM 10704 N N . GLU C 1 75 ? 13.505 -23.030 -34.506 1.00 20.61 71 GLU B N 1
ATOM 10705 C CA . GLU C 1 75 ? 14.005 -21.771 -34.023 1.00 11.43 71 GLU B CA 1
ATOM 10706 C C . GLU C 1 75 ? 14.786 -21.941 -32.710 1.00 21.99 71 GLU B C 1
ATOM 10707 O O . GLU C 1 75 ? 15.715 -21.188 -32.446 1.00 27.37 71 GLU B O 1
ATOM 10719 N N . ALA C 1 76 ? 14.404 -22.937 -31.898 1.00 24.52 72 ALA B N 1
ATOM 10720 C CA . ALA C 1 76 ? 15.005 -23.177 -30.572 1.00 14.27 72 ALA B CA 1
ATOM 10721 C C . ALA C 1 76 ? 16.360 -23.838 -30.629 1.00 13.82 72 ALA B C 1
ATOM 10722 O O . ALA C 1 76 ? 16.463 -24.996 -31.002 1.00 13.24 72 ALA B O 1
ATOM 10729 N N . ILE C 1 77 ? 17.381 -23.100 -30.195 1.00 19.44 73 ILE B N 1
ATOM 10730 C CA . ILE C 1 77 ? 18.775 -23.554 -30.264 1.00 15.06 73 ILE B CA 1
ATOM 10731 C C . ILE C 1 77 ? 18.928 -24.977 -29.722 1.00 20.94 73 ILE B C 1
ATOM 10732 O O . ILE C 1 77 ? 19.497 -25.866 -30.364 1.00 26.52 73 ILE B O 1
ATOM 10748 N N . GLU C 1 78 ? 18.354 -25.166 -28.538 1.00 20.85 74 GLU B N 1
ATOM 10749 C CA . GLU C 1 78 ? 18.420 -26.389 -27.744 1.00 13.53 74 GLU B CA 1
ATOM 10750 C C . GLU C 1 78 ? 17.871 -27.594 -28.471 1.00 13.66 74 GLU B C 1
ATOM 10751 O O . GLU C 1 78 ? 18.057 -28.724 -28.033 1.00 18.93 74 GLU B O 1
ATOM 10763 N N . ALA C 1 79 ? 17.197 -27.340 -29.589 1.00 15.55 75 ALA B N 1
ATOM 10764 C CA . ALA C 1 79 ? 16.645 -28.374 -30.451 1.00 10.75 75 ALA B CA 1
ATOM 10765 C C . ALA C 1 79 ? 17.677 -28.990 -31.359 1.00 15.12 75 ALA B C 1
ATOM 10766 O O . ALA C 1 79 ? 17.349 -29.869 -32.136 1.00 14.60 75 ALA B O 1
ATOM 10773 N N . TYR C 1 80 ? 18.909 -28.489 -31.291 1.00 21.04 76 TYR B N 1
ATOM 10774 C CA . TYR C 1 80 ? 19.976 -28.936 -32.183 1.00 27.21 76 TYR B CA 1
ATOM 10775 C C . TYR C 1 80 ? 21.124 -29.612 -31.442 1.00 21.93 76 TYR B C 1
ATOM 10776 O O . TYR C 1 80 ? 22.274 -29.602 -31.902 1.00 17.95 76 TYR B O 1
ATOM 10794 N N . ASP C 1 81 ? 20.819 -30.227 -30.310 1.00 20.89 77 ASP B N 1
ATOM 10795 C CA . ASP C 1 81 ? 21.871 -30.832 -29.531 1.00 15.91 77 ASP B CA 1
ATOM 10796 C C . ASP C 1 81 ? 22.157 -32.248 -30.032 1.00 19.19 77 ASP B C 1
ATOM 10797 O O . ASP C 1 81 ? 21.468 -32.761 -30.896 1.00 17.18 77 ASP B O 1
ATOM 10806 N N . ILE C 1 82 ? 23.184 -32.872 -29.475 1.00 22.87 78 ILE B N 1
ATOM 10807 C CA . ILE C 1 82 ? 23.744 -34.087 -30.048 1.00 22.88 78 ILE B CA 1
ATOM 10808 C C . ILE C 1 82 ? 22.794 -35.270 -30.001 1.00 14.52 78 ILE B C 1
ATOM 10809 O O . ILE C 1 82 ? 22.799 -36.111 -30.881 1.00 22.54 78 ILE B O 1
ATOM 10825 N N . THR C 1 83 ? 21.983 -35.332 -28.960 1.00 21.29 79 THR B N 1
ATOM 10826 C CA . THR C 1 83 ? 21.000 -36.392 -28.786 1.00 18.89 79 THR B CA 1
ATOM 10827 C C . THR C 1 83 ? 19.877 -36.339 -29.813 1.00 14.13 79 THR B C 1
ATOM 10828 O O . THR C 1 83 ? 19.330 -37.375 -30.217 1.00 16.52 79 THR B O 1
ATOM 10839 N N . ARG C 1 84 ? 19.558 -35.115 -30.233 1.00 11.01 80 ARG B N 1
ATOM 10840 C CA . ARG C 1 84 ? 18.541 -34.847 -31.249 1.00 9.01 80 ARG B CA 1
ATOM 10841 C C . ARG C 1 84 ? 19.039 -35.164 -32.649 1.00 18.49 80 ARG B C 1
ATOM 10842 O O . ARG C 1 84 ? 18.354 -35.823 -33.436 1.00 23.88 80 ARG B O 1
ATOM 10863 N N . LEU C 1 85 ? 20.241 -34.680 -32.959 1.00 26.44 81 LEU B N 1
ATOM 10864 C CA . LEU C 1 85 ? 20.868 -34.935 -34.253 1.00 15.02 81 LEU B CA 1
ATOM 10865 C C . LEU C 1 85 ? 21.214 -36.356 -34.518 1.00 10.37 81 LEU B C 1
ATOM 10866 O O . LEU C 1 85 ? 21.307 -36.754 -35.652 1.00 17.51 81 LEU B O 1
ATOM 10882 N N . THR C 1 86 ? 21.463 -37.115 -33.476 1.00 17.60 82 THR B N 1
ATOM 10883 C CA . THR C 1 86 ? 21.767 -38.533 -33.648 1.00 24.81 82 THR B CA 1
ATOM 10884 C C . THR C 1 86 ? 20.473 -39.325 -33.744 1.00 9.61 82 THR B C 1
ATOM 10885 O O . THR C 1 86 ? 20.377 -40.220 -34.540 1.00 14.72 82 THR B O 1
ATOM 10896 N N . ALA C 1 87 ? 19.462 -38.980 -32.969 1.00 16.92 83 ALA B N 1
ATOM 10897 C CA . ALA C 1 87 ? 18.196 -39.702 -33.063 1.00 20.07 83 ALA B CA 1
ATOM 10898 C C . ALA C 1 87 ? 17.512 -39.451 -34.411 1.00 27.95 83 ALA B C 1
ATOM 10899 O O . ALA C 1 87 ? 16.842 -40.351 -34.948 1.00 28.05 83 ALA B O 1
ATOM 10906 N N . ASP C 1 88 ? 17.660 -38.235 -34.949 1.00 29.04 84 ASP B N 1
ATOM 10907 C CA . ASP C 1 88 ? 17.315 -37.967 -36.351 1.00 19.61 84 ASP B CA 1
ATOM 10908 C C . ASP C 1 88 ? 17.772 -39.096 -37.260 1.00 18.98 84 ASP B C 1
ATOM 10909 O O . ASP C 1 88 ? 16.975 -39.673 -37.984 1.00 24.41 84 ASP B O 1
ATOM 10918 N N . LEU C 1 89 ? 19.067 -39.394 -37.232 1.00 14.27 85 LEU B N 1
ATOM 10919 C CA . LEU C 1 89 ? 19.647 -40.367 -38.159 1.00 15.96 85 LEU B CA 1
ATOM 10920 C C . LEU C 1 89 ? 19.134 -41.763 -37.909 1.00 19.85 85 LEU B C 1
ATOM 10921 O O . LEU C 1 89 ? 19.031 -42.570 -38.818 1.00 33.13 85 LEU B O 1
ATOM 10937 N N . MET C 1 90 ? 18.815 -42.048 -36.664 1.00 18.47 86 MET B N 1
ATOM 10938 C CA . MET C 1 90 ? 18.327 -43.368 -36.282 1.00 20.78 86 MET B CA 1
ATOM 10939 C C . MET C 1 90 ? 16.917 -43.618 -36.787 1.00 16.67 86 MET B C 1
ATOM 10940 O O . MET C 1 90 ? 16.553 -44.722 -37.216 1.00 23.02 86 MET B O 1
ATOM 10954 N N . GLY C 1 91 ? 16.103 -42.578 -36.709 1.00 17.23 87 GLY B N 1
ATOM 10955 C CA . GLY C 1 91 ? 14.751 -42.671 -37.199 1.00 13.52 87 GLY B CA 1
ATOM 10956 C C . GLY C 1 91 ? 14.690 -43.110 -38.643 1.00 15.72 87 GLY B C 1
ATOM 10957 O O . GLY C 1 91 ? 13.738 -43.747 -39.043 1.00 24.32 87 GLY B O 1
ATOM 10961 N N . LEU C 1 92 ? 15.717 -42.804 -39.426 1.00 20.63 88 LEU B N 1
ATOM 10962 C CA . LEU C 1 92 ? 15.750 -43.193 -40.841 1.00 12.17 88 LEU B CA 1
ATOM 10963 C C . LEU C 1 92 ? 15.888 -44.690 -40.976 1.00 14.20 88 LEU B C 1
ATOM 10964 O O . LEU C 1 92 ? 15.389 -45.272 -41.925 1.00 24.81 88 LEU B O 1
ATOM 10980 N N . LEU C 1 93 ? 16.572 -45.303 -40.021 1.00 14.55 89 LEU B N 1
ATOM 10981 C CA . LEU C 1 93 ? 16.614 -46.746 -39.924 1.00 15.77 89 LEU B CA 1
ATOM 10982 C C . LEU C 1 93 ? 15.239 -47.223 -39.620 1.00 22.62 89 LEU B C 1
ATOM 10983 O O . LEU C 1 93 ? 14.737 -48.113 -40.291 1.00 24.72 89 LEU B O 1
ATOM 10999 N N . ASP C 1 94 ? 14.633 -46.634 -38.591 1.00 31.95 90 ASP B N 1
ATOM 11000 C CA . ASP C 1 94 ? 13.266 -47.003 -38.236 1.00 24.48 90 ASP B CA 1
ATOM 11001 C C . ASP C 1 94 ? 12.286 -46.894 -39.413 1.00 21.12 90 ASP B C 1
ATOM 11002 O O . ASP C 1 94 ? 11.530 -47.805 -39.658 1.00 24.03 90 ASP B O 1
ATOM 11011 N N . ASP C 1 95 ? 12.333 -45.812 -40.170 1.00 13.11 91 ASP B N 1
ATOM 11012 C CA . ASP C 1 95 ? 11.374 -45.603 -41.257 1.00 27.22 91 ASP B CA 1
ATOM 11013 C C . ASP C 1 95 ? 11.354 -46.684 -42.326 1.00 25.78 91 ASP B C 1
ATOM 11014 O O . ASP C 1 95 ? 10.346 -46.864 -43.014 1.00 19.67 91 ASP B O 1
ATOM 11023 N N . ILE C 1 96 ? 12.457 -47.401 -42.475 1.00 26.37 92 ILE B N 1
ATOM 11024 C CA . ILE C 1 96 ? 12.502 -48.506 -43.422 1.00 28.15 92 ILE B CA 1
ATOM 11025 C C . ILE C 1 96 ? 12.648 -49.836 -42.686 1.00 28.25 92 ILE B C 1
ATOM 11026 O O . ILE C 1 96 ? 12.774 -50.887 -43.308 1.00 38.27 92 ILE B O 1
ATOM 11042 N N . GLY C 1 97 ? 12.585 -49.802 -41.359 1.00 19.50 93 GLY B N 1
ATOM 11043 C CA . GLY C 1 97 ? 12.560 -51.024 -40.582 1.00 18.44 93 GLY B CA 1
ATOM 11044 C C . GLY C 1 97 ? 13.928 -51.641 -40.344 1.00 25.12 93 GLY B C 1
ATOM 11045 O O . GLY C 1 97 ? 14.040 -52.817 -39.992 1.00 25.76 93 GLY B O 1
ATOM 11049 N N . ALA C 1 98 ? 14.973 -50.843 -40.518 1.00 24.80 94 ALA B N 1
ATOM 11050 C CA . ALA C 1 98 ? 16.327 -51.338 -40.372 1.00 21.34 94 ALA B CA 1
ATOM 11051 C C . ALA C 1 98 ? 16.801 -51.301 -38.929 1.00 15.22 94 ALA B C 1
ATOM 11052 O O . ALA C 1 98 ? 16.613 -50.337 -38.215 1.00 18.68 94 ALA B O 1
ATOM 11059 N N . GLU C 1 99 ? 17.440 -52.389 -38.530 1.00 18.94 95 GLU B N 1
ATOM 11060 C CA . GLU C 1 99 ? 17.966 -52.566 -37.184 1.00 20.86 95 GLU B CA 1
ATOM 11061 C C . GLU C 1 99 ? 19.358 -51.984 -36.998 1.00 16.32 95 GLU B C 1
ATOM 11062 O O . GLU C 1 99 ? 19.716 -51.530 -35.909 1.00 19.69 95 GLU B O 1
ATOM 11074 N N . LYS C 1 100 ? 20.154 -52.023 -38.052 1.00 20.31 96 LYS B N 1
ATOM 11075 C CA . LYS C 1 100 ? 21.467 -51.429 -37.992 1.00 25.76 96 LYS B CA 1
ATOM 11076 C C . LYS C 1 100 ? 21.839 -50.939 -39.377 1.00 29.58 96 LYS B C 1
ATOM 11077 O O . LYS C 1 100 ? 21.163 -51.241 -40.364 1.00 28.14 96 LYS B O 1
ATOM 11096 N N . ALA C 1 101 ? 22.898 -50.142 -39.435 1.00 24.66 97 ALA B N 1
ATOM 11097 C CA . ALA C 1 101 ? 23.370 -49.609 -40.694 1.00 15.72 97 ALA B CA 1
ATOM 11098 C C . ALA C 1 101 ? 24.805 -49.202 -40.580 1.00 20.87 97 ALA B C 1
ATOM 11099 O O . ALA C 1 101 ? 25.362 -49.121 -39.488 1.00 23.06 97 ALA B O 1
ATOM 11106 N N . ALA C 1 102 ? 25.388 -48.868 -41.715 1.00 19.10 98 ALA B N 1
ATOM 11107 C CA . ALA C 1 102 ? 26.677 -48.212 -41.682 1.00 24.19 98 ALA B CA 1
ATOM 11108 C C . ALA C 1 102 ? 26.449 -46.703 -41.695 1.00 18.23 98 ALA B C 1
ATOM 11109 O O . ALA C 1 102 ? 25.566 -46.226 -42.380 1.00 16.28 98 ALA B O 1
ATOM 11116 N N . PHE C 1 103 ? 27.212 -45.968 -40.892 1.00 27.03 99 PHE B N 1
ATOM 11117 C CA . PHE C 1 103 ? 27.053 -44.525 -40.812 1.00 21.82 99 PHE B CA 1
ATOM 11118 C C . PHE C 1 103 ? 28.312 -43.803 -41.143 1.00 18.47 99 PHE B C 1
ATOM 11119 O O . PHE C 1 103 ? 29.330 -44.024 -40.518 1.00 23.94 99 PHE B O 1
ATOM 11136 N N . ILE C 1 104 ? 28.214 -42.909 -42.113 1.00 9.81 100 ILE B N 1
ATOM 11137 C CA . ILE C 1 104 ? 29.351 -42.189 -42.627 1.00 12.21 100 ILE B CA 1
ATOM 11138 C C . ILE C 1 104 ? 29.038 -40.729 -42.520 1.00 11.17 100 ILE B C 1
ATOM 11139 O O . ILE C 1 104 ? 27.961 -40.300 -42.831 1.00 12.16 100 ILE B O 1
ATOM 11155 N N . GLY C 1 105 ? 30.017 -39.964 -42.106 1.00 13.64 101 GLY B N 1
ATOM 11156 C CA . GLY C 1 105 ? 29.810 -38.560 -41.884 1.00 17.76 101 GLY B CA 1
ATOM 11157 C C . GLY C 1 105 ? 30.923 -37.721 -42.460 1.00 20.17 101 GLY B C 1
ATOM 11158 O O . GLY C 1 105 ? 31.964 -38.238 -42.853 1.00 26.15 101 GLY B O 1
ATOM 11162 N N . HIS C 1 106 ? 30.688 -36.417 -42.520 1.00 16.27 102 HIS B N 1
ATOM 11163 C CA . HIS C 1 106 ? 31.724 -35.503 -42.899 1.00 16.51 102 HIS B CA 1
ATOM 11164 C C . HIS C 1 106 ? 31.672 -34.221 -42.045 1.00 14.91 102 HIS B C 1
ATOM 11165 O O . HIS C 1 106 ? 30.609 -33.664 -41.857 1.00 21.25 102 HIS B O 1
ATOM 11178 N N . ASP C 1 107 ? 32.806 -33.793 -41.495 1.00 10.47 103 ASP B N 1
ATOM 11179 C CA . ASP C 1 107 ? 32.868 -32.585 -40.688 1.00 13.20 103 ASP B CA 1
ATOM 11180 C C . ASP C 1 107 ? 31.989 -32.704 -39.429 1.00 12.76 103 ASP B C 1
ATOM 11181 O O . ASP C 1 107 ? 32.272 -33.541 -38.590 1.00 16.39 103 ASP B O 1
ATOM 11190 N N . TRP C 1 108 ? 30.946 -31.885 -39.280 1.00 13.42 104 TRP B N 1
ATOM 11191 C CA . TRP C 1 108 ? 30.003 -32.031 -38.162 1.00 14.33 104 TRP B CA 1
ATOM 11192 C C . TRP C 1 108 ? 29.245 -33.362 -38.251 1.00 8.41 104 TRP B C 1
ATOM 11193 O O . TRP C 1 108 ? 28.878 -33.965 -37.254 1.00 4.52 104 TRP B O 1
ATOM 11214 N N . GLY C 1 109 ? 29.047 -33.836 -39.466 1.00 14.25 105 GLY B N 1
ATOM 11215 C CA . GLY C 1 109 ? 28.353 -35.082 -39.685 1.00 14.22 105 GLY B CA 1
ATOM 11216 C C . GLY C 1 109 ? 29.166 -36.211 -39.120 1.00 13.97 105 GLY B C 1
ATOM 11217 O O . GLY C 1 109 ? 28.630 -37.233 -38.736 1.00 15.71 105 GLY B O 1
ATOM 11221 N N . ALA C 1 110 ? 30.472 -36.012 -39.072 1.00 23.41 106 ALA B N 1
ATOM 11222 C CA . ALA C 1 110 ? 31.365 -36.970 -38.456 1.00 13.15 106 ALA B CA 1
ATOM 11223 C C . ALA C 1 110 ? 31.089 -37.054 -36.954 1.00 11.19 106 ALA B C 1
ATOM 11224 O O . ALA C 1 110 ? 30.868 -38.134 -36.432 1.00 12.23 106 ALA B O 1
ATOM 11231 N N . LEU C 1 111 ? 31.106 -35.911 -36.281 1.00 17.01 107 LEU B N 1
ATOM 11232 C CA . LEU C 1 111 ? 30.802 -35.836 -34.863 1.00 20.80 107 LEU B CA 1
ATOM 11233 C C . LEU C 1 111 ? 29.506 -36.571 -34.595 1.00 27.83 107 LEU B C 1
ATOM 11234 O O . LEU C 1 111 ? 29.456 -37.407 -33.706 1.00 36.36 107 LEU B O 1
ATOM 11250 N N . VAL C 1 112 ? 28.464 -36.291 -35.375 1.00 20.25 108 VAL B N 1
ATOM 11251 C CA . VAL C 1 112 ? 27.180 -36.930 -35.130 1.00 18.34 108 VAL B CA 1
ATOM 11252 C C . VAL C 1 112 ? 27.304 -38.433 -35.196 1.00 24.61 108 VAL B C 1
ATOM 11253 O O . VAL C 1 112 ? 26.738 -39.117 -34.360 1.00 28.01 108 VAL B O 1
ATOM 11266 N N . VAL C 1 113 ? 28.027 -38.951 -36.187 1.00 21.27 109 VAL B N 1
ATOM 11267 C CA . VAL C 1 113 ? 28.064 -40.399 -36.409 1.00 17.94 109 VAL B CA 1
ATOM 11268 C C . VAL C 1 113 ? 28.975 -41.010 -35.378 1.00 17.28 109 VAL B C 1
ATOM 11269 O O . VAL C 1 113 ? 28.807 -42.156 -34.955 1.00 26.26 109 VAL B O 1
ATOM 11282 N N . TRP C 1 114 ? 29.946 -40.218 -34.959 1.00 20.53 110 TRP B N 1
ATOM 11283 C CA . TRP C 1 114 ? 30.897 -40.683 -33.976 1.00 13.63 110 TRP B CA 1
ATOM 11284 C C . TRP C 1 114 ? 30.102 -40.898 -32.697 1.00 10.43 110 TRP B C 1
ATOM 11285 O O . TRP C 1 114 ? 30.106 -41.985 -32.136 1.00 13.91 110 TRP B O 1
ATOM 11306 N N . ASN C 1 115 ? 29.392 -39.870 -32.265 1.00 9.40 111 ASN B N 1
ATOM 11307 C CA . ASN C 1 115 ? 28.571 -39.930 -31.060 1.00 12.57 111 ASN B CA 1
ATOM 11308 C C . ASN C 1 115 ? 27.380 -40.873 -31.173 1.00 11.88 111 ASN B C 1
ATOM 11309 O O . ASN C 1 115 ? 26.918 -41.423 -30.205 1.00 10.97 111 ASN B O 1
ATOM 11320 N N . ALA C 1 116 ? 26.885 -41.048 -32.385 1.00 22.33 112 ALA B N 1
ATOM 11321 C CA . ALA C 1 116 ? 25.900 -42.071 -32.661 1.00 14.20 112 ALA B CA 1
ATOM 11322 C C . ALA C 1 116 ? 26.446 -43.481 -32.375 1.00 25.40 112 ALA B C 1
ATOM 11323 O O . ALA C 1 116 ? 25.725 -44.354 -31.910 1.00 21.07 112 ALA B O 1
ATOM 11330 N N . ALA C 1 117 ? 27.710 -43.711 -32.718 1.00 31.39 113 ALA B N 1
ATOM 11331 C CA . ALA C 1 117 ? 28.391 -44.982 -32.409 1.00 29.98 113 ALA B CA 1
ATOM 11332 C C . ALA C 1 117 ? 28.428 -45.280 -30.927 1.00 27.12 113 ALA B C 1
ATOM 11333 O O . ALA C 1 117 ? 28.530 -46.429 -30.501 1.00 25.52 113 ALA B O 1
ATOM 11340 N N . LEU C 1 118 ? 28.389 -44.215 -30.154 1.00 21.56 114 LEU B N 1
ATOM 11341 C CA . LEU C 1 118 ? 28.428 -44.313 -28.715 1.00 10.06 114 LEU B CA 1
ATOM 11342 C C . LEU C 1 118 ? 27.059 -44.371 -28.112 1.00 17.50 114 LEU B C 1
ATOM 11343 O O . LEU C 1 118 ? 26.809 -45.147 -27.216 1.00 26.45 114 LEU B O 1
ATOM 11359 N N . LEU C 1 119 ? 26.174 -43.513 -28.582 1.00 14.40 115 LEU B N 1
ATOM 11360 C CA . LEU C 1 119 ? 24.844 -43.444 -28.029 1.00 14.42 115 LEU B CA 1
ATOM 11361 C C . LEU C 1 119 ? 24.084 -44.704 -28.430 1.00 23.24 115 LEU B C 1
ATOM 11362 O O . LEU C 1 119 ? 23.374 -45.266 -27.624 1.00 24.05 115 LEU B O 1
ATOM 11378 N N . TYR C 1 120 ? 24.273 -45.170 -29.663 1.00 29.65 116 TYR B N 1
ATOM 11379 C CA . TYR C 1 120 ? 23.444 -46.218 -30.243 1.00 19.73 116 TYR B CA 1
ATOM 11380 C C . TYR C 1 120 ? 24.264 -47.400 -30.745 1.00 20.95 116 TYR B C 1
ATOM 11381 O O . TYR C 1 120 ? 24.169 -47.773 -31.901 1.00 29.43 116 TYR B O 1
ATOM 11399 N N . PRO C 1 121 ? 25.045 -48.011 -29.867 1.00 16.83 117 PRO B N 1
ATOM 11400 C CA . PRO C 1 121 ? 25.996 -49.082 -30.187 1.00 20.34 117 PRO B CA 1
ATOM 11401 C C . PRO C 1 121 ? 25.400 -50.290 -30.908 1.00 21.07 117 PRO B C 1
ATOM 11402 O O . PRO C 1 121 ? 26.040 -50.970 -31.720 1.00 19.74 117 PRO B O 1
ATOM 11413 N N . ASP C 1 122 ? 24.153 -50.556 -30.582 1.00 22.01 118 ASP B N 1
ATOM 11414 C CA . ASP C 1 122 ? 23.461 -51.710 -31.127 1.00 21.33 118 ASP B CA 1
ATOM 11415 C C . ASP C 1 122 ? 22.991 -51.448 -32.549 1.00 20.21 118 ASP B C 1
ATOM 11416 O O . ASP C 1 122 ? 22.619 -52.367 -33.263 1.00 16.45 118 ASP B O 1
ATOM 11425 N N . ARG C 1 123 ? 23.004 -50.180 -32.951 1.00 23.76 119 ARG B N 1
ATOM 11426 C CA . ARG C 1 123 ? 22.466 -49.781 -34.246 1.00 23.49 119 ARG B CA 1
ATOM 11427 C C . ARG C 1 123 ? 23.540 -49.588 -35.296 1.00 15.20 119 ARG B C 1
ATOM 11428 O O . ARG C 1 123 ? 23.267 -49.624 -36.483 1.00 18.59 119 ARG B O 1
ATOM 11449 N N . VAL C 1 124 ? 24.763 -49.346 -34.856 1.00 19.15 120 VAL B N 1
ATOM 11450 C CA . VAL C 1 124 ? 25.833 -48.994 -35.774 1.00 17.74 120 VAL B CA 1
ATOM 11451 C C . VAL C 1 124 ? 26.778 -50.178 -35.999 1.00 14.78 120 VAL B C 1
ATOM 11452 O O . VAL C 1 124 ? 27.529 -50.575 -35.127 1.00 23.38 120 VAL B O 1
ATOM 11465 N N . ALA C 1 125 ? 26.674 -50.759 -37.187 1.00 20.58 121 ALA B N 1
ATOM 11466 C CA . ALA C 1 125 ? 27.493 -51.886 -37.617 1.00 26.85 121 ALA B CA 1
ATOM 11467 C C . ALA C 1 125 ? 28.886 -51.418 -37.959 1.00 16.44 121 ALA B C 1
ATOM 11468 O O . ALA C 1 125 ? 29.883 -52.120 -37.771 1.00 15.39 121 ALA B O 1
ATOM 11475 N N . ALA C 1 126 ? 28.932 -50.199 -38.466 1.00 15.65 122 ALA B N 1
ATOM 11476 C CA . ALA C 1 126 ? 30.180 -49.577 -38.857 1.00 18.90 122 ALA B CA 1
ATOM 11477 C C . ALA C 1 126 ? 30.038 -48.073 -38.853 1.00 10.89 122 ALA B C 1
ATOM 11478 O O . ALA C 1 126 ? 28.941 -47.548 -38.905 1.00 12.66 122 ALA B O 1
ATOM 11485 N N . VAL C 1 127 ? 31.176 -47.399 -38.765 1.00 14.73 123 VAL B N 1
ATOM 11486 C CA . VAL C 1 127 ? 31.198 -45.951 -38.699 1.00 26.12 123 VAL B CA 1
ATOM 11487 C C . VAL C 1 127 ? 32.505 -45.377 -39.255 1.00 22.72 123 VAL B C 1
ATOM 11488 O O . VAL C 1 127 ? 33.610 -45.754 -38.871 1.00 12.50 123 VAL B O 1
ATOM 11501 N N . ALA C 1 128 ? 32.343 -44.450 -40.184 1.00 24.87 124 ALA B N 1
ATOM 11502 C CA . ALA C 1 128 ? 33.451 -43.752 -40.793 1.00 20.63 124 ALA B CA 1
ATOM 11503 C C . ALA C 1 128 ? 33.222 -42.273 -40.584 1.00 20.64 124 ALA B C 1
ATOM 11504 O O . ALA C 1 128 ? 32.100 -41.825 -40.625 1.00 18.41 124 ALA B O 1
ATOM 11511 N N . GLY C 1 129 ? 34.281 -41.522 -40.327 1.00 21.68 125 GLY B N 1
ATOM 11512 C CA . GLY C 1 129 ? 34.167 -40.094 -40.101 1.00 19.54 125 GLY B CA 1
ATOM 11513 C C . GLY C 1 129 ? 35.175 -39.411 -40.975 1.00 21.41 125 GLY B C 1
ATOM 11514 O O . GLY C 1 129 ? 36.324 -39.829 -41.029 1.00 24.57 125 GLY B O 1
ATOM 11518 N N . LEU C 1 130 ? 34.724 -38.380 -41.676 1.00 14.72 126 LEU B N 1
ATOM 11519 C CA . LEU C 1 130 ? 35.553 -37.681 -42.627 1.00 20.60 126 LEU B CA 1
ATOM 11520 C C . LEU C 1 130 ? 35.897 -36.362 -42.007 1.00 24.90 126 LEU B C 1
ATOM 11521 O O . LEU C 1 130 ? 35.045 -35.749 -41.377 1.00 30.99 126 LEU B O 1
ATOM 11537 N N . SER C 1 131 ? 37.157 -35.962 -42.129 1.00 15.69 127 SER B N 1
ATOM 11538 C CA . SER C 1 131 ? 37.600 -34.626 -41.745 1.00 11.75 127 SER B CA 1
ATOM 11539 C C . SER C 1 131 ? 37.758 -34.451 -40.221 1.00 15.68 127 SER B C 1
ATOM 11540 O O . SER C 1 131 ? 38.731 -33.842 -39.782 1.00 19.91 127 SER B O 1
ATOM 11548 N N . VAL C 1 132 ? 36.831 -34.962 -39.410 1.00 19.31 128 VAL B N 1
ATOM 11549 C CA . VAL C 1 132 ? 36.951 -34.813 -37.949 1.00 22.39 128 VAL B CA 1
ATOM 11550 C C . VAL C 1 132 ? 37.065 -36.195 -37.292 1.00 18.87 128 VAL B C 1
ATOM 11551 O O . VAL C 1 132 ? 36.250 -37.060 -37.580 1.00 12.84 128 VAL B O 1
ATOM 11564 N N . PRO C 1 133 ? 38.089 -36.418 -36.433 1.00 16.25 129 PRO B N 1
ATOM 11565 C CA . PRO C 1 133 ? 38.244 -37.771 -35.929 1.00 17.42 129 PRO B CA 1
ATOM 11566 C C . PRO C 1 133 ? 37.633 -37.927 -34.552 1.00 18.33 129 PRO B C 1
ATOM 11567 O O . PRO C 1 133 ? 37.108 -36.958 -34.028 1.00 17.89 129 PRO B O 1
ATOM 11578 N N . PRO C 1 134 ? 37.703 -39.133 -33.980 1.00 19.94 130 PRO B N 1
ATOM 11579 C CA . PRO C 1 134 ? 37.308 -39.376 -32.598 1.00 15.55 130 PRO B CA 1
ATOM 11580 C C . PRO C 1 134 ? 38.260 -38.724 -31.652 1.00 24.31 130 PRO B C 1
ATOM 11581 O O . PRO C 1 134 ? 39.470 -38.891 -31.768 1.00 30.90 130 PRO B O 1
ATOM 11592 N N . VAL C 1 135 ? 37.689 -37.997 -30.706 1.00 28.77 131 VAL B N 1
ATOM 11593 C CA . VAL C 1 135 ? 38.443 -37.302 -29.693 1.00 25.14 131 VAL B CA 1
ATOM 11594 C C . VAL C 1 135 ? 37.852 -37.746 -28.358 1.00 21.30 131 VAL B C 1
ATOM 11595 O O . VAL C 1 135 ? 36.645 -37.959 -28.268 1.00 16.82 131 VAL B O 1
ATOM 11608 N N . PRO C 1 136 ? 38.702 -37.966 -27.341 1.00 24.77 132 PRO B N 1
ATOM 11609 C CA . PRO C 1 136 ? 38.241 -38.286 -25.992 1.00 24.50 132 PRO B CA 1
ATOM 11610 C C . PRO C 1 136 ? 37.536 -37.102 -25.365 1.00 27.67 132 PRO B C 1
ATOM 11611 O O . PRO C 1 136 ? 37.953 -35.995 -25.660 1.00 25.64 132 PRO B O 1
ATOM 11622 N N . ARG C 1 137 ? 36.503 -37.315 -24.548 1.00 28.95 133 ARG B N 1
ATOM 11623 C CA . ARG C 1 137 ? 35.779 -36.197 -23.935 1.00 30.41 133 ARG B CA 1
ATOM 11624 C C . ARG C 1 137 ? 36.689 -35.349 -23.051 1.00 30.64 133 ARG B C 1
ATOM 11625 O O . ARG C 1 137 ? 37.515 -35.851 -22.283 1.00 28.92 133 ARG B O 1
ATOM 11646 N N . SER C 1 138 ? 36.496 -34.044 -23.185 1.00 26.67 134 SER B N 1
ATOM 11647 C CA . SER C 1 138 ? 37.317 -33.047 -22.544 1.00 26.95 134 SER B CA 1
ATOM 11648 C C . SER C 1 138 ? 36.888 -32.946 -21.099 1.00 19.26 134 SER B C 1
ATOM 11649 O O . SER C 1 138 ? 35.740 -33.225 -20.808 1.00 24.41 134 SER B O 1
ATOM 11657 N N . LEU C 1 139 ? 37.793 -32.573 -20.192 1.00 12.10 135 LEU B N 1
ATOM 11658 C CA . LEU C 1 139 ? 37.447 -32.417 -18.783 1.00 13.12 135 LEU B CA 1
ATOM 11659 C C . LEU C 1 139 ? 36.927 -31.022 -18.500 1.00 17.74 135 LEU B C 1
ATOM 11660 O O . LEU C 1 139 ? 36.302 -30.781 -17.467 1.00 15.30 135 LEU B O 1
ATOM 11676 N N . THR C 1 140 ? 37.210 -30.094 -19.408 1.00 29.58 136 THR B N 1
ATOM 11677 C CA . THR C 1 140 ? 36.579 -28.775 -19.368 1.00 32.63 136 THR B CA 1
ATOM 11678 C C . THR C 1 140 ? 35.605 -28.622 -20.525 1.00 37.81 136 THR B C 1
ATOM 11679 O O . THR C 1 140 ? 35.781 -29.195 -21.599 1.00 43.30 136 THR B O 1
ATOM 11690 N N . ARG C 1 141 ? 34.569 -27.838 -20.273 1.00 30.82 137 ARG B N 1
ATOM 11691 C CA . ARG C 1 141 ? 33.565 -27.476 -21.263 1.00 14.60 137 ARG B CA 1
ATOM 11692 C C . ARG C 1 141 ? 34.239 -26.898 -22.499 1.00 21.18 137 ARG B C 1
ATOM 11693 O O . ARG C 1 141 ? 35.203 -26.160 -22.377 1.00 27.04 137 ARG B O 1
ATOM 11714 N N . PRO C 1 142 ? 33.746 -27.231 -23.695 1.00 22.65 138 PRO B N 1
ATOM 11715 C CA . PRO C 1 142 ? 34.391 -26.757 -24.921 1.00 22.63 138 PRO B CA 1
ATOM 11716 C C . PRO C 1 142 ? 34.677 -25.253 -25.022 1.00 18.51 138 PRO B C 1
ATOM 11717 O O . PRO C 1 142 ? 35.732 -24.931 -25.546 1.00 14.57 138 PRO B O 1
ATOM 11728 N N . THR C 1 143 ? 33.797 -24.370 -24.547 1.00 22.10 139 THR B N 1
ATOM 11729 C CA . THR C 1 143 ? 34.032 -22.926 -24.651 1.00 19.47 139 THR B CA 1
ATOM 11730 C C . THR C 1 143 ? 35.237 -22.548 -23.805 1.00 17.57 139 THR B C 1
ATOM 11731 O O . THR C 1 143 ? 35.994 -21.654 -24.144 1.00 17.69 139 THR B O 1
ATOM 11742 N N . GLU C 1 144 ? 35.418 -23.232 -22.697 1.00 24.57 140 GLU B N 1
ATOM 11743 C CA . GLU C 1 144 ? 36.525 -22.926 -21.812 1.00 23.84 140 GLU B CA 1
ATOM 11744 C C . GLU C 1 144 ? 37.862 -23.398 -22.389 1.00 13.85 140 GLU B C 1
ATOM 11745 O O . GLU C 1 144 ? 38.855 -22.695 -22.331 1.00 24.08 140 GLU B O 1
ATOM 11757 N N . ALA C 1 145 ? 37.892 -24.602 -22.924 1.00 13.07 141 ALA B N 1
ATOM 11758 C CA . ALA C 1 145 ? 39.095 -25.116 -23.545 1.00 13.74 141 ALA B CA 1
ATOM 11759 C C . ALA C 1 145 ? 39.504 -24.170 -24.627 1.00 16.31 141 ALA B C 1
ATOM 11760 O O . ALA C 1 145 ? 40.654 -23.830 -24.758 1.00 16.63 141 ALA B O 1
ATOM 11767 N N . PHE C 1 146 ? 38.546 -23.715 -25.405 1.00 26.07 142 PHE B N 1
ATOM 11768 C CA . PHE C 1 146 ? 38.838 -22.859 -26.534 1.00 23.34 142 PHE B CA 1
ATOM 11769 C C . PHE C 1 146 ? 39.420 -21.525 -26.050 1.00 19.94 142 PHE B C 1
ATOM 11770 O O . PHE C 1 146 ? 40.413 -21.029 -26.598 1.00 21.47 142 PHE B O 1
ATOM 11787 N N . ARG C 1 147 ? 38.849 -20.971 -24.992 1.00 15.92 143 ARG B N 1
ATOM 11788 C CA . ARG C 1 147 ? 39.350 -19.716 -24.495 1.00 14.70 143 ARG B CA 1
ATOM 11789 C C . ARG C 1 147 ? 40.726 -19.928 -23.913 1.00 15.21 143 ARG B C 1
ATOM 11790 O O . ARG C 1 147 ? 41.565 -19.046 -23.959 1.00 18.27 143 ARG B O 1
ATOM 11811 N N . ALA C 1 148 ? 40.950 -21.097 -23.342 1.00 19.78 144 ALA B N 1
ATOM 11812 C CA . ALA C 1 148 ? 42.258 -21.419 -22.787 1.00 14.78 144 ALA B CA 1
ATOM 11813 C C . ALA C 1 148 ? 43.277 -21.514 -23.887 1.00 14.35 144 ALA B C 1
ATOM 11814 O O . ALA C 1 148 ? 44.413 -21.127 -23.745 1.00 21.72 144 ALA B O 1
ATOM 11821 N N . LEU C 1 149 ? 42.832 -22.062 -24.998 1.00 19.81 145 LEU B N 1
ATOM 11822 C CA . LEU C 1 149 ? 43.740 -22.290 -26.080 1.00 13.81 145 LEU B CA 1
ATOM 11823 C C . LEU C 1 149 ? 44.044 -21.034 -26.895 1.00 11.20 145 LEU B C 1
ATOM 11824 O O . LEU C 1 149 ? 45.161 -20.912 -27.374 1.00 13.40 145 LEU B O 1
ATOM 11840 N N . VAL C 1 150 ? 43.108 -20.094 -27.049 1.00 22.64 146 VAL B N 1
ATOM 11841 C CA . VAL C 1 150 ? 43.428 -18.849 -27.789 1.00 24.95 146 VAL B CA 1
ATOM 11842 C C . VAL C 1 150 ? 43.165 -17.526 -27.066 1.00 24.21 146 VAL B C 1
ATOM 11843 O O . VAL C 1 150 ? 43.445 -16.474 -27.618 1.00 19.77 146 VAL B O 1
ATOM 11856 N N . GLY C 1 151 ? 42.667 -17.561 -25.836 1.00 17.62 147 GLY B N 1
ATOM 11857 C CA . GLY C 1 151 ? 42.407 -16.345 -25.091 1.00 14.81 147 GLY B CA 1
ATOM 11858 C C . GLY C 1 151 ? 41.101 -15.652 -25.459 1.00 18.71 147 GLY B C 1
ATOM 11859 O O . GLY C 1 151 ? 40.180 -16.291 -25.921 1.00 23.86 147 GLY B O 1
ATOM 11863 N N . GLU C 1 152 ? 41.022 -14.338 -25.254 1.00 25.57 148 GLU B N 1
ATOM 11864 C CA . GLU C 1 152 ? 39.772 -13.592 -25.448 1.00 29.79 148 GLU B CA 1
ATOM 11865 C C . GLU C 1 152 ? 39.929 -12.332 -26.304 1.00 27.00 148 GLU B C 1
ATOM 11866 O O . GLU C 1 152 ? 38.941 -11.648 -26.560 1.00 32.22 148 GLU B O 1
ATOM 11878 N N . ASP C 1 153 ? 41.155 -12.044 -26.751 1.00 22.01 149 ASP B N 1
ATOM 11879 C CA . ASP C 1 153 ? 41.415 -10.955 -27.700 1.00 20.39 149 ASP B CA 1
ATOM 11880 C C . ASP C 1 153 ? 41.537 -11.485 -29.135 1.00 26.05 149 ASP B C 1
ATOM 11881 O O . ASP C 1 153 ? 41.091 -10.847 -30.081 1.00 29.37 149 ASP B O 1
ATOM 11890 N N . ASN C 1 154 ? 42.150 -12.650 -29.290 1.00 17.52 150 ASN B N 1
ATOM 11891 C CA . ASN C 1 154 ? 42.304 -13.275 -30.583 1.00 10.11 150 ASN B CA 1
ATOM 11892 C C . ASN C 1 154 ? 40.998 -13.770 -31.149 1.00 14.97 150 ASN B C 1
ATOM 11893 O O . ASN C 1 154 ? 40.095 -14.112 -30.405 1.00 16.04 150 ASN B O 1
ATOM 11904 N N . PHE C 1 155 ? 40.947 -13.899 -32.466 1.00 12.55 151 PHE B N 1
ATOM 11905 C CA . PHE C 1 155 ? 39.765 -14.351 -33.136 1.00 9.71 151 PHE B CA 1
ATOM 11906 C C . PHE C 1 155 ? 39.754 -15.854 -33.313 1.00 8.81 151 PHE B C 1
ATOM 11907 O O . PHE C 1 155 ? 40.678 -16.410 -33.853 1.00 13.31 151 PHE B O 1
ATOM 11924 N N . PHE C 1 156 ? 38.689 -16.514 -32.873 1.00 14.96 152 PHE B N 1
ATOM 11925 C CA . PHE C 1 156 ? 38.523 -17.932 -33.159 1.00 10.94 152 PHE B CA 1
ATOM 11926 C C . PHE C 1 156 ? 37.080 -18.236 -33.528 1.00 6.08 152 PHE B C 1
ATOM 11927 O O . PHE C 1 156 ? 36.172 -18.084 -32.749 1.00 17.68 152 PHE B O 1
ATOM 11944 N N . TYR C 1 157 ? 36.893 -18.681 -34.750 1.00 6.45 153 TYR B N 1
ATOM 11945 C CA . TYR C 1 157 ? 35.581 -18.757 -35.338 1.00 13.96 153 TYR B CA 1
ATOM 11946 C C . TYR C 1 157 ? 34.535 -19.476 -34.510 1.00 17.73 153 TYR B C 1
ATOM 11947 O O . TYR C 1 157 ? 33.416 -19.003 -34.431 1.00 17.46 153 TYR B O 1
ATOM 11965 N N . ILE C 1 158 ? 34.873 -20.618 -33.919 1.00 34.48 154 ILE B N 1
ATOM 11966 C CA . ILE C 1 158 ? 33.910 -21.352 -33.087 1.00 27.00 154 ILE B CA 1
ATOM 11967 C C . ILE C 1 158 ? 33.432 -20.454 -31.953 1.00 24.07 154 ILE B C 1
ATOM 11968 O O . ILE C 1 158 ? 32.262 -20.446 -31.606 1.00 25.83 154 ILE B O 1
ATOM 11984 N N . LEU C 1 159 ? 34.346 -19.721 -31.350 1.00 18.27 155 LEU B N 1
ATOM 11985 C CA . LEU C 1 159 ? 33.974 -18.786 -30.307 1.00 19.78 155 LEU B CA 1
ATOM 11986 C C . LEU C 1 159 ? 33.114 -17.648 -30.855 1.00 16.57 155 LEU B C 1
ATOM 11987 O O . LEU C 1 159 ? 32.253 -17.144 -30.177 1.00 19.91 155 LEU B O 1
ATOM 12003 N N . TYR C 1 160 ? 33.352 -17.252 -32.096 1.00 27.49 156 TYR B N 1
ATOM 12004 C CA . TYR C 1 160 ? 32.569 -16.203 -32.773 1.00 21.58 156 TYR B CA 1
ATOM 12005 C C . TYR C 1 160 ? 31.150 -16.649 -33.151 1.00 12.59 156 TYR B C 1
ATOM 12006 O O . TYR C 1 160 ? 30.201 -15.868 -33.106 1.00 19.80 156 TYR B O 1
ATOM 12024 N N . PHE C 1 161 ? 31.007 -17.912 -33.523 1.00 16.78 157 PHE B N 1
ATOM 12025 C CA . PHE C 1 161 ? 29.705 -18.453 -33.911 1.00 18.92 157 PHE B CA 1
ATOM 12026 C C . PHE C 1 161 ? 28.682 -18.441 -32.786 1.00 19.67 157 PHE B C 1
ATOM 12027 O O . PHE C 1 161 ? 27.491 -18.488 -33.057 1.00 29.99 157 PHE B O 1
ATOM 12044 N N . GLN C 1 162 ? 29.124 -18.328 -31.538 1.00 12.92 158 GLN B N 1
ATOM 12045 C CA . GLN C 1 162 ? 28.270 -18.700 -30.424 1.00 10.69 158 GLN B CA 1
ATOM 12046 C C . GLN C 1 162 ? 27.135 -17.722 -30.166 1.00 15.08 158 GLN B C 1
ATOM 12047 O O . GLN C 1 162 ? 26.019 -18.140 -29.885 1.00 22.06 158 GLN B O 1
ATOM 12061 N N . GLU C 1 163 ? 27.417 -16.429 -30.255 1.00 17.67 159 GLU B N 1
ATOM 12062 C CA . GLU C 1 163 ? 26.428 -15.409 -29.919 1.00 11.89 159 GLU B CA 1
ATOM 12063 C C . GLU C 1 163 ? 25.316 -15.296 -30.956 1.00 8.23 159 GLU B C 1
ATOM 12064 O O . GLU C 1 163 ? 25.579 -14.875 -32.066 1.00 20.63 159 GLU B O 1
ATOM 12076 N N . PRO C 1 164 ? 24.064 -15.653 -30.603 1.00 19.58 160 PRO B N 1
ATOM 12077 C CA . PRO C 1 164 ? 23.057 -15.701 -31.672 1.00 17.47 160 PRO B CA 1
ATOM 12078 C C . PRO C 1 164 ? 22.890 -14.408 -32.438 1.00 13.11 160 PRO B C 1
ATOM 12079 O O . PRO C 1 164 ? 22.859 -13.339 -31.856 1.00 21.35 160 PRO B O 1
ATOM 12090 N N . GLY C 1 165 ? 22.856 -14.530 -33.755 1.00 12.02 161 GLY B N 1
ATOM 12091 C CA . GLY C 1 165 ? 22.589 -13.407 -34.617 1.00 23.35 161 GLY B CA 1
ATOM 12092 C C . GLY C 1 165 ? 23.811 -12.686 -35.132 1.00 27.03 161 GLY B C 1
ATOM 12093 O O . GLY C 1 165 ? 23.714 -11.945 -36.111 1.00 28.84 161 GLY B O 1
ATOM 12097 N N . VAL C 1 166 ? 24.953 -12.881 -34.479 1.00 33.60 162 VAL B N 1
ATOM 12098 C CA . VAL C 1 166 ? 26.163 -12.200 -34.906 1.00 22.26 162 VAL B CA 1
ATOM 12099 C C . VAL C 1 166 ? 26.710 -12.829 -36.176 1.00 22.96 162 VAL B C 1
ATOM 12100 O O . VAL C 1 166 ? 26.805 -12.156 -37.191 1.00 15.88 162 VAL B O 1
ATOM 12113 N N . ALA C 1 167 ? 27.049 -14.108 -36.162 1.00 21.02 163 ALA B N 1
ATOM 12114 C CA . ALA C 1 167 ? 27.630 -14.670 -37.365 1.00 18.06 163 ALA B CA 1
ATOM 12115 C C . ALA C 1 167 ? 26.529 -14.850 -38.396 1.00 22.50 163 ALA B C 1
ATOM 12116 O O . ALA C 1 167 ? 26.790 -14.779 -39.597 1.00 16.54 163 ALA B O 1
ATOM 12123 N N . ASP C 1 168 ? 25.301 -15.075 -37.925 1.00 18.47 164 ASP B N 1
ATOM 12124 C CA . ASP C 1 168 ? 24.177 -15.326 -38.834 1.00 19.02 164 ASP B CA 1
ATOM 12125 C C . ASP C 1 168 ? 24.025 -14.218 -39.850 1.00 14.46 164 ASP B C 1
ATOM 12126 O O . ASP C 1 168 ? 23.955 -14.460 -41.035 1.00 18.77 164 ASP B O 1
ATOM 12135 N N . ALA C 1 169 ? 23.951 -13.000 -39.349 1.00 18.16 165 ALA B N 1
ATOM 12136 C CA . ALA C 1 169 ? 23.959 -11.814 -40.170 1.00 16.97 165 ALA B CA 1
ATOM 12137 C C . ALA C 1 169 ? 25.165 -11.761 -41.106 1.00 15.23 165 ALA B C 1
ATOM 12138 O O . ALA C 1 169 ? 25.007 -11.373 -42.261 1.00 18.17 165 ALA B O 1
ATOM 12145 N N . GLU C 1 170 ? 26.360 -12.134 -40.631 1.00 23.39 166 GLU B N 1
ATOM 12146 C CA . GLU C 1 170 ? 27.549 -12.082 -41.481 1.00 18.92 166 GLU B CA 1
ATOM 12147 C C . GLU C 1 170 ? 27.430 -13.033 -42.629 1.00 26.20 166 GLU B C 1
ATOM 12148 O O . GLU C 1 170 ? 27.650 -12.663 -43.774 1.00 37.02 166 GLU B O 1
ATOM 12160 N N . LEU C 1 171 ? 27.126 -14.279 -42.320 1.00 20.08 167 LEU B N 1
ATOM 12161 C CA . LEU C 1 171 ? 27.083 -15.295 -43.345 1.00 5.11 167 LEU B CA 1
ATOM 12162 C C . LEU C 1 171 ? 25.871 -15.121 -44.229 1.00 11.47 167 LEU B C 1
ATOM 12163 O O . LEU C 1 171 ? 25.906 -15.421 -45.410 1.00 20.34 167 LEU B O 1
ATOM 12179 N N . ASP C 1 172 ? 24.783 -14.643 -43.641 1.00 18.41 168 ASP B N 1
ATOM 12180 C CA . ASP C 1 172 ? 23.536 -14.378 -44.376 1.00 17.95 168 ASP B CA 1
ATOM 12181 C C . ASP C 1 172 ? 23.575 -13.162 -45.271 1.00 16.71 168 ASP B C 1
ATOM 12182 O O . ASP C 1 172 ? 22.894 -13.130 -46.273 1.00 23.17 168 ASP B O 1
ATOM 12191 N N . GLY C 1 173 ? 24.325 -12.144 -44.876 1.00 20.13 169 GLY B N 1
ATOM 12192 C CA . GLY C 1 173 ? 24.529 -10.961 -45.690 1.00 18.20 169 GLY B CA 1
ATOM 12193 C C . GLY C 1 173 ? 24.905 -11.204 -47.152 1.00 21.62 169 GLY B C 1
ATOM 12194 O O . GLY C 1 173 ? 24.209 -10.731 -48.049 1.00 27.45 169 GLY B O 1
ATOM 12198 N N . ASP C 1 174 ? 26.004 -11.920 -47.396 1.00 23.28 170 ASP B N 1
ATOM 12199 C CA . ASP C 1 174 ? 26.503 -12.146 -48.755 1.00 21.40 170 ASP B CA 1
ATOM 12200 C C . ASP C 1 174 ? 26.700 -13.630 -48.969 1.00 25.27 170 ASP B C 1
ATOM 12201 O O . ASP C 1 174 ? 27.816 -14.129 -48.949 1.00 34.67 170 ASP B O 1
ATOM 12210 N N . PRO C 1 175 ? 25.603 -14.352 -49.166 1.00 17.72 171 PRO B N 1
ATOM 12211 C CA . PRO C 1 175 ? 25.691 -15.803 -49.138 1.00 14.67 171 PRO B CA 1
ATOM 12212 C C . PRO C 1 175 ? 26.615 -16.313 -50.213 1.00 18.75 171 PRO B C 1
ATOM 12213 O O . PRO C 1 175 ? 27.208 -17.363 -50.053 1.00 16.82 171 PRO B O 1
ATOM 12224 N N . ALA C 1 176 ? 26.759 -15.541 -51.280 1.00 29.51 172 ALA B N 1
ATOM 12225 C CA . ALA C 1 176 ? 27.662 -15.907 -52.341 1.00 16.33 172 ALA B CA 1
ATOM 12226 C C . ALA C 1 176 ? 29.064 -15.830 -51.813 1.00 23.59 172 ALA B C 1
ATOM 12227 O O . ALA C 1 176 ? 29.845 -16.737 -51.991 1.00 28.64 172 ALA B O 1
ATOM 12234 N N . ARG C 1 177 ? 29.384 -14.746 -51.138 1.00 22.93 173 ARG B N 1
ATOM 12235 C CA . ARG C 1 177 ? 30.721 -14.593 -50.593 1.00 22.37 173 ARG B CA 1
ATOM 12236 C C . ARG C 1 177 ? 31.017 -15.760 -49.635 1.00 19.79 173 ARG B C 1
ATOM 12237 O O . ARG C 1 177 ? 32.082 -16.367 -49.675 1.00 23.04 173 ARG B O 1
ATOM 12258 N N . THR C 1 178 ? 30.047 -16.089 -48.797 1.00 22.13 174 THR B N 1
ATOM 12259 C CA . THR C 1 178 ? 30.204 -17.116 -47.791 1.00 15.16 174 THR B CA 1
ATOM 12260 C C . THR C 1 178 ? 30.694 -18.427 -48.366 1.00 15.33 174 THR B C 1
ATOM 12261 O O . THR C 1 178 ? 31.805 -18.882 -48.065 1.00 15.61 174 THR B O 1
ATOM 12272 N N . MET C 1 179 ? 29.871 -19.048 -49.197 1.00 27.99 175 MET B N 1
ATOM 12273 C CA . MET C 1 179 ? 30.177 -20.384 -49.759 1.00 33.37 175 MET B CA 1
ATOM 12274 C C . MET C 1 179 ? 31.451 -20.401 -50.595 1.00 28.61 175 MET B C 1
ATOM 12275 O O . MET C 1 179 ? 32.221 -21.370 -50.682 1.00 23.77 175 MET B O 1
ATOM 12289 N N . ARG C 1 180 ? 31.615 -19.247 -51.201 1.00 30.77 176 ARG B N 1
ATOM 12290 C CA . ARG C 1 180 ? 32.683 -18.958 -52.138 1.00 28.60 176 ARG B CA 1
ATOM 12291 C C . ARG C 1 180 ? 34.063 -18.975 -51.473 1.00 18.33 176 ARG B C 1
ATOM 12292 O O . ARG C 1 180 ? 34.981 -19.682 -51.907 1.00 16.59 176 ARG B O 1
ATOM 12313 N N . ARG C 1 181 ? 34.173 -18.218 -50.388 1.00 23.46 177 ARG B N 1
ATOM 12314 C CA . ARG C 1 181 ? 35.386 -18.199 -49.563 1.00 15.63 177 ARG B CA 1
ATOM 12315 C C . ARG C 1 181 ? 35.526 -19.464 -48.725 1.00 18.30 177 ARG B C 1
ATOM 12316 O O . ARG C 1 181 ? 36.633 -19.883 -48.409 1.00 28.29 177 ARG B O 1
ATOM 12337 N N . MET C 1 182 ? 34.411 -20.098 -48.396 1.00 25.51 178 MET B N 1
ATOM 12338 C CA . MET C 1 182 ? 34.480 -21.385 -47.711 1.00 26.01 178 MET B CA 1
ATOM 12339 C C . MET C 1 182 ? 35.068 -22.489 -48.602 1.00 16.33 178 MET B C 1
ATOM 12340 O O . MET C 1 182 ? 35.991 -23.180 -48.228 1.00 9.43 178 MET B O 1
ATOM 12354 N N . PHE C 1 183 ? 34.506 -22.662 -49.781 1.00 11.36 179 PHE B N 1
ATOM 12355 C CA . PHE C 1 183 ? 34.958 -23.654 -50.723 1.00 10.52 179 PHE B CA 1
ATOM 12356 C C . PHE C 1 183 ? 36.256 -23.329 -51.400 1.00 15.51 179 PHE B C 1
ATOM 12357 O O . PHE C 1 183 ? 36.990 -24.236 -51.783 1.00 17.97 179 PHE B O 1
ATOM 12374 N N . GLY C 1 184 ? 36.549 -22.049 -51.559 1.00 21.26 180 GLY B N 1
ATOM 12375 C CA . GLY C 1 184 ? 37.792 -21.657 -52.170 1.00 19.50 180 GLY B CA 1
ATOM 12376 C C . GLY C 1 184 ? 38.912 -21.240 -51.250 1.00 15.69 180 GLY B C 1
ATOM 12377 O O . GLY C 1 184 ? 40.068 -21.374 -51.602 1.00 26.97 180 GLY B O 1
ATOM 12381 N N . GLY C 1 185 ? 38.605 -20.749 -50.072 1.00 13.79 181 GLY B N 1
ATOM 12382 C CA . GLY C 1 185 ? 39.604 -20.015 -49.332 1.00 21.81 181 GLY B CA 1
ATOM 12383 C C . GLY C 1 185 ? 39.984 -20.644 -48.023 1.00 16.68 181 GLY B C 1
ATOM 12384 O O . GLY C 1 185 ? 40.825 -20.127 -47.325 1.00 35.44 181 GLY B O 1
ATOM 12388 N N . LEU C 1 186 ? 39.363 -21.753 -47.676 1.00 9.19 182 LEU B N 1
ATOM 12389 C CA . LEU C 1 186 ? 39.703 -22.426 -46.438 1.00 24.47 182 LEU B CA 1
ATOM 12390 C C . LEU C 1 186 ? 41.045 -23.091 -46.609 1.00 36.25 182 LEU B C 1
ATOM 12391 O O . LEU C 1 186 ? 41.237 -23.877 -47.533 1.00 46.26 182 LEU B O 1
ATOM 12407 N N . THR C 1 187 ? 41.969 -22.793 -45.707 1.00 28.11 183 THR B N 1
ATOM 12408 C CA . THR C 1 187 ? 43.350 -23.115 -45.947 1.00 25.62 183 THR B CA 1
ATOM 12409 C C . THR C 1 187 ? 44.072 -23.255 -44.625 1.00 26.17 183 THR B C 1
ATOM 12410 O O . THR C 1 187 ? 43.742 -22.578 -43.665 1.00 19.59 183 THR B O 1
ATOM 12421 N N . SER C 1 188 ? 45.040 -24.167 -44.598 1.00 24.86 184 SER B N 1
ATOM 12422 C CA . SER C 1 188 ? 45.976 -24.304 -43.496 1.00 21.82 184 SER B CA 1
ATOM 12423 C C . SER C 1 188 ? 47.276 -23.516 -43.800 1.00 30.64 184 SER B C 1
ATOM 12424 O O . SER C 1 188 ? 48.295 -23.688 -43.142 1.00 24.65 184 SER B O 1
ATOM 12432 N N . ASP C 1 189 ? 47.224 -22.635 -44.795 1.00 30.56 185 ASP B N 1
ATOM 12433 C CA . ASP C 1 189 ? 48.339 -21.745 -45.067 1.00 28.64 185 ASP B CA 1
ATOM 12434 C C . ASP C 1 189 ? 48.645 -20.954 -43.783 1.00 37.28 185 ASP B C 1
ATOM 12435 O O . ASP C 1 189 ? 47.726 -20.441 -43.149 1.00 46.72 185 ASP B O 1
ATOM 12444 N N . PRO C 1 190 ? 49.919 -20.919 -43.348 1.00 36.69 186 PRO B N 1
ATOM 12445 C CA . PRO C 1 190 ? 50.321 -20.178 -42.146 1.00 28.29 186 PRO B CA 1
ATOM 12446 C C . PRO C 1 190 ? 49.970 -18.694 -42.102 1.00 24.14 186 PRO B C 1
ATOM 12447 O O . PRO C 1 190 ? 49.458 -18.261 -41.080 1.00 31.62 186 PRO B O 1
ATOM 12458 N N . ASP C 1 191 ? 50.253 -17.935 -43.145 1.00 20.75 187 ASP B N 1
ATOM 12459 C CA . ASP C 1 191 ? 49.987 -16.504 -43.101 1.00 21.43 187 ASP B CA 1
ATOM 12460 C C . ASP C 1 191 ? 48.503 -16.270 -42.963 1.00 21.74 187 ASP B C 1
ATOM 12461 O O . ASP C 1 191 ? 48.055 -15.372 -42.240 1.00 19.96 187 ASP B O 1
ATOM 12470 N N . ALA C 1 192 ? 47.740 -17.106 -43.651 1.00 28.70 188 ALA B N 1
ATOM 12471 C CA . ALA C 1 192 ? 46.290 -16.998 -43.622 1.00 33.87 188 ALA B CA 1
ATOM 12472 C C . ALA C 1 192 ? 45.786 -17.124 -42.194 1.00 27.02 188 ALA B C 1
ATOM 12473 O O . ALA C 1 192 ? 45.040 -16.284 -41.710 1.00 32.79 188 ALA B O 1
ATOM 12480 N N . ALA C 1 193 ? 46.220 -18.190 -41.535 1.00 23.40 189 ALA B N 1
ATOM 12481 C CA . ALA C 1 193 ? 45.912 -18.441 -40.143 1.00 23.14 189 ALA B CA 1
ATOM 12482 C C . ALA C 1 193 ? 46.249 -17.243 -39.269 1.00 13.34 189 ALA B C 1
ATOM 12483 O O . ALA C 1 193 ? 45.521 -16.918 -38.337 1.00 15.76 189 ALA B O 1
ATOM 12490 N N . HIS C 1 194 ? 47.358 -16.586 -39.572 1.00 18.68 190 HIS B N 1
ATOM 12491 C CA . HIS C 1 194 ? 47.818 -15.466 -38.767 1.00 28.07 190 HIS B CA 1
ATOM 12492 C C . HIS C 1 194 ? 46.877 -14.305 -38.947 1.00 25.42 190 HIS B C 1
ATOM 12493 O O . HIS C 1 194 ? 46.609 -13.569 -38.011 1.00 22.22 190 HIS B O 1
ATOM 12506 N N . ARG C 1 195 ? 46.375 -14.124 -40.152 1.00 23.61 191 ARG B N 1
ATOM 12507 C CA . ARG C 1 195 ? 45.399 -13.072 -40.365 1.00 23.13 191 ARG B CA 1
ATOM 12508 C C . ARG C 1 195 ? 44.095 -13.418 -39.679 1.00 22.14 191 ARG B C 1
ATOM 12509 O O . ARG C 1 195 ? 43.476 -12.588 -39.030 1.00 27.62 191 ARG B O 1
ATOM 12530 N N . MET C 1 196 ? 43.708 -14.677 -39.825 1.00 22.53 192 MET B N 1
ATOM 12531 C CA . MET C 1 196 ? 42.507 -15.233 -39.217 1.00 9.94 192 MET B CA 1
ATOM 12532 C C . MET C 1 196 ? 42.454 -15.060 -37.722 1.00 8.66 192 MET B C 1
ATOM 12533 O O . MET C 1 196 ? 41.381 -14.965 -37.174 1.00 17.57 192 MET B O 1
ATOM 12547 N N . LEU C 1 197 ? 43.599 -15.110 -37.052 1.00 16.24 193 LEU B N 1
ATOM 12548 C CA . LEU C 1 197 ? 43.617 -14.884 -35.610 1.00 8.35 193 LEU B CA 1
ATOM 12549 C C . LEU C 1 197 ? 43.669 -13.448 -35.144 1.00 3.17 193 LEU B C 1
ATOM 12550 O O . LEU C 1 197 ? 43.315 -13.187 -34.023 1.00 12.33 193 LEU B O 1
ATOM 12566 N N . GLN C 1 198 ? 44.084 -12.491 -35.943 1.00 13.82 194 GLN B N 1
ATOM 12567 C CA . GLN C 1 198 ? 44.372 -11.191 -35.335 1.00 23.54 194 GLN B CA 1
ATOM 12568 C C . GLN C 1 198 ? 43.145 -10.623 -34.660 1.00 24.80 194 GLN B C 1
ATOM 12569 O O . GLN C 1 198 ? 42.033 -10.751 -35.160 1.00 32.19 194 GLN B O 1
ATOM 12583 N N . PRO C 1 199 ? 43.348 -9.992 -33.506 1.00 25.36 195 PRO B N 1
ATOM 12584 C CA . PRO C 1 199 ? 42.239 -9.312 -32.847 1.00 28.64 195 PRO B CA 1
ATOM 12585 C C . PRO C 1 199 ? 41.665 -8.215 -33.714 1.00 23.51 195 PRO B C 1
ATOM 12586 O O . PRO C 1 199 ? 42.401 -7.599 -34.472 1.00 25.61 195 PRO B O 1
ATOM 12597 N N . GLY C 1 200 ? 40.361 -8.003 -33.611 1.00 23.06 196 GLY B N 1
ATOM 12598 C CA . GLY C 1 200 ? 39.672 -7.019 -34.422 1.00 24.02 196 GLY B CA 1
ATOM 12599 C C . GLY C 1 200 ? 38.240 -7.450 -34.689 1.00 27.49 196 GLY B C 1
ATOM 12600 O O . GLY C 1 200 ? 37.882 -8.614 -34.521 1.00 27.03 196 GLY B O 1
ATOM 12604 N N . PRO C 1 201 ? 37.408 -6.510 -35.124 1.00 26.87 197 PRO B N 1
ATOM 12605 C CA . PRO C 1 201 ? 35.978 -6.719 -35.312 1.00 24.47 197 PRO B CA 1
ATOM 12606 C C . PRO C 1 201 ? 35.617 -7.345 -36.651 1.00 30.65 197 PRO B C 1
ATOM 12607 O O . PRO C 1 201 ? 34.442 -7.452 -36.960 1.00 27.75 197 PRO B O 1
ATOM 12618 N N . ALA C 1 202 ? 36.605 -7.746 -37.441 1.00 32.85 198 ALA B N 1
ATOM 12619 C CA . ALA C 1 202 ? 36.324 -8.433 -38.688 1.00 24.40 198 ALA B CA 1
ATOM 12620 C C . ALA C 1 202 ? 35.634 -9.768 -38.415 1.00 15.79 198 ALA B C 1
ATOM 12621 O O . ALA C 1 202 ? 35.850 -10.395 -37.385 1.00 19.12 198 ALA B O 1
ATOM 12628 N N . GLY C 1 203 ? 34.779 -10.176 -39.343 1.00 22.93 199 GLY B N 1
ATOM 12629 C CA . GLY C 1 203 ? 34.060 -11.426 -39.235 1.00 23.63 199 GLY B CA 1
ATOM 12630 C C . GLY C 1 203 ? 34.850 -12.561 -39.841 1.00 16.13 199 GLY B C 1
ATOM 12631 O O . GLY C 1 203 ? 35.860 -12.369 -40.484 1.00 20.31 199 GLY B O 1
ATOM 12635 N N . PHE C 1 204 ? 34.362 -13.760 -39.630 1.00 14.72 200 PHE B N 1
ATOM 12636 C CA . PHE C 1 204 ? 35.063 -14.939 -40.030 1.00 12.28 200 PHE B CA 1
ATOM 12637 C C . PHE C 1 204 ? 35.180 -15.033 -41.548 1.00 15.62 200 PHE B C 1
ATOM 12638 O O . PHE C 1 204 ? 36.209 -15.426 -42.076 1.00 16.55 200 PHE B O 1
ATOM 12655 N N . ILE C 1 205 ? 34.119 -14.682 -42.253 1.00 21.15 201 ILE B N 1
ATOM 12656 C CA . ILE C 1 205 ? 34.141 -14.707 -43.708 1.00 16.50 201 ILE B CA 1
ATOM 12657 C C . ILE C 1 205 ? 34.989 -13.579 -44.242 1.00 12.34 201 ILE B C 1
ATOM 12658 O O . ILE C 1 205 ? 35.578 -13.682 -45.297 1.00 13.25 201 ILE B O 1
ATOM 12674 N N . ASP C 1 206 ? 35.035 -12.491 -43.495 1.00 18.21 202 ASP B N 1
ATOM 12675 C CA . ASP C 1 206 ? 35.913 -11.393 -43.832 1.00 22.11 202 ASP B CA 1
ATOM 12676 C C . ASP C 1 206 ? 37.374 -11.792 -43.744 1.00 26.23 202 ASP B C 1
ATOM 12677 O O . ASP C 1 206 ? 38.213 -11.218 -44.421 1.00 38.32 202 ASP B O 1
ATOM 12686 N N . ARG C 1 207 ? 37.682 -12.761 -42.895 1.00 25.67 203 ARG B N 1
ATOM 12687 C CA . ARG C 1 207 ? 39.069 -13.177 -42.665 1.00 14.23 203 ARG B CA 1
ATOM 12688 C C . ARG C 1 207 ? 39.551 -14.261 -43.603 1.00 15.10 203 ARG B C 1
ATOM 12689 O O . ARG C 1 207 ? 40.743 -14.547 -43.671 1.00 28.47 203 ARG B O 1
ATOM 12710 N N . LEU C 1 208 ? 38.633 -14.863 -44.324 1.00 14.56 204 LEU B N 1
ATOM 12711 C CA . LEU C 1 208 ? 38.998 -15.844 -45.306 1.00 17.41 204 LEU B CA 1
ATOM 12712 C C . LEU C 1 208 ? 39.533 -15.261 -46.624 1.00 24.48 204 LEU B C 1
ATOM 12713 O O . LEU C 1 208 ? 39.211 -14.120 -46.983 1.00 31.34 204 LEU B O 1
ATOM 12729 N N . PRO C 1 209 ? 40.363 -16.047 -47.344 1.00 25.55 205 PRO B N 1
ATOM 12730 C CA . PRO C 1 209 ? 40.781 -15.579 -48.659 1.00 23.30 205 PRO B CA 1
ATOM 12731 C C . PRO C 1 209 ? 39.728 -15.855 -49.751 1.00 28.57 205 PRO B C 1
ATOM 12732 O O . PRO C 1 209 ? 38.922 -16.794 -49.746 1.00 15.02 205 PRO B O 1
ATOM 12743 N N . GLU C 1 210 ? 39.831 -15.019 -50.775 1.00 29.21 206 GLU B N 1
ATOM 12744 C CA . GLU C 1 210 ? 38.832 -14.972 -51.831 1.00 25.32 206 GLU B CA 1
ATOM 12745 C C . GLU C 1 210 ? 39.462 -15.577 -53.079 1.00 23.20 206 GLU B C 1
ATOM 12746 O O . GLU C 1 210 ? 40.358 -14.987 -53.637 1.00 26.90 206 GLU B O 1
ATOM 12758 N N . PRO C 1 211 ? 38.989 -16.753 -53.528 1.00 39.27 207 PRO B N 1
ATOM 12759 C CA . PRO C 1 211 ? 39.857 -17.254 -54.606 1.00 45.59 207 PRO B CA 1
ATOM 12760 C C . PRO C 1 211 ? 39.801 -16.417 -55.879 1.00 40.52 207 PRO B C 1
ATOM 12761 O O . PRO C 1 211 ? 38.828 -15.685 -56.037 1.00 35.37 207 PRO B O 1
ATOM 12772 N N . GLU C 1 212 ? 40.852 -16.449 -56.697 1.00 39.03 208 GLU B N 1
ATOM 12773 C CA . GLU C 1 212 ? 40.802 -15.731 -57.965 1.00 46.45 208 GLU B CA 1
ATOM 12774 C C . GLU C 1 212 ? 39.954 -16.526 -58.920 1.00 38.11 208 GLU B C 1
ATOM 12775 O O . GLU C 1 212 ? 39.232 -15.970 -59.744 1.00 42.66 208 GLU B O 1
ATOM 12787 N N . ALA C 1 213 ? 40.082 -17.841 -58.816 1.00 28.53 209 ALA B N 1
ATOM 12788 C CA . ALA C 1 213 ? 39.356 -18.750 -59.690 1.00 25.53 209 ALA B CA 1
ATOM 12789 C C . ALA C 1 213 ? 38.459 -19.704 -58.906 1.00 11.78 209 ALA B C 1
ATOM 12790 O O . ALA C 1 213 ? 38.534 -19.772 -57.700 1.00 15.69 209 ALA B O 1
ATOM 12797 N N . LEU C 1 214 ? 37.617 -20.456 -59.589 1.00 10.68 210 LEU B N 1
ATOM 12798 C CA . LEU C 1 214 ? 36.994 -21.613 -58.956 1.00 17.25 210 LEU B CA 1
ATOM 12799 C C . LEU C 1 214 ? 38.021 -22.703 -58.669 1.00 27.08 210 LEU B C 1
ATOM 12800 O O . LEU C 1 214 ? 39.010 -22.855 -59.395 1.00 34.48 210 LEU B O 1
ATOM 12816 N N . PRO C 1 215 ? 37.768 -23.506 -57.635 1.00 24.77 211 PRO B N 1
ATOM 12817 C CA . PRO C 1 215 ? 38.681 -24.620 -57.402 1.00 24.22 211 PRO B CA 1
ATOM 12818 C C . PRO C 1 215 ? 38.515 -25.635 -58.517 1.00 24.22 211 PRO B C 1
ATOM 12819 O O . PRO C 1 215 ? 37.541 -25.547 -59.258 1.00 15.97 211 PRO B O 1
ATOM 12830 N N . ASP C 1 216 ? 39.466 -26.552 -58.659 1.00 21.63 212 ASP B N 1
ATOM 12831 C CA . ASP C 1 216 ? 39.489 -27.467 -59.795 1.00 28.97 212 ASP B CA 1
ATOM 12832 C C . ASP C 1 216 ? 38.434 -28.553 -59.647 1.00 32.21 212 ASP B C 1
ATOM 12833 O O . ASP C 1 216 ? 38.049 -29.171 -60.641 1.00 23.56 212 ASP B O 1
ATOM 12842 N N . TRP C 1 217 ? 37.959 -28.770 -58.415 1.00 21.81 213 TRP B N 1
ATOM 12843 C CA . TRP C 1 217 ? 36.952 -29.791 -58.142 1.00 11.45 213 TRP B CA 1
ATOM 12844 C C . TRP C 1 217 ? 35.521 -29.282 -58.174 1.00 12.28 213 TRP B C 1
ATOM 12845 O O . TRP C 1 217 ? 34.582 -30.049 -57.977 1.00 18.77 213 TRP B O 1
ATOM 12866 N N . LEU C 1 218 ? 35.354 -27.995 -58.425 1.00 20.06 214 LEU B N 1
ATOM 12867 C CA . LEU C 1 218 ? 34.079 -27.358 -58.206 1.00 14.82 214 LEU B CA 1
ATOM 12868 C C . LEU C 1 218 ? 33.707 -26.444 -59.354 1.00 19.21 214 LEU B C 1
ATOM 12869 O O . LEU C 1 218 ? 34.428 -25.492 -59.671 1.00 19.31 214 LEU B O 1
ATOM 12885 N N . THR C 1 219 ? 32.566 -26.743 -59.965 1.00 17.51 215 THR B N 1
ATOM 12886 C CA . THR C 1 219 ? 32.059 -25.933 -61.061 1.00 27.90 215 THR B CA 1
ATOM 12887 C C . THR C 1 219 ? 31.175 -24.806 -60.533 1.00 26.33 215 THR B C 1
ATOM 12888 O O . THR C 1 219 ? 30.851 -24.749 -59.356 1.00 26.91 215 THR B O 1
ATOM 12899 N N . ALA C 1 220 ? 30.857 -23.862 -61.407 1.00 19.81 216 ALA B N 1
ATOM 12900 C CA . ALA C 1 220 ? 29.953 -22.779 -61.068 1.00 16.94 216 ALA B CA 1
ATOM 12901 C C . ALA C 1 220 ? 28.574 -23.318 -60.768 1.00 20.81 216 ALA B C 1
ATOM 12902 O O . ALA C 1 220 ? 27.820 -22.757 -59.986 1.00 26.35 216 ALA B O 1
ATOM 12909 N N . GLU C 1 221 ? 28.256 -24.435 -61.397 1.00 26.69 217 GLU B N 1
ATOM 12910 C CA . GLU C 1 221 ? 26.925 -25.001 -61.327 1.00 22.98 217 GLU B CA 1
ATOM 12911 C C . GLU C 1 221 ? 26.746 -25.585 -59.940 1.00 17.37 217 GLU B C 1
ATOM 12912 O O . GLU C 1 221 ? 25.728 -25.381 -59.299 1.00 19.62 217 GLU B O 1
ATOM 12924 N N . GLU C 1 222 ? 27.764 -26.302 -59.486 1.00 25.59 218 GLU B N 1
ATOM 12925 C CA . GLU C 1 222 ? 27.778 -26.905 -58.157 1.00 21.44 218 GLU B CA 1
ATOM 12926 C C . GLU C 1 222 ? 27.749 -25.850 -57.055 1.00 19.42 218 GLU B C 1
ATOM 12927 O O . GLU C 1 222 ? 27.083 -26.003 -56.052 1.00 21.71 218 GLU B O 1
ATOM 12939 N N . LEU C 1 223 ? 28.465 -24.759 -57.250 1.00 20.72 219 LEU B N 1
ATOM 12940 C CA . LEU C 1 223 ? 28.510 -23.700 -56.263 1.00 16.03 219 LEU B CA 1
ATOM 12941 C C . LEU C 1 223 ? 27.188 -22.959 -56.133 1.00 8.73 219 LEU B C 1
ATOM 12942 O O . LEU C 1 223 ? 26.717 -22.610 -55.050 1.00 12.66 219 LEU B O 1
ATOM 12958 N N . ASP C 1 224 ? 26.588 -22.687 -57.269 1.00 24.75 220 ASP B N 1
ATOM 12959 C CA . ASP C 1 224 ? 25.390 -21.876 -57.285 1.00 29.38 220 ASP B CA 1
ATOM 12960 C C . ASP C 1 224 ? 24.273 -22.626 -56.590 1.00 24.33 220 ASP B C 1
ATOM 12961 O O . ASP C 1 224 ? 23.395 -22.028 -55.984 1.00 25.14 220 ASP B O 1
ATOM 12970 N N . HIS C 1 225 ? 24.343 -23.949 -56.628 1.00 26.54 221 HIS B N 1
ATOM 12971 C CA . HIS C 1 225 ? 23.359 -24.770 -55.933 1.00 24.72 221 HIS B CA 1
ATOM 12972 C C . HIS C 1 225 ? 23.426 -24.568 -54.413 1.00 14.61 221 HIS B C 1
ATOM 12973 O O . HIS C 1 225 ? 22.423 -24.285 -53.764 1.00 23.81 221 HIS B O 1
ATOM 12986 N N . TYR C 1 226 ? 24.606 -24.689 -53.838 1.00 12.73 222 TYR B N 1
ATOM 12987 C CA . TYR C 1 226 ? 24.771 -24.386 -52.414 1.00 11.22 222 TYR B CA 1
ATOM 12988 C C . TYR C 1 226 ? 24.294 -22.977 -52.085 1.00 11.49 222 TYR B C 1
ATOM 12989 O O . TYR C 1 226 ? 23.521 -22.791 -51.159 1.00 17.56 222 TYR B O 1
ATOM 13007 N N . ILE C 1 227 ? 24.796 -21.992 -52.833 1.00 21.94 223 ILE B N 1
ATOM 13008 C CA . ILE C 1 227 ? 24.477 -20.590 -52.599 1.00 13.41 223 ILE B CA 1
ATOM 13009 C C . ILE C 1 227 ? 22.974 -20.340 -52.623 1.00 20.84 223 ILE B C 1
ATOM 13010 O O . ILE C 1 227 ? 22.448 -19.571 -51.828 1.00 22.83 223 ILE B O 1
ATOM 13026 N N . ALA C 1 228 ? 22.295 -20.955 -53.581 1.00 21.07 224 ALA B N 1
ATOM 13027 C CA . ALA C 1 228 ? 20.857 -20.817 -53.708 1.00 22.61 224 ALA B CA 1
ATOM 13028 C C . ALA C 1 228 ? 20.205 -21.350 -52.470 1.00 31.23 224 ALA B C 1
ATOM 13029 O O . ALA C 1 228 ? 19.400 -20.665 -51.817 1.00 31.90 224 ALA B O 1
ATOM 13036 N N . GLU C 1 229 ? 20.569 -22.584 -52.141 1.00 31.25 225 GLU B N 1
ATOM 13037 C CA . GLU C 1 229 ? 19.994 -23.241 -50.980 1.00 18.61 225 GLU B CA 1
ATOM 13038 C C . GLU C 1 229 ? 20.146 -22.431 -49.725 1.00 16.32 225 GLU B C 1
ATOM 13039 O O . GLU C 1 229 ? 19.191 -22.289 -48.974 1.00 21.72 225 GLU B O 1
ATOM 13051 N N . PHE C 1 230 ? 21.334 -21.902 -49.478 1.00 18.26 226 PHE B N 1
ATOM 13052 C CA . PHE C 1 230 ? 21.565 -21.150 -48.254 1.00 12.95 226 PHE B CA 1
ATOM 13053 C C . PHE C 1 230 ? 21.046 -19.721 -48.308 1.00 18.95 226 PHE B C 1
ATOM 13054 O O . PHE C 1 230 ? 20.715 -19.150 -47.280 1.00 23.28 226 PHE B O 1
ATOM 13071 N N . THR C 1 231 ? 20.950 -19.138 -49.490 1.00 26.88 227 THR B N 1
ATOM 13072 C CA . THR C 1 231 ? 20.209 -17.894 -49.611 1.00 22.68 227 THR B CA 1
ATOM 13073 C C . THR C 1 231 ? 18.826 -18.145 -49.064 1.00 19.13 227 THR B C 1
ATOM 13074 O O . THR C 1 231 ? 18.315 -17.376 -48.264 1.00 22.59 227 THR B O 1
ATOM 13085 N N . ARG C 1 232 ? 18.237 -19.252 -49.491 1.00 15.97 228 ARG B N 1
ATOM 13086 C CA . ARG C 1 232 ? 16.903 -19.588 -49.051 1.00 15.03 228 ARG B CA 1
ATOM 13087 C C . ARG C 1 232 ? 16.802 -19.958 -47.582 1.00 17.31 228 ARG B C 1
ATOM 13088 O O . ARG C 1 232 ? 15.952 -19.435 -46.883 1.00 21.48 228 ARG B O 1
ATOM 13109 N N . THR C 1 233 ? 17.629 -20.874 -47.102 1.00 27.88 229 THR B N 1
ATOM 13110 C CA . THR C 1 233 ? 17.492 -21.305 -45.712 1.00 25.20 229 THR B CA 1
ATOM 13111 C C . THR C 1 233 ? 17.979 -20.259 -44.729 1.00 31.59 229 THR B C 1
ATOM 13112 O O . THR C 1 233 ? 17.408 -20.104 -43.660 1.00 34.41 229 THR B O 1
ATOM 13123 N N . GLY C 1 234 ? 19.032 -19.539 -45.085 1.00 29.66 230 GLY B N 1
ATOM 13124 C CA . GLY C 1 234 ? 19.797 -18.837 -44.085 1.00 21.71 230 GLY B CA 1
ATOM 13125 C C . GLY C 1 234 ? 20.789 -19.792 -43.449 1.00 16.02 230 GLY B C 1
ATOM 13126 O O . GLY C 1 234 ? 20.697 -21.005 -43.606 1.00 18.12 230 GLY B O 1
ATOM 13130 N N . PHE C 1 235 ? 21.737 -19.220 -42.719 1.00 20.52 231 PHE B N 1
ATOM 13131 C CA . PHE C 1 235 ? 22.838 -19.961 -42.123 1.00 14.11 231 PHE B CA 1
ATOM 13132 C C . PHE C 1 235 ? 22.644 -20.298 -40.654 1.00 16.45 231 PHE B C 1
ATOM 13133 O O . PHE C 1 235 ? 23.460 -21.013 -40.091 1.00 22.81 231 PHE B O 1
ATOM 13150 N N . THR C 1 236 ? 21.563 -19.821 -40.039 1.00 19.08 232 THR B N 1
ATOM 13151 C CA . THR C 1 236 ? 21.334 -20.019 -38.605 1.00 12.02 232 THR B CA 1
ATOM 13152 C C . THR C 1 236 ? 21.239 -21.496 -38.193 1.00 14.41 232 THR B C 1
ATOM 13153 O O . THR C 1 236 ? 21.898 -21.900 -37.249 1.00 11.73 232 THR B O 1
ATOM 13164 N N . GLY C 1 237 ? 20.447 -22.300 -38.903 1.00 11.68 233 GLY B N 1
ATOM 13165 C CA . GLY C 1 237 ? 20.249 -23.716 -38.582 1.00 11.01 233 GLY B CA 1
ATOM 13166 C C . GLY C 1 237 ? 21.520 -24.550 -38.445 1.00 18.06 233 GLY B C 1
ATOM 13167 O O . GLY C 1 237 ? 21.602 -25.447 -37.622 1.00 17.14 233 GLY B O 1
ATOM 13171 N N . GLY C 1 238 ? 22.509 -24.263 -39.282 1.00 23.35 234 GLY B N 1
ATOM 13172 C CA . GLY C 1 238 ? 23.818 -24.873 -39.179 1.00 7.77 234 GLY B CA 1
ATOM 13173 C C . GLY C 1 238 ? 24.664 -24.331 -38.041 1.00 4.76 234 GLY B C 1
ATOM 13174 O O . GLY C 1 238 ? 25.340 -25.071 -37.365 1.00 6.73 234 GLY B O 1
ATOM 13178 N N . LEU C 1 239 ? 24.609 -23.030 -37.828 1.00 7.65 235 LEU B N 1
ATOM 13179 C CA . LEU C 1 239 ? 25.402 -22.408 -36.804 1.00 13.48 235 LEU B CA 1
ATOM 13180 C C . LEU C 1 239 ? 24.943 -22.858 -35.442 1.00 6.47 235 LEU B C 1
ATOM 13181 O O . LEU C 1 239 ? 25.722 -22.947 -34.526 1.00 10.69 235 LEU B O 1
ATOM 13197 N N . ASN C 1 240 ? 23.651 -23.117 -35.326 1.00 16.95 236 ASN B N 1
ATOM 13198 C CA . ASN C 1 240 ? 23.049 -23.539 -34.076 1.00 9.49 236 ASN B CA 1
ATOM 13199 C C . ASN C 1 240 ? 23.667 -24.836 -33.603 1.00 9.06 236 ASN B C 1
ATOM 13200 O O . ASN C 1 240 ? 23.623 -25.127 -32.428 1.00 6.27 236 ASN B O 1
ATOM 13211 N N . TRP C 1 241 ? 24.299 -25.585 -34.510 1.00 20.11 237 TRP B N 1
ATOM 13212 C CA . TRP C 1 241 ? 24.931 -26.847 -34.136 1.00 6.11 237 TRP B CA 1
ATOM 13213 C C . TRP C 1 241 ? 26.112 -26.553 -33.244 1.00 9.19 237 TRP B C 1
ATOM 13214 O O . TRP C 1 241 ? 26.302 -27.159 -32.205 1.00 14.93 237 TRP B O 1
ATOM 13235 N N . TYR C 1 242 ? 26.901 -25.573 -33.640 1.00 17.47 238 TYR B N 1
ATOM 13236 C CA . TYR C 1 242 ? 28.035 -25.170 -32.833 1.00 18.20 238 TYR B CA 1
ATOM 13237 C C . TYR C 1 242 ? 27.598 -24.726 -31.454 1.00 18.88 238 TYR B C 1
ATOM 13238 O O . TYR C 1 242 ? 28.282 -24.935 -30.483 1.00 17.04 238 TYR B O 1
ATOM 13256 N N . ARG C 1 243 ? 26.442 -24.082 -31.400 1.00 25.40 239 ARG B N 1
ATOM 13257 C CA . ARG C 1 243 ? 25.967 -23.427 -30.196 1.00 8.66 239 ARG B CA 1
ATOM 13258 C C . ARG C 1 243 ? 25.448 -24.396 -29.130 1.00 10.30 239 ARG B C 1
ATOM 13259 O O . ARG C 1 243 ? 25.075 -23.981 -28.031 1.00 12.06 239 ARG B O 1
ATOM 13280 N N . ASN C 1 244 ? 25.483 -25.690 -29.431 1.00 19.49 240 ASN B N 1
ATOM 13281 C CA . ASN C 1 244 ? 25.221 -26.725 -28.415 1.00 23.34 240 ASN B CA 1
ATOM 13282 C C . ASN C 1 244 ? 26.419 -27.571 -28.048 1.00 21.38 240 ASN B C 1
ATOM 13283 O O . ASN C 1 244 ? 26.271 -28.644 -27.489 1.00 24.88 240 ASN B O 1
ATOM 13294 N N . MET C 1 245 ? 27.609 -27.095 -28.347 1.00 22.02 241 MET B N 1
ATOM 13295 C CA . MET C 1 245 ? 28.795 -27.849 -28.012 1.00 12.16 241 MET B CA 1
ATOM 13296 C C . MET C 1 245 ? 29.031 -27.993 -26.497 1.00 12.20 241 MET B C 1
ATOM 13297 O O . MET C 1 245 ? 29.388 -29.076 -26.009 1.00 21.28 241 MET B O 1
ATOM 13311 N N . ASP C 1 246 ? 28.779 -26.932 -25.739 1.00 16.51 242 ASP B N 1
ATOM 13312 C CA . ASP C 1 246 ? 28.838 -27.012 -24.275 1.00 16.10 242 ASP B CA 1
ATOM 13313 C C . ASP C 1 246 ? 27.771 -27.915 -23.685 1.00 15.22 242 ASP B C 1
ATOM 13314 O O . ASP C 1 246 ? 28.032 -28.709 -22.802 1.00 14.15 242 ASP B O 1
ATOM 13323 N N . ARG C 1 247 ? 26.553 -27.767 -24.183 1.00 16.70 243 ARG B N 1
ATOM 13324 C CA . ARG C 1 247 ? 25.409 -28.545 -23.726 1.00 16.03 243 ARG B CA 1
ATOM 13325 C C . ARG C 1 247 ? 25.610 -30.004 -24.090 1.00 16.55 243 ARG B C 1
ATOM 13326 O O . ARG C 1 247 ? 25.280 -30.891 -23.308 1.00 21.13 243 ARG B O 1
ATOM 13347 N N . ASN C 1 248 ? 26.180 -30.238 -25.273 1.00 16.00 244 ASN B N 1
ATOM 13348 C CA . ASN C 1 248 ? 26.500 -31.571 -25.755 1.00 17.04 244 ASN B CA 1
ATOM 13349 C C . ASN C 1 248 ? 27.562 -32.211 -24.879 1.00 19.86 244 ASN B C 1
ATOM 13350 O O . ASN C 1 248 ? 27.533 -33.405 -24.665 1.00 17.39 244 ASN B O 1
ATOM 13361 N N . TRP C 1 249 ? 28.531 -31.423 -24.423 1.00 26.12 245 TRP B N 1
ATOM 13362 C CA . TRP C 1 249 ? 29.439 -31.860 -23.353 1.00 24.88 245 TRP B CA 1
ATOM 13363 C C . TRP C 1 249 ? 28.663 -32.241 -22.076 1.00 18.12 245 TRP B C 1
ATOM 13364 O O . TRP C 1 249 ? 28.771 -33.362 -21.600 1.00 23.79 245 TRP B O 1
ATOM 13385 N N . GLU C 1 250 ? 27.898 -31.308 -21.525 1.00 11.14 246 GLU B N 1
ATOM 13386 C CA . GLU C 1 250 ? 27.113 -31.550 -20.300 1.00 6.68 246 GLU B CA 1
ATOM 13387 C C . GLU C 1 250 ? 26.146 -32.724 -20.342 1.00 16.28 246 GLU B C 1
ATOM 13388 O O . GLU C 1 250 ? 25.779 -33.273 -19.307 1.00 26.41 246 GLU B O 1
ATOM 13400 N N . LEU C 1 251 ? 25.684 -33.052 -21.539 1.00 20.53 247 LEU B N 1
ATOM 13401 C CA . LEU C 1 251 ? 24.836 -34.210 -21.785 1.00 8.73 247 LEU B CA 1
ATOM 13402 C C . LEU C 1 251 ? 25.521 -35.581 -21.852 1.00 4.94 247 LEU B C 1
ATOM 13403 O O . LEU C 1 251 ? 24.905 -36.586 -21.550 1.00 22.35 247 LEU B O 1
ATOM 13419 N N . THR C 1 252 ? 26.786 -35.637 -22.245 1.00 12.26 248 THR B N 1
ATOM 13420 C CA . THR C 1 252 ? 27.438 -36.914 -22.527 1.00 16.79 248 THR B CA 1
ATOM 13421 C C . THR C 1 252 ? 28.451 -37.247 -21.434 1.00 23.32 248 THR B C 1
ATOM 13422 O O . THR C 1 252 ? 29.383 -38.026 -21.628 1.00 28.88 248 THR B O 1
ATOM 13433 N N . GLU C 1 253 ? 28.241 -36.654 -20.271 1.00 26.35 249 GLU B N 1
ATOM 13434 C CA . GLU C 1 253 ? 29.037 -36.957 -19.098 1.00 33.95 249 GLU B CA 1
ATOM 13435 C C . GLU C 1 253 ? 29.105 -38.447 -18.859 1.00 28.06 249 GLU B C 1
ATOM 13436 O O . GLU C 1 253 ? 30.096 -38.953 -18.330 1.00 27.87 249 GLU B O 1
ATOM 13448 N N . HIS C 1 254 ? 28.050 -39.157 -19.235 1.00 27.93 250 HIS B N 1
ATOM 13449 C CA . HIS C 1 254 ? 28.014 -40.603 -19.027 1.00 30.49 250 HIS B CA 1
ATOM 13450 C C . HIS C 1 254 ? 28.817 -41.325 -20.106 1.00 35.72 250 HIS B C 1
ATOM 13451 O O . HIS C 1 254 ? 28.924 -42.544 -20.089 1.00 46.84 250 HIS B O 1
ATOM 13464 N N . LEU C 1 255 ? 29.398 -40.567 -21.031 1.00 27.24 251 LEU B N 1
ATOM 13465 C CA . LEU C 1 255 ? 30.333 -41.124 -22.015 1.00 31.71 251 LEU B CA 1
ATOM 13466 C C . LEU C 1 255 ? 31.782 -40.677 -21.786 1.00 32.56 251 LEU B C 1
ATOM 13467 O O . LEU C 1 255 ? 32.568 -40.533 -22.724 1.00 35.77 251 LEU B O 1
ATOM 13483 N N . ALA C 1 256 ? 32.141 -40.466 -20.534 1.00 25.63 252 ALA B N 1
ATOM 13484 C CA . ALA C 1 256 ? 33.498 -40.064 -20.198 1.00 25.15 252 ALA B CA 1
ATOM 13485 C C . ALA C 1 256 ? 34.544 -41.180 -20.419 1.00 30.41 252 ALA B C 1
ATOM 13486 O O . ALA C 1 256 ? 35.689 -40.890 -20.800 1.00 31.89 252 ALA B O 1
ATOM 13493 N N . GLY C 1 257 ? 34.163 -42.435 -20.178 1.00 26.22 253 GLY B N 1
ATOM 13494 C CA . GLY C 1 257 ? 35.046 -43.574 -20.436 1.00 39.03 253 GLY B CA 1
ATOM 13495 C C . GLY C 1 257 ? 34.674 -44.425 -21.647 1.00 42.15 253 GLY B C 1
ATOM 13496 O O . GLY C 1 257 ? 35.313 -45.450 -21.947 1.00 31.37 253 GLY B O 1
ATOM 13500 N N . ALA C 1 258 ? 33.638 -43.982 -22.349 1.00 34.91 254 ALA B N 1
ATOM 13501 C CA . ALA C 1 258 ? 32.980 -44.774 -23.387 1.00 27.95 254 ALA B CA 1
ATOM 13502 C C . ALA C 1 258 ? 33.846 -45.084 -24.607 1.00 19.71 254 ALA B C 1
ATOM 13503 O O . ALA C 1 258 ? 34.633 -44.255 -25.039 1.00 22.09 254 ALA B O 1
ATOM 13510 N N . THR C 1 259 ? 33.667 -46.263 -25.187 1.00 12.97 255 THR B N 1
ATOM 13511 C CA . THR C 1 259 ? 34.430 -46.648 -26.366 1.00 19.94 255 THR B CA 1
ATOM 13512 C C . THR C 1 259 ? 33.581 -47.193 -27.500 1.00 16.42 255 THR B C 1
ATOM 13513 O O . THR C 1 259 ? 32.493 -47.703 -27.283 1.00 17.84 255 THR B O 1
ATOM 13524 N N . ILE C 1 260 ? 34.121 -47.073 -28.711 1.00 20.60 256 ILE B N 1
ATOM 13525 C CA . ILE C 1 260 ? 33.524 -47.630 -29.922 1.00 21.64 256 ILE B CA 1
ATOM 13526 C C . ILE C 1 260 ? 34.202 -48.908 -30.311 1.00 18.44 256 ILE B C 1
ATOM 13527 O O . ILE C 1 260 ? 35.390 -48.902 -30.594 1.00 22.18 256 ILE B O 1
ATOM 13543 N N . THR C 1 261 ? 33.441 -49.984 -30.422 1.00 19.39 257 THR B N 1
ATOM 13544 C CA . THR C 1 261 ? 34.022 -51.250 -30.845 1.00 21.56 257 THR B CA 1
ATOM 13545 C C . THR C 1 261 ? 33.740 -51.545 -32.297 1.00 28.24 257 THR B C 1
ATOM 13546 O O . THR C 1 261 ? 34.301 -52.469 -32.877 1.00 27.45 257 THR B O 1
ATOM 13557 N N . ALA C 1 262 ? 32.856 -50.767 -32.894 1.00 29.48 258 ALA B N 1
ATOM 13558 C CA . ALA C 1 262 ? 32.509 -51.011 -34.270 1.00 27.31 258 ALA B CA 1
ATOM 13559 C C . ALA C 1 262 ? 33.739 -50.696 -35.126 1.00 22.44 258 ALA B C 1
ATOM 13560 O O . ALA C 1 262 ? 34.546 -49.858 -34.733 1.00 20.91 258 ALA B O 1
ATOM 13567 N N . PRO C 1 263 ? 33.927 -51.417 -36.251 1.00 29.41 259 PRO B N 1
ATOM 13568 C CA . PRO C 1 263 ? 34.870 -51.062 -37.320 1.00 25.10 259 PRO B CA 1
ATOM 13569 C C . PRO C 1 263 ? 34.787 -49.621 -37.722 1.00 19.00 259 PRO B C 1
ATOM 13570 O O . PRO C 1 263 ? 33.722 -49.166 -38.105 1.00 23.65 259 PRO B O 1
ATOM 13581 N N . ALA C 1 264 ? 35.904 -48.928 -37.643 1.00 14.94 260 ALA B N 1
ATOM 13582 C CA . ALA C 1 264 ? 35.933 -47.503 -37.856 1.00 12.14 260 ALA B CA 1
ATOM 13583 C C . ALA C 1 264 ? 36.890 -47.154 -38.968 1.00 20.61 260 ALA B C 1
ATOM 13584 O O . ALA C 1 264 ? 37.706 -47.953 -39.412 1.00 28.33 260 ALA B O 1
ATOM 13591 N N . LEU C 1 265 ? 36.763 -45.939 -39.437 1.00 18.44 261 LEU B N 1
ATOM 13592 C CA . LEU C 1 265 ? 37.643 -45.457 -40.457 1.00 15.92 261 LEU B CA 1
ATOM 13593 C C . LEU C 1 265 ? 37.631 -43.977 -40.263 1.00 9.22 261 LEU B C 1
ATOM 13594 O O . LEU C 1 265 ? 36.571 -43.394 -40.131 1.00 14.13 261 LEU B O 1
ATOM 13610 N N . PHE C 1 266 ? 38.799 -43.369 -40.177 1.00 17.22 262 PHE B N 1
ATOM 13611 C CA . PHE C 1 266 ? 38.873 -41.916 -40.223 1.00 25.64 262 PHE B CA 1
ATOM 13612 C C . PHE C 1 266 ? 39.697 -41.520 -41.446 1.00 25.51 262 PHE B C 1
ATOM 13613 O O . PHE C 1 266 ? 40.788 -42.012 -41.653 1.00 25.75 262 PHE B O 1
ATOM 13630 N N . LEU C 1 267 ? 39.144 -40.640 -42.265 1.00 17.77 263 LEU B N 1
ATOM 13631 C CA . LEU C 1 267 ? 39.805 -40.198 -43.455 1.00 5.48 263 LEU B CA 1
ATOM 13632 C C . LEU C 1 267 ? 39.626 -38.722 -43.558 1.00 8.37 263 LEU B C 1
ATOM 13633 O O . LEU C 1 267 ? 38.555 -38.196 -43.328 1.00 14.34 263 LEU B O 1
ATOM 13649 N N . ALA C 1 268 ? 40.725 -38.054 -43.875 1.00 17.69 264 ALA B N 1
ATOM 13650 C CA . ALA C 1 268 ? 40.763 -36.620 -43.936 1.00 17.17 264 ALA B CA 1
ATOM 13651 C C . ALA C 1 268 ? 41.798 -36.196 -44.950 1.00 22.53 264 ALA B C 1
ATOM 13652 O O . ALA C 1 268 ? 42.612 -36.996 -45.396 1.00 17.98 264 ALA B O 1
ATOM 13659 N N . GLY C 1 269 ? 41.729 -34.926 -45.322 1.00 19.75 265 GLY B N 1
ATOM 13660 C CA . GLY C 1 269 ? 42.788 -34.277 -46.051 1.00 16.97 265 GLY B CA 1
ATOM 13661 C C . GLY C 1 269 ? 43.864 -33.733 -45.139 1.00 9.00 265 GLY B C 1
ATOM 13662 O O . GLY C 1 269 ? 43.612 -32.976 -44.224 1.00 9.36 265 GLY B O 1
ATOM 13666 N N . ALA C 1 270 ? 45.084 -34.133 -45.442 1.00 10.19 266 ALA B N 1
ATOM 13667 C CA . ALA C 1 270 ? 46.251 -33.762 -44.688 1.00 17.00 266 ALA B CA 1
ATOM 13668 C C . ALA C 1 270 ? 46.354 -32.282 -44.352 1.00 27.94 266 ALA B C 1
ATOM 13669 O O . ALA C 1 270 ? 46.804 -31.931 -43.264 1.00 34.19 266 ALA B O 1
ATOM 13676 N N . ALA C 1 271 ? 45.936 -31.414 -45.265 1.00 29.06 267 ALA B N 1
ATOM 13677 C CA . ALA C 1 271 ? 46.012 -29.957 -45.033 1.00 23.27 267 ALA B CA 1
ATOM 13678 C C . ALA C 1 271 ? 44.695 -29.354 -44.520 1.00 15.35 267 ALA B C 1
ATOM 13679 O O . ALA C 1 271 ? 44.480 -28.149 -44.552 1.00 27.86 267 ALA B O 1
ATOM 13686 N N . ASP C 1 272 ? 43.807 -30.218 -44.070 1.00 13.73 268 ASP B N 1
ATOM 13687 C CA . ASP C 1 272 ? 42.544 -29.803 -43.481 1.00 19.50 268 ASP B CA 1
ATOM 13688 C C . ASP C 1 272 ? 42.765 -28.951 -42.233 1.00 23.36 268 ASP B C 1
ATOM 13689 O O . ASP C 1 272 ? 43.373 -29.405 -41.265 1.00 21.49 268 ASP B O 1
ATOM 13698 N N . PRO C 1 273 ? 42.295 -27.693 -42.262 1.00 25.62 269 PRO B N 1
ATOM 13699 C CA . PRO C 1 273 ? 42.444 -26.805 -41.106 1.00 25.14 269 PRO B CA 1
ATOM 13700 C C . PRO C 1 273 ? 42.023 -27.371 -39.737 1.00 19.08 269 PRO B C 1
ATOM 13701 O O . PRO C 1 273 ? 42.701 -27.105 -38.753 1.00 19.68 269 PRO B O 1
ATOM 13712 N N . VAL C 1 274 ? 40.936 -28.116 -39.645 1.00 22.58 270 VAL B N 1
ATOM 13713 C CA . VAL C 1 274 ? 40.399 -28.428 -38.324 1.00 22.29 270 VAL B CA 1
ATOM 13714 C C . VAL C 1 274 ? 41.237 -29.439 -37.529 1.00 15.03 270 VAL B C 1
ATOM 13715 O O . VAL C 1 274 ? 41.127 -29.506 -36.311 1.00 16.84 270 VAL B O 1
ATOM 13728 N N . LEU C 1 275 ? 42.082 -30.215 -38.201 1.00 19.45 271 LEU B N 1
ATOM 13729 C CA . LEU C 1 275 ? 42.888 -31.217 -37.502 1.00 13.42 271 LEU B CA 1
ATOM 13730 C C . LEU C 1 275 ? 43.836 -30.587 -36.499 1.00 18.96 271 LEU B C 1
ATOM 13731 O O . LEU C 1 275 ? 44.162 -31.176 -35.475 1.00 30.78 271 LEU B O 1
ATOM 13747 N N . GLY C 1 276 ? 44.314 -29.397 -36.810 1.00 17.50 272 GLY B N 1
ATOM 13748 C CA . GLY C 1 276 ? 45.180 -28.687 -35.904 1.00 12.28 272 GLY B CA 1
ATOM 13749 C C . GLY C 1 276 ? 44.662 -28.710 -34.496 1.00 13.78 272 GLY B C 1
ATOM 13750 O O . GLY C 1 276 ? 45.428 -29.053 -33.614 1.00 25.67 272 GLY B O 1
ATOM 13754 N N . PHE C 1 277 ? 43.384 -28.372 -34.277 1.00 30.38 273 PHE B N 1
ATOM 13755 C CA . PHE C 1 277 ? 42.818 -28.322 -32.913 1.00 31.65 273 PHE B CA 1
ATOM 13756 C C . PHE C 1 277 ? 41.843 -29.444 -32.617 1.00 24.17 273 PHE B C 1
ATOM 13757 O O . PHE C 1 277 ? 41.369 -29.572 -31.493 1.00 23.24 273 PHE B O 1
ATOM 13774 N N . MET C 1 278 ? 41.563 -30.273 -33.608 1.00 25.43 274 MET B N 1
ATOM 13775 C CA . MET C 1 278 ? 40.908 -31.538 -33.326 1.00 31.88 274 MET B CA 1
ATOM 13776 C C . MET C 1 278 ? 41.809 -32.740 -33.659 1.00 33.08 274 MET B C 1
ATOM 13777 O O . MET C 1 278 ? 41.631 -33.399 -34.679 1.00 32.86 274 MET B O 1
ATOM 13791 N N . ARG C 1 279 ? 42.766 -33.030 -32.776 1.00 29.48 275 ARG B N 1
ATOM 13792 C CA . ARG C 1 279 ? 43.879 -33.915 -33.120 1.00 30.47 275 ARG B CA 1
ATOM 13793 C C . ARG C 1 279 ? 43.459 -35.379 -33.233 1.00 20.80 275 ARG B C 1
ATOM 13794 O O . ARG C 1 279 ? 42.854 -35.925 -32.305 1.00 28.46 275 ARG B O 1
ATOM 13815 N N . PRO C 1 280 ? 43.810 -36.027 -34.361 1.00 17.18 276 PRO B N 1
ATOM 13816 C CA . PRO C 1 280 ? 43.477 -37.422 -34.658 1.00 19.70 276 PRO B CA 1
ATOM 13817 C C . PRO C 1 280 ? 44.487 -38.418 -34.105 1.00 25.06 276 PRO B C 1
ATOM 13818 O O . PRO C 1 280 ? 44.433 -39.606 -34.448 1.00 15.64 276 PRO B O 1
ATOM 13829 N N . GLU C 1 281 ? 45.410 -37.935 -33.277 1.00 32.48 277 GLU B N 1
ATOM 13830 C CA . GLU C 1 281 ? 46.401 -38.821 -32.715 1.00 32.93 277 GLU B CA 1
ATOM 13831 C C . GLU C 1 281 ? 45.659 -39.657 -31.674 1.00 32.51 277 GLU B C 1
ATOM 13832 O O . GLU C 1 281 ? 45.781 -40.881 -31.643 1.00 31.01 277 GLU B O 1
ATOM 13844 N N . ARG C 1 282 ? 44.858 -39.001 -30.844 1.00 37.78 278 ARG B N 1
ATOM 13845 C CA . ARG C 1 282 ? 44.175 -39.675 -29.725 1.00 38.88 278 ARG B CA 1
ATOM 13846 C C . ARG C 1 282 ? 42.916 -40.513 -30.108 1.00 25.35 278 ARG B C 1
ATOM 13847 O O . ARG C 1 282 ? 42.159 -40.914 -29.240 1.00 22.80 278 ARG B O 1
ATOM 13868 N N . ALA C 1 283 ? 42.705 -40.807 -31.386 1.00 20.44 279 ALA B N 1
ATOM 13869 C CA . ALA C 1 283 ? 41.468 -41.431 -31.816 1.00 12.60 279 ALA B CA 1
ATOM 13870 C C . ALA C 1 283 ? 41.273 -42.864 -31.325 1.00 24.82 279 ALA B C 1
ATOM 13871 O O . ALA C 1 283 ? 40.149 -43.267 -31.035 1.00 26.06 279 ALA B O 1
ATOM 13878 N N . THR C 1 284 ? 42.344 -43.642 -31.230 1.00 25.27 280 THR B N 1
ATOM 13879 C CA . THR C 1 284 ? 42.219 -45.042 -30.833 1.00 25.31 280 THR B CA 1
ATOM 13880 C C . THR C 1 284 ? 41.892 -45.189 -29.348 1.00 31.57 280 THR B C 1
ATOM 13881 O O . THR C 1 284 ? 41.625 -46.293 -28.867 1.00 26.51 280 THR B O 1
ATOM 13892 N N . GLU C 1 285 ? 41.912 -44.083 -28.617 1.00 26.20 281 GLU B N 1
ATOM 13893 C CA . GLU C 1 285 ? 41.417 -44.105 -27.257 1.00 24.64 281 GLU B CA 1
ATOM 13894 C C . GLU C 1 285 ? 39.914 -44.343 -27.262 1.00 25.72 281 GLU B C 1
ATOM 13895 O O . GLU C 1 285 ? 39.333 -44.837 -26.296 1.00 26.60 281 GLU B O 1
ATOM 13907 N N . VAL C 1 286 ? 39.287 -43.987 -28.365 1.00 23.74 282 VAL B N 1
ATOM 13908 C CA . VAL C 1 286 ? 37.848 -44.044 -28.440 1.00 13.68 282 VAL B CA 1
ATOM 13909 C C . VAL C 1 286 ? 37.467 -45.234 -29.271 1.00 12.17 282 VAL B C 1
ATOM 13910 O O . VAL C 1 286 ? 36.766 -46.120 -28.811 1.00 22.90 282 VAL B O 1
ATOM 13923 N N . ALA C 1 287 ? 37.933 -45.229 -30.513 1.00 13.80 283 ALA B N 1
ATOM 13924 C CA . ALA C 1 287 ? 37.776 -46.356 -31.408 1.00 20.75 283 ALA B CA 1
ATOM 13925 C C . ALA C 1 287 ? 38.738 -47.477 -31.035 1.00 30.19 283 ALA B C 1
ATOM 13926 O O . ALA C 1 287 ? 39.932 -47.442 -31.381 1.00 15.25 283 ALA B O 1
ATOM 13933 N N . VAL C 1 288 ? 38.189 -48.471 -30.334 1.00 37.04 284 VAL B N 1
ATOM 13934 C CA . VAL C 1 288 ? 38.967 -49.526 -29.701 1.00 25.64 284 VAL B CA 1
ATOM 13935 C C . VAL C 1 288 ? 38.936 -50.797 -30.505 1.00 26.83 284 VAL B C 1
ATOM 13936 O O . VAL C 1 288 ? 39.825 -51.631 -30.397 1.00 40.31 284 VAL B O 1
ATOM 13949 N N . GLY C 1 289 ? 37.906 -50.946 -31.320 1.00 18.10 285 GLY B N 1
ATOM 13950 C CA . GLY C 1 289 ? 37.844 -52.068 -32.220 1.00 15.57 285 GLY B CA 1
ATOM 13951 C C . GLY C 1 289 ? 38.681 -51.802 -33.466 1.00 17.77 285 GLY B C 1
ATOM 13952 O O . GLY C 1 289 ? 39.590 -50.977 -33.451 1.00 18.19 285 GLY B O 1
ATOM 13956 N N . PRO C 1 290 ? 38.370 -52.505 -34.558 1.00 20.35 286 PRO B N 1
ATOM 13957 C CA . PRO C 1 290 ? 38.981 -52.286 -35.868 1.00 16.44 286 PRO B CA 1
ATOM 13958 C C . PRO C 1 290 ? 38.950 -50.830 -36.284 1.00 15.99 286 PRO B C 1
ATOM 13959 O O . PRO C 1 290 ? 38.131 -50.059 -35.792 1.00 24.70 286 PRO B O 1
ATOM 13970 N N . TYR C 1 291 ? 39.830 -50.470 -37.210 1.00 19.92 287 TYR B N 1
ATOM 13971 C CA . TYR C 1 291 ? 40.105 -49.075 -37.487 1.00 22.28 287 TYR B CA 1
ATOM 13972 C C . TYR C 1 291 ? 41.156 -48.956 -38.569 1.00 29.28 287 TYR B C 1
ATOM 13973 O O . TYR C 1 291 ? 41.905 -49.892 -38.857 1.00 36.16 287 TYR B O 1
ATOM 13991 N N . ARG C 1 292 ? 41.169 -47.792 -39.187 1.00 17.53 288 ARG B N 1
ATOM 13992 C CA . ARG C 1 292 ? 42.276 -47.364 -40.008 1.00 26.72 288 ARG B CA 1
ATOM 13993 C C . ARG C 1 292 ? 42.172 -45.863 -40.097 1.00 21.82 288 ARG B C 1
ATOM 13994 O O . ARG C 1 292 ? 41.081 -45.298 -40.015 1.00 20.57 288 ARG B O 1
ATOM 14015 N N . GLN C 1 293 ? 43.320 -45.228 -40.279 1.00 30.50 289 GLN B N 1
ATOM 14016 C CA . GLN C 1 293 ? 43.398 -43.803 -40.536 1.00 26.20 289 GLN B CA 1
ATOM 14017 C C . GLN C 1 293 ? 43.970 -43.553 -41.939 1.00 20.98 289 GLN B C 1
ATOM 14018 O O . GLN C 1 293 ? 45.003 -44.112 -42.295 1.00 17.05 289 GLN B O 1
ATOM 14032 N N . VAL C 1 294 ? 43.272 -42.738 -42.729 1.00 19.84 290 VAL B N 1
ATOM 14033 C CA . VAL C 1 294 ? 43.714 -42.361 -44.069 1.00 15.72 290 VAL B CA 1
ATOM 14034 C C . VAL C 1 294 ? 43.842 -40.834 -44.199 1.00 20.51 290 VAL B C 1
ATOM 14035 O O . VAL C 1 294 ? 42.877 -40.126 -43.980 1.00 21.42 290 VAL B O 1
ATOM 14048 N N . LEU C 1 295 ? 45.044 -40.330 -44.508 1.00 21.13 291 LEU B N 1
ATOM 14049 C CA . LEU C 1 295 ? 45.259 -38.898 -44.761 1.00 15.27 291 LEU B CA 1
ATOM 14050 C C . LEU C 1 295 ? 45.730 -38.650 -46.195 1.00 19.32 291 LEU B C 1
ATOM 14051 O O . LEU C 1 295 ? 46.781 -39.143 -46.575 1.00 34.50 291 LEU B O 1
ATOM 14067 N N . LEU C 1 296 ? 44.954 -37.903 -46.986 1.00 17.45 292 LEU B N 1
ATOM 14068 C CA . LEU C 1 296 ? 45.291 -37.595 -48.390 1.00 19.48 292 LEU B CA 1
ATOM 14069 C C . LEU C 1 296 ? 46.070 -36.302 -48.539 1.00 28.63 292 LEU B C 1
ATOM 14070 O O . LEU C 1 296 ? 45.494 -35.221 -48.473 1.00 30.92 292 LEU B O 1
ATOM 14086 N N . ASP C 1 297 ? 47.376 -36.422 -48.768 1.00 33.55 293 ASP B N 1
ATOM 14087 C CA . ASP C 1 297 ? 48.269 -35.270 -48.746 1.00 25.84 293 ASP B CA 1
ATOM 14088 C C . ASP C 1 297 ? 47.884 -34.366 -49.858 1.00 13.70 293 ASP B C 1
ATOM 14089 O O . ASP C 1 297 ? 47.536 -34.823 -50.937 1.00 17.42 293 ASP B O 1
ATOM 14098 N N . GLY C 1 298 ? 47.936 -33.071 -49.585 1.00 18.56 294 GLY B N 1
ATOM 14099 C CA . GLY C 1 298 ? 47.534 -32.097 -50.569 1.00 21.16 294 GLY B CA 1
ATOM 14100 C C . GLY C 1 298 ? 46.032 -32.056 -50.759 1.00 21.05 294 GLY B C 1
ATOM 14101 O O . GLY C 1 298 ? 45.523 -31.486 -51.733 1.00 26.33 294 GLY B O 1
ATOM 14105 N N . ALA C 1 299 ? 45.319 -32.671 -49.824 1.00 26.66 295 ALA B N 1
ATOM 14106 C CA . ALA C 1 299 ? 43.882 -32.537 -49.763 1.00 22.89 295 ALA B CA 1
ATOM 14107 C C . ALA C 1 299 ? 43.580 -31.509 -48.701 1.00 10.29 295 ALA B C 1
ATOM 14108 O O . ALA C 1 299 ? 44.444 -31.142 -47.937 1.00 8.38 295 ALA B O 1
ATOM 14115 N N . GLY C 1 300 ? 42.351 -31.029 -48.688 1.00 12.67 296 GLY B N 1
ATOM 14116 C CA . GLY C 1 300 ? 41.914 -30.027 -47.740 1.00 7.78 296 GLY B CA 1
ATOM 14117 C C . GLY C 1 300 ? 40.648 -30.478 -47.082 1.00 6.23 296 GLY B C 1
ATOM 14118 O O . GLY C 1 300 ? 40.454 -31.675 -46.914 1.00 13.63 296 GLY B O 1
ATOM 14122 N N . HIS C 1 301 ? 39.772 -29.529 -46.766 1.00 15.70 297 HIS B N 1
ATOM 14123 C CA . HIS C 1 301 ? 38.641 -29.781 -45.874 1.00 17.54 297 HIS B CA 1
ATOM 14124 C C . HIS C 1 301 ? 37.392 -30.458 -46.480 1.00 20.14 297 HIS B C 1
ATOM 14125 O O . HIS C 1 301 ? 36.721 -31.229 -45.795 1.00 18.97 297 HIS B O 1
ATOM 14138 N N . TRP C 1 302 ? 37.086 -30.188 -47.744 1.00 20.06 298 TRP B N 1
ATOM 14139 C CA . TRP C 1 302 ? 35.902 -30.738 -48.392 1.00 12.89 298 TRP B CA 1
ATOM 14140 C C . TRP C 1 302 ? 36.227 -32.039 -49.105 1.00 12.50 298 TRP B C 1
ATOM 14141 O O . TRP C 1 302 ? 36.089 -32.176 -50.310 1.00 17.13 298 TRP B O 1
ATOM 14162 N N . VAL C 1 303 ? 36.689 -33.002 -48.349 1.00 20.27 299 VAL B N 1
ATOM 14163 C CA . VAL C 1 303 ? 37.386 -34.105 -48.961 1.00 25.10 299 VAL B CA 1
ATOM 14164 C C . VAL C 1 303 ? 36.505 -34.906 -49.897 1.00 10.57 299 VAL B C 1
ATOM 14165 O O . VAL C 1 303 ? 36.959 -35.322 -50.928 1.00 16.40 299 VAL B O 1
ATOM 14178 N N . GLN C 1 304 ? 35.252 -35.139 -49.586 1.00 15.03 300 GLN B N 1
ATOM 14179 C CA . GLN C 1 304 ? 34.562 -36.129 -50.398 1.00 16.94 300 GLN B CA 1
ATOM 14180 C C . GLN C 1 304 ? 34.231 -35.491 -51.765 1.00 13.00 300 GLN B C 1
ATOM 14181 O O . GLN C 1 304 ? 33.971 -36.174 -52.740 1.00 10.00 300 GLN B O 1
ATOM 14195 N N . GLN C 1 305 ? 34.351 -34.171 -51.824 1.00 16.78 301 GLN B N 1
ATOM 14196 C CA . GLN C 1 305 ? 34.205 -33.411 -53.055 1.00 19.81 301 GLN B CA 1
ATOM 14197 C C . GLN C 1 305 ? 35.555 -33.224 -53.775 1.00 19.21 301 GLN B C 1
ATOM 14198 O O . GLN C 1 305 ? 35.650 -33.424 -54.981 1.00 22.68 301 GLN B O 1
ATOM 14212 N N . GLU C 1 306 ? 36.587 -32.837 -53.031 1.00 20.88 302 GLU B N 1
ATOM 14213 C CA . GLU C 1 306 ? 37.941 -32.676 -53.577 1.00 18.98 302 GLU B CA 1
ATOM 14214 C C . GLU C 1 306 ? 38.491 -33.956 -54.243 1.00 19.65 302 GLU B C 1
ATOM 14215 O O . GLU C 1 306 ? 38.942 -33.947 -55.398 1.00 15.40 302 GLU B O 1
ATOM 14227 N N . ARG C 1 307 ? 38.423 -35.045 -53.483 1.00 20.65 303 ARG B N 1
ATOM 14228 C CA . ARG C 1 307 ? 39.031 -36.319 -53.793 1.00 14.27 303 ARG B CA 1
ATOM 14229 C C . ARG C 1 307 ? 37.989 -37.372 -53.835 1.00 13.94 303 ARG B C 1
ATOM 14230 O O . ARG C 1 307 ? 38.021 -38.289 -53.043 1.00 21.40 303 ARG B O 1
ATOM 14251 N N . PRO C 1 308 ? 37.050 -37.247 -54.757 1.00 17.45 304 PRO B N 1
ATOM 14252 C CA . PRO C 1 308 ? 35.953 -38.196 -54.807 1.00 24.30 304 PRO B CA 1
ATOM 14253 C C . PRO C 1 308 ? 36.489 -39.619 -54.921 1.00 31.54 304 PRO B C 1
ATOM 14254 O O . PRO C 1 308 ? 36.197 -40.448 -54.067 1.00 23.90 304 PRO B O 1
ATOM 14265 N N . GLN C 1 309 ? 37.344 -39.855 -55.914 1.00 39.37 305 GLN B N 1
ATOM 14266 C CA . GLN C 1 309 ? 37.731 -41.209 -56.317 1.00 24.59 305 GLN B CA 1
ATOM 14267 C C . GLN C 1 309 ? 38.405 -41.916 -55.189 1.00 15.35 305 GLN B C 1
ATOM 14268 O O . GLN C 1 309 ? 38.219 -43.111 -55.011 1.00 22.25 305 GLN B O 1
ATOM 14282 N N . GLU C 1 310 ? 39.211 -41.183 -54.437 1.00 11.57 306 GLU B N 1
ATOM 14283 C CA . GLU C 1 310 ? 39.996 -41.782 -53.377 1.00 12.90 306 GLU B CA 1
ATOM 14284 C C . GLU C 1 310 ? 39.061 -42.153 -52.249 1.00 13.42 306 GLU B C 1
ATOM 14285 O O . GLU C 1 310 ? 39.223 -43.184 -51.603 1.00 24.40 306 GLU B O 1
ATOM 14297 N N . VAL C 1 311 ? 38.073 -41.297 -52.017 1.00 25.06 307 VAL B N 1
ATOM 14298 C CA . VAL C 1 311 ? 37.138 -41.487 -50.912 1.00 22.51 307 VAL B CA 1
ATOM 14299 C C . VAL C 1 311 ? 36.112 -42.613 -51.204 1.00 14.68 307 VAL B C 1
ATOM 14300 O O . VAL C 1 311 ? 35.769 -43.385 -50.328 1.00 18.61 307 VAL B O 1
ATOM 14313 N N . ASN C 1 312 ? 35.653 -42.739 -52.441 1.00 16.42 308 ASN B N 1
ATOM 14314 C CA . ASN C 1 312 ? 34.828 -43.880 -52.817 1.00 11.43 308 ASN B CA 1
ATOM 14315 C C . ASN C 1 312 ? 35.549 -45.208 -52.651 1.00 10.78 308 ASN B C 1
ATOM 14316 O O . ASN C 1 312 ? 34.976 -46.173 -52.168 1.00 16.66 308 ASN B O 1
ATOM 14327 N N . ALA C 1 313 ? 36.817 -45.248 -53.059 1.00 22.69 309 ALA B N 1
ATOM 14328 C CA . ALA C 1 313 ? 37.669 -46.433 -52.922 1.00 17.06 309 ALA B CA 1
ATOM 14329 C C . ALA C 1 313 ? 37.891 -46.745 -51.458 1.00 16.83 309 ALA B C 1
ATOM 14330 O O . ALA C 1 313 ? 37.806 -47.885 -51.035 1.00 26.00 309 ALA B O 1
ATOM 14337 N N . ALA C 1 314 ? 38.192 -45.723 -50.677 1.00 20.73 310 ALA B N 1
ATOM 14338 C CA . ALA C 1 314 ? 38.355 -45.889 -49.247 1.00 16.99 310 ALA B CA 1
ATOM 14339 C C . ALA C 1 314 ? 37.087 -46.438 -48.582 1.00 18.13 310 ALA B C 1
ATOM 14340 O O . ALA C 1 314 ? 37.158 -47.378 -47.799 1.00 27.13 310 ALA B O 1
ATOM 14347 N N . LEU C 1 315 ? 35.924 -45.880 -48.903 1.00 20.68 311 LEU B N 1
ATOM 14348 C CA . LEU C 1 315 ? 34.675 -46.286 -48.259 1.00 16.50 311 LEU B CA 1
ATOM 14349 C C . LEU C 1 315 ? 34.282 -47.664 -48.658 1.00 19.12 311 LEU B C 1
ATOM 14350 O O . LEU C 1 315 ? 33.890 -48.471 -47.835 1.00 25.24 311 LEU B O 1
ATOM 14366 N N . ILE C 1 316 ? 34.367 -47.933 -49.941 1.00 20.99 312 ILE B N 1
ATOM 14367 C CA . ILE C 1 316 ? 34.082 -49.253 -50.438 1.00 13.50 312 ILE B CA 1
ATOM 14368 C C . ILE C 1 316 ? 35.018 -50.267 -49.793 1.00 17.86 312 ILE B C 1
ATOM 14369 O O . ILE C 1 316 ? 34.580 -51.265 -49.242 1.00 26.02 312 ILE B O 1
ATOM 14385 N N . ASP C 1 317 ? 36.309 -50.001 -49.829 1.00 20.90 313 ASP B N 1
ATOM 14386 C CA . ASP C 1 317 ? 37.259 -50.933 -49.260 1.00 15.78 313 ASP B CA 1
ATOM 14387 C C . ASP C 1 317 ? 36.994 -51.154 -47.779 1.00 23.12 313 ASP B C 1
ATOM 14388 O O . ASP C 1 317 ? 37.153 -52.255 -47.283 1.00 32.31 313 ASP B O 1
ATOM 14397 N N . PHE C 1 318 ? 36.607 -50.110 -47.061 1.00 26.48 314 PHE B N 1
ATOM 14398 C CA . PHE C 1 318 ? 36.294 -50.239 -45.625 1.00 24.74 314 PHE B CA 1
ATOM 14399 C C . PHE C 1 318 ? 35.022 -51.035 -45.418 1.00 19.99 314 PHE B C 1
ATOM 14400 O O . PHE C 1 318 ? 34.927 -51.836 -44.503 1.00 20.69 314 PHE B O 1
ATOM 14417 N N . LEU C 1 319 ? 34.050 -50.817 -46.287 1.00 16.61 315 LEU B N 1
ATOM 14418 C CA . LEU C 1 319 ? 32.760 -51.471 -46.148 1.00 16.52 315 LEU B CA 1
ATOM 14419 C C . LEU C 1 319 ? 32.816 -52.897 -46.653 1.00 17.11 315 LEU B C 1
ATOM 14420 O O . LEU C 1 319 ? 31.910 -53.689 -46.396 1.00 19.11 315 LEU B O 1
ATOM 14436 N N . ARG C 1 320 ? 33.883 -53.201 -47.379 1.00 20.21 316 ARG B N 1
ATOM 14437 C CA . ARG C 1 320 ? 34.192 -54.561 -47.786 1.00 26.26 316 ARG B CA 1
ATOM 14438 C C . ARG C 1 320 ? 35.193 -55.239 -46.841 1.00 32.06 316 ARG B C 1
ATOM 14439 O O . ARG C 1 320 ? 36.298 -54.739 -46.681 1.00 40.26 316 ARG B O 1
ATOM 14460 N N . GLY C 1 321 ? 34.863 -56.363 -46.209 1.00 31.88 317 GLY B N 1
ATOM 14461 C CA . GLY C 1 321 ? 33.562 -56.993 -46.201 1.00 27.88 317 GLY B CA 1
ATOM 14462 C C . GLY C 1 321 ? 33.161 -56.919 -44.764 1.00 25.63 317 GLY B C 1
ATOM 14463 O O . GLY C 1 321 ? 33.817 -57.490 -43.893 1.00 24.77 317 GLY B O 1
ATOM 14467 N N . LEU C 1 322 ? 32.117 -56.152 -44.523 1.00 38.14 318 LEU B N 1
ATOM 14468 C CA . LEU C 1 322 ? 31.641 -55.935 -43.181 1.00 43.10 318 LEU B CA 1
ATOM 14469 C C . LEU C 1 322 ? 30.231 -56.496 -43.037 1.00 47.01 318 LEU B C 1
ATOM 14470 O O . LEU C 1 322 ? 29.539 -56.812 -44.005 1.00 45.21 318 LEU B O 1
ATOM 14486 N N . GLU C 1 323 ? 29.835 -56.596 -41.781 1.00 53.34 319 GLU B N 1
ATOM 14487 C CA . GLU C 1 323 ? 28.589 -57.208 -41.369 1.00 56.22 319 GLU B CA 1
ATOM 14488 C C . GLU C 1 323 ? 27.450 -56.210 -41.405 1.00 41.61 319 GLU B C 1
ATOM 14489 O O . GLU C 1 323 ? 26.873 -55.905 -40.379 1.00 36.22 319 GLU B O 1
ATOM 14501 N N . LEU C 1 324 ? 27.107 -55.723 -42.590 1.00 43.68 320 LEU B N 1
ATOM 14502 C CA . LEU C 1 324 ? 26.393 -54.450 -42.690 1.00 51.48 320 LEU B CA 1
ATOM 14503 C C . LEU C 1 324 ? 24.946 -54.628 -43.071 1.00 54.94 320 LEU B C 1
ATOM 14504 O O . LEU C 1 324 ? 24.342 -53.757 -43.692 1.00 55.41 320 LEU B O 1
ATOM 14520 N N . GLN C 1 325 ? 24.372 -55.751 -42.669 1.00 50.07 321 GLN B N 1
ATOM 14521 C CA . GLN C 1 325 ? 22.943 -55.908 -42.799 1.00 42.33 321 GLN B CA 1
ATOM 14522 C C . GLN C 1 325 ? 22.282 -55.342 -41.577 1.00 50.42 321 GLN B C 1
ATOM 14523 O O . GLN C 1 325 ? 22.476 -54.158 -41.343 1.00 58.65 321 GLN B O 1
ATOM 14538 N N . THR D 1 7 ? -6.255 8.525 -59.351 1.00 61.47 3 THR D N 1
ATOM 14539 C CA . THR D 1 7 ? -6.896 8.114 -58.112 1.00 58.73 3 THR D CA 1
ATOM 14540 C C . THR D 1 7 ? -6.955 9.202 -57.009 1.00 37.86 3 THR D C 1
ATOM 14541 O O . THR D 1 7 ? -7.852 9.124 -56.166 1.00 40.05 3 THR D O 1
ATOM 14551 N N . PRO D 1 8 ? -6.044 10.224 -57.011 1.00 32.39 4 PRO D N 1
ATOM 14552 C CA . PRO D 1 8 ? -6.144 11.215 -55.929 1.00 29.69 4 PRO D CA 1
ATOM 14553 C C . PRO D 1 8 ? -7.420 12.024 -55.935 1.00 29.14 4 PRO D C 1
ATOM 14554 O O . PRO D 1 8 ? -7.675 12.807 -56.851 1.00 25.42 4 PRO D O 1
ATOM 14565 N N . SER D 1 9 ? -8.185 11.826 -54.865 1.00 33.13 5 SER D N 1
ATOM 14566 C CA . SER D 1 9 ? -9.456 12.481 -54.645 1.00 23.05 5 SER D CA 1
ATOM 14567 C C . SER D 1 9 ? -9.331 13.417 -53.459 1.00 22.45 5 SER D C 1
ATOM 14568 O O . SER D 1 9 ? -8.337 13.383 -52.741 1.00 21.55 5 SER D O 1
ATOM 14576 N N . GLU D 1 10 ? -10.339 14.254 -53.261 1.00 25.04 6 GLU D N 1
ATOM 14577 C CA . GLU D 1 10 ? -10.492 14.960 -52.010 1.00 22.48 6 GLU D CA 1
ATOM 14578 C C . GLU D 1 10 ? -11.940 14.816 -51.493 1.00 14.02 6 GLU D C 1
ATOM 14579 O O . GLU D 1 10 ? -12.870 14.609 -52.251 1.00 18.93 6 GLU D O 1
ATOM 14591 N N . ARG D 1 11 ? -12.105 14.872 -50.176 1.00 22.08 7 ARG D N 1
ATOM 14592 C CA . ARG D 1 11 ? -13.410 14.726 -49.542 1.00 15.59 7 ARG D CA 1
ATOM 14593 C C . ARG D 1 11 ? -13.386 15.363 -48.189 1.00 18.80 7 ARG D C 1
ATOM 14594 O O . ARG D 1 11 ? -12.329 15.588 -47.625 1.00 24.91 7 ARG D O 1
ATOM 14615 N N . SER D 1 12 ? -14.558 15.683 -47.680 1.00 20.65 8 SER D N 1
ATOM 14616 C CA . SER D 1 12 ? -14.649 16.175 -46.339 1.00 13.49 8 SER D CA 1
ATOM 14617 C C . SER D 1 12 ? -14.870 14.999 -45.446 1.00 8.85 8 SER D C 1
ATOM 14618 O O . SER D 1 12 ? -15.570 14.065 -45.783 1.00 10.58 8 SER D O 1
ATOM 14626 N N . VAL D 1 13 ? -14.201 15.055 -44.311 1.00 25.82 9 VAL D N 1
ATOM 14627 C CA . VAL D 1 13 ? -14.266 14.001 -43.329 1.00 23.39 9 VAL D CA 1
ATOM 14628 C C . VAL D 1 13 ? -14.431 14.605 -41.927 1.00 19.04 9 VAL D C 1
ATOM 14629 O O . VAL D 1 13 ? -13.744 15.537 -41.543 1.00 14.87 9 VAL D O 1
ATOM 14642 N N . GLU D 1 14 ? -15.400 14.064 -41.194 1.00 20.76 10 GLU D N 1
ATOM 14643 C CA . GLU D 1 14 ? -15.728 14.490 -39.839 1.00 19.84 10 GLU D CA 1
ATOM 14644 C C . GLU D 1 14 ? -14.898 13.737 -38.800 1.00 11.88 10 GLU D C 1
ATOM 14645 O O . GLU D 1 14 ? -14.972 12.527 -38.715 1.00 18.13 10 GLU D O 1
ATOM 14657 N N . THR D 1 15 ? -14.097 14.454 -38.025 1.00 14.45 11 THR D N 1
ATOM 14658 C CA . THR D 1 15 ? -13.201 13.821 -37.063 1.00 21.00 11 THR D CA 1
ATOM 14659 C C . THR D 1 15 ? -12.888 14.689 -35.867 1.00 26.16 11 THR D C 1
ATOM 14660 O O . THR D 1 15 ? -12.605 15.869 -35.986 1.00 32.88 11 THR D O 1
ATOM 14671 N N . ASN D 1 16 ? -12.871 14.062 -34.709 1.00 19.92 12 ASN D N 1
ATOM 14672 C CA . ASN D 1 16 ? -12.491 14.742 -33.509 1.00 16.91 12 ASN D CA 1
ATOM 14673 C C . ASN D 1 16 ? -13.313 16.018 -33.276 1.00 20.97 12 ASN D C 1
ATOM 14674 O O . ASN D 1 16 ? -12.838 16.964 -32.659 1.00 25.20 12 ASN D O 1
ATOM 14685 N N . GLY D 1 17 ? -14.562 16.027 -33.739 1.00 15.63 13 GLY D N 1
ATOM 14686 C CA . GLY D 1 17 ? -15.444 17.154 -33.517 1.00 8.18 13 GLY D CA 1
ATOM 14687 C C . GLY D 1 17 ? -15.226 18.286 -34.488 1.00 20.06 13 GLY D C 1
ATOM 14688 O O . GLY D 1 17 ? -15.770 19.378 -34.293 1.00 20.50 13 GLY D O 1
ATOM 14692 N N . VAL D 1 18 ? -14.419 18.036 -35.523 1.00 27.42 14 VAL D N 1
ATOM 14693 C CA . VAL D 1 18 ? -14.201 19.027 -36.571 1.00 21.94 14 VAL D CA 1
ATOM 14694 C C . VAL D 1 18 ? -14.325 18.366 -37.951 1.00 16.27 14 VAL D C 1
ATOM 14695 O O . VAL D 1 18 ? -14.576 17.171 -38.068 1.00 11.12 14 VAL D O 1
ATOM 14708 N N . ARG D 1 19 ? -14.185 19.227 -38.969 1.00 15.17 15 ARG D N 1
ATOM 14709 C CA . ARG D 1 19 ? -14.186 18.832 -40.350 1.00 7.62 15 ARG D CA 1
ATOM 14710 C C . ARG D 1 19 ? -12.807 18.943 -40.913 1.00 5.84 15 ARG D C 1
ATOM 14711 O O . ARG D 1 19 ? -12.210 19.979 -40.786 1.00 19.60 15 ARG D O 1
ATOM 14732 N N . LEU D 1 20 ? -12.365 17.929 -41.658 1.00 17.82 16 LEU D N 1
ATOM 14733 C CA . LEU D 1 20 ? -11.113 18.097 -42.417 1.00 12.26 16 LEU D CA 1
ATOM 14734 C C . LEU D 1 20 ? -11.377 17.839 -43.871 1.00 13.74 16 LEU D C 1
ATOM 14735 O O . LEU D 1 20 ? -12.231 17.039 -44.248 1.00 13.14 16 LEU D O 1
ATOM 14751 N N . ARG D 1 21 ? -10.645 18.552 -44.705 1.00 15.10 17 ARG D N 1
ATOM 14752 C CA . ARG D 1 21 ? -10.600 18.195 -46.093 1.00 12.80 17 ARG D CA 1
ATOM 14753 C C . ARG D 1 21 ? -9.460 17.239 -46.259 1.00 21.92 17 ARG D C 1
ATOM 14754 O O . ARG D 1 21 ? -8.315 17.560 -45.934 1.00 29.19 17 ARG D O 1
ATOM 14775 N N . LEU D 1 22 ? -9.781 16.065 -46.767 1.00 16.14 18 LEU D N 1
ATOM 14776 C CA . LEU D 1 22 ? -8.846 14.987 -46.845 1.00 6.19 18 LEU D CA 1
ATOM 14777 C C . LEU D 1 22 ? -8.527 14.756 -48.294 1.00 15.69 18 LEU D C 1
ATOM 14778 O O . LEU D 1 22 ? -9.402 14.803 -49.154 1.00 7.25 18 LEU D O 1
ATOM 14794 N N . VAL D 1 23 ? -7.244 14.563 -48.553 1.00 24.99 19 VAL D N 1
ATOM 14795 C CA . VAL D 1 23 ? -6.740 14.221 -49.874 1.00 16.41 19 VAL D CA 1
ATOM 14796 C C . VAL D 1 23 ? -6.382 12.755 -49.784 1.00 12.44 19 VAL D C 1
ATOM 14797 O O . VAL D 1 23 ? -5.721 12.360 -48.848 1.00 14.66 19 VAL D O 1
ATOM 14810 N N . GLU D 1 24 ? -6.856 11.929 -50.704 1.00 22.59 20 GLU D N 1
ATOM 14811 C CA . GLU D 1 24 ? -6.705 10.497 -50.523 1.00 21.13 20 GLU D CA 1
ATOM 14812 C C . GLU D 1 24 ? -6.576 9.763 -51.832 1.00 14.05 20 GLU D C 1
ATOM 14813 O O . GLU D 1 24 ? -7.215 10.095 -52.813 1.00 10.19 20 GLU D O 1
ATOM 14825 N N . ALA D 1 25 ? -5.738 8.737 -51.786 1.00 13.04 21 ALA D N 1
ATOM 14826 C CA . ALA D 1 25 ? -5.458 7.877 -52.910 1.00 15.36 21 ALA D CA 1
ATOM 14827 C C . ALA D 1 25 ? -5.137 6.454 -52.449 1.00 6.54 21 ALA D C 1
ATOM 14828 O O . ALA D 1 25 ? -4.947 6.204 -51.280 1.00 6.04 21 ALA D O 1
ATOM 14835 N N . GLY D 1 26 ? -5.069 5.536 -53.400 1.00 13.99 22 GLY D N 1
ATOM 14836 C CA . GLY D 1 26 ? -4.921 4.129 -53.106 1.00 24.79 22 GLY D CA 1
ATOM 14837 C C . GLY D 1 26 ? -6.282 3.464 -53.018 1.00 41.64 22 GLY D C 1
ATOM 14838 O O . GLY D 1 26 ? -7.312 4.073 -53.339 1.00 52.14 22 GLY D O 1
ATOM 14842 N N . GLU D 1 27 ? -6.277 2.209 -52.579 1.00 32.81 23 GLU D N 1
ATOM 14843 C CA . GLU D 1 27 ? -7.481 1.406 -52.479 1.00 34.35 23 GLU D CA 1
ATOM 14844 C C . GLU D 1 27 ? -7.737 1.054 -51.026 1.00 38.46 23 GLU D C 1
ATOM 14845 O O . GLU D 1 27 ? -6.894 0.430 -50.395 1.00 40.64 23 GLU D O 1
ATOM 14857 N N . ARG D 1 28 ? -8.884 1.470 -50.493 1.00 39.58 24 ARG D N 1
ATOM 14858 C CA . ARG D 1 28 ? -9.166 1.285 -49.069 1.00 38.90 24 ARG D CA 1
ATOM 14859 C C . ARG D 1 28 ? -8.966 -0.158 -48.674 1.00 35.37 24 ARG D C 1
ATOM 14860 O O . ARG D 1 28 ? -9.277 -1.069 -49.440 1.00 31.25 24 ARG D O 1
ATOM 14881 N N . GLY D 1 29 ? -8.407 -0.359 -47.484 1.00 33.26 25 GLY D N 1
ATOM 14882 C CA . GLY D 1 29 ? -8.161 -1.698 -46.969 1.00 34.74 25 GLY D CA 1
ATOM 14883 C C . GLY D 1 29 ? -6.714 -2.104 -47.085 1.00 25.83 25 GLY D C 1
ATOM 14884 O O . GLY D 1 29 ? -6.293 -3.099 -46.500 1.00 21.90 25 GLY D O 1
ATOM 14888 N N . ASP D 1 30 ? -5.956 -1.327 -47.852 1.00 27.80 26 ASP D N 1
ATOM 14889 C CA . ASP D 1 30 ? -4.512 -1.499 -47.924 1.00 30.80 26 ASP D CA 1
ATOM 14890 C C . ASP D 1 30 ? -3.819 -0.906 -46.707 1.00 29.67 26 ASP D C 1
ATOM 14891 O O . ASP D 1 30 ? -4.454 -0.253 -45.875 1.00 34.08 26 ASP D O 1
ATOM 14900 N N . PRO D 1 31 ? -2.516 -1.170 -46.571 1.00 19.95 27 PRO D N 1
ATOM 14901 C CA . PRO D 1 31 ? -1.907 -0.558 -45.393 1.00 23.05 27 PRO D CA 1
ATOM 14902 C C . PRO D 1 31 ? -2.016 0.947 -45.514 1.00 20.93 27 PRO D C 1
ATOM 14903 O O . PRO D 1 31 ? -1.883 1.502 -46.606 1.00 22.08 27 PRO D O 1
ATOM 14914 N N . LEU D 1 32 ? -2.325 1.579 -44.395 1.00 19.21 28 LEU D N 1
ATOM 14915 C CA . LEU D 1 32 ? -2.627 2.997 -44.386 1.00 21.68 28 LEU D CA 1
ATOM 14916 C C . LEU D 1 32 ? -1.428 3.838 -43.966 1.00 18.16 28 LEU D C 1
ATOM 14917 O O . LEU D 1 32 ? -0.745 3.568 -42.973 1.00 11.62 28 LEU D O 1
ATOM 14933 N N . VAL D 1 33 ? -1.214 4.879 -44.759 1.00 23.01 29 VAL D N 1
ATOM 14934 C CA . VAL D 1 33 ? -0.191 5.869 -44.518 1.00 19.92 29 VAL D CA 1
ATOM 14935 C C . VAL D 1 33 ? -0.794 7.265 -44.416 1.00 16.98 29 VAL D C 1
ATOM 14936 O O . VAL D 1 33 ? -1.327 7.798 -45.387 1.00 16.52 29 VAL D O 1
ATOM 14949 N N . VAL D 1 34 ? -0.688 7.857 -43.235 1.00 15.49 30 VAL D N 1
ATOM 14950 C CA . VAL D 1 34 ? -1.233 9.183 -42.983 1.00 19.59 30 VAL D CA 1
ATOM 14951 C C . VAL D 1 34 ? -0.091 10.202 -43.099 1.00 18.39 30 VAL D C 1
ATOM 14952 O O . VAL D 1 34 ? 0.997 9.977 -42.566 1.00 17.31 30 VAL D O 1
ATOM 14965 N N . LEU D 1 35 ? -0.348 11.295 -43.824 1.00 21.33 31 LEU D N 1
ATOM 14966 C CA . LEU D 1 35 ? 0.621 12.371 -44.072 1.00 17.34 31 LEU D CA 1
ATOM 14967 C C . LEU D 1 35 ? 0.185 13.680 -43.445 1.00 8.16 31 LEU D C 1
ATOM 14968 O O . LEU D 1 35 ? -0.947 14.110 -43.629 1.00 10.60 31 LEU D O 1
ATOM 14984 N N . ALA D 1 36 ? 1.101 14.317 -42.725 1.00 7.92 32 ALA D N 1
ATOM 14985 C CA . ALA D 1 36 ? 0.799 15.523 -41.992 1.00 9.90 32 ALA D CA 1
ATOM 14986 C C . ALA D 1 36 ? 1.780 16.650 -42.301 1.00 14.12 32 ALA D C 1
ATOM 14987 O O . ALA D 1 36 ? 2.966 16.581 -42.002 1.00 19.17 32 ALA D O 1
ATOM 14994 N N . HIS D 1 37 ? 1.247 17.687 -42.923 1.00 15.85 33 HIS D N 1
ATOM 14995 C CA . HIS D 1 37 ? 2.042 18.782 -43.436 1.00 12.26 33 HIS D CA 1
ATOM 14996 C C . HIS D 1 37 ? 2.412 19.744 -42.327 1.00 16.43 33 HIS D C 1
ATOM 14997 O O . HIS D 1 37 ? 1.862 19.682 -41.222 1.00 21.94 33 HIS D O 1
ATOM 15010 N N . GLY D 1 38 ? 3.334 20.645 -42.648 1.00 12.83 34 GLY D N 1
ATOM 15011 C CA . GLY D 1 38 ? 3.924 21.531 -41.675 1.00 6.30 34 GLY D CA 1
ATOM 15012 C C . GLY D 1 38 ? 3.354 22.913 -41.646 1.00 6.25 34 GLY D C 1
ATOM 15013 O O . GLY D 1 38 ? 2.194 23.128 -41.967 1.00 20.14 34 GLY D O 1
ATOM 15017 N N . PHE D 1 39 ? 4.189 23.852 -41.233 1.00 11.89 35 PHE D N 1
ATOM 15018 C CA . PHE D 1 39 ? 3.824 25.263 -41.247 1.00 17.49 35 PHE D CA 1
ATOM 15019 C C . PHE D 1 39 ? 4.625 26.055 -42.257 1.00 15.45 35 PHE D C 1
ATOM 15020 O O . PHE D 1 39 ? 5.815 25.818 -42.360 1.00 20.34 35 PHE D O 1
ATOM 15037 N N . PRO D 1 40 ? 3.981 26.957 -43.039 1.00 22.69 36 PRO D N 1
ATOM 15038 C CA . PRO D 1 40 ? 2.561 27.174 -43.327 1.00 16.39 36 PRO D CA 1
ATOM 15039 C C . PRO D 1 40 ? 2.214 26.504 -44.632 1.00 20.68 36 PRO D C 1
ATOM 15040 O O . PRO D 1 40 ? 2.218 27.186 -45.661 1.00 23.02 36 PRO D O 1
ATOM 15051 N N . GLU D 1 41 ? 1.975 25.196 -44.619 1.00 18.67 37 GLU D N 1
ATOM 15052 C CA A GLU D 1 41 ? 1.799 24.131 -45.608 0.25 15.29 37 GLU D CA 1
ATOM 15053 C CA B GLU D 1 41 ? 1.809 24.070 -45.557 0.75 13.96 37 GLU D CA 1
ATOM 15054 C C . GLU D 1 41 ? 0.421 23.498 -45.640 1.00 15.40 37 GLU D C 1
ATOM 15055 O O . GLU D 1 41 ? -0.477 23.914 -44.917 1.00 23.04 37 GLU D O 1
ATOM 15078 N N . LEU D 1 42 ? 0.270 22.564 -46.578 1.00 16.34 38 LEU D N 1
ATOM 15079 C CA . LEU D 1 42 ? -1.010 22.037 -46.943 1.00 11.54 38 LEU D CA 1
ATOM 15080 C C . LEU D 1 42 ? -0.795 20.618 -47.386 1.00 5.81 38 LEU D C 1
ATOM 15081 O O . LEU D 1 42 ? 0.320 20.195 -47.554 1.00 14.62 38 LEU D O 1
ATOM 15097 N N . ALA D 1 43 ? -1.870 19.873 -47.561 1.00 17.73 39 ALA D N 1
ATOM 15098 C CA . ALA D 1 43 ? -1.764 18.504 -48.050 1.00 16.61 39 ALA D CA 1
ATOM 15099 C C . ALA D 1 43 ? -0.997 18.506 -49.374 1.00 14.91 39 ALA D C 1
ATOM 15100 O O . ALA D 1 43 ? -0.317 17.547 -49.706 1.00 4.16 39 ALA D O 1
ATOM 15107 N N . TYR D 1 44 ? -1.100 19.632 -50.085 1.00 25.25 40 TYR D N 1
ATOM 15108 C CA . TYR D 1 44 ? -0.522 19.861 -51.421 1.00 18.53 40 TYR D CA 1
ATOM 15109 C C . TYR D 1 44 ? 0.982 19.796 -51.435 1.00 14.74 40 TYR D C 1
ATOM 15110 O O . TYR D 1 44 ? 1.592 19.692 -52.476 1.00 6.46 40 TYR D O 1
ATOM 15128 N N . SER D 1 45 ? 1.565 19.897 -50.248 1.00 18.82 41 SER D N 1
ATOM 15129 C CA . SER D 1 45 ? 2.987 19.724 -50.068 1.00 14.69 41 SER D CA 1
ATOM 15130 C C . SER D 1 45 ? 3.413 18.279 -50.308 1.00 18.91 41 SER D C 1
ATOM 15131 O O . SER D 1 45 ? 4.580 18.002 -50.572 1.00 24.98 41 SER D O 1
ATOM 15139 N N . TRP D 1 46 ? 2.453 17.363 -50.201 1.00 21.40 42 TRP D N 1
ATOM 15140 C CA . TRP D 1 46 ? 2.684 15.941 -50.417 1.00 14.27 42 TRP D CA 1
ATOM 15141 C C . TRP D 1 46 ? 2.312 15.502 -51.808 1.00 8.37 42 TRP D C 1
ATOM 15142 O O . TRP D 1 46 ? 2.104 14.343 -52.069 1.00 13.71 42 TRP D O 1
ATOM 15163 N N . ARG D 1 47 ? 2.180 16.442 -52.708 1.00 12.38 43 ARG D N 1
ATOM 15164 C CA . ARG D 1 47 ? 1.731 16.097 -54.037 1.00 14.08 43 ARG D CA 1
ATOM 15165 C C . ARG D 1 47 ? 2.673 15.108 -54.731 1.00 21.75 43 ARG D C 1
ATOM 15166 O O . ARG D 1 47 ? 2.225 14.260 -55.489 1.00 28.66 43 ARG D O 1
ATOM 15187 N N . HIS D 1 48 ? 3.971 15.184 -54.448 1.00 20.46 44 HIS D N 1
ATOM 15188 C CA . HIS D 1 48 ? 4.954 14.299 -55.070 1.00 14.17 44 HIS D CA 1
ATOM 15189 C C . HIS D 1 48 ? 5.025 12.919 -54.453 1.00 20.61 44 HIS D C 1
ATOM 15190 O O . HIS D 1 48 ? 5.370 11.945 -55.120 1.00 27.87 44 HIS D O 1
ATOM 15203 N N . GLN D 1 49 ? 4.723 12.851 -53.163 1.00 16.44 45 GLN D N 1
ATOM 15204 C CA . GLN D 1 49 ? 4.903 11.645 -52.381 1.00 10.26 45 GLN D CA 1
ATOM 15205 C C . GLN D 1 49 ? 3.792 10.661 -52.576 1.00 10.78 45 GLN D C 1
ATOM 15206 O O . GLN D 1 49 ? 4.038 9.471 -52.598 1.00 21.68 45 GLN D O 1
ATOM 15220 N N . ILE D 1 50 ? 2.569 11.163 -52.694 1.00 15.97 46 ILE D N 1
ATOM 15221 C CA . ILE D 1 50 ? 1.398 10.311 -52.592 1.00 16.81 46 ILE D CA 1
ATOM 15222 C C . ILE D 1 50 ? 1.433 9.274 -53.680 1.00 19.84 46 ILE D C 1
ATOM 15223 O O . ILE D 1 50 ? 1.237 8.089 -53.417 1.00 29.84 46 ILE D O 1
ATOM 15239 N N . PRO D 1 51 ? 1.678 9.706 -54.912 1.00 18.91 47 PRO D N 1
ATOM 15240 C CA . PRO D 1 51 ? 1.692 8.714 -55.990 1.00 22.39 47 PRO D CA 1
ATOM 15241 C C . PRO D 1 51 ? 2.698 7.589 -55.793 1.00 24.06 47 PRO D C 1
ATOM 15242 O O . PRO D 1 51 ? 2.383 6.426 -56.007 1.00 28.24 47 PRO D O 1
ATOM 15253 N N . ALA D 1 52 ? 3.909 7.930 -55.390 1.00 26.97 48 ALA D N 1
ATOM 15254 C CA . ALA D 1 52 ? 4.921 6.924 -55.140 1.00 16.56 48 ALA D CA 1
ATOM 15255 C C . ALA D 1 52 ? 4.483 5.964 -54.049 1.00 13.77 48 ALA D C 1
ATOM 15256 O O . ALA D 1 52 ? 4.844 4.794 -54.067 1.00 9.36 48 ALA D O 1
ATOM 15263 N N . LEU D 1 53 ? 3.696 6.477 -53.100 1.00 31.05 49 LEU D N 1
ATOM 15264 C CA . LEU D 1 53 ? 3.175 5.690 -51.974 1.00 30.20 49 LEU D CA 1
ATOM 15265 C C . LEU D 1 53 ? 2.030 4.790 -52.385 1.00 24.25 49 LEU D C 1
ATOM 15266 O O . LEU D 1 53 ? 1.947 3.634 -51.975 1.00 22.75 49 LEU D O 1
ATOM 15282 N N . VAL D 1 54 ? 1.147 5.324 -53.198 1.00 19.05 50 VAL D N 1
ATOM 15283 C CA . VAL D 1 54 ? 0.077 4.529 -53.739 1.00 22.82 50 VAL D CA 1
ATOM 15284 C C . VAL D 1 54 ? 0.654 3.429 -54.643 1.00 25.37 50 VAL D C 1
ATOM 15285 O O . VAL D 1 54 ? 0.225 2.283 -54.581 1.00 37.30 50 VAL D O 1
ATOM 15298 N N . ASP D 1 55 ? 1.647 3.757 -55.455 1.00 14.02 51 ASP D N 1
ATOM 15299 C CA . ASP D 1 55 ? 2.198 2.784 -56.401 1.00 19.92 51 ASP D CA 1
ATOM 15300 C C . ASP D 1 55 ? 2.916 1.649 -55.672 1.00 14.48 51 ASP D C 1
ATOM 15301 O O . ASP D 1 55 ? 2.876 0.518 -56.125 1.00 15.54 51 ASP D O 1
ATOM 15310 N N . ALA D 1 56 ? 3.513 1.947 -54.517 1.00 18.89 52 ALA D N 1
ATOM 15311 C CA . ALA D 1 56 ? 4.236 0.954 -53.709 1.00 20.39 52 ALA D CA 1
ATOM 15312 C C . ALA D 1 56 ? 3.356 0.147 -52.763 1.00 26.95 52 ALA D C 1
ATOM 15313 O O . ALA D 1 56 ? 3.868 -0.514 -51.851 1.00 27.12 52 ALA D O 1
ATOM 15320 N N . GLY D 1 57 ? 2.041 0.217 -52.959 1.00 29.55 53 GLY D N 1
ATOM 15321 C CA . GLY D 1 57 ? 1.118 -0.627 -52.231 1.00 32.59 53 GLY D CA 1
ATOM 15322 C C . GLY D 1 57 ? 0.457 -0.046 -51.001 1.00 35.21 53 GLY D C 1
ATOM 15323 O O . GLY D 1 57 ? 0.153 -0.813 -50.092 1.00 34.60 53 GLY D O 1
ATOM 15327 N N . TYR D 1 58 ? 0.226 1.268 -50.949 1.00 38.38 54 TYR D N 1
ATOM 15328 C CA . TYR D 1 58 ? -0.505 1.838 -49.815 1.00 30.67 54 TYR D CA 1
ATOM 15329 C C . TYR D 1 58 ? -1.752 2.607 -50.183 1.00 18.64 54 TYR D C 1
ATOM 15330 O O . TYR D 1 58 ? -1.944 3.117 -51.283 1.00 13.99 54 TYR D O 1
ATOM 15348 N N . HIS D 1 59 ? -2.606 2.657 -49.182 1.00 17.76 55 HIS D N 1
ATOM 15349 C CA . HIS D 1 59 ? -3.696 3.585 -49.131 1.00 15.12 55 HIS D CA 1
ATOM 15350 C C . HIS D 1 59 ? -3.089 4.798 -48.483 1.00 14.40 55 HIS D C 1
ATOM 15351 O O . HIS D 1 59 ? -2.422 4.662 -47.465 1.00 18.38 55 HIS D O 1
ATOM 15364 N N . VAL D 1 60 ? -3.267 5.969 -49.076 1.00 17.67 56 VAL D N 1
ATOM 15365 C CA . VAL D 1 60 ? -2.637 7.161 -48.545 1.00 18.84 56 VAL D CA 1
ATOM 15366 C C . VAL D 1 60 ? -3.645 8.245 -48.256 1.00 13.68 56 VAL D C 1
ATOM 15367 O O . VAL D 1 60 ? -4.449 8.596 -49.088 1.00 16.07 56 VAL D O 1
ATOM 15380 N N . MET D 1 61 ? -3.544 8.783 -47.051 1.00 11.27 57 MET D N 1
ATOM 15381 C CA . MET D 1 61 ? -4.340 9.898 -46.603 1.00 9.99 57 MET D CA 1
ATOM 15382 C C . MET D 1 61 ? -3.450 11.081 -46.250 1.00 14.22 57 MET D C 1
ATOM 15383 O O . MET D 1 61 ? -2.443 10.907 -45.593 1.00 16.08 57 MET D O 1
ATOM 15397 N N . ALA D 1 62 ? -3.829 12.274 -46.703 1.00 17.83 58 ALA D N 1
ATOM 15398 C CA . ALA D 1 62 ? -3.091 13.507 -46.443 1.00 7.23 58 ALA D CA 1
ATOM 15399 C C . ALA D 1 62 ? -4.046 14.673 -46.212 1.00 5.11 58 ALA D C 1
ATOM 15400 O O . ALA D 1 62 ? -4.478 15.304 -47.160 1.00 15.67 58 ALA D O 1
ATOM 15407 N N . PRO D 1 63 ? -4.380 14.967 -44.952 1.00 10.57 59 PRO D N 1
ATOM 15408 C CA . PRO D 1 63 ? -5.324 16.051 -44.641 1.00 17.27 59 PRO D CA 1
ATOM 15409 C C . PRO D 1 63 ? -4.793 17.485 -44.621 1.00 26.16 59 PRO D C 1
ATOM 15410 O O . PRO D 1 63 ? -3.677 17.747 -44.166 1.00 25.97 59 PRO D O 1
ATOM 15421 N N . ASP D 1 64 ? -5.621 18.412 -45.087 1.00 28.06 60 ASP D N 1
ATOM 15422 C CA . ASP D 1 64 ? -5.498 19.780 -44.657 1.00 22.41 60 ASP D CA 1
ATOM 15423 C C . ASP D 1 64 ? -5.786 19.783 -43.158 1.00 24.68 60 ASP D C 1
ATOM 15424 O O . ASP D 1 64 ? -6.926 19.583 -42.764 1.00 27.12 60 ASP D O 1
ATOM 15433 N N . GLN D 1 65 ? -4.782 19.993 -42.321 1.00 20.77 61 GLN D N 1
ATOM 15434 C CA . GLN D 1 65 ? -4.981 19.893 -40.875 1.00 14.37 61 GLN D CA 1
ATOM 15435 C C . GLN D 1 65 ? -5.734 21.105 -40.309 1.00 15.16 61 GLN D C 1
ATOM 15436 O O . GLN D 1 65 ? -5.907 22.084 -40.997 1.00 21.76 61 GLN D O 1
ATOM 15450 N N . ARG D 1 66 ? -6.199 21.022 -39.064 1.00 16.50 62 ARG D N 1
ATOM 15451 C CA . ARG D 1 66 ? -7.062 22.052 -38.485 1.00 15.69 62 ARG D CA 1
ATOM 15452 C C . ARG D 1 66 ? -6.388 23.404 -38.616 1.00 21.67 62 ARG D C 1
ATOM 15453 O O . ARG D 1 66 ? -5.196 23.534 -38.385 1.00 25.40 62 ARG D O 1
ATOM 15474 N N . GLY D 1 67 ? -7.154 24.408 -39.012 1.00 27.86 63 GLY D N 1
ATOM 15475 C CA . GLY D 1 67 ? -6.607 25.736 -39.215 1.00 20.44 63 GLY D CA 1
ATOM 15476 C C . GLY D 1 67 ? -6.081 25.988 -40.617 1.00 20.03 63 GLY D C 1
ATOM 15477 O O . GLY D 1 67 ? -5.634 27.092 -40.919 1.00 22.12 63 GLY D O 1
ATOM 15481 N N . TYR D 1 68 ? -6.139 24.961 -41.462 1.00 19.52 64 TYR D N 1
ATOM 15482 C CA . TYR D 1 68 ? -5.465 24.970 -42.757 1.00 17.78 64 TYR D CA 1
ATOM 15483 C C . TYR D 1 68 ? -6.425 24.690 -43.877 1.00 12.46 64 TYR D C 1
ATOM 15484 O O . TYR D 1 68 ? -7.313 23.888 -43.724 1.00 19.02 64 TYR D O 1
ATOM 15502 N N . GLY D 1 69 ? -6.217 25.351 -45.008 1.00 11.45 65 GLY D N 1
ATOM 15503 C CA . GLY D 1 69 ? -6.933 25.073 -46.239 1.00 9.23 65 GLY D CA 1
ATOM 15504 C C . GLY D 1 69 ? -8.443 24.946 -46.153 1.00 21.55 65 GLY D C 1
ATOM 15505 O O . GLY D 1 69 ? -9.135 25.865 -45.740 1.00 26.38 65 GLY D O 1
ATOM 15509 N N . GLY D 1 70 ? -8.962 23.805 -46.582 1.00 24.34 66 GLY D N 1
ATOM 15510 C CA . GLY D 1 70 ? -10.397 23.592 -46.598 1.00 18.64 66 GLY D CA 1
ATOM 15511 C C . GLY D 1 70 ? -10.915 22.990 -45.327 1.00 13.40 66 GLY D C 1
ATOM 15512 O O . GLY D 1 70 ? -12.023 22.515 -45.284 1.00 15.59 66 GLY D O 1
ATOM 15516 N N . SER D 1 71 ? -10.099 23.016 -44.285 1.00 20.60 67 SER D N 1
ATOM 15517 C CA . SER D 1 71 ? -10.495 22.456 -43.003 1.00 14.99 67 SER D CA 1
ATOM 15518 C C . SER D 1 71 ? -11.011 23.495 -42.040 1.00 14.02 67 SER D C 1
ATOM 15519 O O . SER D 1 71 ? -10.856 24.684 -42.247 1.00 20.77 67 SER D O 1
ATOM 15527 N N . SER D 1 72 ? -11.617 23.013 -40.965 1.00 22.05 68 SER D N 1
ATOM 15528 C CA . SER D 1 72 ? -12.023 23.865 -39.866 1.00 22.56 68 SER D CA 1
ATOM 15529 C C . SER D 1 72 ? -10.864 24.717 -39.331 1.00 15.30 68 SER D C 1
ATOM 15530 O O . SER D 1 72 ? -9.718 24.285 -39.270 1.00 13.84 68 SER D O 1
ATOM 15538 N N . ALA D 1 73 ? -11.195 25.935 -38.934 1.00 16.99 69 ALA D N 1
ATOM 15539 C CA . ALA D 1 73 ? -10.266 26.829 -38.267 1.00 19.55 69 ALA D CA 1
ATOM 15540 C C . ALA D 1 73 ? -10.969 27.507 -37.083 1.00 15.43 69 ALA D C 1
ATOM 15541 O O . ALA D 1 73 ? -11.314 28.687 -37.132 1.00 23.74 69 ALA D O 1
ATOM 15548 N N . PRO D 1 74 ? -11.222 26.744 -36.022 1.00 11.02 70 PRO D N 1
ATOM 15549 C CA . PRO D 1 74 ? -11.730 27.358 -34.806 1.00 14.96 70 PRO D CA 1
ATOM 15550 C C . PRO D 1 74 ? -10.968 28.599 -34.409 1.00 16.67 70 PRO D C 1
ATOM 15551 O O . PRO D 1 74 ? -9.792 28.763 -34.695 1.00 23.92 70 PRO D O 1
ATOM 15562 N N . GLU D 1 75 ? -11.678 29.483 -33.746 1.00 11.81 71 GLU D N 1
ATOM 15563 C CA . GLU D 1 75 ? -11.109 30.714 -33.278 1.00 13.47 71 GLU D CA 1
ATOM 15564 C C . GLU D 1 75 ? -10.338 30.514 -31.986 1.00 20.26 71 GLU D C 1
ATOM 15565 O O . GLU D 1 75 ? -9.332 31.169 -31.764 1.00 26.35 71 GLU D O 1
ATOM 15577 N N . ALA D 1 76 ? -10.816 29.616 -31.122 1.00 23.36 72 ALA D N 1
ATOM 15578 C CA . ALA D 1 76 ? -10.187 29.397 -29.819 1.00 10.80 72 ALA D CA 1
ATOM 15579 C C . ALA D 1 76 ? -8.821 28.778 -29.956 1.00 15.29 72 ALA D C 1
ATOM 15580 O O . ALA D 1 76 ? -8.664 27.717 -30.536 1.00 15.47 72 ALA D O 1
ATOM 15587 N N . ILE D 1 77 ? -7.828 29.474 -29.426 1.00 21.46 73 ILE D N 1
ATOM 15588 C CA . ILE D 1 77 ? -6.433 29.067 -29.600 1.00 25.12 73 ILE D CA 1
ATOM 15589 C C . ILE D 1 77 ? -6.184 27.694 -28.994 1.00 18.45 73 ILE D C 1
ATOM 15590 O O . ILE D 1 77 ? -5.486 26.868 -29.568 1.00 15.40 73 ILE D O 1
ATOM 15606 N N . GLU D 1 78 ? -6.838 27.448 -27.865 1.00 26.45 74 GLU D N 1
ATOM 15607 C CA . GLU D 1 78 ? -6.734 26.197 -27.122 1.00 23.02 74 GLU D CA 1
ATOM 15608 C C . GLU D 1 78 ? -7.289 25.038 -27.938 1.00 18.68 74 GLU D C 1
ATOM 15609 O O . GLU D 1 78 ? -7.111 23.886 -27.574 1.00 27.46 74 GLU D O 1
ATOM 15621 N N . ALA D 1 79 ? -7.973 25.345 -29.038 1.00 13.76 75 ALA D N 1
ATOM 15622 C CA . ALA D 1 79 ? -8.503 24.320 -29.928 1.00 10.07 75 ALA D CA 1
ATOM 15623 C C . ALA D 1 79 ? -7.431 23.708 -30.796 1.00 14.15 75 ALA D C 1
ATOM 15624 O O . ALA D 1 79 ? -7.699 22.827 -31.597 1.00 10.83 75 ALA D O 1
ATOM 15631 N N . TYR D 1 80 ? -6.216 24.206 -30.632 1.00 19.70 76 TYR D N 1
ATOM 15632 C CA . TYR D 1 80 ? -5.090 23.789 -31.442 1.00 16.27 76 TYR D CA 1
ATOM 15633 C C . TYR D 1 80 ? -3.965 23.081 -30.677 1.00 18.19 76 TYR D C 1
ATOM 15634 O O . TYR D 1 80 ? -2.855 22.932 -31.193 1.00 24.06 76 TYR D O 1
ATOM 15652 N N . ASP D 1 81 ? -4.251 22.623 -29.464 1.00 22.80 77 ASP D N 1
ATOM 15653 C CA . ASP D 1 81 ? -3.232 21.977 -28.652 1.00 16.02 77 ASP D CA 1
ATOM 15654 C C . ASP D 1 81 ? -2.905 20.616 -29.245 1.00 14.52 77 ASP D C 1
ATOM 15655 O O . ASP D 1 81 ? -3.568 20.169 -30.149 1.00 16.01 77 ASP D O 1
ATOM 15664 N N . ILE D 1 82 ? -1.875 19.959 -28.744 1.00 13.70 78 ILE D N 1
ATOM 15665 C CA . ILE D 1 82 ? -1.427 18.715 -29.342 1.00 10.64 78 ILE D CA 1
ATOM 15666 C C . ILE D 1 82 ? -2.400 17.537 -29.166 1.00 8.72 78 ILE D C 1
ATOM 15667 O O . ILE D 1 82 ? -2.424 16.621 -29.972 1.00 12.15 78 ILE D O 1
ATOM 15683 N N . THR D 1 83 ? -3.235 17.545 -28.146 1.00 18.85 79 THR D N 1
ATOM 15684 C CA . THR D 1 83 ? -4.124 16.404 -27.938 1.00 19.41 79 THR D CA 1
ATOM 15685 C C . THR D 1 83 ? -5.257 16.441 -28.957 1.00 15.44 79 THR D C 1
ATOM 15686 O O . THR D 1 83 ? -5.842 15.414 -29.294 1.00 17.07 79 THR D O 1
ATOM 15697 N N . ARG D 1 84 ? -5.517 17.629 -29.491 1.00 13.42 80 ARG D N 1
ATOM 15698 C CA . ARG D 1 84 ? -6.531 17.846 -30.550 1.00 12.81 80 ARG D CA 1
ATOM 15699 C C . ARG D 1 84 ? -6.038 17.514 -31.968 1.00 9.21 80 ARG D C 1
ATOM 15700 O O . ARG D 1 84 ? -6.750 16.912 -32.781 1.00 12.45 80 ARG D O 1
ATOM 15721 N N . LEU D 1 85 ? -4.800 17.906 -32.249 1.00 15.52 81 LEU D N 1
ATOM 15722 C CA . LEU D 1 85 ? -4.120 17.611 -33.516 1.00 13.22 81 LEU D CA 1
ATOM 15723 C C . LEU D 1 85 ? -3.678 16.174 -33.704 1.00 8.61 81 LEU D C 1
ATOM 15724 O O . LEU D 1 85 ? -3.674 15.692 -34.814 1.00 10.06 81 LEU D O 1
ATOM 15740 N N . THR D 1 86 ? -3.271 15.499 -32.635 1.00 18.32 82 THR D N 1
ATOM 15741 C CA . THR D 1 86 ? -3.089 14.046 -32.680 1.00 16.77 82 THR D CA 1
ATOM 15742 C C . THR D 1 86 ? -4.436 13.349 -32.855 1.00 7.15 82 THR D C 1
ATOM 15743 O O . THR D 1 86 ? -4.557 12.479 -33.677 1.00 16.58 82 THR D O 1
ATOM 15754 N N . ALA D 1 87 ? -5.456 13.734 -32.108 1.00 9.86 83 ALA D N 1
ATOM 15755 C CA . ALA D 1 87 ? -6.729 13.011 -32.154 1.00 20.36 83 ALA D CA 1
ATOM 15756 C C . ALA D 1 87 ? -7.435 13.201 -33.498 1.00 13.23 83 ALA D C 1
ATOM 15757 O O . ALA D 1 87 ? -8.084 12.277 -33.992 1.00 11.79 83 ALA D O 1
ATOM 15764 N N . ASP D 1 88 ? -7.333 14.402 -34.075 1.00 20.23 84 ASP D N 1
ATOM 15765 C CA . ASP D 1 88 ? -7.750 14.632 -35.471 1.00 20.02 84 ASP D CA 1
ATOM 15766 C C . ASP D 1 88 ? -7.283 13.516 -36.389 1.00 16.31 84 ASP D C 1
ATOM 15767 O O . ASP D 1 88 ? -8.083 12.916 -37.081 1.00 20.22 84 ASP D O 1
ATOM 15776 N N . LEU D 1 89 ? -5.978 13.259 -36.383 1.00 19.71 85 LEU D N 1
ATOM 15777 C CA . LEU D 1 89 ? -5.359 12.203 -37.196 1.00 19.88 85 LEU D CA 1
ATOM 15778 C C . LEU D 1 89 ? -5.875 10.817 -36.900 1.00 19.37 85 LEU D C 1
ATOM 15779 O O . LEU D 1 89 ? -5.937 9.974 -37.776 1.00 30.51 85 LEU D O 1
ATOM 15795 N N . MET D 1 90 ? -6.188 10.552 -35.648 1.00 16.85 86 MET D N 1
ATOM 15796 C CA . MET D 1 90 ? -6.714 9.249 -35.265 1.00 14.81 86 MET D CA 1
ATOM 15797 C C . MET D 1 90 ? -8.142 9.105 -35.767 1.00 14.82 86 MET D C 1
ATOM 15798 O O . MET D 1 90 ? -8.630 7.997 -36.046 1.00 18.61 86 MET D O 1
ATOM 15812 N N . GLY D 1 91 ? -8.829 10.240 -35.844 1.00 17.45 87 GLY D N 1
ATOM 15813 C CA . GLY D 1 91 ? -10.149 10.282 -36.448 1.00 15.83 87 GLY D CA 1
ATOM 15814 C C . GLY D 1 91 ? -10.217 9.638 -37.818 1.00 11.17 87 GLY D C 1
ATOM 15815 O O . GLY D 1 91 ? -11.184 8.985 -38.146 1.00 13.86 87 GLY D O 1
ATOM 15819 N N . LEU D 1 92 ? -9.166 9.819 -38.608 1.00 19.64 88 LEU D N 1
ATOM 15820 C CA . LEU D 1 92 ? -9.109 9.340 -39.997 1.00 10.46 88 LEU D CA 1
ATOM 15821 C C . LEU D 1 92 ? -8.939 7.834 -40.055 1.00 12.10 88 LEU D C 1
ATOM 15822 O O . LEU D 1 92 ? -9.420 7.188 -40.977 1.00 22.03 88 LEU D O 1
ATOM 15838 N N . LEU D 1 93 ? -8.272 7.267 -39.060 1.00 11.26 89 LEU D N 1
ATOM 15839 C CA . LEU D 1 93 ? -8.292 5.815 -38.895 1.00 17.85 89 LEU D CA 1
ATOM 15840 C C . LEU D 1 93 ? -9.707 5.424 -38.599 1.00 23.91 89 LEU D C 1
ATOM 15841 O O . LEU D 1 93 ? -10.300 4.644 -39.344 1.00 25.08 89 LEU D O 1
ATOM 15857 N N . ASP D 1 94 ? -10.239 5.991 -37.515 1.00 15.71 90 ASP D N 1
ATOM 15858 C CA . ASP D 1 94 ? -11.559 5.625 -37.047 1.00 8.15 90 ASP D CA 1
ATOM 15859 C C . ASP D 1 94 ? -12.631 5.741 -38.122 1.00 20.11 90 ASP D C 1
ATOM 15860 O O . ASP D 1 94 ? -13.556 4.947 -38.196 1.00 20.59 90 ASP D O 1
ATOM 15869 N N . ASP D 1 95 ? -12.472 6.710 -38.988 1.00 26.02 91 ASP D N 1
ATOM 15870 C CA . ASP D 1 95 ? -13.430 6.917 -40.049 1.00 25.50 91 ASP D CA 1
ATOM 15871 C C . ASP D 1 95 ? -13.496 5.799 -41.095 1.00 24.85 91 ASP D C 1
ATOM 15872 O O . ASP D 1 95 ? -14.571 5.502 -41.584 1.00 26.57 91 ASP D O 1
ATOM 15881 N N . ILE D 1 96 ? -12.381 5.177 -41.455 1.00 24.84 92 ILE D N 1
ATOM 15882 C CA . ILE D 1 96 ? -12.454 4.062 -42.407 1.00 16.40 92 ILE D CA 1
ATOM 15883 C C . ILE D 1 96 ? -12.330 2.737 -41.684 1.00 17.72 92 ILE D C 1
ATOM 15884 O O . ILE D 1 96 ? -12.150 1.692 -42.296 1.00 23.42 92 ILE D O 1
ATOM 15900 N N . GLY D 1 97 ? -12.430 2.792 -40.365 1.00 24.69 93 GLY D N 1
ATOM 15901 C CA . GLY D 1 97 ? -12.362 1.599 -39.546 1.00 29.65 93 GLY D CA 1
ATOM 15902 C C . GLY D 1 97 ? -10.980 1.014 -39.330 1.00 22.55 93 GLY D C 1
ATOM 15903 O O . GLY D 1 97 ? -10.874 -0.181 -39.109 1.00 27.70 93 GLY D O 1
ATOM 15907 N N . ALA D 1 98 ? -9.934 1.841 -39.392 1.00 24.95 94 ALA D N 1
ATOM 15908 C CA . ALA D 1 98 ? -8.563 1.354 -39.290 1.00 9.43 94 ALA D CA 1
ATOM 15909 C C . ALA D 1 98 ? -8.075 1.311 -37.865 1.00 13.25 94 ALA D C 1
ATOM 15910 O O . ALA D 1 98 ? -8.292 2.212 -37.069 1.00 17.43 94 ALA D O 1
ATOM 15917 N N . GLU D 1 99 ? -7.390 0.229 -37.565 1.00 15.66 95 GLU D N 1
ATOM 15918 C CA . GLU D 1 99 ? -6.928 -0.040 -36.226 1.00 17.74 95 GLU D CA 1
ATOM 15919 C C . GLU D 1 99 ? -5.622 0.680 -35.983 1.00 17.57 95 GLU D C 1
ATOM 15920 O O . GLU D 1 99 ? -5.421 1.319 -34.945 1.00 20.12 95 GLU D O 1
ATOM 15932 N N . LYS D 1 100 ? -4.731 0.554 -36.953 1.00 19.01 96 LYS D N 1
ATOM 15933 C CA . LYS D 1 100 ? -3.429 1.160 -36.875 1.00 21.49 96 LYS D CA 1
ATOM 15934 C C . LYS D 1 100 ? -3.092 1.784 -38.203 1.00 25.59 96 LYS D C 1
ATOM 15935 O O . LYS D 1 100 ? -3.757 1.547 -39.221 1.00 22.83 96 LYS D O 1
ATOM 15954 N N . ALA D 1 101 ? -2.034 2.576 -38.182 1.00 20.43 97 ALA D N 1
ATOM 15955 C CA . ALA D 1 101 ? -1.560 3.224 -39.372 1.00 11.36 97 ALA D CA 1
ATOM 15956 C C . ALA D 1 101 ? -0.124 3.605 -39.187 1.00 26.12 97 ALA D C 1
ATOM 15957 O O . ALA D 1 101 ? 0.373 3.684 -38.064 1.00 30.99 97 ALA D O 1
ATOM 15964 N N . ALA D 1 102 ? 0.526 3.889 -40.304 1.00 25.24 98 ALA D N 1
ATOM 15965 C CA . ALA D 1 102 ? 1.788 4.573 -40.261 1.00 13.99 98 ALA D CA 1
ATOM 15966 C C . ALA D 1 102 ? 1.556 6.069 -40.467 1.00 12.22 98 ALA D C 1
ATOM 15967 O O . ALA D 1 102 ? 0.725 6.476 -41.247 1.00 12.91 98 ALA D O 1
ATOM 15974 N N . PHE D 1 103 ? 2.300 6.888 -39.746 1.00 22.16 99 PHE D N 1
ATOM 15975 C CA . PHE D 1 103 ? 2.118 8.318 -39.818 1.00 16.36 99 PHE D CA 1
ATOM 15976 C C . PHE D 1 103 ? 3.404 8.944 -40.210 1.00 21.95 99 PHE D C 1
ATOM 15977 O O . PHE D 1 103 ? 4.445 8.634 -39.655 1.00 22.82 99 PHE D O 1
ATOM 15994 N N . ILE D 1 104 ? 3.311 9.826 -41.190 1.00 31.12 100 ILE D N 1
ATOM 15995 C CA . ILE D 1 104 ? 4.460 10.516 -41.716 1.00 18.62 100 ILE D CA 1
ATOM 15996 C C . ILE D 1 104 ? 4.165 11.986 -41.662 1.00 8.67 100 ILE D C 1
ATOM 15997 O O . ILE D 1 104 ? 3.271 12.467 -42.311 1.00 7.41 100 ILE D O 1
ATOM 16013 N N . GLY D 1 105 ? 4.944 12.685 -40.861 1.00 13.10 101 GLY D N 1
ATOM 16014 C CA . GLY D 1 105 ? 4.772 14.101 -40.630 1.00 21.03 101 GLY D CA 1
ATOM 16015 C C . GLY D 1 105 ? 5.939 14.980 -41.066 1.00 21.45 101 GLY D C 1
ATOM 16016 O O . GLY D 1 105 ? 7.094 14.544 -41.093 1.00 13.89 101 GLY D O 1
ATOM 16020 N N . HIS D 1 106 ? 5.652 16.239 -41.380 1.00 15.40 102 HIS D N 1
ATOM 16021 C CA . HIS D 1 106 ? 6.723 17.151 -41.725 1.00 21.55 102 HIS D CA 1
ATOM 16022 C C . HIS D 1 106 ? 6.667 18.487 -40.940 1.00 10.65 102 HIS D C 1
ATOM 16023 O O . HIS D 1 106 ? 5.612 19.091 -40.829 1.00 20.22 102 HIS D O 1
ATOM 16036 N N . ASP D 1 107 ? 7.805 18.922 -40.400 1.00 2.11 103 ASP D N 1
ATOM 16037 C CA . ASP D 1 107 ? 7.883 20.157 -39.648 1.00 11.21 103 ASP D CA 1
ATOM 16038 C C . ASP D 1 107 ? 6.919 20.058 -38.449 1.00 11.85 103 ASP D C 1
ATOM 16039 O O . ASP D 1 107 ? 7.084 19.200 -37.607 1.00 14.03 103 ASP D O 1
ATOM 16048 N N . TRP D 1 108 ? 5.907 20.899 -38.371 1.00 9.03 104 TRP D N 1
ATOM 16049 C CA . TRP D 1 108 ? 4.928 20.752 -37.314 1.00 12.90 104 TRP D CA 1
ATOM 16050 C C . TRP D 1 108 ? 4.207 19.400 -37.386 1.00 12.54 104 TRP D C 1
ATOM 16051 O O . TRP D 1 108 ? 3.845 18.829 -36.357 1.00 13.15 104 TRP D O 1
ATOM 16072 N N . GLY D 1 109 ? 4.027 18.880 -38.592 1.00 8.76 105 GLY D N 1
ATOM 16073 C CA . GLY D 1 109 ? 3.325 17.624 -38.790 1.00 11.80 105 GLY D CA 1
ATOM 16074 C C . GLY D 1 109 ? 4.065 16.431 -38.211 1.00 11.32 105 GLY D C 1
ATOM 16075 O O . GLY D 1 109 ? 3.478 15.389 -37.929 1.00 6.48 105 GLY D O 1
ATOM 16079 N N . ALA D 1 110 ? 5.368 16.618 -38.030 1.00 16.74 106 ALA D N 1
ATOM 16080 C CA . ALA D 1 110 ? 6.269 15.645 -37.420 1.00 8.45 106 ALA D CA 1
ATOM 16081 C C . ALA D 1 110 ? 6.162 15.660 -35.915 1.00 6.17 106 ALA D C 1
ATOM 16082 O O . ALA D 1 110 ? 6.187 14.635 -35.265 1.00 14.35 106 ALA D O 1
ATOM 16089 N N . LEU D 1 111 ? 6.078 16.853 -35.358 1.00 11.23 107 LEU D N 1
ATOM 16090 C CA . LEU D 1 111 ? 5.776 17.011 -33.944 1.00 20.67 107 LEU D CA 1
ATOM 16091 C C . LEU D 1 111 ? 4.504 16.226 -33.587 1.00 13.93 107 LEU D C 1
ATOM 16092 O O . LEU D 1 111 ? 4.481 15.452 -32.620 1.00 25.33 107 LEU D O 1
ATOM 16108 N N . VAL D 1 112 ? 3.460 16.409 -34.389 1.00 5.71 108 VAL D N 1
ATOM 16109 C CA . VAL D 1 112 ? 2.191 15.740 -34.160 1.00 8.44 108 VAL D CA 1
ATOM 16110 C C . VAL D 1 112 ? 2.308 14.232 -34.161 1.00 13.22 108 VAL D C 1
ATOM 16111 O O . VAL D 1 112 ? 1.665 13.583 -33.349 1.00 13.19 108 VAL D O 1
ATOM 16124 N N . VAL D 1 113 ? 3.097 13.674 -35.080 1.00 14.92 109 VAL D N 1
ATOM 16125 C CA . VAL D 1 113 ? 3.214 12.211 -35.202 1.00 7.48 109 VAL D CA 1
ATOM 16126 C C . VAL D 1 113 ? 4.165 11.631 -34.161 1.00 4.36 109 VAL D C 1
ATOM 16127 O O . VAL D 1 113 ? 3.966 10.532 -33.690 1.00 18.23 109 VAL D O 1
ATOM 16140 N N . TRP D 1 114 ? 5.194 12.371 -33.789 1.00 15.78 110 TRP D N 1
ATOM 16141 C CA . TRP D 1 114 ? 5.999 11.950 -32.658 1.00 14.77 110 TRP D CA 1
ATOM 16142 C C . TRP D 1 114 ? 5.107 11.852 -31.444 1.00 15.85 110 TRP D C 1
ATOM 16143 O O . TRP D 1 114 ? 5.123 10.868 -30.735 1.00 12.61 110 TRP D O 1
ATOM 16164 N N . ASN D 1 115 ? 4.329 12.892 -31.207 1.00 19.69 111 ASN D N 1
ATOM 16165 C CA . ASN D 1 115 ? 3.420 12.884 -30.078 1.00 12.35 111 ASN D CA 1
ATOM 16166 C C . ASN D 1 115 ? 2.305 11.863 -30.195 1.00 20.19 111 ASN D C 1
ATOM 16167 O O . ASN D 1 115 ? 1.865 11.291 -29.210 1.00 26.16 111 ASN D O 1
ATOM 16178 N N . ALA D 1 116 ? 1.828 11.637 -31.401 1.00 21.65 112 ALA D N 1
ATOM 16179 C CA . ALA D 1 116 ? 0.915 10.547 -31.625 1.00 13.41 112 ALA D CA 1
ATOM 16180 C C . ALA D 1 116 ? 1.549 9.212 -31.199 1.00 15.83 112 ALA D C 1
ATOM 16181 O O . ALA D 1 116 ? 0.903 8.384 -30.573 1.00 15.80 112 ALA D O 1
ATOM 16188 N N . ALA D 1 117 ? 2.815 9.013 -31.555 1.00 15.44 113 ALA D N 1
ATOM 16189 C CA . ALA D 1 117 ? 3.548 7.789 -31.209 1.00 23.63 113 ALA D CA 1
ATOM 16190 C C . ALA D 1 117 ? 3.702 7.551 -29.728 1.00 20.15 113 ALA D C 1
ATOM 16191 O O . ALA D 1 117 ? 4.028 6.452 -29.308 1.00 17.17 113 ALA D O 1
ATOM 16198 N N . LEU D 1 118 ? 3.495 8.594 -28.949 1.00 18.54 114 LEU D N 1
ATOM 16199 C CA . LEU D 1 118 ? 3.558 8.487 -27.502 1.00 14.54 114 LEU D CA 1
ATOM 16200 C C . LEU D 1 118 ? 2.197 8.448 -26.853 1.00 11.04 114 LEU D C 1
ATOM 16201 O O . LEU D 1 118 ? 2.006 7.748 -25.872 1.00 15.57 114 LEU D O 1
ATOM 16217 N N . LEU D 1 119 ? 1.266 9.231 -27.376 1.00 11.32 115 LEU D N 1
ATOM 16218 C CA . LEU D 1 119 ? -0.086 9.275 -26.827 1.00 12.47 115 LEU D CA 1
ATOM 16219 C C . LEU D 1 119 ? -0.937 8.080 -27.245 1.00 11.98 115 LEU D C 1
ATOM 16220 O O . LEU D 1 119 ? -1.793 7.648 -26.466 1.00 12.73 115 LEU D O 1
ATOM 16236 N N . TYR D 1 120 ? -0.720 7.559 -28.459 1.00 17.77 116 TYR D N 1
ATOM 16237 C CA . TYR D 1 120 ? -1.498 6.431 -28.997 1.00 14.08 116 TYR D CA 1
ATOM 16238 C C . TYR D 1 120 ? -0.606 5.302 -29.490 1.00 15.08 116 TYR D C 1
ATOM 16239 O O . TYR D 1 120 ? -0.601 5.004 -30.670 1.00 27.85 116 TYR D O 1
ATOM 16257 N N . PRO D 1 121 ? 0.134 4.661 -28.589 1.00 12.90 117 PRO D N 1
ATOM 16258 C CA . PRO D 1 121 ? 1.133 3.633 -28.892 1.00 9.62 117 PRO D CA 1
ATOM 16259 C C . PRO D 1 121 ? 0.620 2.437 -29.652 1.00 9.15 117 PRO D C 1
ATOM 16260 O O . PRO D 1 121 ? 1.373 1.762 -30.330 1.00 10.61 117 PRO D O 1
ATOM 16271 N N . ASP D 1 122 ? -0.662 2.158 -29.512 1.00 19.20 118 ASP D N 1
ATOM 16272 C CA . ASP D 1 122 ? -1.223 0.924 -30.034 1.00 21.48 118 ASP D CA 1
ATOM 16273 C C . ASP D 1 122 ? -1.913 1.156 -31.364 1.00 18.03 118 ASP D C 1
ATOM 16274 O O . ASP D 1 122 ? -2.503 0.250 -31.922 1.00 10.64 118 ASP D O 1
ATOM 16283 N N . ARG D 1 123 ? -1.823 2.382 -31.865 1.00 20.33 119 ARG D N 1
ATOM 16284 C CA . ARG D 1 123 ? -2.378 2.722 -33.171 1.00 17.86 119 ARG D CA 1
ATOM 16285 C C . ARG D 1 123 ? -1.287 2.991 -34.209 1.00 12.52 119 ARG D C 1
ATOM 16286 O O . ARG D 1 123 ? -1.525 2.977 -35.423 1.00 15.83 119 ARG D O 1
ATOM 16307 N N . VAL D 1 124 ? -0.089 3.265 -33.704 1.00 15.74 120 VAL D N 1
ATOM 16308 C CA . VAL D 1 124 ? 1.052 3.631 -34.529 1.00 11.96 120 VAL D CA 1
ATOM 16309 C C . VAL D 1 124 ? 1.968 2.436 -34.766 1.00 8.40 120 VAL D C 1
ATOM 16310 O O . VAL D 1 124 ? 2.666 1.948 -33.881 1.00 21.66 120 VAL D O 1
ATOM 16323 N N . ALA D 1 125 ? 1.902 1.946 -35.991 1.00 17.30 121 ALA D N 1
ATOM 16324 C CA . ALA D 1 125 ? 2.637 0.785 -36.441 1.00 19.91 121 ALA D CA 1
ATOM 16325 C C . ALA D 1 125 ? 3.971 1.241 -36.983 1.00 21.25 121 ALA D C 1
ATOM 16326 O O . ALA D 1 125 ? 4.969 0.503 -37.012 1.00 15.24 121 ALA D O 1
ATOM 16333 N N . ALA D 1 126 ? 3.981 2.494 -37.399 1.00 20.22 122 ALA D N 1
ATOM 16334 C CA . ALA D 1 126 ? 5.207 3.107 -37.873 1.00 24.45 122 ALA D CA 1
ATOM 16335 C C . ALA D 1 126 ? 5.069 4.608 -37.767 1.00 7.38 122 ALA D C 1
ATOM 16336 O O . ALA D 1 126 ? 3.973 5.120 -37.749 1.00 6.23 122 ALA D O 1
ATOM 16343 N N . VAL D 1 127 ? 6.192 5.295 -37.660 1.00 16.56 123 VAL D N 1
ATOM 16344 C CA . VAL D 1 127 ? 6.181 6.740 -37.617 1.00 22.96 123 VAL D CA 1
ATOM 16345 C C . VAL D 1 127 ? 7.430 7.285 -38.301 1.00 28.60 123 VAL D C 1
ATOM 16346 O O . VAL D 1 127 ? 8.517 6.726 -38.170 1.00 20.59 123 VAL D O 1
ATOM 16359 N N . ALA D 1 128 ? 7.251 8.370 -39.050 1.00 30.06 124 ALA D N 1
ATOM 16360 C CA . ALA D 1 128 ? 8.346 9.035 -39.756 1.00 21.06 124 ALA D CA 1
ATOM 16361 C C . ALA D 1 128 ? 8.198 10.545 -39.643 1.00 17.92 124 ALA D C 1
ATOM 16362 O O . ALA D 1 128 ? 7.158 11.081 -39.937 1.00 14.19 124 ALA D O 1
ATOM 16369 N N . GLY D 1 129 ? 9.248 11.217 -39.188 1.00 23.10 125 GLY D N 1
ATOM 16370 C CA . GLY D 1 129 ? 9.224 12.652 -38.998 1.00 14.51 125 GLY D CA 1
ATOM 16371 C C . GLY D 1 129 ? 10.196 13.307 -39.951 1.00 15.85 125 GLY D C 1
ATOM 16372 O O . GLY D 1 129 ? 11.354 12.917 -40.019 1.00 15.57 125 GLY D O 1
ATOM 16376 N N . LEU D 1 130 ? 9.714 14.276 -40.720 1.00 17.78 126 LEU D N 1
ATOM 16377 C CA . LEU D 1 130 ? 10.561 15.003 -41.656 1.00 25.37 126 LEU D CA 1
ATOM 16378 C C . LEU D 1 130 ? 10.947 16.338 -40.992 1.00 27.54 126 LEU D C 1
ATOM 16379 O O . LEU D 1 130 ? 10.116 16.978 -40.341 1.00 35.47 126 LEU D O 1
ATOM 16395 N N . SER D 1 131 ? 12.225 16.696 -41.081 1.00 14.07 127 SER D N 1
ATOM 16396 C CA . SER D 1 131 ? 12.747 17.997 -40.650 1.00 11.70 127 SER D CA 1
ATOM 16397 C C . SER D 1 131 ? 12.898 18.132 -39.141 1.00 15.55 127 SER D C 1
ATOM 16398 O O . SER D 1 131 ? 13.916 18.639 -38.669 1.00 16.70 127 SER D O 1
ATOM 16406 N N . VAL D 1 132 ? 11.910 17.676 -38.378 1.00 27.18 128 VAL D N 1
ATOM 16407 C CA . VAL D 1 132 ? 11.930 17.864 -36.922 1.00 34.86 128 VAL D CA 1
ATOM 16408 C C . VAL D 1 132 ? 12.091 16.513 -36.161 1.00 8.32 128 VAL D C 1
ATOM 16409 O O . VAL D 1 132 ? 11.326 15.594 -36.378 1.00 11.13 128 VAL D O 1
ATOM 16422 N N . PRO D 1 133 ? 13.134 16.384 -35.308 1.00 12.34 129 PRO D N 1
ATOM 16423 C CA . PRO D 1 133 ? 13.429 15.095 -34.702 1.00 12.31 129 PRO D CA 1
ATOM 16424 C C . PRO D 1 133 ? 12.669 14.812 -33.415 1.00 14.69 129 PRO D C 1
ATOM 16425 O O . PRO D 1 133 ? 12.013 15.699 -32.918 1.00 21.73 129 PRO D O 1
ATOM 16436 N N . PRO D 1 134 ? 12.768 13.587 -32.889 1.00 10.49 130 PRO D N 1
ATOM 16437 C CA . PRO D 1 134 ? 12.283 13.347 -31.538 1.00 17.35 130 PRO D CA 1
ATOM 16438 C C . PRO D 1 134 ? 13.208 13.977 -30.510 1.00 27.98 130 PRO D C 1
ATOM 16439 O O . PRO D 1 134 ? 14.418 13.806 -30.586 1.00 29.57 130 PRO D O 1
ATOM 16450 N N . VAL D 1 135 ? 12.627 14.698 -29.559 1.00 23.53 131 VAL D N 1
ATOM 16451 C CA . VAL D 1 135 ? 13.397 15.464 -28.600 1.00 16.21 131 VAL D CA 1
ATOM 16452 C C . VAL D 1 135 ? 12.817 15.200 -27.202 1.00 17.71 131 VAL D C 1
ATOM 16453 O O . VAL D 1 135 ? 11.622 15.373 -26.999 1.00 24.30 131 VAL D O 1
ATOM 16466 N N . PRO D 1 136 ? 13.649 14.770 -26.234 1.00 23.66 132 PRO D N 1
ATOM 16467 C CA . PRO D 1 136 ? 13.130 14.577 -24.875 1.00 29.55 132 PRO D CA 1
ATOM 16468 C C . PRO D 1 136 ? 12.430 15.808 -24.306 1.00 26.37 132 PRO D C 1
ATOM 16469 O O . PRO D 1 136 ? 12.754 16.918 -24.703 1.00 20.44 132 PRO D O 1
ATOM 16480 N N . ARG D 1 137 ? 11.460 15.607 -23.418 1.00 33.69 133 ARG D N 1
ATOM 16481 C CA . ARG D 1 137 ? 10.730 16.738 -22.844 1.00 33.25 133 ARG D CA 1
ATOM 16482 C C . ARG D 1 137 ? 11.675 17.666 -22.076 1.00 30.45 133 ARG D C 1
ATOM 16483 O O . ARG D 1 137 ? 12.549 17.223 -21.333 1.00 27.95 133 ARG D O 1
ATOM 16504 N N . SER D 1 138 ? 11.509 18.964 -22.288 1.00 25.78 134 SER D N 1
ATOM 16505 C CA . SER D 1 138 ? 12.356 19.945 -21.641 1.00 22.65 134 SER D CA 1
ATOM 16506 C C . SER D 1 138 ? 12.012 19.984 -20.176 1.00 21.38 134 SER D C 1
ATOM 16507 O O . SER D 1 138 ? 10.875 19.758 -19.807 1.00 22.42 134 SER D O 1
ATOM 16515 N N . LEU D 1 139 ? 12.992 20.276 -19.337 1.00 16.93 135 LEU D N 1
ATOM 16516 C CA . LEU D 1 139 ? 12.719 20.441 -17.920 1.00 23.57 135 LEU D CA 1
ATOM 16517 C C . LEU D 1 139 ? 11.925 21.745 -17.704 1.00 21.41 135 LEU D C 1
ATOM 16518 O O . LEU D 1 139 ? 11.198 21.896 -16.715 1.00 11.65 135 LEU D O 1
ATOM 16534 N N . THR D 1 140 ? 12.067 22.673 -18.649 1.00 24.44 136 THR D N 1
ATOM 16535 C CA . THR D 1 140 ? 11.399 23.964 -18.571 1.00 23.54 136 THR D CA 1
ATOM 16536 C C . THR D 1 140 ? 10.424 24.123 -19.723 1.00 21.04 136 THR D C 1
ATOM 16537 O O . THR D 1 140 ? 10.615 23.587 -20.818 1.00 14.96 136 THR D O 1
ATOM 16548 N N . ARG D 1 141 ? 9.354 24.851 -19.448 1.00 17.07 137 ARG D N 1
ATOM 16549 C CA . ARG D 1 141 ? 8.350 25.106 -20.446 1.00 20.05 137 ARG D CA 1
ATOM 16550 C C . ARG D 1 141 ? 8.990 25.868 -21.616 1.00 27.14 137 ARG D C 1
ATOM 16551 O O . ARG D 1 141 ? 9.781 26.767 -21.407 1.00 30.33 137 ARG D O 1
ATOM 16572 N N . PRO D 1 142 ? 8.688 25.473 -22.857 1.00 23.53 138 PRO D N 1
ATOM 16573 C CA . PRO D 1 142 ? 9.349 25.971 -24.062 1.00 20.39 138 PRO D CA 1
ATOM 16574 C C . PRO D 1 142 ? 9.616 27.492 -24.195 1.00 16.07 138 PRO D C 1
ATOM 16575 O O . PRO D 1 142 ? 10.736 27.819 -24.542 1.00 9.61 138 PRO D O 1
ATOM 16586 N N . THR D 1 143 ? 8.673 28.394 -23.943 1.00 23.10 139 THR D N 1
ATOM 16587 C CA . THR D 1 143 ? 8.974 29.811 -24.142 1.00 22.50 139 THR D CA 1
ATOM 16588 C C . THR D 1 143 ? 10.129 30.194 -23.238 1.00 20.62 139 THR D C 1
ATOM 16589 O O . THR D 1 143 ? 10.914 31.057 -23.578 1.00 15.00 139 THR D O 1
ATOM 16600 N N . GLU D 1 144 ? 10.227 29.533 -22.087 1.00 23.69 140 GLU D N 1
ATOM 16601 C CA . GLU D 1 144 ? 11.296 29.782 -21.120 1.00 21.58 140 GLU D CA 1
ATOM 16602 C C . GLU D 1 144 ? 12.636 29.402 -21.767 1.00 17.15 140 GLU D C 1
ATOM 16603 O O . GLU D 1 144 ? 13.588 30.179 -21.771 1.00 32.70 140 GLU D O 1
ATOM 16615 N N . ALA D 1 145 ? 12.695 28.189 -22.306 1.00 18.51 141 ALA D N 1
ATOM 16616 C CA . ALA D 1 145 ? 13.899 27.660 -22.935 1.00 8.71 141 ALA D CA 1
ATOM 16617 C C . ALA D 1 145 ? 14.361 28.620 -23.974 1.00 9.88 141 ALA D C 1
ATOM 16618 O O . ALA D 1 145 ? 15.515 28.949 -24.054 1.00 20.41 141 ALA D O 1
ATOM 16625 N N . PHE D 1 146 ? 13.431 29.111 -24.769 1.00 21.03 142 PHE D N 1
ATOM 16626 C CA . PHE D 1 146 ? 13.770 29.977 -25.901 1.00 23.01 142 PHE D CA 1
ATOM 16627 C C . PHE D 1 146 ? 14.343 31.335 -25.476 1.00 18.92 142 PHE D C 1
ATOM 16628 O O . PHE D 1 146 ? 15.268 31.849 -26.084 1.00 13.22 142 PHE D O 1
ATOM 16645 N N . ARG D 1 147 ? 13.777 31.903 -24.427 1.00 20.27 143 ARG D N 1
ATOM 16646 C CA . ARG D 1 147 ? 14.269 33.144 -23.873 1.00 18.20 143 ARG D CA 1
ATOM 16647 C C . ARG D 1 147 ? 15.625 32.865 -23.251 1.00 13.41 143 ARG D C 1
ATOM 16648 O O . ARG D 1 147 ? 16.484 33.717 -23.228 1.00 17.43 143 ARG D O 1
ATOM 16669 N N . ALA D 1 148 ? 15.820 31.665 -22.736 1.00 13.11 144 ALA D N 1
ATOM 16670 C CA . ALA D 1 148 ? 17.141 31.307 -22.235 1.00 15.33 144 ALA D CA 1
ATOM 16671 C C . ALA D 1 148 ? 18.116 31.224 -23.390 1.00 20.68 144 ALA D C 1
ATOM 16672 O O . ALA D 1 148 ? 19.254 31.658 -23.319 1.00 22.17 144 ALA D O 1
ATOM 16679 N N . LEU D 1 149 ? 17.647 30.638 -24.466 1.00 15.55 145 LEU D N 1
ATOM 16680 C CA . LEU D 1 149 ? 18.498 30.418 -25.580 1.00 8.18 145 LEU D CA 1
ATOM 16681 C C . LEU D 1 149 ? 18.909 31.723 -26.205 1.00 7.37 145 LEU D C 1
ATOM 16682 O O . LEU D 1 149 ? 20.074 31.901 -26.463 1.00 14.29 145 LEU D O 1
ATOM 16698 N N . VAL D 1 150 ? 17.971 32.643 -26.416 1.00 14.29 146 VAL D N 1
ATOM 16699 C CA . VAL D 1 150 ? 18.277 33.861 -27.147 1.00 7.31 146 VAL D CA 1
ATOM 16700 C C . VAL D 1 150 ? 18.031 35.155 -26.404 1.00 15.18 146 VAL D C 1
ATOM 16701 O O . VAL D 1 150 ? 18.445 36.194 -26.871 1.00 22.66 146 VAL D O 1
ATOM 16714 N N . GLY D 1 151 ? 17.339 35.111 -25.274 1.00 12.53 147 GLY D N 1
ATOM 16715 C CA . GLY D 1 151 ? 17.043 36.317 -24.536 1.00 4.91 147 GLY D CA 1
ATOM 16716 C C . GLY D 1 151 ? 15.762 36.983 -24.964 1.00 10.41 147 GLY D C 1
ATOM 16717 O O . GLY D 1 151 ? 14.893 36.360 -25.544 1.00 22.88 147 GLY D O 1
ATOM 16721 N N . GLU D 1 152 ? 15.642 38.271 -24.677 1.00 20.16 148 GLU D N 1
ATOM 16722 C CA . GLU D 1 152 ? 14.412 38.999 -24.966 1.00 18.76 148 GLU D CA 1
ATOM 16723 C C . GLU D 1 152 ? 14.655 40.299 -25.734 1.00 16.87 148 GLU D C 1
ATOM 16724 O O . GLU D 1 152 ? 13.712 41.027 -26.018 1.00 19.96 148 GLU D O 1
ATOM 16736 N N . ASP D 1 153 ? 15.913 40.578 -26.078 1.00 21.38 149 ASP D N 1
ATOM 16737 C CA . ASP D 1 153 ? 16.242 41.691 -26.977 1.00 21.31 149 ASP D CA 1
ATOM 16738 C C . ASP D 1 153 ? 16.377 41.212 -28.433 1.00 18.71 149 ASP D C 1
ATOM 16739 O O . ASP D 1 153 ? 15.909 41.865 -29.355 1.00 22.67 149 ASP D O 1
ATOM 16748 N N . ASN D 1 154 ? 16.993 40.059 -28.631 1.00 16.24 150 ASN D N 1
ATOM 16749 C CA . ASN D 1 154 ? 17.147 39.499 -29.959 1.00 12.43 150 ASN D CA 1
ATOM 16750 C C . ASN D 1 154 ? 15.848 39.067 -30.562 1.00 19.43 150 ASN D C 1
ATOM 16751 O O . ASN D 1 154 ? 14.848 38.946 -29.875 1.00 26.80 150 ASN D O 1
ATOM 16762 N N . PHE D 1 155 ? 15.887 38.791 -31.850 1.00 15.37 151 PHE D N 1
ATOM 16763 C CA . PHE D 1 155 ? 14.726 38.283 -32.534 1.00 19.02 151 PHE D CA 1
ATOM 16764 C C . PHE D 1 155 ? 14.729 36.779 -32.686 1.00 10.90 151 PHE D C 1
ATOM 16765 O O . PHE D 1 155 ? 15.682 36.218 -33.191 1.00 17.59 151 PHE D O 1
ATOM 16782 N N . PHE D 1 156 ? 13.641 36.136 -32.260 1.00 6.26 152 PHE D N 1
ATOM 16783 C CA . PHE D 1 156 ? 13.420 34.708 -32.508 1.00 4.28 152 PHE D CA 1
ATOM 16784 C C . PHE D 1 156 ? 11.983 34.398 -32.880 1.00 5.09 152 PHE D C 1
ATOM 16785 O O . PHE D 1 156 ? 11.107 34.430 -32.044 1.00 17.71 152 PHE D O 1
ATOM 16802 N N . TYR D 1 157 ? 11.761 34.031 -34.127 1.00 7.71 153 TYR D N 1
ATOM 16803 C CA . TYR D 1 157 ? 10.423 33.958 -34.674 1.00 15.21 153 TYR D CA 1
ATOM 16804 C C . TYR D 1 157 ? 9.386 33.238 -33.823 1.00 16.18 153 TYR D C 1
ATOM 16805 O O . TYR D 1 157 ? 8.264 33.695 -33.746 1.00 14.40 153 TYR D O 1
ATOM 16823 N N . ILE D 1 158 ? 9.728 32.120 -33.195 1.00 27.58 154 ILE D N 1
ATOM 16824 C CA . ILE D 1 158 ? 8.727 31.385 -32.423 1.00 26.94 154 ILE D CA 1
ATOM 16825 C C . ILE D 1 158 ? 8.206 32.298 -31.313 1.00 27.33 154 ILE D C 1
ATOM 16826 O O . ILE D 1 158 ? 7.005 32.347 -31.052 1.00 32.13 154 ILE D O 1
ATOM 16842 N N . LEU D 1 159 ? 9.097 33.034 -30.662 1.00 19.15 155 LEU D N 1
ATOM 16843 C CA . LEU D 1 159 ? 8.671 33.925 -29.585 1.00 11.80 155 LEU D CA 1
ATOM 16844 C C . LEU D 1 159 ? 7.847 35.098 -30.141 1.00 8.05 155 LEU D C 1
ATOM 16845 O O . LEU D 1 159 ? 6.946 35.589 -29.491 1.00 11.33 155 LEU D O 1
ATOM 16861 N N . TYR D 1 160 ? 8.132 35.502 -31.369 1.00 15.94 156 TYR D N 1
ATOM 16862 C CA . TYR D 1 160 ? 7.378 36.541 -32.077 1.00 24.26 156 TYR D CA 1
ATOM 16863 C C . TYR D 1 160 ? 5.947 36.127 -32.498 1.00 25.03 156 TYR D C 1
ATOM 16864 O O . TYR D 1 160 ? 5.025 36.958 -32.574 1.00 22.06 156 TYR D O 1
ATOM 16882 N N . PHE D 1 161 ? 5.770 34.840 -32.765 1.00 23.23 157 PHE D N 1
ATOM 16883 C CA . PHE D 1 161 ? 4.475 34.291 -33.169 1.00 20.39 157 PHE D CA 1
ATOM 16884 C C . PHE D 1 161 ? 3.480 34.227 -32.025 1.00 21.82 157 PHE D C 1
ATOM 16885 O O . PHE D 1 161 ? 2.282 34.097 -32.240 1.00 35.61 157 PHE D O 1
ATOM 16902 N N . GLN D 1 162 ? 3.985 34.316 -30.806 1.00 22.20 158 GLN D N 1
ATOM 16903 C CA . GLN D 1 162 ? 3.170 34.064 -29.626 1.00 25.11 158 GLN D CA 1
ATOM 16904 C C . GLN D 1 162 ? 2.008 35.074 -29.460 1.00 26.45 158 GLN D C 1
ATOM 16905 O O . GLN D 1 162 ? 0.857 34.669 -29.357 1.00 20.38 158 GLN D O 1
ATOM 16919 N N . GLU D 1 163 ? 2.307 36.373 -29.437 1.00 29.47 159 GLU D N 1
ATOM 16920 C CA . GLU D 1 163 ? 1.275 37.383 -29.188 1.00 26.20 159 GLU D CA 1
ATOM 16921 C C . GLU D 1 163 ? 0.194 37.336 -30.250 1.00 16.24 159 GLU D C 1
ATOM 16922 O O . GLU D 1 163 ? 0.481 37.631 -31.397 1.00 21.61 159 GLU D O 1
ATOM 16934 N N . PRO D 1 164 ? -1.054 36.970 -29.883 1.00 22.02 160 PRO D N 1
ATOM 16935 C CA . PRO D 1 164 ? -2.032 36.866 -30.972 1.00 15.37 160 PRO D CA 1
ATOM 16936 C C . PRO D 1 164 ? -2.234 38.178 -31.678 1.00 14.80 160 PRO D C 1
ATOM 16937 O O . PRO D 1 164 ? -2.372 39.230 -31.075 1.00 21.69 160 PRO D O 1
ATOM 16948 N N . GLY D 1 165 ? -2.161 38.090 -32.988 1.00 13.15 161 GLY D N 1
ATOM 16949 C CA . GLY D 1 165 ? -2.404 39.212 -33.850 1.00 12.96 161 GLY D CA 1
ATOM 16950 C C . GLY D 1 165 ? -1.178 39.808 -34.502 1.00 16.43 161 GLY D C 1
ATOM 16951 O O . GLY D 1 165 ? -1.249 40.232 -35.648 1.00 18.20 161 GLY D O 1
ATOM 16955 N N . VAL D 1 166 ? -0.053 39.854 -33.797 1.00 22.70 162 VAL D N 1
ATOM 16956 C CA . VAL D 1 166 ? 1.077 40.611 -34.309 1.00 24.36 162 VAL D CA 1
ATOM 16957 C C . VAL D 1 166 ? 1.679 39.910 -35.502 1.00 23.12 162 VAL D C 1
ATOM 16958 O O . VAL D 1 166 ? 1.876 40.527 -36.542 1.00 20.70 162 VAL D O 1
ATOM 16971 N N . ALA D 1 167 ? 1.976 38.626 -35.368 1.00 16.32 163 ALA D N 1
ATOM 16972 C CA . ALA D 1 167 ? 2.512 37.896 -36.500 1.00 20.92 163 ALA D CA 1
ATOM 16973 C C . ALA D 1 167 ? 1.461 37.644 -37.591 1.00 26.01 163 ALA D C 1
ATOM 16974 O O . ALA D 1 167 ? 1.804 37.593 -38.764 1.00 31.05 163 ALA D O 1
ATOM 16981 N N . ASP D 1 168 ? 0.189 37.497 -37.222 1.00 22.07 164 ASP D N 1
ATOM 16982 C CA . ASP D 1 168 ? -0.875 37.239 -38.219 1.00 16.49 164 ASP D CA 1
ATOM 16983 C C . ASP D 1 168 ? -1.005 38.333 -39.278 1.00 17.62 164 ASP D C 1
ATOM 16984 O O . ASP D 1 168 ? -1.097 38.065 -40.467 1.00 16.52 164 ASP D O 1
ATOM 16993 N N . ALA D 1 169 ? -1.084 39.568 -38.815 1.00 15.93 165 ALA D N 1
ATOM 16994 C CA . ALA D 1 169 ? -1.096 40.732 -39.667 1.00 13.70 165 ALA D CA 1
ATOM 16995 C C . ALA D 1 169 ? 0.121 40.797 -40.595 1.00 21.11 165 ALA D C 1
ATOM 16996 O O . ALA D 1 169 ? -0.038 41.085 -41.778 1.00 24.87 165 ALA D O 1
ATOM 17003 N N . GLU D 1 170 ? 1.331 40.536 -40.087 1.00 30.14 166 GLU D N 1
ATOM 17004 C CA . GLU D 1 170 ? 2.533 40.589 -40.930 1.00 23.73 166 GLU D CA 1
ATOM 17005 C C . GLU D 1 170 ? 2.395 39.644 -42.095 1.00 18.89 166 GLU D C 1
ATOM 17006 O O . GLU D 1 170 ? 2.463 40.044 -43.246 1.00 30.34 166 GLU D O 1
ATOM 17018 N N . LEU D 1 171 ? 2.192 38.380 -41.787 1.00 14.77 167 LEU D N 1
ATOM 17019 C CA . LEU D 1 171 ? 2.117 37.362 -42.808 1.00 9.35 167 LEU D CA 1
ATOM 17020 C C . LEU D 1 171 ? 0.900 37.514 -43.708 1.00 17.75 167 LEU D C 1
ATOM 17021 O O . LEU D 1 171 ? 0.980 37.258 -44.904 1.00 19.19 167 LEU D O 1
ATOM 17037 N N . ASP D 1 172 ? -0.212 37.947 -43.116 1.00 24.62 168 ASP D N 1
ATOM 17038 C CA . ASP D 1 172 ? -1.452 38.260 -43.836 1.00 14.10 168 ASP D CA 1
ATOM 17039 C C . ASP D 1 172 ? -1.383 39.425 -44.774 1.00 9.55 168 ASP D C 1
ATOM 17040 O O . ASP D 1 172 ? -1.987 39.388 -45.821 1.00 26.02 168 ASP D O 1
ATOM 17049 N N . GLY D 1 173 ? -0.667 40.467 -44.386 1.00 17.24 169 GLY D N 1
ATOM 17050 C CA . GLY D 1 173 ? -0.562 41.682 -45.177 1.00 21.84 169 GLY D CA 1
ATOM 17051 C C . GLY D 1 173 ? -0.184 41.518 -46.645 1.00 21.54 169 GLY D C 1
ATOM 17052 O O . GLY D 1 173 ? -0.750 42.191 -47.496 1.00 28.76 169 GLY D O 1
ATOM 17056 N N . ASP D 1 174 ? 0.781 40.643 -46.926 1.00 28.48 170 ASP D N 1
ATOM 17057 C CA . ASP D 1 174 ? 1.279 40.373 -48.279 1.00 24.54 170 ASP D CA 1
ATOM 17058 C C . ASP D 1 174 ? 1.575 38.887 -48.375 1.00 23.13 170 ASP D C 1
ATOM 17059 O O . ASP D 1 174 ? 2.712 38.452 -48.195 1.00 28.15 170 ASP D O 1
ATOM 17068 N N . PRO D 1 175 ? 0.543 38.092 -48.621 1.00 17.79 171 PRO D N 1
ATOM 17069 C CA . PRO D 1 175 ? 0.698 36.643 -48.641 1.00 13.55 171 PRO D CA 1
ATOM 17070 C C . PRO D 1 175 ? 1.656 36.143 -49.715 1.00 20.87 171 PRO D C 1
ATOM 17071 O O . PRO D 1 175 ? 2.193 35.056 -49.564 1.00 23.52 171 PRO D O 1
ATOM 17082 N N . ALA D 1 176 ? 1.899 36.936 -50.754 1.00 30.59 172 ALA D N 1
ATOM 17083 C CA . ALA D 1 176 ? 2.833 36.532 -51.794 1.00 27.52 172 ALA D CA 1
ATOM 17084 C C . ALA D 1 176 ? 4.244 36.630 -51.259 1.00 23.73 172 ALA D C 1
ATOM 17085 O O . ALA D 1 176 ? 5.085 35.777 -51.492 1.00 30.80 172 ALA D O 1
ATOM 17092 N N . ARG D 1 177 ? 4.501 37.691 -50.528 1.00 24.32 173 ARG D N 1
ATOM 17093 C CA . ARG D 1 177 ? 5.825 37.906 -49.988 1.00 23.50 173 ARG D CA 1
ATOM 17094 C C . ARG D 1 177 ? 6.121 36.808 -48.984 1.00 23.00 173 ARG D C 1
ATOM 17095 O O . ARG D 1 177 ? 7.207 36.233 -48.966 1.00 23.41 173 ARG D O 1
ATOM 17116 N N . THR D 1 178 ? 5.117 36.512 -48.168 1.00 17.90 174 THR D N 1
ATOM 17117 C CA . THR D 1 178 ? 5.236 35.504 -47.136 1.00 9.86 174 THR D CA 1
ATOM 17118 C C . THR D 1 178 ? 5.726 34.198 -47.750 1.00 10.91 174 THR D C 1
ATOM 17119 O O . THR D 1 178 ? 6.799 33.683 -47.428 1.00 12.46 174 THR D O 1
ATOM 17130 N N . MET D 1 179 ? 4.952 33.666 -48.678 1.00 20.20 175 MET D N 1
ATOM 17131 C CA . MET D 1 179 ? 5.282 32.386 -49.310 1.00 23.64 175 MET D CA 1
ATOM 17132 C C . MET D 1 179 ? 6.571 32.437 -50.162 1.00 28.17 175 MET D C 1
ATOM 17133 O O . MET D 1 179 ? 7.363 31.481 -50.164 1.00 30.39 175 MET D O 1
ATOM 17147 N N . ARG D 1 180 ? 6.771 33.535 -50.894 1.00 28.69 176 ARG D N 1
ATOM 17148 C CA . ARG D 1 180 ? 8.010 33.765 -51.653 1.00 26.37 176 ARG D CA 1
ATOM 17149 C C . ARG D 1 180 ? 9.263 33.596 -50.818 1.00 17.21 176 ARG D C 1
ATOM 17150 O O . ARG D 1 180 ? 10.180 32.820 -51.136 1.00 18.53 176 ARG D O 1
ATOM 17171 N N . ARG D 1 181 ? 9.291 34.385 -49.756 1.00 17.49 177 ARG D N 1
ATOM 17172 C CA . ARG D 1 181 ? 10.420 34.424 -48.853 1.00 10.31 177 ARG D CA 1
ATOM 17173 C C . ARG D 1 181 ? 10.542 33.191 -47.956 1.00 12.98 177 ARG D C 1
ATOM 17174 O O . ARG D 1 181 ? 11.648 32.863 -47.559 1.00 15.87 177 ARG D O 1
ATOM 17195 N N . MET D 1 182 ? 9.445 32.521 -47.604 1.00 18.41 178 MET D N 1
ATOM 17196 C CA . MET D 1 182 ? 9.619 31.241 -46.913 1.00 22.73 178 MET D CA 1
ATOM 17197 C C . MET D 1 182 ? 10.203 30.190 -47.823 1.00 21.55 178 MET D C 1
ATOM 17198 O O . MET D 1 182 ? 11.158 29.518 -47.460 1.00 15.42 178 MET D O 1
ATOM 17212 N N . PHE D 1 183 ? 9.599 30.019 -48.987 1.00 21.36 179 PHE D N 1
ATOM 17213 C CA . PHE D 1 183 ? 9.992 28.930 -49.842 1.00 18.96 179 PHE D CA 1
ATOM 17214 C C . PHE D 1 183 ? 11.366 29.118 -50.431 1.00 17.11 179 PHE D C 1
ATOM 17215 O O . PHE D 1 183 ? 12.162 28.177 -50.494 1.00 16.20 179 PHE D O 1
ATOM 17232 N N . GLY D 1 184 ? 11.639 30.326 -50.892 1.00 26.79 180 GLY D N 1
ATOM 17233 C CA . GLY D 1 184 ? 12.973 30.640 -51.338 1.00 28.21 180 GLY D CA 1
ATOM 17234 C C . GLY D 1 184 ? 13.359 31.649 -50.314 1.00 23.63 180 GLY D C 1
ATOM 17235 O O . GLY D 1 184 ? 12.544 32.482 -49.981 1.00 29.11 180 GLY D O 1
ATOM 17239 N N . GLY D 1 185 ? 14.558 31.550 -49.774 1.00 21.67 181 GLY D N 1
ATOM 17240 C CA . GLY D 1 185 ? 15.017 32.543 -48.830 1.00 28.65 181 GLY D CA 1
ATOM 17241 C C . GLY D 1 185 ? 15.021 32.063 -47.405 1.00 31.97 181 GLY D C 1
ATOM 17242 O O . GLY D 1 185 ? 15.387 32.816 -46.523 1.00 43.23 181 GLY D O 1
ATOM 17246 N N . LEU D 1 186 ? 14.617 30.819 -47.170 1.00 31.50 182 LEU D N 1
ATOM 17247 C CA . LEU D 1 186 ? 14.831 30.193 -45.859 1.00 30.00 182 LEU D CA 1
ATOM 17248 C C . LEU D 1 186 ? 16.165 29.456 -45.922 1.00 30.85 182 LEU D C 1
ATOM 17249 O O . LEU D 1 186 ? 16.421 28.721 -46.870 1.00 25.98 182 LEU D O 1
ATOM 17265 N N . THR D 1 187 ? 17.013 29.669 -44.919 1.00 19.64 183 THR D N 1
ATOM 17266 C CA . THR D 1 187 ? 18.419 29.351 -45.052 1.00 15.96 183 THR D CA 1
ATOM 17267 C C . THR D 1 187 ? 19.162 29.287 -43.730 1.00 28.55 183 THR D C 1
ATOM 17268 O O . THR D 1 187 ? 18.834 30.011 -42.799 1.00 38.20 183 THR D O 1
ATOM 17279 N N . SER D 1 188 ? 20.191 28.441 -43.672 1.00 27.52 184 SER D N 1
ATOM 17280 C CA . SER D 1 188 ? 21.085 28.398 -42.516 1.00 28.05 184 SER D CA 1
ATOM 17281 C C . SER D 1 188 ? 22.388 29.200 -42.750 1.00 28.55 184 SER D C 1
ATOM 17282 O O . SER D 1 188 ? 23.358 29.053 -42.018 1.00 24.80 184 SER D O 1
ATOM 17290 N N . ASP D 1 189 ? 22.393 30.055 -43.767 1.00 26.35 185 ASP D N 1
ATOM 17291 C CA . ASP D 1 189 ? 23.516 30.943 -44.020 1.00 26.92 185 ASP D CA 1
ATOM 17292 C C . ASP D 1 189 ? 23.750 31.787 -42.773 1.00 27.56 185 ASP D C 1
ATOM 17293 O O . ASP D 1 189 ? 22.810 32.315 -42.184 1.00 30.82 185 ASP D O 1
ATOM 17302 N N . PRO D 1 190 ? 25.009 31.895 -42.348 1.00 34.99 186 PRO D N 1
ATOM 17303 C CA . PRO D 1 190 ? 25.305 32.519 -41.065 1.00 30.01 186 PRO D CA 1
ATOM 17304 C C . PRO D 1 190 ? 25.030 34.003 -41.062 1.00 26.80 186 PRO D C 1
ATOM 17305 O O . PRO D 1 190 ? 24.598 34.511 -40.035 1.00 36.75 186 PRO D O 1
ATOM 17316 N N . ASP D 1 191 ? 25.259 34.677 -42.177 1.00 16.36 187 ASP D N 1
ATOM 17317 C CA . ASP D 1 191 ? 25.016 36.109 -42.245 1.00 14.29 187 ASP D CA 1
ATOM 17318 C C . ASP D 1 191 ? 23.534 36.388 -42.261 1.00 20.32 187 ASP D C 1
ATOM 17319 O O . ASP D 1 191 ? 23.065 37.405 -41.742 1.00 16.29 187 ASP D O 1
ATOM 17328 N N . ALA D 1 192 ? 22.793 35.469 -42.861 1.00 25.79 188 ALA D N 1
ATOM 17329 C CA . ALA D 1 192 ? 21.354 35.572 -42.876 1.00 27.83 188 ALA D CA 1
ATOM 17330 C C . ALA D 1 192 ? 20.823 35.437 -41.464 1.00 28.43 188 ALA D C 1
ATOM 17331 O O . ALA D 1 192 ? 19.997 36.228 -41.016 1.00 30.99 188 ALA D O 1
ATOM 17338 N N . ALA D 1 193 ? 21.293 34.401 -40.780 1.00 23.05 189 ALA D N 1
ATOM 17339 C CA . ALA D 1 193 ? 20.923 34.140 -39.400 1.00 23.11 189 ALA D CA 1
ATOM 17340 C C . ALA D 1 193 ? 21.225 35.368 -38.560 1.00 14.23 189 ALA D C 1
ATOM 17341 O O . ALA D 1 193 ? 20.443 35.784 -37.699 1.00 20.50 189 ALA D O 1
ATOM 17348 N N . HIS D 1 194 ? 22.371 35.961 -38.838 1.00 11.77 190 HIS D N 1
ATOM 17349 C CA . HIS D 1 194 ? 22.796 37.161 -38.146 1.00 13.41 190 HIS D CA 1
ATOM 17350 C C . HIS D 1 194 ? 21.866 38.334 -38.384 1.00 17.82 190 HIS D C 1
ATOM 17351 O O . HIS D 1 194 ? 21.600 39.090 -37.468 1.00 15.09 190 HIS D O 1
ATOM 17364 N N . ARG D 1 195 ? 21.388 38.506 -39.608 1.00 21.41 191 ARG D N 1
ATOM 17365 C CA . ARG D 1 195 ? 20.394 39.530 -39.879 1.00 16.27 191 ARG D CA 1
ATOM 17366 C C . ARG D 1 195 ? 19.142 39.247 -39.082 1.00 22.11 191 ARG D C 1
ATOM 17367 O O . ARG D 1 195 ? 18.605 40.107 -38.402 1.00 27.39 191 ARG D O 1
ATOM 17388 N N . MET D 1 196 ? 18.691 38.010 -39.185 1.00 19.72 192 MET D N 1
ATOM 17389 C CA . MET D 1 196 ? 17.512 37.539 -38.507 1.00 10.84 192 MET D CA 1
ATOM 17390 C C . MET D 1 196 ? 17.561 37.735 -36.989 1.00 15.73 192 MET D C 1
ATOM 17391 O O . MET D 1 196 ? 16.543 38.013 -36.387 1.00 18.50 192 MET D O 1
ATOM 17405 N N . LEU D 1 197 ? 18.723 37.587 -36.368 1.00 12.37 193 LEU D N 1
ATOM 17406 C CA . LEU D 1 197 ? 18.810 37.765 -34.931 1.00 4.20 193 LEU D CA 1
ATOM 17407 C C . LEU D 1 197 ? 18.793 39.195 -34.435 1.00 7.42 193 LEU D C 1
ATOM 17408 O O . LEU D 1 197 ? 18.406 39.428 -33.314 1.00 19.60 193 LEU D O 1
ATOM 17424 N N . GLN D 1 198 ? 19.200 40.168 -35.221 1.00 11.50 194 GLN D N 1
ATOM 17425 C CA . GLN D 1 198 ? 19.451 41.477 -34.626 1.00 16.35 194 GLN D CA 1
ATOM 17426 C C . GLN D 1 198 ? 18.187 42.059 -34.046 1.00 22.35 194 GLN D C 1
ATOM 17427 O O . GLN D 1 198 ? 17.107 41.920 -34.616 1.00 31.52 194 GLN D O 1
ATOM 17441 N N . PRO D 1 199 ? 18.310 42.692 -32.886 1.00 22.34 195 PRO D N 1
ATOM 17442 C CA . PRO D 1 199 ? 17.148 43.363 -32.315 1.00 21.33 195 PRO D CA 1
ATOM 17443 C C . PRO D 1 199 ? 16.579 44.440 -33.231 1.00 21.82 195 PRO D C 1
ATOM 17444 O O . PRO D 1 199 ? 17.313 45.005 -34.042 1.00 22.90 195 PRO D O 1
ATOM 17455 N N . GLY D 1 200 ? 15.279 44.684 -33.103 1.00 20.25 196 GLY D N 1
ATOM 17456 C CA . GLY D 1 200 ? 14.591 45.731 -33.829 1.00 27.87 196 GLY D CA 1
ATOM 17457 C C . GLY D 1 200 ? 13.164 45.282 -34.089 1.00 31.21 196 GLY D C 1
ATOM 17458 O O . GLY D 1 200 ? 12.833 44.124 -33.826 1.00 25.66 196 GLY D O 1
ATOM 17462 N N . PRO D 1 201 ? 12.310 46.190 -34.597 1.00 32.23 197 PRO D N 1
ATOM 17463 C CA . PRO D 1 201 ? 10.873 45.957 -34.767 1.00 24.80 197 PRO D CA 1
ATOM 17464 C C . PRO D 1 201 ? 10.504 45.318 -36.082 1.00 19.93 197 PRO D C 1
ATOM 17465 O O . PRO D 1 201 ? 9.334 45.163 -36.367 1.00 19.65 197 PRO D O 1
ATOM 17476 N N . ALA D 1 202 ? 11.493 44.961 -36.881 1.00 28.79 198 ALA D N 1
ATOM 17477 C CA . ALA D 1 202 ? 11.222 44.201 -38.080 1.00 18.15 198 ALA D CA 1
ATOM 17478 C C . ALA D 1 202 ? 10.548 42.891 -37.679 1.00 15.47 198 ALA D C 1
ATOM 17479 O O . ALA D 1 202 ? 10.690 4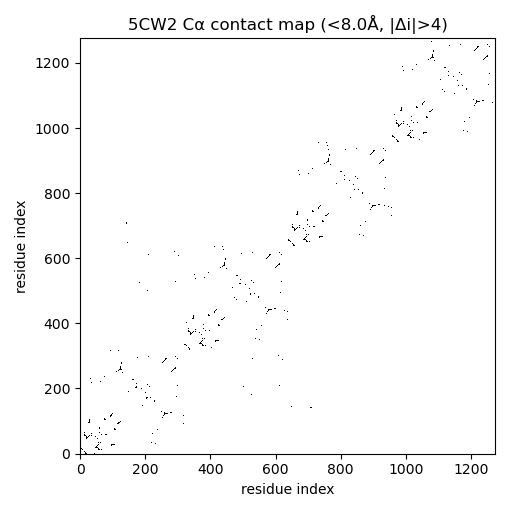2.416 -36.551 1.00 19.70 198 ALA D O 1
ATOM 17486 N N . GLY D 1 203 ? 9.785 42.338 -38.608 1.00 23.50 199 GLY D N 1
ATOM 17487 C CA . GLY D 1 203 ? 9.008 41.137 -38.377 1.00 30.98 199 GLY D CA 1
ATOM 17488 C C . GLY D 1 203 ? 9.754 39.980 -38.968 1.00 20.53 199 GLY D C 1
ATOM 17489 O O . GLY D 1 203 ? 10.834 40.136 -39.468 1.00 16.02 199 GLY D O 1
ATOM 17493 N N . PHE D 1 204 ? 9.172 38.807 -38.907 1.00 20.28 200 PHE D N 1
ATOM 17494 C CA . PHE D 1 204 ? 9.862 37.636 -39.372 1.00 18.93 200 PHE D CA 1
ATOM 17495 C C . PHE D 1 204 ? 10.075 37.660 -40.874 1.00 9.27 200 PHE D C 1
ATOM 17496 O O . PHE D 1 204 ? 11.153 37.377 -41.359 1.00 11.49 200 PHE D O 1
ATOM 17513 N N . ILE D 1 205 ? 9.035 37.996 -41.616 1.00 17.49 201 ILE D N 1
ATOM 17514 C CA . ILE D 1 205 ? 9.117 37.940 -43.063 1.00 19.83 201 ILE D CA 1
ATOM 17515 C C . ILE D 1 205 ? 10.015 39.060 -43.584 1.00 15.14 201 ILE D C 1
ATOM 17516 O O . ILE D 1 205 ? 10.655 38.917 -44.609 1.00 13.55 201 ILE D O 1
ATOM 17532 N N . ASP D 1 206 ? 10.068 40.169 -42.865 1.00 14.43 202 ASP D N 1
ATOM 17533 C CA . ASP D 1 206 ? 10.955 41.256 -43.228 1.00 17.09 202 ASP D CA 1
ATOM 17534 C C . ASP D 1 206 ? 12.402 40.837 -43.141 1.00 14.36 202 ASP D C 1
ATOM 17535 O O . ASP D 1 206 ? 13.247 41.353 -43.851 1.00 20.83 202 ASP D O 1
ATOM 17544 N N . ARG D 1 207 ? 12.677 39.883 -42.270 1.00 13.20 203 ARG D N 1
ATOM 17545 C CA . ARG D 1 207 ? 14.042 39.471 -41.996 1.00 11.35 203 ARG D CA 1
ATOM 17546 C C . ARG D 1 207 ? 14.506 38.377 -42.932 1.00 12.12 203 ARG D C 1
ATOM 17547 O O . ARG D 1 207 ? 15.659 37.957 -42.873 1.00 11.98 203 ARG D O 1
ATOM 17568 N N . LEU D 1 208 ? 13.619 37.939 -43.809 1.00 16.53 204 LEU D N 1
ATOM 17569 C CA . LEU D 1 208 ? 13.947 36.923 -44.778 1.00 20.29 204 LEU D CA 1
ATOM 17570 C C . LEU D 1 208 ? 14.477 37.510 -46.093 1.00 23.35 204 LEU D C 1
ATOM 17571 O O . LEU D 1 208 ? 14.092 38.601 -46.500 1.00 24.10 204 LEU D O 1
ATOM 17587 N N . PRO D 1 209 ? 15.385 36.790 -46.765 1.00 25.67 205 PRO D N 1
ATOM 17588 C CA . PRO D 1 209 ? 15.839 37.304 -48.055 1.00 26.87 205 PRO D CA 1
ATOM 17589 C C . PRO D 1 209 ? 14.858 37.087 -49.204 1.00 31.31 205 PRO D C 1
ATOM 17590 O O . PRO D 1 209 ? 14.209 36.051 -49.331 1.00 26.07 205 PRO D O 1
ATOM 17601 N N . GLU D 1 210 ? 14.784 38.105 -50.050 1.00 38.56 206 GLU D N 1
ATOM 17602 C CA . GLU D 1 210 ? 13.870 38.138 -51.180 1.00 36.08 206 GLU D CA 1
ATOM 17603 C C . GLU D 1 210 ? 14.539 37.475 -52.376 1.00 34.07 206 GLU D C 1
ATOM 17604 O O . GLU D 1 210 ? 15.449 38.040 -52.963 1.00 34.94 206 GLU D O 1
ATOM 17616 N N . PRO D 1 211 ? 14.093 36.270 -52.746 1.00 39.75 207 PRO D N 1
ATOM 17617 C CA . PRO D 1 211 ? 14.894 35.573 -53.751 1.00 41.77 207 PRO D CA 1
ATOM 17618 C C . PRO D 1 211 ? 14.798 36.263 -55.104 1.00 39.40 207 PRO D C 1
ATOM 17619 O O . PRO D 1 211 ? 13.749 36.812 -55.421 1.00 34.91 207 PRO D O 1
ATOM 17630 N N . GLU D 1 212 ? 15.871 36.251 -55.885 1.00 38.89 208 GLU D N 1
ATOM 17631 C CA . GLU D 1 212 ? 15.830 36.899 -57.196 1.00 45.62 208 GLU D CA 1
ATOM 17632 C C . GLU D 1 212 ? 15.186 36.005 -58.245 1.00 35.72 208 GLU D C 1
ATOM 17633 O O . GLU D 1 212 ? 14.676 36.477 -59.259 1.00 26.51 208 GLU D O 1
ATOM 17645 N N . ALA D 1 213 ? 15.204 34.708 -57.974 1.00 32.67 209 ALA D N 1
ATOM 17646 C CA . ALA D 1 213 ? 14.593 33.727 -58.850 1.00 20.70 209 ALA D CA 1
ATOM 17647 C C . ALA D 1 213 ? 13.692 32.767 -58.065 1.00 15.65 209 ALA D C 1
ATOM 17648 O O . ALA D 1 213 ? 13.717 32.751 -56.850 1.00 26.85 209 ALA D O 1
ATOM 17655 N N . LEU D 1 214 ? 12.905 31.961 -58.756 1.00 13.14 210 LEU D N 1
ATOM 17656 C CA . LEU D 1 214 ? 12.201 30.862 -58.112 1.00 11.06 210 LEU D CA 1
ATOM 17657 C C . LEU D 1 214 ? 13.128 29.713 -57.781 1.00 18.69 210 LEU D C 1
ATOM 17658 O O . LEU D 1 214 ? 14.164 29.537 -58.408 1.00 26.55 210 LEU D O 1
ATOM 17674 N N . PRO D 1 215 ? 12.733 28.881 -56.825 1.00 17.74 211 PRO D N 1
ATOM 17675 C CA . PRO D 1 215 ? 13.600 27.744 -56.573 1.00 21.27 211 PRO D CA 1
ATOM 17676 C C . PRO D 1 215 ? 13.506 26.767 -57.737 1.00 23.07 211 PRO D C 1
ATOM 17677 O O . PRO D 1 215 ? 12.572 26.874 -58.521 1.00 22.32 211 PRO D O 1
ATOM 17688 N N . ASP D 1 216 ? 14.484 25.877 -57.875 1.00 20.49 212 ASP D N 1
ATOM 17689 C CA . ASP D 1 216 ? 14.522 24.933 -58.988 1.00 19.52 212 ASP D CA 1
ATOM 17690 C C . ASP D 1 216 ? 13.489 23.836 -58.794 1.00 23.22 212 ASP D C 1
ATOM 17691 O O . ASP D 1 216 ? 13.188 23.087 -59.730 1.00 24.01 212 ASP D O 1
ATOM 17700 N N . TRP D 1 217 ? 12.963 23.748 -57.568 1.00 19.92 213 TRP D N 1
ATOM 17701 C CA . TRP D 1 217 ? 11.994 22.722 -57.189 1.00 12.66 213 TRP D CA 1
ATOM 17702 C C . TRP D 1 217 ? 10.569 23.196 -57.160 1.00 19.76 213 TRP D C 1
ATOM 17703 O O . TRP D 1 217 ? 9.642 22.404 -56.931 1.00 30.45 213 TRP D O 1
ATOM 17724 N N . LEU D 1 218 ? 10.394 24.486 -57.377 1.00 14.62 214 LEU D N 1
ATOM 17725 C CA . LEU D 1 218 ? 9.098 25.097 -57.265 1.00 11.51 214 LEU D CA 1
ATOM 17726 C C . LEU D 1 218 ? 8.778 25.950 -58.469 1.00 16.85 214 LEU D C 1
ATOM 17727 O O . LEU D 1 218 ? 9.508 26.885 -58.797 1.00 21.44 214 LEU D O 1
ATOM 17743 N N . THR D 1 219 ? 7.657 25.642 -59.108 1.00 23.07 215 THR D N 1
ATOM 17744 C CA . THR D 1 219 ? 7.176 26.445 -60.214 1.00 23.88 215 THR D CA 1
ATOM 17745 C C . THR D 1 219 ? 6.301 27.555 -59.685 1.00 23.29 215 THR D C 1
ATOM 17746 O O . THR D 1 219 ? 6.070 27.667 -58.491 1.00 25.24 215 THR D O 1
ATOM 17757 N N . ALA D 1 220 ? 5.840 28.400 -60.583 1.00 19.10 216 ALA D N 1
ATOM 17758 C CA . ALA D 1 220 ? 4.969 29.493 -60.213 1.00 13.02 216 ALA D CA 1
ATOM 17759 C C . ALA D 1 220 ? 3.550 29.036 -60.008 1.00 14.42 216 ALA D C 1
ATOM 17760 O O . ALA D 1 220 ? 2.828 29.621 -59.227 1.00 24.42 216 ALA D O 1
ATOM 17767 N N . GLU D 1 221 ? 3.156 27.979 -60.707 1.00 23.59 217 GLU D N 1
ATOM 17768 C CA . GLU D 1 221 ? 1.826 27.395 -60.544 1.00 19.82 217 GLU D CA 1
ATOM 17769 C C . GLU D 1 221 ? 1.686 26.864 -59.134 1.00 15.57 217 GLU D C 1
ATOM 17770 O O . GLU D 1 221 ? 0.710 27.129 -58.449 1.00 11.49 217 GLU D O 1
ATOM 17782 N N . GLU D 1 222 ? 2.685 26.093 -58.725 1.00 18.16 218 GLU D N 1
ATOM 17783 C CA . GLU D 1 222 ? 2.736 25.529 -57.389 1.00 13.91 218 GLU D CA 1
ATOM 17784 C C . GLU D 1 222 ? 2.723 26.601 -56.309 1.00 9.49 218 GLU D C 1
ATOM 17785 O O . GLU D 1 222 ? 1.949 26.548 -55.382 1.00 16.96 218 GLU D O 1
ATOM 17797 N N . LEU D 1 223 ? 3.581 27.589 -56.422 1.00 16.91 219 LEU D N 1
ATOM 17798 C CA . LEU D 1 223 ? 3.605 28.688 -55.468 1.00 18.78 219 LEU D CA 1
ATOM 17799 C C . LEU D 1 223 ? 2.280 29.442 -55.358 1.00 23.17 219 LEU D C 1
ATOM 17800 O O . LEU D 1 223 ? 1.767 29.755 -54.254 1.00 32.09 219 LEU D O 1
ATOM 17816 N N . ASP D 1 224 ? 1.737 29.782 -56.518 1.00 22.60 220 ASP D N 1
ATOM 17817 C CA . ASP D 1 224 ? 0.555 30.627 -56.585 1.00 20.67 220 ASP D CA 1
ATOM 17818 C C . ASP D 1 224 ? -0.600 29.943 -55.885 1.00 12.02 220 ASP D C 1
ATOM 17819 O O . ASP D 1 224 ? -1.475 30.606 -55.338 1.00 26.48 220 ASP D O 1
ATOM 17828 N N . HIS D 1 225 ? -0.574 28.616 -55.850 1.00 6.70 221 HIS D N 1
ATOM 17829 C CA . HIS D 1 225 ? -1.602 27.857 -55.147 1.00 13.27 221 HIS D CA 1
ATOM 17830 C C . HIS D 1 225 ? -1.545 28.049 -53.615 1.00 17.63 221 HIS D C 1
ATOM 17831 O O . HIS D 1 225 ? -2.553 28.365 -52.961 1.00 23.84 221 HIS D O 1
ATOM 17844 N N . TYR D 1 226 ? -0.363 27.873 -53.035 1.00 19.12 222 TYR D N 1
ATOM 17845 C CA . TYR D 1 226 ? -0.152 28.199 -51.619 1.00 19.99 222 TYR D CA 1
ATOM 17846 C C . TYR D 1 226 ? -0.644 29.607 -51.327 1.00 21.18 222 TYR D C 1
ATOM 17847 O O . TYR D 1 226 ? -1.454 29.825 -50.412 1.00 19.99 222 TYR D O 1
ATOM 17865 N N . ILE D 1 227 ? -0.137 30.552 -52.125 1.00 25.62 223 ILE D N 1
ATOM 17866 C CA . ILE D 1 227 ? -0.506 31.961 -51.973 1.00 17.50 223 ILE D CA 1
ATOM 17867 C C . ILE D 1 227 ? -2.014 32.162 -51.949 1.00 16.77 223 ILE D C 1
ATOM 17868 O O . ILE D 1 227 ? -2.533 32.834 -51.067 1.00 18.80 223 ILE D O 1
ATOM 17884 N N . ALA D 1 228 ? -2.719 31.613 -52.933 1.00 20.43 224 ALA D N 1
ATOM 17885 C CA . ALA D 1 228 ? -4.180 31.700 -52.933 1.00 27.58 224 ALA D CA 1
ATOM 17886 C C . ALA D 1 228 ? -4.810 31.117 -51.679 1.00 24.28 224 ALA D C 1
ATOM 17887 O O . ALA D 1 228 ? -5.658 31.769 -51.054 1.00 18.90 224 ALA D O 1
ATOM 17894 N N . GLU D 1 229 ? -4.407 29.890 -51.330 1.00 29.14 225 GLU D N 1
ATOM 17895 C CA . GLU D 1 229 ? -4.941 29.236 -50.136 1.00 22.34 225 GLU D CA 1
ATOM 17896 C C . GLU D 1 229 ? -4.781 30.059 -48.882 1.00 16.53 225 GLU D C 1
ATOM 17897 O O . GLU D 1 229 ? -5.701 30.103 -48.048 1.00 17.96 225 GLU D O 1
ATOM 17909 N N . PHE D 1 230 ? -3.626 30.695 -48.720 1.00 22.80 226 PHE D N 1
ATOM 17910 C CA . PHE D 1 230 ? -3.452 31.511 -47.529 1.00 16.45 226 PHE D CA 1
ATOM 17911 C C . PHE D 1 230 ? -4.010 32.917 -47.673 1.00 14.07 226 PHE D C 1
ATOM 17912 O O . PHE D 1 230 ? -4.339 33.546 -46.688 1.00 16.77 226 PHE D O 1
ATOM 17929 N N . THR D 1 231 ? -4.170 33.400 -48.893 1.00 23.28 227 THR D N 1
ATOM 17930 C CA . THR D 1 231 ? -4.992 34.588 -49.079 1.00 25.24 227 THR D CA 1
ATOM 17931 C C . THR D 1 231 ? -6.345 34.312 -48.455 1.00 17.34 227 THR D C 1
ATOM 17932 O O . THR D 1 231 ? -6.823 35.043 -47.585 1.00 14.41 227 THR D O 1
ATOM 17943 N N . ARG D 1 232 ? -6.935 33.225 -48.917 1.00 11.73 228 ARG D N 1
ATOM 17944 C CA . ARG D 1 232 ? -8.251 32.831 -48.476 1.00 10.87 228 ARG D CA 1
ATOM 17945 C C . ARG D 1 232 ? -8.352 32.516 -47.003 1.00 23.07 228 ARG D C 1
ATOM 17946 O O . ARG D 1 232 ? -9.227 33.039 -46.327 1.00 28.23 228 ARG D O 1
ATOM 17967 N N . THR D 1 233 ? -7.466 31.669 -46.495 1.00 29.31 229 THR D N 1
ATOM 17968 C CA . THR D 1 233 ? -7.572 31.263 -45.108 1.00 25.18 229 THR D CA 1
ATOM 17969 C C . THR D 1 233 ? -7.014 32.285 -44.133 1.00 25.91 229 THR D C 1
ATOM 17970 O O . THR D 1 233 ? -7.580 32.503 -43.067 1.00 29.37 229 THR D O 1
ATOM 17981 N N . GLY D 1 234 ? -5.915 32.924 -44.486 1.00 17.88 230 GLY D N 1
ATOM 17982 C CA . GLY D 1 234 ? -5.143 33.610 -43.482 1.00 20.51 230 GLY D CA 1
ATOM 17983 C C . GLY D 1 234 ? -4.193 32.614 -42.861 1.00 14.58 230 GLY D C 1
ATOM 17984 O O . GLY D 1 234 ? -4.290 31.402 -43.097 1.00 13.68 230 GLY D O 1
ATOM 17988 N N . PHE D 1 235 ? -3.300 33.159 -42.042 1.00 13.58 231 PHE D N 1
ATOM 17989 C CA . PHE D 1 235 ? -2.211 32.441 -41.415 1.00 16.76 231 PHE D CA 1
ATOM 17990 C C . PHE D 1 235 ? -2.447 32.119 -39.935 1.00 21.73 231 PHE D C 1
ATOM 17991 O O . PHE D 1 235 ? -1.604 31.472 -39.313 1.00 20.99 231 PHE D O 1
ATOM 18008 N N . THR D 1 236 ? -3.588 32.535 -39.379 1.00 21.45 232 THR D N 1
ATOM 18009 C CA . THR D 1 236 ? -3.834 32.430 -37.940 1.00 16.20 232 THR D CA 1
ATOM 18010 C C . THR D 1 236 ? -3.893 30.990 -37.447 1.00 19.88 232 THR D C 1
ATOM 18011 O O . THR D 1 236 ? -3.301 30.669 -36.420 1.00 20.32 232 THR D O 1
ATOM 18022 N N . GLY D 1 237 ? -4.601 30.127 -38.169 1.00 21.67 233 GLY D N 1
ATOM 18023 C CA . GLY D 1 237 ? -4.781 28.735 -37.764 1.00 19.50 233 GLY D CA 1
ATOM 18024 C C . GLY D 1 237 ? -3.483 27.979 -37.587 1.00 14.67 233 GLY D C 1
ATOM 18025 O O . GLY D 1 237 ? -3.372 27.163 -36.696 1.00 14.39 233 GLY D O 1
ATOM 18029 N N . GLY D 1 238 ? -2.509 28.266 -38.442 1.00 16.12 234 GLY D N 1
ATOM 18030 C CA . GLY D 1 238 ? -1.167 27.727 -38.334 1.00 15.97 234 GLY D CA 1
ATOM 18031 C C . GLY D 1 238 ? -0.367 28.315 -37.202 1.00 10.88 234 GLY D C 1
ATOM 18032 O O . GLY D 1 238 ? 0.279 27.604 -36.466 1.00 13.38 234 GLY D O 1
ATOM 18036 N N . LEU D 1 239 ? -0.398 29.627 -37.078 1.00 12.25 235 LEU D N 1
ATOM 18037 C CA . LEU D 1 239 ? 0.336 30.294 -36.042 1.00 11.90 235 LEU D CA 1
ATOM 18038 C C . LEU D 1 239 ? -0.143 29.846 -34.680 1.00 17.65 235 LEU D C 1
ATOM 18039 O O . LEU D 1 239 ? 0.625 29.829 -33.742 1.00 16.27 235 LEU D O 1
ATOM 18055 N N . ASN D 1 240 ? -1.417 29.487 -34.561 1.00 19.05 236 ASN D N 1
ATOM 18056 C CA . ASN D 1 240 ? -1.965 29.102 -33.269 1.00 11.71 236 ASN D CA 1
ATOM 18057 C C . ASN D 1 240 ? -1.422 27.773 -32.800 1.00 8.59 236 ASN D C 1
ATOM 18058 O O . ASN D 1 240 ? -1.564 27.445 -31.640 1.00 7.16 236 ASN D O 1
ATOM 18069 N N . TRP D 1 241 ? -0.792 27.017 -33.701 1.00 21.80 237 TRP D N 1
ATOM 18070 C CA . TRP D 1 241 ? -0.099 25.781 -33.316 1.00 10.15 237 TRP D CA 1
ATOM 18071 C C . TRP D 1 241 ? 1.062 26.177 -32.434 1.00 4.25 237 TRP D C 1
ATOM 18072 O O . TRP D 1 241 ? 1.258 25.681 -31.341 1.00 7.81 237 TRP D O 1
ATOM 18093 N N . TYR D 1 242 ? 1.817 27.137 -32.907 1.00 10.96 238 TYR D N 1
ATOM 18094 C CA . TYR D 1 242 ? 2.905 27.658 -32.127 1.00 15.71 238 TYR D CA 1
ATOM 18095 C C . TYR D 1 242 ? 2.465 28.134 -30.753 1.00 23.39 238 TYR D C 1
ATOM 18096 O O . TYR D 1 242 ? 3.206 28.004 -29.789 1.00 15.18 238 TYR D O 1
ATOM 18114 N N . ARG D 1 243 ? 1.257 28.683 -30.668 1.00 22.67 239 ARG D N 1
ATOM 18115 C CA . ARG D 1 243 ? 0.768 29.330 -29.450 1.00 19.81 239 ARG D CA 1
ATOM 18116 C C . ARG D 1 243 ? 0.287 28.361 -28.367 1.00 14.34 239 ARG D C 1
ATOM 18117 O O . ARG D 1 243 ? -0.057 28.781 -27.267 1.00 11.24 239 ARG D O 1
ATOM 18138 N N . ASN D 1 244 ? 0.278 27.068 -28.668 1.00 18.32 240 ASN D N 1
ATOM 18139 C CA . ASN D 1 244 ? 0.044 26.057 -27.637 1.00 17.83 240 ASN D CA 1
ATOM 18140 C C . ASN D 1 244 ? 1.272 25.277 -27.161 1.00 12.89 240 ASN D C 1
ATOM 18141 O O . ASN D 1 244 ? 1.128 24.273 -26.504 1.00 17.64 240 ASN D O 1
ATOM 18152 N N . MET D 1 245 ? 2.471 25.714 -27.494 1.00 13.98 241 MET D N 1
ATOM 18153 C CA . MET D 1 245 ? 3.686 24.964 -27.141 1.00 7.91 241 MET D CA 1
ATOM 18154 C C . MET D 1 245 ? 3.876 24.830 -25.616 1.00 16.75 241 MET D C 1
ATOM 18155 O O . MET D 1 245 ? 4.253 23.768 -25.085 1.00 29.33 241 MET D O 1
ATOM 18169 N N . ASP D 1 246 ? 3.579 25.894 -24.889 1.00 16.83 242 ASP D N 1
ATOM 18170 C CA . ASP D 1 246 ? 3.656 25.816 -23.449 1.00 20.35 242 ASP D CA 1
ATOM 18171 C C . ASP D 1 246 ? 2.561 24.921 -22.903 1.00 19.52 242 ASP D C 1
ATOM 18172 O O . ASP D 1 246 ? 2.836 23.993 -22.158 1.00 17.27 242 ASP D O 1
ATOM 18181 N N . ARG D 1 247 ? 1.320 25.186 -23.306 1.00 21.27 243 ARG D N 1
ATOM 18182 C CA . ARG D 1 247 ? 0.156 24.376 -22.894 1.00 17.23 243 ARG D CA 1
ATOM 18183 C C . ARG D 1 247 ? 0.360 22.889 -23.209 1.00 10.61 243 ARG D C 1
ATOM 18184 O O . ARG D 1 247 ? 0.008 22.012 -22.431 1.00 16.32 243 ARG D O 1
ATOM 18205 N N . ASN D 1 248 ? 0.974 22.643 -24.356 1.00 19.00 244 ASN D N 1
ATOM 18206 C CA . ASN D 1 248 ? 1.389 21.324 -24.813 1.00 22.64 244 ASN D CA 1
ATOM 18207 C C . ASN D 1 248 ? 2.385 20.710 -23.840 1.00 24.71 244 ASN D C 1
ATOM 18208 O O . ASN D 1 248 ? 2.282 19.549 -23.486 1.00 20.86 244 ASN D O 1
ATOM 18219 N N . TRP D 1 249 ? 3.377 21.494 -23.444 1.00 27.26 245 TRP D N 1
ATOM 18220 C CA . TRP D 1 249 ? 4.304 21.055 -22.416 1.00 31.24 245 TRP D CA 1
ATOM 18221 C C . TRP D 1 249 ? 3.586 20.771 -21.064 1.00 13.29 245 TRP D C 1
ATOM 18222 O O . TRP D 1 249 ? 3.899 19.787 -20.403 1.00 13.87 245 TRP D O 1
ATOM 18243 N N . GLU D 1 250 ? 2.632 21.609 -20.667 1.00 11.16 246 GLU D N 1
ATOM 18244 C CA . GLU D 1 250 ? 1.839 21.355 -19.456 1.00 11.25 246 GLU D CA 1
ATOM 18245 C C . GLU D 1 250 ? 0.933 20.150 -19.582 1.00 11.74 246 GLU D C 1
ATOM 18246 O O . GLU D 1 250 ? 0.694 19.482 -18.604 1.00 19.19 246 GLU D O 1
ATOM 18258 N N . LEU D 1 251 ? 0.447 19.854 -20.775 1.00 19.20 247 LEU D N 1
ATOM 18259 C CA . LEU D 1 251 ? -0.426 18.701 -20.989 1.00 12.92 247 LEU D CA 1
ATOM 18260 C C . LEU D 1 251 ? 0.210 17.339 -20.971 1.00 20.00 247 LEU D C 1
ATOM 18261 O O . LEU D 1 251 ? -0.460 16.352 -20.704 1.00 24.16 247 LEU D O 1
ATOM 18277 N N . THR D 1 252 ? 1.487 17.269 -21.308 1.00 27.59 248 THR D N 1
ATOM 18278 C CA . THR D 1 252 ? 2.147 15.985 -21.518 1.00 25.60 248 THR D CA 1
ATOM 18279 C C . THR D 1 252 ? 3.228 15.706 -20.471 1.00 18.14 248 THR D C 1
ATOM 18280 O O . THR D 1 252 ? 4.131 14.911 -20.679 1.00 28.88 248 THR D O 1
ATOM 18291 N N . GLU D 1 253 ? 3.107 16.359 -19.333 1.00 14.34 249 GLU D N 1
ATOM 18292 C CA . GLU D 1 253 ? 3.962 16.093 -18.182 1.00 29.08 249 GLU D CA 1
ATOM 18293 C C . GLU D 1 253 ? 4.057 14.612 -17.856 1.00 31.62 249 GLU D C 1
ATOM 18294 O O . GLU D 1 253 ? 5.072 14.142 -17.358 1.00 39.84 249 GLU D O 1
ATOM 18306 N N . HIS D 1 254 ? 2.994 13.875 -18.133 1.00 30.49 250 HIS D N 1
ATOM 18307 C CA . HIS D 1 254 ? 2.978 12.438 -17.881 1.00 22.62 250 HIS D CA 1
ATOM 18308 C C . HIS D 1 254 ? 3.731 11.650 -18.961 1.00 24.91 250 HIS D C 1
ATOM 18309 O O . HIS D 1 254 ? 3.851 10.435 -18.864 1.00 31.31 250 HIS D O 1
ATOM 18322 N N . LEU D 1 255 ? 4.233 12.341 -19.986 1.00 25.95 251 LEU D N 1
ATOM 18323 C CA . LEU D 1 255 ? 5.044 11.692 -21.029 1.00 31.81 251 LEU D CA 1
ATOM 18324 C C . LEU D 1 255 ? 6.506 12.073 -20.947 1.00 33.08 251 LEU D C 1
ATOM 18325 O O . LEU D 1 255 ? 7.249 11.940 -21.926 1.00 38.78 251 LEU D O 1
ATOM 18341 N N . ALA D 1 256 ? 6.925 12.573 -19.798 1.00 22.85 252 ALA D N 1
ATOM 18342 C CA . ALA D 1 256 ? 8.324 12.848 -19.603 1.00 22.81 252 ALA D CA 1
ATOM 18343 C C . ALA D 1 256 ? 9.109 11.524 -19.590 1.00 25.95 252 ALA D C 1
ATOM 18344 O O . ALA D 1 256 ? 10.156 11.403 -20.236 1.00 24.39 252 ALA D O 1
ATOM 18351 N N . GLY D 1 257 ? 8.581 10.527 -18.883 1.00 26.00 253 GLY D N 1
ATOM 18352 C CA . GLY D 1 257 ? 9.201 9.213 -18.836 1.00 36.27 253 GLY D CA 1
ATOM 18353 C C . GLY D 1 257 ? 8.997 8.422 -20.111 1.00 43.61 253 GLY D C 1
ATOM 18354 O O . GLY D 1 257 ? 9.761 7.498 -20.412 1.00 42.41 253 GLY D O 1
ATOM 18358 N N . ALA D 1 258 ? 7.976 8.820 -20.868 1.00 42.43 254 ALA D N 1
ATOM 18359 C CA . ALA D 1 258 ? 7.493 8.075 -22.032 1.00 24.43 254 ALA D CA 1
ATOM 18360 C C . ALA D 1 258 ? 8.462 8.013 -23.212 1.00 21.68 254 ALA D C 1
ATOM 18361 O O . ALA D 1 258 ? 9.150 8.984 -23.523 1.00 22.21 254 ALA D O 1
ATOM 18368 N N . THR D 1 259 ? 8.480 6.850 -23.866 1.00 16.83 255 THR D N 1
ATOM 18369 C CA . THR D 1 259 ? 9.290 6.587 -25.044 1.00 13.58 255 THR D CA 1
ATOM 18370 C C . THR D 1 259 ? 8.458 6.052 -26.206 1.00 16.30 255 THR D C 1
ATOM 18371 O O . THR D 1 259 ? 7.347 5.564 -26.010 1.00 20.08 255 THR D O 1
ATOM 18382 N N . ILE D 1 260 ? 9.040 6.122 -27.408 1.00 19.57 256 ILE D N 1
ATOM 18383 C CA . ILE D 1 260 ? 8.434 5.651 -28.652 1.00 14.31 256 ILE D CA 1
ATOM 18384 C C . ILE D 1 260 ? 9.027 4.313 -28.986 1.00 12.52 256 ILE D C 1
ATOM 18385 O O . ILE D 1 260 ? 10.232 4.144 -28.942 1.00 18.63 256 ILE D O 1
ATOM 18401 N N . THR D 1 261 ? 8.171 3.366 -29.335 1.00 19.05 257 THR D N 1
ATOM 18402 C CA . THR D 1 261 ? 8.586 1.990 -29.539 1.00 19.24 257 THR D CA 1
ATOM 18403 C C . THR D 1 261 ? 8.434 1.528 -30.972 1.00 16.44 257 THR D C 1
ATOM 18404 O O . THR D 1 261 ? 9.042 0.546 -31.391 1.00 16.07 257 THR D O 1
ATOM 18415 N N . ALA D 1 262 ? 7.607 2.237 -31.726 1.00 21.15 258 ALA D N 1
ATOM 18416 C CA . ALA D 1 262 ? 7.345 1.848 -33.105 1.00 13.42 258 ALA D CA 1
ATOM 18417 C C . ALA D 1 262 ? 8.580 2.105 -33.946 1.00 23.92 258 ALA D C 1
ATOM 18418 O O . ALA D 1 262 ? 9.295 3.058 -33.679 1.00 28.00 258 ALA D O 1
ATOM 18425 N N . PRO D 1 263 ? 8.858 1.242 -34.944 1.00 26.16 259 PRO D N 1
ATOM 18426 C CA . PRO D 1 263 ? 9.907 1.531 -35.932 1.00 21.57 259 PRO D CA 1
ATOM 18427 C C . PRO D 1 263 ? 9.875 2.955 -36.426 1.00 22.46 259 PRO D C 1
ATOM 18428 O O . PRO D 1 263 ? 8.840 3.369 -36.924 1.00 25.82 259 PRO D O 1
ATOM 18439 N N . ALA D 1 264 ? 10.982 3.679 -36.288 1.00 18.48 260 ALA D N 1
ATOM 18440 C CA . ALA D 1 264 ? 11.002 5.107 -36.581 1.00 21.01 260 ALA D CA 1
ATOM 18441 C C . ALA D 1 264 ? 12.090 5.592 -37.531 1.00 21.97 260 ALA D C 1
ATOM 18442 O O . ALA D 1 264 ? 13.190 5.039 -37.651 1.00 12.68 260 ALA D O 1
ATOM 18449 N N . LEU D 1 265 ? 11.758 6.681 -38.193 1.00 19.23 261 LEU D N 1
ATOM 18450 C CA . LEU D 1 265 ? 12.679 7.308 -39.097 1.00 18.50 261 LEU D CA 1
ATOM 18451 C C . LEU D 1 265 ? 12.571 8.784 -38.852 1.00 10.46 261 LEU D C 1
ATOM 18452 O O . LEU D 1 265 ? 11.474 9.293 -38.669 1.00 12.77 261 LEU D O 1
ATOM 18468 N N . PHE D 1 266 ? 13.726 9.436 -38.766 1.00 13.00 262 PHE D N 1
ATOM 18469 C CA . PHE D 1 266 ? 13.856 10.885 -38.874 1.00 11.10 262 PHE D CA 1
ATOM 18470 C C . PHE D 1 266 ? 14.757 11.287 -40.057 1.00 11.69 262 PHE D C 1
ATOM 18471 O O . PHE D 1 266 ? 15.907 10.887 -40.166 1.00 11.39 262 PHE D O 1
ATOM 18488 N N . LEU D 1 267 ? 14.216 12.099 -40.945 1.00 15.75 263 LEU D N 1
ATOM 18489 C CA . LEU D 1 267 ? 14.958 12.575 -42.092 1.00 6.21 263 LEU D CA 1
ATOM 18490 C C . LEU D 1 267 ? 14.841 14.080 -42.168 1.00 9.24 263 LEU D C 1
ATOM 18491 O O . LEU D 1 267 ? 13.844 14.675 -41.802 1.00 10.99 263 LEU D O 1
ATOM 18507 N N . ALA D 1 268 ? 15.897 14.705 -42.637 1.00 12.41 264 ALA D N 1
ATOM 18508 C CA . ALA D 1 268 ? 15.853 16.119 -42.836 1.00 10.32 264 ALA D CA 1
ATOM 18509 C C . ALA D 1 268 ? 16.896 16.601 -43.846 1.00 15.24 264 ALA D C 1
ATOM 18510 O O . ALA D 1 268 ? 17.709 15.830 -44.339 1.00 23.28 264 ALA D O 1
ATOM 18517 N N . GLY D 1 269 ? 16.813 17.877 -44.192 1.00 17.87 265 GLY D N 1
ATOM 18518 C CA . GLY D 1 269 ? 17.822 18.531 -44.990 1.00 15.80 265 GLY D CA 1
ATOM 18519 C C . GLY D 1 269 ? 18.939 18.984 -44.081 1.00 16.34 265 GLY D C 1
ATOM 18520 O O . GLY D 1 269 ? 18.707 19.707 -43.126 1.00 15.05 265 GLY D O 1
ATOM 18524 N N . ALA D 1 270 ? 20.151 18.546 -44.393 1.00 18.08 266 ALA D N 1
ATOM 18525 C CA . ALA D 1 270 ? 21.331 18.833 -43.602 1.00 16.64 266 ALA D CA 1
ATOM 18526 C C . ALA D 1 270 ? 21.482 20.292 -43.297 1.00 22.37 266 ALA D C 1
ATOM 18527 O O . ALA D 1 270 ? 22.022 20.640 -42.256 1.00 27.71 266 ALA D O 1
ATOM 18534 N N . ALA D 1 271 ? 21.005 21.141 -44.203 1.00 21.09 267 ALA D N 1
ATOM 18535 C CA . ALA D 1 271 ? 21.094 22.595 -44.031 1.00 18.46 267 ALA D CA 1
ATOM 18536 C C . ALA D 1 271 ? 19.821 23.250 -43.464 1.00 19.93 267 ALA D C 1
ATOM 18537 O O . ALA D 1 271 ? 19.695 24.476 -43.432 1.00 16.98 267 ALA D O 1
ATOM 18544 N N . ASP D 1 272 ? 18.888 22.433 -43.004 1.00 25.37 268 ASP D N 1
ATOM 18545 C CA . ASP D 1 272 ? 17.640 22.928 -42.434 1.00 22.89 268 ASP D CA 1
ATOM 18546 C C . ASP D 1 272 ? 17.888 23.736 -41.146 1.00 18.36 268 ASP D C 1
ATOM 18547 O O . ASP D 1 272 ? 18.462 23.216 -40.197 1.00 13.05 268 ASP D O 1
ATOM 18556 N N . PRO D 1 273 ? 17.470 25.015 -41.115 1.00 22.83 269 PRO D N 1
ATOM 18557 C CA . PRO D 1 273 ? 17.764 25.885 -39.972 1.00 23.61 269 PRO D CA 1
ATOM 18558 C C . PRO D 1 273 ? 17.127 25.453 -38.666 1.00 17.38 269 PRO D C 1
ATOM 18559 O O . PRO D 1 273 ? 17.546 25.896 -37.604 1.00 13.45 269 PRO D O 1
ATOM 18570 N N . VAL D 1 274 ? 16.096 24.635 -38.744 1.00 23.00 270 VAL D N 1
ATOM 18571 C CA . VAL D 1 274 ? 15.385 24.214 -37.550 1.00 15.33 270 VAL D CA 1
ATOM 18572 C C . VAL D 1 274 ? 16.299 23.322 -36.722 1.00 13.87 270 VAL D C 1
ATOM 18573 O O . VAL D 1 274 ? 16.252 23.312 -35.501 1.00 11.55 270 VAL D O 1
ATOM 18586 N N . LEU D 1 275 ? 17.169 22.599 -37.406 1.00 20.96 271 LEU D N 1
ATOM 18587 C CA . LEU D 1 275 ? 18.075 21.664 -36.754 1.00 16.25 271 LEU D CA 1
ATOM 18588 C C . LEU D 1 275 ? 19.030 22.347 -35.767 1.00 18.05 271 LEU D C 1
ATOM 18589 O O . LEU D 1 275 ? 19.625 21.724 -34.901 1.00 16.43 271 LEU D O 1
ATOM 18605 N N . GLY D 1 276 ? 19.179 23.648 -35.892 1.00 20.98 272 GLY D N 1
ATOM 18606 C CA . GLY D 1 276 ? 20.060 24.365 -35.013 1.00 11.77 272 GLY D CA 1
ATOM 18607 C C . GLY D 1 276 ? 19.529 24.419 -33.605 1.00 18.60 272 GLY D C 1
ATOM 18608 O O . GLY D 1 276 ? 20.307 24.309 -32.669 1.00 20.61 272 GLY D O 1
ATOM 18612 N N . PHE D 1 277 ? 18.221 24.569 -33.428 1.00 16.00 273 PHE D N 1
ATOM 18613 C CA . PHE D 1 277 ? 17.681 24.583 -32.060 1.00 20.40 273 PHE D CA 1
ATOM 18614 C C . PHE D 1 277 ? 16.831 23.357 -31.716 1.00 15.85 273 PHE D C 1
ATOM 18615 O O . PHE D 1 277 ? 16.619 23.078 -30.537 1.00 16.12 273 PHE D O 1
ATOM 18632 N N . MET D 1 278 ? 16.388 22.598 -32.714 1.00 18.72 274 MET D N 1
ATOM 18633 C CA . MET D 1 278 ? 15.821 21.274 -32.442 1.00 16.02 274 MET D CA 1
ATOM 18634 C C . MET D 1 278 ? 16.789 20.172 -32.838 1.00 27.11 274 MET D C 1
ATOM 18635 O O . MET D 1 278 ? 16.720 19.627 -33.940 1.00 28.17 274 MET D O 1
ATOM 18649 N N . ARG D 1 279 ? 17.675 19.833 -31.907 1.00 28.17 275 ARG D N 1
ATOM 18650 C CA . ARG D 1 279 ? 18.831 19.002 -32.195 1.00 21.36 275 ARG D CA 1
ATOM 18651 C C . ARG D 1 279 ? 18.536 17.512 -32.165 1.00 9.95 275 ARG D C 1
ATOM 18652 O O . ARG D 1 279 ? 17.985 17.012 -31.188 1.00 19.01 275 ARG D O 1
ATOM 18673 N N . PRO D 1 280 ? 18.938 16.802 -33.226 1.00 14.34 276 PRO D N 1
ATOM 18674 C CA . PRO D 1 280 ? 18.662 15.375 -33.416 1.00 17.38 276 PRO D CA 1
ATOM 18675 C C . PRO D 1 280 ? 19.583 14.402 -32.671 1.00 21.29 276 PRO D C 1
ATOM 18676 O O . PRO D 1 280 ? 19.373 13.201 -32.793 1.00 17.66 276 PRO D O 1
ATOM 18687 N N . GLU D 1 281 ? 20.566 14.882 -31.915 1.00 23.19 277 GLU D N 1
ATOM 18688 C CA . GLU D 1 281 ? 21.510 13.951 -31.297 1.00 32.96 277 GLU D CA 1
ATOM 18689 C C . GLU D 1 281 ? 20.912 13.183 -30.120 1.00 30.33 277 GLU D C 1
ATOM 18690 O O . GLU D 1 281 ? 21.436 12.122 -29.797 1.00 35.90 277 GLU D O 1
ATOM 18702 N N . ARG D 1 282 ? 19.841 13.682 -29.487 1.00 27.13 278 ARG D N 1
ATOM 18703 C CA . ARG D 1 282 ? 19.204 12.945 -28.367 1.00 25.89 278 ARG D CA 1
ATOM 18704 C C . ARG D 1 282 ? 17.939 12.185 -28.758 1.00 18.94 278 ARG D C 1
ATOM 18705 O O . ARG D 1 282 ? 17.131 11.882 -27.903 1.00 22.98 278 ARG D O 1
ATOM 18726 N N . ALA D 1 283 ? 17.791 11.858 -30.036 1.00 17.83 279 ALA D N 1
ATOM 18727 C CA . ALA D 1 283 ? 16.550 11.320 -30.581 1.00 15.98 279 ALA D CA 1
ATOM 18728 C C . ALA D 1 283 ? 16.240 9.906 -30.119 1.00 18.37 279 ALA D C 1
ATOM 18729 O O . ALA D 1 283 ? 15.088 9.570 -29.830 1.00 12.20 279 ALA D O 1
ATOM 18736 N N . THR D 1 284 ? 17.270 9.074 -30.061 1.00 28.46 280 THR D N 1
ATOM 18737 C CA . THR D 1 284 ? 17.104 7.685 -29.655 1.00 24.97 280 THR D CA 1
ATOM 18738 C C . THR D 1 284 ? 16.905 7.543 -28.146 1.00 30.37 280 THR D C 1
ATOM 18739 O O . THR D 1 284 ? 16.751 6.430 -27.644 1.00 33.35 280 THR D O 1
ATOM 18750 N N . GLU D 1 285 ? 16.921 8.654 -27.419 1.00 30.14 281 GLU D N 1
ATOM 18751 C CA . GLU D 1 285 ? 16.419 8.646 -26.056 1.00 22.30 281 GLU D CA 1
ATOM 18752 C C . GLU D 1 285 ? 14.896 8.445 -26.073 1.00 21.56 281 GLU D C 1
ATOM 18753 O O . GLU D 1 285 ? 14.340 7.724 -25.247 1.00 21.87 281 GLU D O 1
ATOM 18765 N N . VAL D 1 286 ? 14.223 9.084 -27.018 1.00 21.85 282 VAL D N 1
ATOM 18766 C CA . VAL D 1 286 ? 12.771 9.020 -27.068 1.00 11.96 282 VAL D CA 1
ATOM 18767 C C . VAL D 1 286 ? 12.392 7.829 -27.916 1.00 18.29 282 VAL D C 1
ATOM 18768 O O . VAL D 1 286 ? 11.706 6.934 -27.453 1.00 25.22 282 VAL D O 1
ATOM 18781 N N . ALA D 1 287 ? 12.865 7.805 -29.156 1.00 21.18 283 ALA D N 1
ATOM 18782 C CA . ALA D 1 287 ? 12.619 6.684 -30.012 1.00 5.06 283 ALA D CA 1
ATOM 18783 C C . ALA D 1 287 ? 13.575 5.585 -29.620 1.00 17.87 283 ALA D C 1
ATOM 18784 O O . ALA D 1 287 ? 14.768 5.609 -29.960 1.00 16.97 283 ALA D O 1
ATOM 18791 N N . VAL D 1 288 ? 13.054 4.632 -28.862 1.00 18.15 284 VAL D N 1
ATOM 18792 C CA . VAL D 1 288 ? 13.877 3.539 -28.380 1.00 20.39 284 VAL D CA 1
ATOM 18793 C C . VAL D 1 288 ? 13.720 2.268 -29.193 1.00 14.68 284 VAL D C 1
ATOM 18794 O O . VAL D 1 288 ? 14.545 1.381 -29.098 1.00 21.89 284 VAL D O 1
ATOM 18807 N N . GLY D 1 289 ? 12.686 2.166 -30.006 1.00 12.49 285 GLY D N 1
ATOM 18808 C CA . GLY D 1 289 ? 12.582 1.018 -30.871 1.00 15.02 285 GLY D CA 1
ATOM 18809 C C . GLY D 1 289 ? 13.564 1.159 -32.013 1.00 21.32 285 GLY D C 1
ATOM 18810 O O . GLY D 1 289 ? 14.606 1.784 -31.867 1.00 29.83 285 GLY D O 1
ATOM 18814 N N . PRO D 1 290 ? 13.246 0.571 -33.169 1.00 18.40 286 PRO D N 1
ATOM 18815 C CA . PRO D 1 290 ? 14.115 0.857 -34.300 1.00 12.45 286 PRO D CA 1
ATOM 18816 C C . PRO D 1 290 ? 14.070 2.321 -34.631 1.00 12.93 286 PRO D C 1
ATOM 18817 O O . PRO D 1 290 ? 13.028 2.924 -34.487 1.00 16.19 286 PRO D O 1
ATOM 18828 N N . TYR D 1 291 ? 15.213 2.870 -35.029 1.00 26.17 287 TYR D N 1
ATOM 18829 C CA . TYR D 1 291 ? 15.362 4.278 -35.389 1.00 22.57 287 TYR D CA 1
ATOM 18830 C C . TYR D 1 291 ? 16.498 4.458 -36.391 1.00 26.25 287 TYR D C 1
ATOM 18831 O O . TYR D 1 291 ? 17.620 4.014 -36.167 1.00 26.61 287 TYR D O 1
ATOM 18849 N N . ARG D 1 292 ? 16.192 5.109 -37.500 1.00 13.49 288 ARG D N 1
ATOM 18850 C CA . ARG D 1 292 ? 17.201 5.486 -38.451 1.00 16.84 288 ARG D CA 1
ATOM 18851 C C . ARG D 1 292 ? 17.124 7.004 -38.667 1.00 12.69 288 ARG D C 1
ATOM 18852 O O . ARG D 1 292 ? 16.072 7.597 -38.567 1.00 14.72 288 ARG D O 1
ATOM 18873 N N . GLN D 1 293 ? 18.276 7.617 -38.907 1.00 18.71 289 GLN D N 1
ATOM 18874 C CA . GLN D 1 293 ? 18.374 9.013 -39.300 1.00 20.41 289 GLN D CA 1
ATOM 18875 C C . GLN D 1 293 ? 18.923 9.169 -40.712 1.00 22.75 289 GLN D C 1
ATOM 18876 O O . GLN D 1 293 ? 19.894 8.519 -41.071 1.00 23.80 289 GLN D O 1
ATOM 18890 N N . VAL D 1 294 ? 18.309 10.034 -41.511 1.00 27.29 290 VAL D N 1
ATOM 18891 C CA . VAL D 1 294 ? 18.818 10.314 -42.855 1.00 26.07 290 VAL D CA 1
ATOM 18892 C C . VAL D 1 294 ? 18.833 11.813 -43.142 1.00 27.27 290 VAL D C 1
ATOM 18893 O O . VAL D 1 294 ? 17.793 12.450 -43.242 1.00 15.91 290 VAL D O 1
ATOM 18906 N N . LEU D 1 295 ? 20.042 12.355 -43.276 1.00 26.49 291 LEU D N 1
ATOM 18907 C CA . LEU D 1 295 ? 20.245 13.749 -43.615 1.00 17.26 291 LEU D CA 1
ATOM 18908 C C . LEU D 1 295 ? 20.682 13.798 -45.055 1.00 12.12 291 LEU D C 1
ATOM 18909 O O . LEU D 1 295 ? 21.529 13.032 -45.461 1.00 18.14 291 LEU D O 1
ATOM 18925 N N . LEU D 1 296 ? 20.031 14.653 -45.834 1.00 13.85 292 LEU D N 1
ATOM 18926 C CA . LEU D 1 296 ? 20.352 14.856 -47.233 1.00 17.18 292 LEU D CA 1
ATOM 18927 C C . LEU D 1 296 ? 21.184 16.118 -47.356 1.00 16.52 292 LEU D C 1
ATOM 18928 O O . LEU D 1 296 ? 20.726 17.207 -47.018 1.00 17.53 292 LEU D O 1
ATOM 18944 N N . ASP D 1 297 ? 22.414 15.946 -47.832 1.00 24.12 293 ASP D N 1
ATOM 18945 C CA . ASP D 1 297 ? 23.402 17.019 -47.890 1.00 27.69 293 ASP D CA 1
ATOM 18946 C C . ASP D 1 297 ? 23.008 18.092 -48.872 1.00 20.12 293 ASP D C 1
ATOM 18947 O O . ASP D 1 297 ? 22.690 17.794 -50.027 1.00 18.98 293 ASP D O 1
ATOM 18956 N N . GLY D 1 298 ? 23.057 19.342 -48.415 1.00 19.47 294 GLY D N 1
ATOM 18957 C CA . GLY D 1 298 ? 22.729 20.478 -49.251 1.00 26.10 294 GLY D CA 1
ATOM 18958 C C . GLY D 1 298 ? 21.237 20.732 -49.425 1.00 28.74 294 GLY D C 1
ATOM 18959 O O . GLY D 1 298 ? 20.840 21.595 -50.211 1.00 29.00 294 GLY D O 1
ATOM 18963 N N . ALA D 1 299 ? 20.403 19.986 -48.703 1.00 31.71 295 ALA D N 1
ATOM 18964 C CA . ALA D 1 299 ? 18.957 20.167 -48.787 1.00 24.69 295 ALA D CA 1
ATOM 18965 C C . ALA D 1 299 ? 18.484 21.129 -47.733 1.00 17.36 295 ALA D C 1
ATOM 18966 O O . ALA D 1 299 ? 19.170 21.369 -46.761 1.00 16.47 295 ALA D O 1
ATOM 18973 N N . GLY D 1 300 ? 17.293 21.672 -47.932 1.00 18.17 296 GLY D N 1
ATOM 18974 C CA . GLY D 1 300 ? 16.758 22.658 -47.025 1.00 18.25 296 GLY D CA 1
ATOM 18975 C C . GLY D 1 300 ? 15.632 22.158 -46.170 1.00 13.50 296 GLY D C 1
ATOM 18976 O O . GLY D 1 300 ? 15.484 20.960 -45.937 1.00 13.59 296 GLY D O 1
ATOM 18980 N N . HIS D 1 301 ? 14.848 23.121 -45.704 1.00 8.62 297 HIS D N 1
ATOM 18981 C CA . HIS D 1 301 ? 13.713 22.862 -44.867 1.00 13.50 297 HIS D CA 1
ATOM 18982 C C . HIS D 1 301 ? 12.538 22.189 -45.572 1.00 15.35 297 HIS D C 1
ATOM 18983 O O . HIS D 1 301 ? 11.871 21.359 -44.976 1.00 23.99 297 HIS D O 1
ATOM 18996 N N . TRP D 1 302 ? 12.276 22.541 -46.825 1.00 17.73 298 TRP D N 1
ATOM 18997 C CA . TRP D 1 302 ? 11.098 22.062 -47.542 1.00 4.13 298 TRP D CA 1
ATOM 18998 C C . TRP D 1 302 ? 11.299 20.718 -48.239 1.00 10.94 298 TRP D C 1
ATOM 18999 O O . TRP D 1 302 ? 10.996 20.559 -49.401 1.00 16.31 298 TRP D O 1
ATOM 19020 N N . VAL D 1 303 ? 11.769 19.732 -47.503 1.00 18.14 299 VAL D N 1
ATOM 19021 C CA . VAL D 1 303 ? 12.425 18.582 -48.123 1.00 26.75 299 VAL D CA 1
ATOM 19022 C C . VAL D 1 303 ? 11.520 17.714 -48.993 1.00 4.15 299 VAL D C 1
ATOM 19023 O O . VAL D 1 303 ? 11.923 17.329 -50.059 1.00 9.80 299 VAL D O 1
ATOM 19036 N N . GLN D 1 304 ? 10.316 17.371 -48.593 1.00 21.94 300 GLN D N 1
ATOM 19037 C CA . GLN D 1 304 ? 9.565 16.434 -49.447 1.00 24.70 300 GLN D CA 1
ATOM 19038 C C . GLN D 1 304 ? 9.292 17.054 -50.848 1.00 22.88 300 GLN D C 1
ATOM 19039 O O . GLN D 1 304 ? 8.904 16.368 -51.790 1.00 15.13 300 GLN D O 1
ATOM 19053 N N . GLN D 1 305 ? 9.532 18.356 -50.960 1.00 24.41 301 GLN D N 1
ATOM 19054 C CA . GLN D 1 305 ? 9.382 19.091 -52.201 1.00 15.23 301 GLN D CA 1
ATOM 19055 C C . GLN D 1 305 ? 10.727 19.266 -52.911 1.00 12.51 301 GLN D C 1
ATOM 19056 O O . GLN D 1 305 ? 10.833 19.053 -54.111 1.00 19.52 301 GLN D O 1
ATOM 19070 N N . GLU D 1 306 ? 11.748 19.666 -52.154 1.00 16.63 302 GLU D N 1
ATOM 19071 C CA . GLU D 1 306 ? 13.088 19.903 -52.692 1.00 15.33 302 GLU D CA 1
ATOM 19072 C C . GLU D 1 306 ? 13.635 18.619 -53.281 1.00 14.55 302 GLU D C 1
ATOM 19073 O O . GLU D 1 306 ? 14.158 18.613 -54.397 1.00 12.96 302 GLU D O 1
ATOM 19085 N N . ARG D 1 307 ? 13.436 17.531 -52.532 1.00 16.53 303 ARG D N 1
ATOM 19086 C CA . ARG D 1 307 ? 14.094 16.243 -52.740 1.00 11.26 303 ARG D CA 1
ATOM 19087 C C . ARG D 1 307 ? 13.090 15.156 -52.837 1.00 13.52 303 ARG D C 1
ATOM 19088 O O . ARG D 1 307 ? 13.110 14.226 -52.054 1.00 17.72 303 ARG D O 1
ATOM 19109 N N . PRO D 1 308 ? 12.215 15.251 -53.812 1.00 14.35 304 PRO D N 1
ATOM 19110 C CA . PRO D 1 308 ? 11.087 14.344 -53.834 1.00 17.56 304 PRO D CA 1
ATOM 19111 C C . PRO D 1 308 ? 11.535 12.899 -54.018 1.00 24.70 304 PRO D C 1
ATOM 19112 O O . PRO D 1 308 ? 11.050 12.009 -53.339 1.00 25.96 304 PRO D O 1
ATOM 19123 N N . GLN D 1 309 ? 12.491 12.673 -54.904 1.00 27.72 305 GLN D N 1
ATOM 19124 C CA . GLN D 1 309 ? 12.924 11.319 -55.204 1.00 22.06 305 GLN D CA 1
ATOM 19125 C C . GLN D 1 309 ? 13.646 10.673 -54.020 1.00 16.85 305 GLN D C 1
ATOM 19126 O O . GLN D 1 309 ? 13.517 9.486 -53.780 1.00 18.10 305 GLN D O 1
ATOM 19140 N N . GLU D 1 310 ? 14.410 11.445 -53.272 1.00 20.86 306 GLU D N 1
ATOM 19141 C CA . GLU D 1 310 ? 15.176 10.887 -52.149 1.00 22.35 306 GLU D CA 1
ATOM 19142 C C . GLU D 1 310 ? 14.244 10.500 -50.978 1.00 23.10 306 GLU D C 1
ATOM 19143 O O . GLU D 1 310 ? 14.393 9.429 -50.326 1.00 19.20 306 GLU D O 1
ATOM 19155 N N . VAL D 1 311 ? 13.262 11.374 -50.736 1.00 34.05 307 VAL D N 1
ATOM 19156 C CA . VAL D 1 311 ? 12.300 11.193 -49.653 1.00 29.95 307 VAL D CA 1
ATOM 19157 C C . VAL D 1 311 ? 11.430 9.978 -49.963 1.00 29.31 307 VAL D C 1
ATOM 19158 O O . VAL D 1 311 ? 11.245 9.093 -49.121 1.00 28.39 307 VAL D O 1
ATOM 19171 N N . ASN D 1 312 ? 10.940 9.903 -51.194 1.00 23.48 308 ASN D N 1
ATOM 19172 C CA . ASN D 1 312 ? 10.100 8.795 -51.594 1.00 11.21 308 ASN D CA 1
ATOM 19173 C C . ASN D 1 312 ? 10.777 7.452 -51.367 1.00 19.49 308 ASN D C 1
ATOM 19174 O O . ASN D 1 312 ? 10.211 6.577 -50.709 1.00 27.00 308 ASN D O 1
ATOM 19185 N N . ALA D 1 313 ? 11.995 7.300 -51.877 1.00 24.51 309 ALA D N 1
ATOM 19186 C CA . ALA D 1 313 ? 12.728 6.050 -51.736 1.00 17.89 309 ALA D CA 1
ATOM 19187 C C . ALA D 1 313 ? 13.007 5.756 -50.274 1.00 18.18 309 ALA D C 1
ATOM 19188 O O . ALA D 1 313 ? 12.847 4.620 -49.824 1.00 19.63 309 ALA D O 1
ATOM 19195 N N . ALA D 1 314 ? 13.423 6.761 -49.510 1.00 21.74 310 ALA D N 1
ATOM 19196 C CA . ALA D 1 314 ? 13.598 6.515 -48.079 1.00 24.77 310 ALA D CA 1
ATOM 19197 C C . ALA D 1 314 ? 12.309 6.029 -47.388 1.00 25.67 310 ALA D C 1
ATOM 19198 O O . ALA D 1 314 ? 12.340 5.122 -46.555 1.00 29.31 310 ALA D O 1
ATOM 19205 N N . LEU D 1 315 ? 11.177 6.644 -47.713 1.00 30.76 311 LEU D N 1
ATOM 19206 C CA . LEU D 1 315 ? 9.917 6.262 -47.082 1.00 19.32 311 LEU D CA 1
ATOM 19207 C C . LEU D 1 315 ? 9.549 4.866 -47.486 1.00 15.97 311 LEU D C 1
ATOM 19208 O O . LEU D 1 315 ? 9.347 4.013 -46.645 1.00 29.78 311 LEU D O 1
ATOM 19224 N N . ILE D 1 316 ? 9.480 4.632 -48.784 1.00 14.92 312 ILE D N 1
ATOM 19225 C CA . ILE D 1 316 ? 9.201 3.307 -49.326 1.00 16.42 312 ILE D CA 1
ATOM 19226 C C . ILE D 1 316 ? 10.089 2.198 -48.716 1.00 18.84 312 ILE D C 1
ATOM 19227 O O . ILE D 1 316 ? 9.619 1.119 -48.322 1.00 19.12 312 ILE D O 1
ATOM 19243 N N . ASP D 1 317 ? 11.378 2.477 -48.634 1.00 20.24 313 ASP D N 1
ATOM 19244 C CA . ASP D 1 317 ? 12.306 1.551 -48.005 1.00 21.38 313 ASP D CA 1
ATOM 19245 C C . ASP D 1 317 ? 12.059 1.379 -46.495 1.00 30.41 313 ASP D C 1
ATOM 19246 O O . ASP D 1 317 ? 12.181 0.280 -45.949 1.00 29.97 313 ASP D O 1
ATOM 19255 N N . PHE D 1 318 ? 11.721 2.468 -45.816 1.00 27.24 314 PHE D N 1
ATOM 19256 C CA . PHE D 1 318 ? 11.382 2.398 -44.394 1.00 11.61 314 PHE D CA 1
ATOM 19257 C C . PHE D 1 318 ? 10.210 1.474 -44.234 1.00 13.85 314 PHE D C 1
ATOM 19258 O O . PHE D 1 318 ? 10.286 0.519 -43.485 1.00 21.24 314 PHE D O 1
ATOM 19275 N N . LEU D 1 319 ? 9.161 1.715 -45.000 1.00 17.18 315 LEU D N 1
ATOM 19276 C CA . LEU D 1 319 ? 7.919 0.995 -44.831 1.00 16.61 315 LEU D CA 1
ATOM 19277 C C . LEU D 1 319 ? 7.951 -0.447 -45.302 1.00 18.80 315 LEU D C 1
ATOM 19278 O O . LEU D 1 319 ? 7.259 -1.297 -44.729 1.00 9.91 315 LEU D O 1
ATOM 19294 N N . ARG D 1 320 ? 8.702 -0.693 -46.374 1.00 23.48 316 ARG D N 1
ATOM 19295 C CA . ARG D 1 320 ? 8.645 -1.962 -47.090 1.00 33.01 316 ARG D CA 1
ATOM 19296 C C . ARG D 1 320 ? 8.347 -3.191 -46.227 1.00 46.72 316 ARG D C 1
ATOM 19297 O O . ARG D 1 320 ? 7.319 -3.849 -46.432 1.00 61.72 316 ARG D O 1
ATOM 19318 N N . GLY D 1 321 ? 9.193 -3.487 -45.247 1.00 37.80 317 GLY D N 1
ATOM 19319 C CA . GLY D 1 321 ? 9.079 -4.743 -44.534 1.00 36.35 317 GLY D CA 1
ATOM 19320 C C . GLY D 1 321 ? 8.171 -4.736 -43.317 1.00 39.96 317 GLY D C 1
ATOM 19321 O O . GLY D 1 321 ? 8.014 -5.764 -42.647 1.00 40.12 317 GLY D O 1
ATOM 19325 N N . LEU D 1 322 ? 7.547 -3.601 -43.029 1.00 35.47 318 LEU D N 1
ATOM 19326 C CA . LEU D 1 322 ? 6.841 -3.458 -41.753 1.00 30.74 318 LEU D CA 1
ATOM 19327 C C . LEU D 1 322 ? 5.422 -4.027 -41.798 1.00 32.17 318 LEU D C 1
ATOM 19328 O O . LEU D 1 322 ? 4.832 -4.212 -42.866 1.00 33.78 318 LEU D O 1
ATOM 19344 N N . GLU D 1 323 ? 4.902 -4.338 -40.616 1.00 27.61 319 GLU D N 1
ATOM 19345 C CA . GLU D 1 323 ? 3.538 -4.828 -40.461 1.00 33.89 319 GLU D CA 1
ATOM 19346 C C . GLU D 1 323 ? 2.666 -3.692 -39.950 1.00 30.07 319 GLU D C 1
ATOM 19347 O O . GLU D 1 323 ? 2.834 -3.253 -38.817 1.00 28.79 319 GLU D O 1
ATOM 19359 N N . LEU D 1 324 ? 1.757 -3.205 -40.799 1.00 34.60 320 LEU D N 1
ATOM 19360 C CA . LEU D 1 324 ? 1.041 -1.945 -40.542 1.00 41.35 320 LEU D CA 1
ATOM 19361 C C . LEU D 1 324 ? -0.445 -2.163 -40.255 1.00 40.70 320 LEU D C 1
ATOM 19362 O O . LEU D 1 324 ? -1.193 -1.202 -40.053 1.00 34.72 320 LEU D O 1
ATOM 19378 N N . GLN D 1 325 ? -0.871 -3.421 -40.243 1.00 40.08 321 GLN D N 1
ATOM 19379 C CA . GLN D 1 325 ? -2.295 -3.736 -40.171 1.00 41.90 321 GLN D CA 1
ATOM 19380 C C . GLN D 1 325 ? -2.505 -5.150 -39.640 1.00 46.77 321 GLN D C 1
ATOM 19381 O O . GLN D 1 325 ? -1.566 -5.945 -39.554 1.00 44.63 321 GLN D O 1
#

CATH classification: 3.40.50.1820

Solvent-accessible surface area: 50487 Å² total; per-residue (Å²): 165,85,69,109,81,67,4,98,4,47,69,22,112,0,66,0,15,26,16,34,116,206,62,46,34,6,0,0,0,0,1,1,9,0,0,4,3,62,3,1,40,64,1,5,80,27,0,40,130,18,36,15,6,0,1,0,0,1,5,9,6,3,5,40,12,38,71,36,179,46,46,105,21,2,1,1,38,80,2,0,17,3,0,7,11,1,0,88,70,63,68,17,126,59,0,1,0,2,0,2,10,14,0,0,39,0,0,15,23,0,5,34,50,62,55,98,39,8,8,1,1,0,0,0,0,10,3,2,74,27,64,34,136,38,95,20,22,61,29,21,58,6,35,15,2,103,112,38,19,22,40,8,44,43,0,46,116,73,40,81,0,12,70,33,0,55,66,57,28,31,50,0,0,89,35,7,7,27,1,37,26,62,12,98,87,12,56,109,111,36,60,65,77,43,145,47,4,11,0,60,36,11,19,63,39,112,19,49,28,56,33,5,73,44,131,27,18,78,73,0,32,56,36,3,83,152,55,16,2,59,8,1,0,3,1,16,28,2,32,31,94,15,49,94,49,10,123,139,18,66,50,23,52,2,26,16,29,2,5,1,0,0,0,46,14,5,38,17,23,47,48,30,99,18,120,99,1,81,96,17,1,37,15,86,56,146,76,24,79,6,60,10,0,4,9,8,0,1,1,25,4,8,72,24,0,23,64,23,0,34,105,33,4,139,78,58,116,7,139,174,69,66,104,60,67,3,127,6,41,85,20,128,1,68,0,18,11,10,43,113,137,59,51,37,6,0,0,0,0,1,2,13,1,0,5,1,62,2,1,41,56,0,4,75,24,1,47,134,38,39,23,0,1,0,0,0,2,5,6,4,5,4,42,15,33,63,34,174,53,49,97,21,2,5,3,51,78,4,0,17,2,1,7,9,0,0,89,70,51,61,22,136,70,0,0,0,1,0,1,10,15,0,0,39,0,0,6,26,0,3,31,42,64,84,88,43,6,15,0,0,0,0,0,0,8,0,3,70,28,76,47,172,48,107,19,32,73,32,26,113,85,117,22,32,126,118,53,20,27,38,9,39,44,0,43,120,78,42,81,0,10,67,27,1,52,65,54,28,31,48,0,0,80,36,7,8,31,3,38,25,57,15,105,97,9,53,109,105,38,63,70,79,43,145,45,4,16,0,61,30,11,16,64,38,90,21,47,27,56,34,6,69,42,134,29,11,81,72,0,31,58,35,3,83,146,51,16,3,61,9,2,0,4,2,15,25,1,26,33,85,16,59,112,55,15,124,127,26,59,77,38,56,2,92,16,28,2,3,0,0,0,0,44,15,5,40,16,22,48,48,31,147,14,126,139,1,83,89,16,1,78,25,85,61,139,87,40,62,7,64,15,0,3,9,6,0,0,2,19,6,8,70,29,0,18,64,26,0,49,82,16,2,196,71,48,157,7,133,87,114,53,111,82,80,4,124,6,17,3,7,103,1,62,0,21,11,2,14,121,157,60,54,31,6,0,0,0,0,1,0,11,1,0,4,2,63,0,0,42,60,0,9,80,24,0,42,132,45,32,25,1,0,0,0,0,6,5,0,4,4,5,30,8,7,62,13,86,41,42,41,0,3,5,1,42,18,4,0,14,3,1,7,11,0,0,87,70,42,62,22,143,60,0,1,0,2,0,0,10,18,0,0,44,0,0,10,26,0,7,32,45,62,90,109,41,8,11,0,0,1,0,0,0,13,4,5,64,38,67,44,173,68,74,25,29,65,39,21,98,89,119,32,30,132,121,49,18,27,40,10,46,44,1,42,112,84,42,71,0,10,68,27,0,53,62,62,25,34,39,0,0,76,41,6,8,28,3,49,55,58,68,105,92,10,55,121,141,36,58,69,70,44,147,45,5,13,0,67,29,13,57,69,45,189,72,86,31,164,53,5,63,42,128,25,17,82,78,0,28,60,33,5,86,152,50,18,2,57,8,4,0,1,3,15,29,2,27,24,99,16,49,99,57,10,125,131,27,72,72,34,72,4,98,14,17,1,6,0,0,0,0,46,43,6,41,18,23,72,56,47,123,10,125,117,2,86,94,12,2,76,21,84,55,174,68,42,76,19,114,69,2,15,10,8,0,0,1,40,63,34,150,71,0,18,60,19,0,37,91,28,2,168,69,50,96,6,128,109,104,68,114,86,83,3,130,8,49,84,20,114,1,53,0,23,24,4,16,126,166,64,62,26,6,0,0,0,0,0,0,12,2,0,3,1,62,0,0,42,63,0,8,79,24,1,39,132,43,39,16,1,0,0,0,0,1,7,8,5,4,5,30,11,15,66,41,166,59,42,104,20,2,6,1,41,75,4,0,15,4,1,6,10,0,0,91,66,38,66,20,138,70,0,0,0,0,0,0,11,12,0,0,38,0,0,10,24,0,5,29,47,66,49,46,54,9,15,0,0,0,0,0,0,10,3,3,66,27,68,45,190,39,86,21,29,72,31,16,97,88,115,28,28,129,122,53,18,28,35,5,43,46,1,42,115,81,39,80,0,13,65,28,0,53,65,61,25,28,42,0,1,82,38,5,9,10,18,50,55,60,67,100,91,9,53,107,133,37,66,70,72,43,147,43,4,16,0,69,29,18,49,75,44,187,76,86,28,163,51,6,70,40,133,23,14,80,74,0,30,53,32,4,90,151,51,15,3,61,6,4,0,2,2,16,28,2,26,35,88,14,40,107,56,11,124,100,24,61,73,33,54,0,26,13,35,2,5,0,0,0,0,48,41,4,44,18,22,39,46,35,130,24,121,119,2,83,92,14,1,77,27,87,46,160,70,31,69,16,118,70,2,15,11,5,0,0,2,41,64,34,152,76,0,20,60,21,0,42,102,30,0,187,68,53,123,8,151

Secondary structure (DSSP, 8-state):
--EEEEEEETTEEEEEEEES-BTBPEEEEE--TT--GGGGTTTHHHHHHTT-EEEEEPPTTSTTS---S-GGGGSHHHHHHHHHHHHHHHT-S-EEEEEETHHHHHHHHHHHH-TTTEEEEEEESSPP-PPPSS-HHHHHHHHHTTTS--HHHHTTSTTHHHHHHHH-HHHHHHHHHHH----HHHHHHHH--SS--TTTTSPPPSS--TT--HHHHHHHHHHHHHH-SHHHHHHHTTHHHHHHTTGGGSS--B-S-EEEEEETT-GGGGTS--TTHHHHB-SSEEEEEETT--S-HHHHSHHHHHHHHHHHTTS----/--EEEEEEETTEEEEEEEES-TTSPEEEEE--TT--GGGGTTHHHHHHHTT-EEEEE--TTSTTS---S-GGGGSHHHHHHHHHHHHHHHT-S-EEEEEETHHHHHHHHHHHH-TTTEEEEEEESS---PPPSS-HHHHHHHHHTTTS--HHHHH-STTHHHHHHHH-HHHHHHHHHHH----HHHHHHHHS-SS--HHHHS---SS--TT--HHHHHHHHHHHHHH-SHHHHHHHTTHHHHHHH-GGGSS--B-S-EEEEEETT-GGGGTS-SGGGGGTB-SS--EEEETT--S-HHHHSHHHHHHHHHHHHTT----/--EEEEEEETTEEEEEEEES-BTBPEEEEE--TT--GGGGTTTHHHHHHTT-EEEEEEPTTSTTS---S-SGGGSHHHHHHHHHHHHHHTT-S-EEEEEETHHHHHHHHHHHH-TTTEEEEEEESSPP-PPPSS-HHHHHHHHHTTTS--HHHHTTSTTHHHHHHHH-HHHHHHHHHHH----HHHHHHHHS-SS--HHHHS---SS--TT--HHHHHHHHHHHHHH-SHHHHHHHTTHHHHHHTTGGGSS--B-S-EEEEEETT-GGGGTS--TTGGGTB-SS--EEEETT--S-HHHHSHHHHHHHHHHHHTT----/--EEEEEEETTEEEEEEEES-TTSPEEEEE--TT--GGGGTTHHHHHHHTT-EEEEEE-TTSTTS---S-GGGGSHHHHHHHHHHHHHHHT-S-EEEEEETHHHHHHHHHHHH-TTTEEEEEEESS---PPPSS-HHHHHHHHHTTTS--HHHHH-STTHHHHHHHH-HHHHHHHHHSS----HHHHHHHHS-SS--TGGGS---SS--TT--HHHHHHHHHHHHHH-SHHHHHHHTTHHHHHHHTGGGSS--B-S-EEEEEETT-GGGGTS-GGGHHHHB-SSEEEEEETT--S-HHHHSHHHHHHHHHHHHTT----

Sequence (1276 aa):
TPSERSVETNGVRLRLVEAGERGDPLVVLAHGFPELAYSWRHQIPALVDAGYHVMAPDQRGYGGSSAPEAIEAYDITRLTADLMGLLDDIGAEKAAFIGHDWGALVVWNAALLYPDRVAAVAGLSVPPVPRSLTRPTEAFRALVGEDNFFYILYFQEPGVADAELDGDPARTMRRMFGGLTSDPDAAHRMLQPGPAGFIDRLPEPEALPDWLTAEELDHYIAEFTRTGFTGGLNWYRNMDRNWELTEHLAGATITAPALFLAGAADPVLGFMRPERATEVAVGPYRQVLLDGAGHWVQQERPQEVNAALIDFLRGLELQTPSERSVETNGVRLRLVEAGERGDPLVVLAHGFPELAYSWRHQIPALVDAGYHVMAPDQRGYGGSSAPEAIEAYDITRLTADLMGLLDDIGAEKAAFIGHDWGALVVWNAALLYPDRVAAVAGLSVPPVPRSLTRPTEAFRALVGEDNFFYILYFQEPGVADAELDGDPARTMRRMFGGLTSDPDAAHRMLQPGPAGFIDRLPEPEALPDWLTAEELDHYIAEFTRTGFTGGLNWYRNMDRNWELTEHLAGATITAPALFLAGAADPVLGFMRPERATEVAVGPYRQVLLDGAGHWVQQERPQEVNAALIDFLRGLELQTPSERSVETNGVRLRLVEAGERGDPLVVLAHGFPELAYSWRHQIPALVDAGYHVMAPDQRGYGGSSAPEAIEAYDITRLTADLMGLLDDIGAEKAAFIGHDWGALVVWNAALLYPDRVAAVAGLSVPPVPRSLTRPTEAFRALVGEDNFFYILYFQEPGVADAELDGDPARTMRRMFGGLTSDPDAAHRMLQPGPAGFIDRLPEPEALPDWLTAEELDHYIAEFTRTGFTGGLNWYRNMDRNWELTEHLAGATITAPALFLAGAADPVLGFMRPERATEVAVGPYRQVLLDGAGHWVQQERPQEVNAALIDFLRGLELQTPSERSVETNGVRLRLVEAGERGDPLVVLAHGFPEELAYSWRHQIPALVDAGYHVMAPDQRGYGGSSAPEAIEAYDITRLTADLMGLLDDIGAEKAAFIGHDWGALVVWNAALLYPDRVAAVAGLSVPPVPRSLTRPTEAFRALVGEDNFFYILYFQEPGVADAELDGDPARTMRRMFGGLTSDPDAAHRMLQPGPAGFIDRLPEPEALPDWLTAEELDHYIAEFTRTGFTGGLNWYRNMDRNWELTEHLAGATITAPALFLAGAADPVLGFMRPERATEVAVGPYRQVLLDGAGHWVQQERPQEVNAALIDFLRGLELQ

B-factor: mean 23.88, std 11.2, range [0.49, 212.32]

Organism: Mycolicibacterium thermoresistibile (strain ATCC 19527 / DSM 44167 / CIP 105390 / JCM 6362 / NCTC 10409 / 316) (NCBI:txid1078020)

Foldseek 3Di:
DFDWDWDDFLNWIWIKTKDADPVFAEEEEEEAPPDALLLCVLQHVLVRVLGYIYIRIGFDLFFPIHDDPDLVCQALVNRLRRRVRVCVRRVHFAHAQEYAYLSLVSQLVNCQVCVRRHQEYEYEAFFADFQDPDQVVVVVCVVQNDFWADALNVLQDPPDLQCVCLVQVLLNLQLVQVFFWLDVVLVCQRGHGDDDHNSRSTDHDPDGDPLDDPVSSVVSSVRCNVSGRNRNSSNSNRRRVNSVVVPVCNQPARQHAYEYEYALTENCCVVSPHPCRCVHHVHHYYYHYHYPDYRSPCRRPVVNVSVVVSVSPPPTDSD/DWDWDWDDFLNWIWIKIWDADQPWAEEEEEEAPPDALLLLVLQPVLVRVLGYIYIYTGFELFFPIDQDPDLVCQALVNRLRRRVRVCVRSPHQAHEQEYAYVSLVSQLVNCQVCVRHYQEYEYEAFFDDAQDPDQPLVVVCVVQNDQWDDQLNVLADPDDVQCVCLVQVLLNLQLVQAFFWLDVVLVVQNRDGDDDHNSRSTDGDPDDDPLDDVVSSVVSSVRCNVRTNNRNSSNSNCRRVNSVVVPVCRQPARAHAYEYHYALGENCCVPSPHPCSCSRYPHHYYYYYHYPDYRSCCSVPVVVVNVVVSVSPPVTDGD/DQDWDWDDFLNWIWIKGKDADQPWFEEEEEEAPPDFLLLCVLQVVLQNVLTYIYIGIQFELFFPIHDDPDLVCQALVNRLRRRVRVCVVSVHQAHAYEYAHVSLVSQLVNCFVPVRHHQEYEYEQFFADAFDPDFPLVVVCVVQNDQWADQLNQLQDPPRVLCVCLVCVLLNLQLVQPFQWLPVVLVVQQTHGDDDHNSSSTDGDPDHDPLDDPVSSVVSSVRCNVSGNRRNSSNSNCRRVNSVVVPVCNQAARARAYEYEYEPGEVVCVPRPNPCRCSHHVHHYDYYYHYPDYRSCCRVPVPVVSVVVSVSVVDTPRD/DWDWDWADFLNWIKIKTWDADPPWAEEEEAEAPPDALLLCVLQRVLVNVLIYIYIYIQFELFFPIHDDPDLVCQALVNRLRRRVRVCVRSVHQAHAYEYEHVGLVSQLVNLFVPVRRHQEYEYEAFFADFQDPDQVVVVVCVVQNDQWADQLNVLQPPPPQQCVCQVQVLLNLQQVQPQQFLPPVLVVQRTHGDDDHNSSSTDRDPDDDPLDDPVRSVVSSVRCNVSTRRSNSSNSNCSRVNSVVVVVCNVAAGAHAYEYEYEPTENVCVVRPHPCRCVRHVHHYDYYYDYPDYRSDCRRPVPVVNVVVSVSPVPTDGD

Radius of gyration: 37.39 Å; Cα contacts (8 Å, |Δi|>4): 2552; chains: 4; bounding box: 72×103×97 Å

Nearest PDB structures (foldseek):
  5cw2-assembly4_D  TM=1.003E+00  e=1.224E-72  Mycolicibacterium thermoresistibile ATCC 19527
  5xmd-assembly1_C-2  TM=9.166E-01  e=5.771E-34  Vigna radiata
  8qn0-assembly2_B  TM=8.915E-01  e=2.643E-32  Homo sapiens
  3qit-assembly1_A  TM=6.918E-01  e=3.596E-16  Moorena producens 19L
  3qit-assembly2_C  TM=6.798E-01  e=1.453E-15  Moorena producens 19L

InterPro domains:
  IPR000073 Alpha/beta hydrolase fold-1 [PF00561] (27-303)
  IPR000639 Epoxide hydrolase-like [PR00412] (33-51)
  IPR000639 Epoxide hydrolase-like [PR00412] (53-68)
  IPR000639 Epoxide hydrolase-like [PR00412] (99-112)
  IPR000639 Epoxide hydrolase-like [PR00412] (113-126)
  IPR000639 Epoxide hydrolase-like [PR00412] (258-274)
  IPR000639 Epoxide hydrolase-like [PR00412] (292-314)
  IPR029058 Alpha/Beta hydrolase fold [G3DSA:3.40.50.1820] (1-321)
  IPR029058 Alpha/Beta hydrolase fold [SSF53474] (5-317)